Protein AF-0000000080194153 (afdb_homodimer)

Secondary structure (DSSP, 8-state):
-----------THHHHHHHHHHTS-HHHHHHHHHHHHHHHHHHHHGGGTT--HHHHHHHHHHS---GGG----SSTT----TT-TT-----GGGGTS-HHHHHHHHHHHHHHHHSS---GGGTHHHHHHHHHH-HHHHHHHTT-HHHHHHHHTTGGGT-TT--HHHHHHHHHHHHHHHTPPPTTS-S----HHHHHHHHHHHHHHHHHHHHHHHHHTT-SSHHHHHHHTSPTT-GGGS-HHHHHHHHTT--S-----------------TTTGGGTTT------------STT---------SSSS-HHHHHHHHHHHHHHHHH-SSHHHHHHHHHHT-SSHHHHHHHHHHHHHHHH-GGGS-HHHHHHSTTHHHHHHHHHHHHHHSS-----/-----------THHHHHHHHHHTS-HHHHHHHHHHHHHHHHHHHHGGGTT--HHHHHHHHHHS---GGG----TTTT----TT-TT-----GGGGTS-HHHHHHHHHHHHHHHHSS---GGGTHHHHHHHHHH-HHHHHHHTT-HHHHHHHHTTGGGT-TT--HHHHHHHHHHHHHHHTPPPTTS-S----HHHHHHHHHHHHHHHHHHHHHHHHHTT-SSHHHHHHHTSPTT-GGGS-HHHHHHHHTT--S-----------------TTTGGGTTT------------STT---------SSSS-HHHHHHHHHHHHHHHHH-SSHHHHHHHHHHT-SSHHHHHHHHHHHHHHHH-GGGS-HHHHHHSTTHHHHHHHHHHHHHHSSS----

Nearest PDB structures (foldseek):
  6sgb-assembly1_FP  TM=8.726E-01  e=3.080E-27  Trypanosoma brucei brucei
  2yzw-assembly1_A  TM=6.610E-01  e=4.240E-06  Thermus thermophilus HB8
  1t5j-assembly1_A  TM=6.151E-01  e=4.254E-05  Methanocaldococcus jannaschii
  2woc-assembly3_C  TM=6.675E-01  e=2.373E-04  Rhodospirillum rubrum
  6drh-assembly4_G  TM=5.836E-01  e=1.029E-03  Serratia proteamaculans 568

InterPro domains:
  IPR036705 ADP-ribosylation/Crystallin J1 superfamily [G3DSA:1.10.4080.10] (22-380)
  IPR036705 ADP-ribosylation/Crystallin J1 superfamily [SSF101478] (26-388)
  IPR050792 ADP-ribosylglycohydrolase-like [PTHR16222] (26-393)

Sequence (786 aa):
MVATLHHNPIPRTSNFYENSFKQLSDIQQKQTGLIIGAAVADAAARALDGLTAEEISAYAADFPADIKHGEEESIVFAQLTESSPHNRRFSGPLRHHSYTCLLMLQLLGVMASSRGEFSVRYVKNDWVSAARAHPSCFAAEHASLLHVLGVLLPLPVIYPWADDTTLREYAAQFVDFLTEPPEEEEEVNLSETRITTRKGVEAYTFSSLGVALRCLQSNPNPYRNAAFMAVPGTADVFPDDIAQLSSSHAKEKIPLLSVSASANHSLPAIAADTMARMQIKNNTTPINISDHCRSHIHSTPRFPLRPLTQDVSVVRESFIVAKKARSFSDGVKAAIRLGGPVSQRSLIVGALLGAQFGVRRIPTAWLSATHNYGPLVTMAMEVAQWSWNPPHHMVATLHHNPIPRTSNFYENSFKQLSDIQQKQTGLIIGAAVADAAARALDGLTAEEISAYAADFPADIKHGEEESIVFAQLTESSPHNRRFSGPLRHHSYTCLLMLQLLGVMASSRGEFSVRYVKNDWVSAARAHPSCFAAEHASLLHVLGVLLPLPVIYPWADDTTLREYAAQFVDFLTEPPEEEEEVNLSETRITTRKGVEAYTFSSLGVALRCLQSNPNPYRNAAFMAVPGTADVFPDDIAQLSSSHAKEKIPLLSVSASANHSLPAIAADTMARMQIKNNTTPINISDHCRSHIHSTPRFPLRPLTQDVSVVRESFIVAKKARSFSDGVKAAIRLGGPVSQRSLIVGALLGAQFGVRRIPTAWLSATHNYGPLVTMAMEVAQWSWNPPHH

Foldseek 3Di:
DPPPPPPPPPDPVLVVVLVVQVPDDLLLLLLLQLLLQLQLLLQQQLQQFQPALVRLVVQCVVPDPPPPPPCPSDNTNHDDPPPPPSRPPDDDPSSRGPLLVVLLVLVLVQLLVVLAADAPVSRLVVNVVSCVVCVVSCLAQFLALLSLLLSCLSQCSLALPDDLVVSLVSSVRSLCSSNDDDVPPPVPDCPPVSVVSSVLSSQLSSLLSQLLSCLSVLNVDSLLVSLLVGRAPLLLLADPVRSVVNCVVRVVGDPPPPPPPPDPPDPPPVPPPVPPVVPPDDPDDPPCPDDPPPPPPVPRRDPPPDDRVVSSVLSSVLNVLLVPAPASVRSSVVLSSNHHRSSSSSSSSSSSRSSNVGNSRPDSVSLVSRPPSVVSSVSSSSSNVSSPPVPPD/DPPPPPPPPPDPVLVVVLVVQVPDDLLLLLLLQLLLQLQLLLQQQLQQFQPALVRLVVQCVVPDPPPPPPCPSDNTNHDDPPPDPSRPPDDDPSSRGPLLVVLLVLVLVQLLVVLAADAPVSRLVVNVVSCVVCVVSCLAQFQALLSLLLSCLSQCSLALPDDLVVSLVSSVRSLCSSNDDDVPPPVPPCPPVSVVSSVLSSQLSSLLSQLLSCLSVLNVDSLLVSLLVGRAQLLLLADPVRSVVNCVVRVVHDPPPPPPPPDPPDPPPVPPDVPPPVPDDDPPPPPCPDDPPPPPPVPRRDPPPDDRVVVSVLSSVLNVLLVPAPASVRSSVVLSSNHHRSSSSSSSSSSSRSSNVGNSRPDSVSLSSRPPSVVSSVSSSSSNVSRPPPPPD

Structure (mmCIF, N/CA/C/O backbone):
data_AF-0000000080194153-model_v1
#
loop_
_entity.id
_entity.type
_entity.pdbx_description
1 polymer ADP-ribosylglycohydrolase
#
loop_
_atom_site.group_PDB
_atom_site.id
_atom_site.type_symbol
_atom_site.label_atom_id
_atom_site.label_alt_id
_atom_site.label_comp_id
_atom_site.label_asym_id
_atom_site.label_entity_id
_atom_site.label_seq_id
_atom_site.pdbx_PDB_ins_code
_atom_site.Cartn_x
_atom_site.Cartn_y
_atom_site.Cartn_z
_atom_site.occupancy
_atom_site.B_iso_or_equiv
_atom_site.auth_seq_id
_atom_site.auth_comp_id
_atom_site.auth_asym_id
_atom_site.auth_atom_id
_atom_site.pdbx_PDB_model_num
ATOM 1 N N . MET A 1 1 ? -33.219 -55.75 -13.797 1 26.25 1 MET A N 1
ATOM 2 C CA . MET A 1 1 ? -33.156 -55 -12.555 1 26.25 1 MET A CA 1
ATOM 3 C C . MET A 1 1 ? -32.094 -53.875 -12.656 1 26.25 1 MET A C 1
ATOM 5 O O . MET A 1 1 ? -30.922 -54.156 -12.859 1 26.25 1 MET A O 1
ATOM 9 N N . VAL A 1 2 ? -32.469 -52.688 -13.102 1 28.48 2 VAL A N 1
ATOM 10 C CA . VAL A 1 2 ? -31.625 -51.562 -13.539 1 28.48 2 VAL A CA 1
ATOM 11 C C . VAL A 1 2 ? -30.922 -50.969 -12.328 1 28.48 2 VAL A C 1
ATOM 13 O O . VAL A 1 2 ? -31.562 -50.625 -11.336 1 28.48 2 VAL A O 1
ATOM 16 N N . ALA A 1 3 ? -29.609 -51.281 -12.07 1 31.48 3 ALA A N 1
ATOM 17 C CA . ALA A 1 3 ? -28.781 -50.812 -10.969 1 31.48 3 ALA A CA 1
ATOM 18 C C . ALA A 1 3 ? -28.828 -49.281 -10.836 1 31.48 3 ALA A C 1
ATOM 20 O O . ALA A 1 3 ? -28.547 -48.562 -11.789 1 31.48 3 ALA A O 1
ATOM 21 N N . THR A 1 4 ? -29.766 -48.75 -10.062 1 29.89 4 THR A N 1
ATOM 22 C CA . THR A 1 4 ? -29.922 -47.344 -9.734 1 29.89 4 THR A CA 1
ATOM 23 C C . THR A 1 4 ? -28.609 -46.75 -9.227 1 29.89 4 THR A C 1
ATOM 25 O O . THR A 1 4 ? -28.031 -47.25 -8.258 1 29.89 4 THR A O 1
ATOM 28 N N . LEU A 1 5 ? -27.797 -46.219 -10.07 1 28.8 5 LEU A N 1
ATOM 29 C CA . LEU A 1 5 ? -26.531 -45.531 -9.758 1 28.8 5 LEU A CA 1
ATOM 30 C C . LEU A 1 5 ? -26.734 -44.531 -8.633 1 28.8 5 LEU A C 1
ATOM 32 O O . LEU A 1 5 ? -27.578 -43.625 -8.734 1 28.8 5 LEU A O 1
ATOM 36 N N . HIS A 1 6 ? -26.719 -45 -7.367 1 29.77 6 HIS A N 1
ATOM 37 C CA . HIS A 1 6 ? -26.766 -44.188 -6.172 1 29.77 6 HIS A CA 1
ATOM 38 C C . HIS A 1 6 ? -25.781 -43.031 -6.262 1 29.77 6 HIS A C 1
ATOM 40 O O . HIS A 1 6 ? -24.578 -43.25 -6.453 1 29.77 6 HIS A O 1
ATOM 46 N N . HIS A 1 7 ? -26.141 -41.969 -6.855 1 30.98 7 HIS A N 1
ATOM 47 C CA . HIS A 1 7 ? -25.391 -40.719 -6.746 1 30.98 7 HIS A CA 1
ATOM 48 C C . HIS A 1 7 ? -25.062 -40.406 -5.293 1 30.98 7 HIS A C 1
ATOM 50 O O . HIS A 1 7 ? -25.969 -40.312 -4.453 1 30.98 7 HIS A O 1
ATOM 56 N N . ASN A 1 8 ? -24.016 -40.938 -4.707 1 33.44 8 ASN A N 1
ATOM 57 C CA . ASN A 1 8 ? -23.578 -40.531 -3.373 1 33.44 8 ASN A CA 1
ATOM 58 C C . ASN A 1 8 ? -23.719 -39.031 -3.154 1 33.44 8 ASN A C 1
ATOM 60 O O . ASN A 1 8 ? -23.203 -38.25 -3.939 1 33.44 8 ASN A O 1
ATOM 64 N N . PRO A 1 9 ? -24.688 -38.625 -2.355 1 35.97 9 PRO A N 1
ATOM 65 C CA . PRO A 1 9 ? -24.953 -37.219 -2.059 1 35.97 9 PRO A CA 1
ATOM 66 C C . PRO A 1 9 ? -23.688 -36.438 -1.744 1 35.97 9 PRO A C 1
ATOM 68 O O . PRO A 1 9 ? -22.703 -37 -1.262 1 35.97 9 PRO A O 1
ATOM 71 N N . ILE A 1 10 ? -23.344 -35.469 -2.436 1 39.53 10 ILE A N 1
ATOM 72 C CA . ILE A 1 10 ? -22.344 -34.469 -2.145 1 39.53 10 ILE A CA 1
ATOM 73 C C . ILE A 1 10 ? -22.344 -34.156 -0.649 1 39.53 10 ILE A C 1
ATOM 75 O O . ILE A 1 10 ? -23.359 -33.719 -0.095 1 39.53 10 ILE A O 1
ATOM 79 N N . PRO A 1 11 ? -21.516 -34.781 0.226 1 40.97 11 PRO A N 1
ATOM 80 C CA . PRO A 1 11 ? -21.5 -34.719 1.69 1 40.97 11 PRO A CA 1
ATOM 81 C C . PRO A 1 11 ? -21.688 -33.312 2.236 1 40.97 11 PRO A C 1
ATOM 83 O O . PRO A 1 11 ? -21.391 -32.344 1.55 1 40.97 11 PRO A O 1
ATOM 86 N N . ARG A 1 12 ? -22.297 -33.062 3.537 1 46.38 12 ARG A N 1
ATOM 87 C CA . ARG A 1 12 ? -22.547 -32.062 4.57 1 46.38 12 ARG A CA 1
ATOM 88 C C . ARG A 1 12 ? -21.344 -31.156 4.758 1 46.38 12 ARG A C 1
ATOM 90 O O . ARG A 1 12 ? -21.438 -30.141 5.438 1 46.38 12 ARG A O 1
ATOM 97 N N . THR A 1 13 ? -20.125 -31.516 4.473 1 47.03 13 THR A N 1
ATOM 98 C CA . THR A 1 13 ? -18.906 -30.734 4.629 1 47.03 13 THR A CA 1
ATOM 99 C C . THR A 1 13 ? -19 -29.438 3.834 1 47.03 13 THR A C 1
ATOM 101 O O . THR A 1 13 ? -18.391 -28.422 4.215 1 47.03 13 THR A O 1
ATOM 104 N N . SER A 1 14 ? -19.688 -29.484 2.705 1 55.94 14 SER A N 1
ATOM 105 C CA . SER A 1 14 ? -19.906 -28.281 1.912 1 55.94 14 SER A CA 1
ATOM 106 C C . SER A 1 14 ? -20.547 -27.172 2.746 1 55.94 14 SER A C 1
ATOM 108 O O . SER A 1 14 ? -20.109 -26.016 2.697 1 55.94 14 SER A O 1
ATOM 110 N N . ASN A 1 15 ? -21.5 -27.625 3.682 1 58.88 15 ASN A N 1
ATOM 111 C CA . ASN A 1 15 ? -22.281 -26.641 4.438 1 58.88 15 ASN A CA 1
ATOM 112 C C . ASN A 1 15 ? -21.453 -26.031 5.566 1 58.88 15 ASN A C 1
ATOM 114 O O . ASN A 1 15 ? -21.547 -24.828 5.84 1 58.88 15 ASN A O 1
ATOM 118 N N . PHE A 1 16 ? -20.5 -26.875 5.984 1 63.25 16 PHE A N 1
ATOM 119 C CA . PHE A 1 16 ? -19.766 -26.391 7.145 1 63.25 16 PHE A CA 1
ATOM 120 C C . PHE A 1 16 ? -18.797 -25.281 6.75 1 63.25 16 PHE A C 1
ATOM 122 O O . PHE A 1 16 ? -18.797 -24.219 7.352 1 63.25 16 PHE A O 1
ATOM 129 N N . TYR A 1 17 ? -18.125 -25.453 5.762 1 77.94 17 TYR A N 1
ATOM 130 C CA . TYR A 1 17 ? -17.125 -24.453 5.43 1 77.94 17 TYR A CA 1
ATOM 131 C C . TYR A 1 17 ? -17.781 -23.219 4.809 1 77.94 17 TYR A C 1
ATOM 133 O O . TYR A 1 17 ? -17.312 -22.094 4.996 1 77.94 17 TYR A O 1
ATOM 141 N N . GLU A 1 18 ? -18.953 -23.516 4.281 1 81.56 18 GLU A N 1
ATOM 142 C CA . GLU A 1 18 ? -19.656 -22.359 3.73 1 81.56 18 GLU A CA 1
ATOM 143 C C . GLU A 1 18 ? -20.078 -21.391 4.836 1 81.56 18 GLU A C 1
ATOM 145 O O . GLU A 1 18 ? -19.938 -20.172 4.684 1 81.56 18 GLU A O 1
ATOM 150 N N . ASN A 1 19 ? -20.5 -21.969 5.902 1 83.06 19 ASN A N 1
ATOM 151 C CA . ASN A 1 19 ? -20.922 -21.141 7.023 1 83.06 19 ASN A CA 1
ATOM 152 C C . ASN A 1 19 ? -19.719 -20.453 7.68 1 83.06 19 ASN A C 1
ATOM 154 O O . ASN A 1 19 ? -19.812 -19.281 8.07 1 83.06 19 ASN A O 1
ATOM 158 N N . SER A 1 20 ? -18.672 -21.219 7.766 1 86.69 20 SER A N 1
ATOM 159 C CA . SER A 1 20 ? -17.453 -20.656 8.344 1 86.69 20 SER A CA 1
ATOM 160 C C . SER A 1 20 ? -16.906 -19.516 7.496 1 86.69 20 SER A C 1
ATOM 162 O O . SER A 1 20 ? -16.484 -18.484 8.031 1 86.69 20 SER A O 1
ATOM 164 N N . PHE A 1 21 ? -17 -19.672 6.199 1 91.62 21 PHE A N 1
ATOM 165 C CA . PHE A 1 21 ? -16.469 -18.656 5.297 1 91.62 21 PHE A CA 1
ATOM 166 C C . PHE A 1 21 ? -17.312 -17.391 5.359 1 91.62 21 PHE A C 1
ATOM 168 O O . PHE A 1 21 ? -16.797 -16.281 5.234 1 91.62 21 PHE A O 1
ATOM 175 N N . LYS A 1 22 ? -18.594 -17.5 5.598 1 88.81 22 LYS A N 1
ATOM 176 C CA . LYS A 1 22 ? -19.5 -16.359 5.664 1 88.81 22 LYS A CA 1
ATOM 177 C C . LYS A 1 22 ? -19.156 -15.453 6.844 1 88.81 22 LYS A C 1
ATOM 179 O O . LYS A 1 22 ? -19.469 -14.258 6.824 1 88.81 22 LYS A O 1
ATOM 184 N N . GLN A 1 23 ? -18.516 -16.016 7.805 1 87.12 23 GLN A N 1
ATOM 185 C CA . GLN A 1 23 ? -18.219 -15.273 9.031 1 87.12 23 GLN A CA 1
ATOM 186 C C . GLN A 1 23 ? -16.906 -14.5 8.906 1 87.12 23 GLN A C 1
ATOM 188 O O . GLN A 1 23 ? -16.594 -13.672 9.758 1 87.12 23 GLN A O 1
ATOM 193 N N . LEU A 1 24 ? -16.203 -14.727 7.855 1 90 24 LEU A N 1
ATOM 194 C CA . LEU A 1 24 ? -14.898 -14.078 7.68 1 90 24 LEU A CA 1
ATOM 195 C C . LEU A 1 24 ? -15.078 -12.617 7.293 1 90 24 LEU A C 1
ATOM 197 O O . LEU A 1 24 ? -15.992 -12.273 6.543 1 90 24 LEU A O 1
ATOM 201 N N . SER A 1 25 ? -14.211 -11.742 7.879 1 88.06 25 SER A N 1
ATOM 202 C CA . SER A 1 25 ? -14.164 -10.352 7.441 1 88.06 25 SER A CA 1
ATOM 203 C C . SER A 1 25 ? -13.719 -10.242 5.988 1 88.06 25 SER A C 1
ATOM 205 O O . SER A 1 25 ? -13.281 -11.234 5.391 1 88.06 25 SER A O 1
ATOM 207 N N . ASP A 1 26 ? -13.789 -9.07 5.402 1 88.06 26 ASP A N 1
ATOM 208 C CA . ASP A 1 26 ? -13.43 -8.859 4.004 1 88.06 26 ASP A CA 1
ATOM 209 C C . ASP A 1 26 ? -11.977 -9.242 3.738 1 88.06 26 ASP A C 1
ATOM 211 O O . ASP A 1 26 ? -11.68 -9.93 2.76 1 88.06 26 ASP A O 1
ATOM 215 N N . ILE A 1 27 ? -11.078 -8.812 4.594 1 90.44 27 ILE A N 1
ATOM 216 C CA . ILE A 1 27 ? -9.672 -9.117 4.387 1 90.44 27 ILE A CA 1
ATOM 217 C C . ILE A 1 27 ? -9.422 -10.609 4.598 1 90.44 27 ILE A C 1
ATOM 219 O O . ILE A 1 27 ? -8.609 -11.219 3.9 1 90.44 27 ILE A O 1
ATOM 223 N N . GLN A 1 28 ? -10.148 -11.211 5.531 1 92.25 28 GLN A N 1
ATOM 224 C CA . GLN A 1 28 ? -9.984 -12.641 5.777 1 92.25 28 GLN A CA 1
ATOM 225 C C . GLN A 1 28 ? -10.477 -13.461 4.594 1 92.25 28 GLN A C 1
ATOM 227 O O . GLN A 1 28 ? -9.922 -14.523 4.289 1 92.25 28 GLN A O 1
ATOM 232 N N . GLN A 1 29 ? -11.547 -13 3.957 1 94.44 29 GLN A N 1
ATOM 233 C CA . GLN A 1 29 ? -12.016 -13.648 2.736 1 94.44 29 GLN A CA 1
ATOM 234 C C . GLN A 1 29 ? -10.906 -13.719 1.69 1 94.44 29 GLN A C 1
ATOM 236 O O . GLN A 1 29 ? -10.727 -14.758 1.044 1 94.44 29 GLN A O 1
ATOM 241 N N . LYS A 1 30 ? -10.148 -12.688 1.579 1 96.25 30 LYS A N 1
ATOM 242 C CA . LYS A 1 30 ? -9.102 -12.586 0.569 1 96.25 30 LYS A CA 1
ATOM 243 C C . LYS A 1 30 ? -7.871 -13.398 0.971 1 96.25 30 LYS A C 1
ATOM 245 O O . LYS A 1 30 ? -7.277 -14.086 0.141 1 96.25 30 LYS A O 1
ATOM 250 N N . GLN A 1 31 ? -7.52 -13.328 2.273 1 95.88 31 GLN A N 1
ATOM 251 C CA . GLN A 1 31 ? -6.391 -14.102 2.785 1 95.88 31 GLN A CA 1
ATOM 252 C C . GLN A 1 31 ? -6.629 -15.602 2.627 1 95.88 31 GLN A C 1
ATOM 254 O O . GLN A 1 31 ? -5.801 -16.312 2.053 1 95.88 31 GLN A O 1
ATOM 259 N N . THR A 1 32 ? -7.781 -16.016 3.076 1 97.25 32 THR A N 1
ATOM 260 C CA . THR A 1 32 ? -8.148 -17.422 2.961 1 97.25 32 THR A CA 1
ATOM 261 C C . THR A 1 32 ? -8.297 -17.828 1.497 1 97.25 32 THR A C 1
ATOM 263 O O . THR A 1 32 ? -7.891 -18.922 1.103 1 97.25 32 THR A O 1
ATOM 266 N N . GLY A 1 33 ? -8.836 -16.906 0.763 1 98.31 33 GLY A N 1
ATOM 267 C CA . GLY A 1 33 ? -9.031 -17.156 -0.659 1 98.31 33 GLY A CA 1
ATOM 268 C C . GLY A 1 33 ? -7.734 -17.375 -1.407 1 98.31 33 GLY A C 1
ATOM 269 O O . GLY A 1 33 ? -7.652 -18.266 -2.266 1 98.31 33 GLY A O 1
ATOM 270 N N . LEU A 1 34 ? -6.719 -16.578 -1.125 1 98.75 34 LEU A N 1
ATOM 271 C CA . LEU A 1 34 ? -5.43 -16.734 -1.79 1 98.75 34 LEU A CA 1
ATOM 272 C C . LEU A 1 34 ? -4.844 -18.109 -1.533 1 98.75 34 LEU A C 1
ATOM 274 O O . LEU A 1 34 ? -4.422 -18.797 -2.469 1 98.75 34 LEU A O 1
ATOM 278 N N . ILE A 1 35 ? -4.863 -18.562 -0.306 1 98.56 35 ILE A N 1
ATOM 279 C CA . ILE A 1 35 ? -4.25 -19.828 0.109 1 98.56 35 ILE A CA 1
ATOM 280 C C . ILE A 1 35 ? -5.023 -21 -0.492 1 98.56 35 ILE A C 1
ATOM 282 O O . ILE A 1 35 ? -4.445 -21.844 -1.18 1 98.56 35 ILE A O 1
ATOM 286 N N . ILE A 1 36 ? -6.305 -20.984 -0.299 1 98.62 36 ILE A N 1
ATOM 287 C CA . ILE A 1 36 ? -7.141 -22.094 -0.761 1 98.62 36 ILE A CA 1
ATOM 288 C C . ILE A 1 36 ? -7.199 -22.078 -2.287 1 98.62 36 ILE A C 1
ATOM 290 O O . ILE A 1 36 ? -7.16 -23.141 -2.918 1 98.62 36 ILE A O 1
ATOM 294 N N . GLY A 1 37 ? -7.297 -20.891 -2.826 1 98.88 37 GLY A N 1
ATOM 295 C CA . GLY A 1 37 ? -7.336 -20.797 -4.273 1 98.88 37 GLY A CA 1
ATOM 296 C C . GLY A 1 37 ? -6.109 -21.375 -4.949 1 98.88 37 GLY A C 1
ATOM 297 O O . GLY A 1 37 ? -6.219 -22.016 -5.996 1 98.88 37 GLY A O 1
ATOM 298 N N . ALA A 1 38 ? -4.941 -21.141 -4.398 1 98.94 38 ALA A N 1
ATOM 299 C CA . ALA A 1 38 ? -3.705 -21.688 -4.934 1 98.94 38 ALA A CA 1
ATOM 300 C C . ALA A 1 38 ? -3.748 -23.219 -4.945 1 98.94 38 ALA A C 1
ATOM 302 O O . ALA A 1 38 ? -3.494 -23.844 -5.973 1 98.94 38 ALA A O 1
ATOM 303 N N . ALA A 1 39 ? -4.148 -23.812 -3.832 1 98.75 39 ALA A N 1
ATOM 304 C CA . ALA A 1 39 ? -4.148 -25.266 -3.684 1 98.75 39 ALA A CA 1
ATOM 305 C C . ALA A 1 39 ? -5.23 -25.906 -4.551 1 98.75 39 ALA A C 1
ATOM 307 O O . ALA A 1 39 ? -4.988 -26.922 -5.203 1 98.75 39 ALA A O 1
ATOM 308 N N . VAL A 1 40 ? -6.383 -25.297 -4.578 1 98.5 40 VAL A N 1
ATOM 309 C CA . VAL A 1 40 ? -7.504 -25.844 -5.336 1 98.5 40 VAL A CA 1
ATOM 310 C C . VAL A 1 40 ? -7.184 -25.812 -6.828 1 98.5 40 VAL A C 1
ATOM 312 O O . VAL A 1 40 ? -7.434 -26.781 -7.543 1 98.5 40 VAL A O 1
ATOM 315 N N . ALA A 1 41 ? -6.617 -24.719 -7.285 1 98.81 41 ALA A N 1
ATOM 316 C CA . ALA A 1 41 ? -6.297 -24.578 -8.703 1 98.81 41 ALA A CA 1
ATOM 317 C C . ALA A 1 41 ? -5.184 -25.547 -9.109 1 98.81 41 ALA A C 1
ATOM 319 O O . ALA A 1 41 ? -5.215 -26.109 -10.203 1 98.81 41 ALA A O 1
ATOM 320 N N . ASP A 1 42 ? -4.176 -25.703 -8.258 1 98.5 42 ASP A N 1
ATOM 321 C CA . ASP A 1 42 ? -3.119 -26.672 -8.5 1 98.5 42 ASP A CA 1
ATOM 322 C C . ASP A 1 42 ? -3.697 -28.078 -8.633 1 98.5 42 ASP A C 1
ATOM 324 O O . ASP A 1 42 ? -3.363 -28.812 -9.57 1 98.5 42 ASP A O 1
ATOM 328 N N . ALA A 1 43 ? -4.59 -28.484 -7.711 1 97.25 43 ALA A N 1
ATOM 329 C CA . ALA A 1 43 ? -5.219 -29.797 -7.723 1 97.25 43 ALA A CA 1
ATOM 330 C C . ALA A 1 43 ? -6.07 -30 -8.977 1 97.25 43 ALA A C 1
ATOM 332 O O . ALA A 1 43 ? -6.039 -31.062 -9.602 1 97.25 43 ALA A O 1
ATOM 333 N N . ALA A 1 44 ? -6.785 -28.984 -9.297 1 96.69 44 ALA A N 1
ATOM 334 C CA . ALA A 1 44 ? -7.668 -29.031 -10.461 1 96.69 44 ALA A CA 1
ATOM 335 C C . ALA A 1 44 ? -6.875 -29.266 -11.742 1 96.69 44 ALA A C 1
ATOM 337 O O . ALA A 1 44 ? -7.371 -29.891 -12.688 1 96.69 44 ALA A O 1
ATOM 338 N N . ALA A 1 45 ? -5.66 -28.781 -11.797 1 96.69 45 ALA A N 1
ATOM 339 C CA . ALA A 1 45 ? -4.852 -28.812 -13.008 1 96.69 45 ALA A CA 1
ATOM 340 C C . ALA A 1 45 ? -3.932 -30.031 -13.031 1 96.69 45 ALA A C 1
ATOM 342 O O . ALA A 1 45 ? -3.359 -30.359 -14.07 1 96.69 45 ALA A O 1
ATOM 343 N N . ARG A 1 46 ? -3.758 -30.75 -11.945 1 94.81 46 ARG A N 1
ATOM 344 C CA . ARG A 1 46 ? -2.662 -31.672 -11.695 1 94.81 46 ARG A CA 1
ATOM 345 C C . ARG A 1 46 ? -2.629 -32.781 -12.742 1 94.81 46 ARG A C 1
ATOM 347 O O . ARG A 1 46 ? -1.563 -33.125 -13.258 1 94.81 46 ARG A O 1
ATOM 354 N N . ALA A 1 47 ? -3.762 -33.344 -13.125 1 90.31 47 ALA A N 1
ATOM 355 C CA . ALA A 1 47 ? -3.836 -34.469 -14.031 1 90.31 47 ALA A CA 1
ATOM 356 C C . ALA A 1 47 ? -3.326 -34.125 -15.422 1 90.31 47 ALA A C 1
ATOM 358 O O . ALA A 1 47 ? -2.85 -34.969 -16.172 1 90.31 47 ALA A O 1
ATOM 359 N N . LEU A 1 48 ? -3.371 -32.844 -15.75 1 91.81 48 LEU A N 1
ATOM 360 C CA . LEU A 1 48 ? -3.045 -32.438 -17.109 1 91.81 48 LEU A CA 1
ATOM 361 C C . LEU A 1 48 ? -1.683 -31.75 -17.156 1 91.81 48 LEU A C 1
ATOM 363 O O . LEU A 1 48 ? -1.315 -31.156 -18.172 1 91.81 48 LEU A O 1
ATOM 367 N N . ASP A 1 49 ? -0.932 -31.797 -16.047 1 92.62 49 ASP A N 1
ATOM 368 C CA . ASP A 1 49 ? 0.372 -31.141 -15.977 1 92.62 49 ASP A CA 1
ATOM 369 C C . ASP A 1 49 ? 1.343 -31.734 -16.984 1 92.62 49 ASP A C 1
ATOM 371 O O . ASP A 1 49 ? 1.482 -32.969 -17.078 1 92.62 49 ASP A O 1
ATOM 375 N N . GLY A 1 50 ? 2.014 -30.922 -17.797 1 88.38 50 GLY A N 1
ATOM 376 C CA . GLY A 1 50 ? 2.984 -31.359 -18.781 1 88.38 50 GLY A CA 1
ATOM 377 C C . GLY A 1 50 ? 2.395 -31.516 -20.172 1 88.38 50 GLY A C 1
ATOM 378 O O . GLY A 1 50 ? 3.131 -31.656 -21.156 1 88.38 50 GLY A O 1
ATOM 379 N N . LEU A 1 51 ? 1.059 -31.547 -20.297 1 91.25 51 LEU A N 1
ATOM 380 C CA . LEU A 1 51 ? 0.418 -31.656 -21.594 1 91.25 51 LEU A CA 1
ATOM 381 C C . LEU A 1 51 ? 0.442 -30.312 -22.312 1 91.25 51 LEU A C 1
ATOM 383 O O . LEU A 1 51 ? 0.426 -29.25 -21.672 1 91.25 51 LEU A O 1
ATOM 387 N N . THR A 1 52 ? 0.521 -30.344 -23.625 1 93 52 THR A N 1
ATOM 388 C CA . THR A 1 52 ? 0.469 -29.141 -24.438 1 93 52 THR A CA 1
ATOM 389 C C . THR A 1 52 ? -0.967 -28.641 -24.578 1 93 52 THR A C 1
ATOM 391 O O . THR A 1 52 ? -1.912 -29.344 -24.234 1 93 52 THR A O 1
ATOM 394 N N . ALA A 1 53 ? -1.106 -27.422 -25.047 1 94.38 53 ALA A N 1
ATOM 395 C CA . ALA A 1 53 ? -2.43 -26.844 -25.266 1 94.38 53 ALA A CA 1
ATOM 396 C C . ALA A 1 53 ? -3.248 -27.719 -26.234 1 94.38 53 ALA A C 1
ATOM 398 O O . ALA A 1 53 ? -4.449 -27.906 -26.031 1 94.38 53 ALA A O 1
ATOM 399 N N . GLU A 1 54 ? -2.57 -28.25 -27.219 1 92.69 54 GLU A N 1
ATOM 400 C CA . GLU A 1 54 ? -3.236 -29.094 -28.219 1 92.69 54 GLU A CA 1
ATOM 401 C C . GLU A 1 54 ? -3.727 -30.406 -27.594 1 92.69 54 GLU A C 1
ATOM 403 O O . GLU A 1 54 ? -4.836 -30.844 -27.891 1 92.69 54 GLU A O 1
ATOM 408 N N . GLU A 1 55 ? -2.879 -31 -26.781 1 89.69 55 GLU A N 1
ATOM 409 C CA . GLU A 1 55 ? -3.252 -32.25 -26.125 1 89.69 55 GLU A CA 1
ATOM 410 C C . GLU A 1 55 ? -4.434 -32.031 -25.172 1 89.69 55 GLU A C 1
ATOM 412 O O . GLU A 1 55 ? -5.32 -32.906 -25.094 1 89.69 55 GLU A O 1
ATOM 417 N N . ILE A 1 56 ? -4.453 -30.953 -24.516 1 91.5 56 ILE A N 1
ATOM 418 C CA . ILE A 1 56 ? -5.531 -30.641 -23.578 1 91.5 56 ILE A CA 1
ATOM 419 C C . ILE A 1 56 ? -6.82 -30.375 -24.359 1 91.5 56 ILE A C 1
ATOM 421 O O . ILE A 1 56 ? -7.898 -30.797 -23.953 1 91.5 56 ILE A O 1
ATOM 425 N N . SER A 1 57 ? -6.688 -29.625 -25.484 1 90.19 57 SER A N 1
ATOM 426 C CA . SER A 1 57 ? -7.852 -29.391 -26.328 1 90.19 57 SER A CA 1
ATOM 427 C C . SER A 1 57 ? -8.438 -30.688 -26.859 1 90.19 57 SER A C 1
ATOM 429 O O . SER A 1 57 ? -9.656 -30.859 -26.922 1 90.19 57 SER A O 1
ATOM 431 N N . ALA A 1 58 ? -7.527 -31.578 -27.219 1 86.94 58 ALA A N 1
ATOM 432 C CA . ALA A 1 58 ? -7.969 -32.906 -27.703 1 86.94 58 ALA A CA 1
ATOM 433 C C . ALA A 1 58 ? -8.672 -33.688 -26.594 1 86.94 58 ALA A C 1
ATOM 435 O O . ALA A 1 58 ? -9.695 -34.312 -26.828 1 86.94 58 ALA A O 1
ATOM 436 N N . TYR A 1 59 ? -8.055 -33.625 -25.453 1 84.38 59 TYR A N 1
ATOM 437 C CA . TYR A 1 59 ? -8.664 -34.281 -24.297 1 84.38 59 TYR A CA 1
ATOM 438 C C . TYR A 1 59 ? -10.047 -33.688 -24.016 1 84.38 59 TYR A C 1
ATOM 440 O O . TYR A 1 59 ? -10.992 -34.438 -23.734 1 84.38 59 TYR A O 1
ATOM 448 N N . ALA A 1 60 ? -10.188 -32.438 -24.062 1 84.56 60 ALA A N 1
ATOM 449 C CA . ALA A 1 60 ? -11.453 -31.75 -23.781 1 84.56 60 ALA A CA 1
ATOM 450 C C . ALA A 1 60 ? -12.508 -32.125 -24.828 1 84.56 60 ALA A C 1
ATOM 452 O O . ALA A 1 60 ? -13.703 -32.188 -24.5 1 84.56 60 ALA A O 1
ATOM 453 N N . ALA A 1 61 ? -12.07 -32.312 -26.078 1 82.12 61 ALA A N 1
ATOM 454 C CA . ALA A 1 61 ? -12.992 -32.656 -27.156 1 82.12 61 ALA A CA 1
ATOM 455 C C . ALA A 1 61 ? -13.547 -34.062 -27 1 82.12 61 ALA A C 1
ATOM 457 O O . ALA A 1 61 ? -14.672 -34.344 -27.406 1 82.12 61 ALA A O 1
ATOM 458 N N . ASP A 1 62 ? -12.688 -35.031 -26.531 1 75.25 62 ASP A N 1
ATOM 459 C CA . ASP A 1 62 ? -13.086 -36.438 -26.359 1 75.25 62 ASP A CA 1
ATOM 460 C C . ASP A 1 62 ? -14.102 -36.562 -25.219 1 75.25 62 ASP A C 1
ATOM 462 O O . ASP A 1 62 ? -14.852 -37.562 -25.172 1 75.25 62 ASP A O 1
ATOM 466 N N . PHE A 1 63 ? -14.016 -35.844 -24.344 1 64 63 PHE A N 1
ATOM 467 C CA . PHE A 1 63 ? -14.969 -35.906 -23.234 1 64 63 PHE A CA 1
ATOM 468 C C . PHE A 1 63 ? -15.93 -34.719 -23.297 1 64 63 PHE A C 1
ATOM 470 O O . PHE A 1 63 ? -15.828 -33.781 -22.5 1 64 63 PHE A O 1
ATOM 477 N N . PRO A 1 64 ? -16.656 -34.75 -24.484 1 52.19 64 PRO A N 1
ATOM 478 C CA . PRO A 1 64 ? -17.562 -33.625 -24.609 1 52.19 64 PRO A CA 1
ATOM 479 C C . PRO A 1 64 ? -18.484 -33.438 -23.406 1 52.19 64 PRO A C 1
ATOM 481 O O . PRO A 1 64 ? -18.781 -34.438 -22.703 1 52.19 64 PRO A O 1
ATOM 484 N N . ALA A 1 65 ? -18.578 -32.219 -22.922 1 50.31 65 ALA A N 1
ATOM 485 C CA . ALA A 1 65 ? -19.516 -31.906 -21.859 1 50.31 65 ALA A CA 1
ATOM 486 C C . ALA A 1 65 ? -20.812 -32.688 -22 1 50.31 65 ALA A C 1
ATOM 488 O O . ALA A 1 65 ? -21.391 -32.75 -23.078 1 50.31 65 ALA A O 1
ATOM 489 N N . ASP A 1 66 ? -20.984 -33.812 -21.641 1 44.44 66 ASP A N 1
ATOM 490 C CA . ASP A 1 66 ? -22.375 -34.25 -21.703 1 44.44 66 ASP A CA 1
ATOM 491 C C . ASP A 1 66 ? -23.344 -33.094 -21.547 1 44.44 66 ASP A C 1
ATOM 493 O O . ASP A 1 66 ? -23.266 -32.312 -20.578 1 44.44 66 ASP A O 1
ATOM 497 N N . ILE A 1 67 ? -24.016 -32.625 -22.625 1 45.62 67 ILE A N 1
ATOM 498 C CA . ILE A 1 67 ? -24.984 -31.531 -22.812 1 45.62 67 ILE A CA 1
ATOM 499 C C . ILE A 1 67 ? -25.875 -31.422 -21.578 1 45.62 67 ILE A C 1
ATOM 501 O O . ILE A 1 67 ? -26.438 -30.359 -21.312 1 45.62 67 ILE A O 1
ATOM 505 N N . LYS A 1 68 ? -26.484 -32.5 -21.172 1 44 68 LYS A N 1
ATOM 506 C CA . LYS A 1 68 ? -27.703 -32.469 -20.375 1 44 68 LYS A CA 1
ATOM 507 C C . LYS A 1 68 ? -27.438 -31.859 -19 1 44 68 LYS A C 1
ATOM 509 O O . LYS A 1 68 ? -28.375 -31.5 -18.281 1 44 68 LYS A O 1
ATOM 514 N N . HIS A 1 69 ? -26.375 -32.188 -18.297 1 41.91 69 HIS A N 1
ATOM 515 C CA . HIS A 1 69 ? -26.406 -31.656 -16.938 1 41.91 69 HIS A CA 1
ATOM 516 C C . HIS A 1 69 ? -25.484 -30.469 -16.797 1 41.91 69 HIS A C 1
ATOM 518 O O . HIS A 1 69 ? -25.188 -30.047 -15.672 1 41.91 69 HIS A O 1
ATOM 524 N N . GLY A 1 70 ? -25.25 -29.453 -17.75 1 40.66 70 GLY A N 1
ATOM 525 C CA . GLY A 1 70 ? -24.703 -28.109 -17.609 1 40.66 70 GLY A CA 1
ATOM 526 C C . GLY A 1 70 ? -23.219 -28.109 -17.297 1 40.66 70 GLY A C 1
ATOM 527 O O . GLY A 1 70 ? -22.672 -27.078 -16.875 1 40.66 70 GLY A O 1
ATOM 528 N N . GLU A 1 71 ? -22.516 -29.172 -16.875 1 44.03 71 GLU A N 1
ATOM 529 C CA . GLU A 1 71 ? -21.219 -29.188 -16.219 1 44.03 71 GLU A CA 1
ATOM 530 C C . GLU A 1 71 ? -20.094 -28.984 -17.203 1 44.03 71 GLU A C 1
ATOM 532 O O . GLU A 1 71 ? -19.828 -29.844 -18.047 1 44.03 71 GLU A O 1
ATOM 537 N N . GLU A 1 72 ? -19.719 -27.938 -17.75 1 49.53 72 GLU A N 1
ATOM 538 C CA . GLU A 1 72 ? -18.578 -27.297 -18.391 1 49.53 72 GLU A CA 1
ATOM 539 C C . GLU A 1 72 ? -17.266 -27.828 -17.828 1 49.53 72 GLU A C 1
ATOM 541 O O . GLU A 1 72 ? -16.188 -27.344 -18.172 1 49.53 72 GLU A O 1
ATOM 546 N N . GLU A 1 73 ? -17.125 -28.828 -16.844 1 55.81 73 GLU A N 1
ATOM 547 C CA . GLU A 1 73 ? -16.172 -29.188 -15.797 1 55.81 73 GLU A CA 1
ATOM 548 C C . GLU A 1 73 ? -15.109 -30.141 -16.328 1 55.81 73 GLU A C 1
ATOM 550 O O . GLU A 1 73 ? -14.367 -30.75 -15.547 1 55.81 73 GLU A O 1
ATOM 555 N N . SER A 1 74 ? -14.773 -30.219 -17.625 1 74.62 74 SER A N 1
ATOM 556 C CA . SER A 1 74 ? -14.102 -31.422 -18.094 1 74.62 74 SER A CA 1
ATOM 557 C C . SER A 1 74 ? -12.586 -31.312 -17.953 1 74.62 74 SER A C 1
ATOM 559 O O . SER A 1 74 ? -11.898 -32.312 -17.719 1 74.62 74 SER A O 1
ATOM 561 N N . ILE A 1 75 ? -12.07 -30.141 -17.844 1 89.25 75 ILE A N 1
ATOM 562 C CA . ILE A 1 75 ? -10.609 -30.109 -17.859 1 89.25 75 ILE A CA 1
ATOM 563 C C . ILE A 1 75 ? -10.078 -29.922 -16.438 1 89.25 75 ILE A C 1
ATOM 565 O O . ILE A 1 75 ? -8.883 -30.109 -16.188 1 89.25 75 ILE A O 1
ATOM 569 N N . VAL A 1 76 ? -10.984 -29.656 -15.516 1 93.31 76 VAL A N 1
ATOM 570 C CA . VAL A 1 76 ? -10.555 -29.562 -14.125 1 93.31 76 VAL A CA 1
ATOM 571 C C . VAL A 1 76 ? -10.719 -30.922 -13.438 1 93.31 76 VAL A C 1
ATOM 573 O O . VAL A 1 76 ? -11.695 -31.625 -13.688 1 93.31 76 VAL A O 1
ATOM 576 N N . PHE A 1 77 ? -9.773 -31.281 -12.609 1 91.69 77 PHE A N 1
ATOM 577 C CA . PHE A 1 77 ? -9.75 -32.562 -11.922 1 91.69 77 PHE A CA 1
ATOM 578 C C . PHE A 1 77 ? -9.953 -33.719 -12.914 1 91.69 77 PHE A C 1
ATOM 580 O O . PHE A 1 77 ? -10.766 -34.594 -12.672 1 91.69 77 PHE A O 1
ATOM 587 N N . ALA A 1 78 ? -9.266 -33.625 -14.031 1 87.62 78 ALA A N 1
ATOM 588 C CA . ALA A 1 78 ? -9.367 -34.594 -15.102 1 87.62 78 ALA A CA 1
ATOM 589 C C . ALA A 1 78 ? -8.922 -35.969 -14.625 1 87.62 78 ALA A C 1
ATOM 591 O O . ALA A 1 78 ? -8.023 -36.094 -13.781 1 87.62 78 ALA A O 1
ATOM 592 N N . GLN A 1 79 ? -9.641 -36.969 -15.094 1 79.31 79 GLN A N 1
ATOM 593 C CA . GLN A 1 79 ? -9.266 -38.344 -14.828 1 79.31 79 GLN A CA 1
ATOM 594 C C . GLN A 1 79 ? -8.664 -39 -16.078 1 79.31 79 GLN A C 1
ATOM 596 O O . GLN A 1 79 ? -9.375 -39.281 -17.031 1 79.31 79 GLN A O 1
ATOM 601 N N . LEU A 1 80 ? -7.414 -39.031 -16.125 1 73.69 80 LEU A N 1
ATOM 602 C CA . LEU A 1 80 ? -6.746 -39.625 -17.281 1 73.69 80 LEU A CA 1
ATOM 603 C C . LEU A 1 80 ? -6.68 -41.125 -17.156 1 73.69 80 LEU A C 1
ATOM 605 O O . LEU A 1 80 ? -6.465 -41.656 -16.062 1 73.69 80 LEU A O 1
ATOM 609 N N . THR A 1 81 ? -7.398 -41.812 -18.047 1 60.5 81 THR A N 1
ATOM 610 C CA . THR A 1 81 ? -7.438 -43.281 -18.078 1 60.5 81 THR A CA 1
ATOM 611 C C . THR A 1 81 ? -6.031 -43.844 -18.219 1 60.5 81 THR A C 1
ATOM 613 O O . THR A 1 81 ? -5.121 -43.156 -18.688 1 60.5 81 THR A O 1
ATOM 616 N N . GLU A 1 82 ? -5.691 -45 -17.484 1 55.81 82 GLU A N 1
ATOM 617 C CA . GLU A 1 82 ? -4.426 -45.719 -17.453 1 55.81 82 GLU A CA 1
ATOM 618 C C . GLU A 1 82 ? -3.793 -45.781 -18.844 1 55.81 82 GLU A C 1
ATOM 620 O O . GLU A 1 82 ? -2.568 -45.844 -18.969 1 55.81 82 GLU A O 1
ATOM 625 N N . SER A 1 83 ? -4.543 -45.781 -19.891 1 52.47 83 SER A N 1
ATOM 626 C CA . SER A 1 83 ? -3.996 -45.969 -21.219 1 52.47 83 SER A CA 1
ATOM 627 C C . SER A 1 83 ? -3.438 -44.656 -21.781 1 52.47 83 SER A C 1
ATOM 629 O O . SER A 1 83 ? -2.836 -44.656 -22.859 1 52.47 83 SER A O 1
ATOM 631 N N . SER A 1 84 ? -3.623 -43.656 -20.984 1 56.12 84 SER A N 1
ATOM 632 C CA . SER A 1 84 ? -3.143 -42.406 -21.562 1 56.12 84 SER A CA 1
ATOM 633 C C . SER A 1 84 ? -1.633 -42.25 -21.391 1 56.12 84 SER A C 1
ATOM 635 O O . SER A 1 84 ? -1.097 -42.5 -20.312 1 56.12 84 SER A O 1
ATOM 637 N N . PRO A 1 85 ? -0.948 -42.25 -22.469 1 52.31 85 PRO A N 1
ATOM 638 C CA . PRO A 1 85 ? 0.514 -42.156 -22.422 1 52.31 85 PRO A CA 1
ATOM 639 C C . PRO A 1 85 ? 1.021 -41.125 -21.406 1 52.31 85 PRO A C 1
ATOM 641 O O . PRO A 1 85 ? 2.178 -41.219 -20.984 1 52.31 85 PRO A O 1
ATOM 644 N N . HIS A 1 86 ? 0.123 -40.25 -21.109 1 53.22 86 HIS A N 1
ATOM 645 C CA . HIS A 1 86 ? 0.604 -39.188 -20.266 1 53.22 86 HIS A CA 1
ATOM 646 C C . HIS A 1 86 ? 0.32 -39.469 -18.797 1 53.22 86 HIS A C 1
ATOM 648 O O . HIS A 1 86 ? 0.569 -38.625 -17.922 1 53.22 86 HIS A O 1
ATOM 654 N N . ASN A 1 87 ? -0.407 -40.625 -18.656 1 52.12 87 ASN A N 1
ATOM 655 C CA . ASN A 1 87 ? -0.716 -40.938 -17.266 1 52.12 87 ASN A CA 1
ATOM 656 C C . ASN A 1 87 ? 0.545 -41 -16.406 1 52.12 87 ASN A C 1
ATOM 658 O O . ASN A 1 87 ? 1.259 -42.031 -16.422 1 52.12 87 ASN A O 1
ATOM 662 N N . ARG A 1 88 ? 1.304 -39.938 -16.422 1 54.59 88 ARG A N 1
ATOM 663 C CA . ARG A 1 88 ? 2.465 -39.844 -15.539 1 54.59 88 ARG A CA 1
ATOM 664 C C . ARG A 1 88 ? 2.109 -40.219 -14.117 1 54.59 88 ARG A C 1
ATOM 666 O O . ARG A 1 88 ? 1.237 -39.625 -13.492 1 54.59 88 ARG A O 1
ATOM 673 N N . ARG A 1 89 ? 2.266 -41.531 -13.805 1 58.69 89 ARG A N 1
ATOM 674 C CA . ARG A 1 89 ? 2.047 -42.281 -12.562 1 58.69 89 ARG A CA 1
ATOM 675 C C . ARG A 1 89 ? 2.73 -41.594 -11.391 1 58.69 89 ARG A C 1
ATOM 677 O O . ARG A 1 89 ? 3.945 -41.688 -11.219 1 58.69 89 ARG A O 1
ATOM 684 N N . PHE A 1 90 ? 2.275 -40.344 -11.117 1 70.06 90 PHE A N 1
ATOM 685 C CA . PHE A 1 90 ? 2.824 -39.812 -9.867 1 70.06 90 PHE A CA 1
ATOM 686 C C . PHE A 1 90 ? 2.316 -40.625 -8.68 1 70.06 90 PHE A C 1
ATOM 688 O O . PHE A 1 90 ? 1.215 -41.188 -8.719 1 70.06 90 PHE A O 1
ATOM 695 N N . SER A 1 91 ? 3.227 -41.094 -7.898 1 73.88 91 SER A N 1
ATOM 696 C CA . SER A 1 91 ? 2.85 -41.812 -6.695 1 73.88 91 SER A CA 1
ATOM 697 C C . SER A 1 91 ? 2.877 -40.938 -5.465 1 73.88 91 SER A C 1
ATOM 699 O O . SER A 1 91 ? 3.473 -39.844 -5.492 1 73.88 91 SER A O 1
ATOM 701 N N . GLY A 1 92 ? 2.016 -41.25 -4.523 1 81.88 92 GLY A N 1
ATOM 702 C CA . GLY A 1 92 ? 2.039 -40.562 -3.25 1 81.88 92 GLY A CA 1
ATOM 703 C C . GLY A 1 92 ? 1.396 -39.188 -3.311 1 81.88 92 GLY A C 1
ATOM 704 O O . GLY A 1 92 ? 0.356 -39 -3.951 1 81.88 92 GLY A O 1
ATOM 705 N N . PRO A 1 93 ? 1.956 -38.219 -2.588 1 85.5 93 PRO A N 1
ATOM 706 C CA . PRO A 1 93 ? 1.369 -36.875 -2.527 1 85.5 93 PRO A CA 1
ATOM 707 C C . PRO A 1 93 ? 1.401 -36.156 -3.873 1 85.5 93 PRO A C 1
ATOM 709 O O . PRO A 1 93 ? 0.594 -35.25 -4.113 1 85.5 93 PRO A O 1
ATOM 712 N N . LEU A 1 94 ? 2.246 -36.562 -4.762 1 91.62 94 LEU A N 1
ATOM 713 C CA . LEU A 1 94 ? 2.428 -35.906 -6.043 1 91.62 94 LEU A CA 1
ATOM 714 C C . LEU A 1 94 ? 1.341 -36.312 -7.031 1 91.62 94 LEU A C 1
ATOM 716 O O . LEU A 1 94 ? 1.248 -35.75 -8.125 1 91.62 94 LEU A O 1
ATOM 720 N N . ARG A 1 95 ? 0.475 -37.25 -6.613 1 89.06 95 ARG A N 1
ATOM 721 C CA . ARG A 1 95 ? -0.692 -37.625 -7.41 1 89.06 95 ARG A CA 1
ATOM 722 C C . ARG A 1 95 ? -1.733 -36.5 -7.395 1 89.06 95 ARG A C 1
ATOM 724 O O . ARG A 1 95 ? -2.455 -36.312 -8.375 1 89.06 95 ARG A O 1
ATOM 731 N N . HIS A 1 96 ? -1.713 -35.781 -6.281 1 92.12 96 HIS A N 1
ATOM 732 C CA . HIS A 1 96 ? -2.809 -34.844 -6.055 1 92.12 96 HIS A CA 1
ATOM 733 C C . HIS A 1 96 ? -2.348 -33.406 -6.23 1 92.12 96 HIS A C 1
ATOM 735 O O . HIS A 1 96 ? -3.148 -32.531 -6.559 1 92.12 96 HIS A O 1
ATOM 741 N N . HIS A 1 97 ? -1.108 -33.188 -5.922 1 95.94 97 HIS A N 1
ATOM 742 C CA . HIS A 1 97 ? -0.563 -31.844 -5.977 1 95.94 97 HIS A CA 1
ATOM 743 C C . HIS A 1 97 ? 0.816 -31.828 -6.629 1 95.94 97 HIS A C 1
ATOM 745 O O . HIS A 1 97 ? 1.541 -32.844 -6.574 1 95.94 97 HIS A O 1
ATOM 751 N N . SER A 1 98 ? 1.145 -30.719 -7.297 1 96.44 98 SER A N 1
ATOM 752 C CA . SER A 1 98 ? 2.486 -30.547 -7.844 1 96.44 98 SER A CA 1
ATOM 753 C C . SER A 1 98 ? 3.525 -30.453 -6.734 1 96.44 98 SER A C 1
ATOM 755 O O . SER A 1 98 ? 3.182 -30.234 -5.566 1 96.44 98 SER A O 1
ATOM 757 N N . TYR A 1 99 ? 4.734 -30.672 -7.105 1 96.75 99 TYR A N 1
ATOM 758 C CA . TYR A 1 99 ? 5.848 -30.531 -6.172 1 96.75 99 TYR A CA 1
ATOM 759 C C . TYR A 1 99 ? 5.887 -29.141 -5.574 1 96.75 99 TYR A C 1
ATOM 761 O O . TYR A 1 99 ? 6.129 -28.969 -4.379 1 96.75 99 TYR A O 1
ATOM 769 N N . THR A 1 100 ? 5.66 -28.109 -6.363 1 98.31 100 THR A N 1
ATOM 770 C CA . THR A 1 100 ? 5.602 -26.719 -5.918 1 98.31 100 THR A CA 1
ATOM 771 C C . THR A 1 100 ? 4.516 -26.531 -4.863 1 98.31 100 THR A C 1
ATOM 773 O O . THR A 1 100 ? 4.754 -25.922 -3.824 1 98.31 100 THR A O 1
ATOM 776 N N . CYS A 1 101 ? 3.355 -27.062 -5.102 1 98.44 101 CYS A N 1
ATOM 777 C CA . CYS A 1 101 ? 2.258 -26.938 -4.148 1 98.44 101 CYS A CA 1
ATOM 778 C C . CYS A 1 101 ? 2.58 -27.672 -2.85 1 98.44 101 CYS A C 1
ATOM 780 O O . CYS A 1 101 ? 2.195 -27.219 -1.77 1 98.44 101 CYS A O 1
ATOM 782 N N . LEU A 1 102 ? 3.234 -28.844 -2.979 1 97.62 102 LEU A N 1
ATOM 783 C CA . LEU A 1 102 ? 3.633 -29.562 -1.78 1 97.62 102 LEU A CA 1
ATOM 784 C C . LEU A 1 102 ? 4.477 -28.688 -0.863 1 97.62 102 LEU A C 1
ATOM 786 O O . LEU A 1 102 ? 4.23 -28.625 0.344 1 97.62 102 LEU A O 1
ATOM 790 N N . LEU A 1 103 ? 5.477 -28.031 -1.436 1 98.62 103 LEU A N 1
ATOM 791 C CA . LEU A 1 103 ? 6.32 -27.141 -0.629 1 98.62 103 LEU A CA 1
ATOM 792 C C . LEU A 1 103 ? 5.52 -25.953 -0.104 1 98.62 103 LEU A C 1
ATOM 794 O O . LEU A 1 103 ? 5.754 -25.5 1.015 1 98.62 103 LEU A O 1
ATOM 798 N N . MET A 1 104 ? 4.637 -25.422 -0.883 1 98.69 104 MET A N 1
ATOM 799 C CA . MET A 1 104 ? 3.779 -24.328 -0.44 1 98.69 104 MET A CA 1
ATOM 800 C C . MET A 1 104 ? 2.957 -24.734 0.777 1 98.69 104 MET A C 1
ATOM 802 O O . MET A 1 104 ? 2.811 -23.969 1.722 1 98.69 104 MET A O 1
ATOM 806 N N . LEU A 1 105 ? 2.443 -25.938 0.728 1 98.19 105 LEU A N 1
ATOM 807 C CA . LEU A 1 105 ? 1.628 -26.438 1.832 1 98.19 105 LEU A CA 1
ATOM 808 C C . LEU A 1 105 ? 2.471 -26.609 3.092 1 98.19 105 LEU A C 1
ATOM 810 O O . LEU A 1 105 ? 1.979 -26.422 4.203 1 98.19 105 LEU A O 1
ATOM 814 N N . GLN A 1 106 ? 3.674 -27.031 2.904 1 98 106 GLN A N 1
ATOM 815 C CA . GLN A 1 106 ? 4.57 -27.109 4.051 1 98 106 GLN A CA 1
ATOM 816 C C . GLN A 1 106 ? 4.812 -25.719 4.648 1 98 106 GLN A C 1
ATOM 818 O O . GLN A 1 106 ? 4.832 -25.562 5.871 1 98 106 GLN A O 1
ATOM 823 N N . LEU A 1 107 ? 5.008 -24.75 3.785 1 98.12 107 LEU A N 1
ATOM 824 C CA . LEU A 1 107 ? 5.129 -23.375 4.254 1 98.12 107 LEU A CA 1
ATOM 825 C C . LEU A 1 107 ? 3.871 -22.953 5 1 98.12 107 LEU A C 1
ATOM 827 O O . LEU A 1 107 ? 3.957 -22.328 6.062 1 98.12 107 LEU A O 1
ATOM 831 N N . LEU A 1 108 ? 2.736 -23.297 4.449 1 97.5 108 LEU A N 1
ATOM 832 C CA . LEU A 1 108 ? 1.463 -22.969 5.078 1 97.5 108 LEU A CA 1
ATOM 833 C C . LEU A 1 108 ? 1.375 -23.578 6.477 1 97.5 108 LEU A C 1
ATOM 835 O O . LEU A 1 108 ? 0.861 -22.938 7.402 1 97.5 108 LEU A O 1
ATOM 839 N N . GLY A 1 109 ? 1.812 -24.797 6.559 1 96.62 109 GLY A N 1
ATOM 840 C CA . GLY A 1 109 ? 1.826 -25.422 7.875 1 96.62 109 GLY A CA 1
ATOM 841 C C . GLY A 1 109 ? 2.594 -24.625 8.906 1 96.62 109 GLY A C 1
ATOM 842 O O . GLY A 1 109 ? 2.115 -24.422 10.023 1 96.62 109 GLY A O 1
ATOM 843 N N . VAL A 1 110 ? 3.74 -24.125 8.539 1 96 110 VAL A N 1
ATOM 844 C CA . VAL A 1 110 ? 4.574 -23.328 9.438 1 96 110 VAL A CA 1
ATOM 845 C C . VAL A 1 110 ? 3.904 -21.984 9.719 1 96 110 VAL A C 1
ATOM 847 O O . VAL A 1 110 ? 3.928 -21.5 10.852 1 96 110 VAL A O 1
ATOM 850 N N . MET A 1 111 ? 3.312 -21.391 8.719 1 94.38 111 MET A N 1
ATOM 851 C CA . MET A 1 111 ? 2.584 -20.141 8.898 1 94.38 111 MET A CA 1
ATOM 852 C C . MET A 1 111 ? 1.475 -20.297 9.93 1 94.38 111 MET A C 1
ATOM 854 O O . MET A 1 111 ? 1.305 -19.438 10.797 1 94.38 111 MET A O 1
ATOM 858 N N . ALA A 1 112 ? 0.754 -21.359 9.805 1 92.75 112 ALA A N 1
ATOM 859 C CA . ALA A 1 112 ? -0.379 -21.609 10.688 1 92.75 112 ALA A CA 1
ATOM 860 C C . ALA A 1 112 ? 0.087 -21.812 12.133 1 92.75 112 ALA A C 1
ATOM 862 O O . ALA A 1 112 ? -0.568 -21.359 13.07 1 92.75 112 ALA A O 1
ATOM 863 N N . SER A 1 113 ? 1.238 -22.391 12.32 1 89.81 113 SER A N 1
ATOM 864 C CA . SER A 1 113 ? 1.71 -22.734 13.656 1 89.81 113 SER A CA 1
ATOM 865 C C . SER A 1 113 ? 2.48 -21.562 14.281 1 89.81 113 SER A C 1
ATOM 867 O O . SER A 1 113 ? 2.504 -21.422 15.508 1 89.81 113 SER A O 1
ATOM 869 N N . SER A 1 114 ? 3.148 -20.719 13.539 1 86.19 114 SER A N 1
ATOM 870 C CA . SER A 1 114 ? 4.016 -19.672 14.055 1 86.19 114 SER A CA 1
ATOM 871 C C . SER A 1 114 ? 3.209 -18.438 14.461 1 86.19 114 SER A C 1
ATOM 873 O O . SER A 1 114 ? 3.613 -17.703 15.359 1 86.19 114 SER A O 1
ATOM 875 N N . ARG A 1 115 ? 2.088 -18.172 13.953 1 77.62 115 ARG A N 1
ATOM 876 C CA . ARG A 1 115 ? 1.223 -17.031 14.242 1 77.62 115 ARG A CA 1
ATOM 877 C C . ARG A 1 115 ? 1.987 -15.719 14.117 1 77.62 115 ARG A C 1
ATOM 879 O O . ARG A 1 115 ? 1.931 -14.875 15.008 1 77.62 115 ARG A O 1
ATOM 886 N N . GLY A 1 116 ? 2.736 -15.461 13.125 1 76.5 116 GLY A N 1
ATOM 887 C CA . GLY A 1 116 ? 3.523 -14.273 12.82 1 76.5 116 GLY A CA 1
ATOM 888 C C . GLY A 1 116 ? 4.703 -14.562 11.906 1 76.5 116 GLY A C 1
ATOM 889 O O . GLY A 1 116 ? 4.715 -15.578 11.203 1 76.5 116 GLY A O 1
ATOM 890 N N . GLU A 1 117 ? 5.633 -13.633 11.969 1 80.31 117 GLU A N 1
ATOM 891 C CA . GLU A 1 117 ? 6.824 -13.828 11.141 1 80.31 117 GLU A CA 1
ATOM 892 C C . GLU A 1 117 ? 7.703 -14.945 11.688 1 80.31 117 GLU A C 1
ATOM 894 O O . GLU A 1 117 ? 7.758 -15.164 12.906 1 80.31 117 GLU A O 1
ATOM 899 N N . PHE A 1 118 ? 8.227 -15.633 10.797 1 89.69 118 PHE A N 1
ATOM 900 C CA . PHE A 1 118 ? 9.164 -16.703 11.109 1 89.69 118 PHE A CA 1
ATOM 901 C C . PHE A 1 118 ? 10.312 -16.734 10.102 1 89.69 118 PHE A C 1
ATOM 903 O O . PHE A 1 118 ? 10.195 -16.188 9 1 89.69 118 PHE A O 1
ATOM 910 N N . SER A 1 119 ? 11.375 -17.297 10.555 1 92.81 119 SER A N 1
ATOM 911 C CA . SER A 1 119 ? 12.523 -17.438 9.656 1 92.81 119 SER A CA 1
ATOM 912 C C . SER A 1 119 ? 12.414 -18.688 8.805 1 92.81 119 SER A C 1
ATOM 914 O O . SER A 1 119 ? 11.641 -19.594 9.125 1 92.81 119 SER A O 1
ATOM 916 N N . VAL A 1 120 ? 13.195 -18.719 7.758 1 95.94 120 VAL A N 1
ATOM 917 C CA . VAL A 1 120 ? 13.203 -19.844 6.836 1 95.94 120 VAL A CA 1
ATOM 918 C C . VAL A 1 120 ? 13.625 -21.109 7.57 1 95.94 120 VAL A C 1
ATOM 920 O O . VAL A 1 120 ? 13.312 -22.219 7.137 1 95.94 120 VAL A O 1
ATOM 923 N N . ARG A 1 121 ? 14.25 -21 8.727 1 95.31 121 ARG A N 1
ATOM 924 C CA . ARG A 1 121 ? 14.719 -22.125 9.516 1 95.31 121 ARG A CA 1
ATOM 925 C C . ARG A 1 121 ? 13.547 -23 9.977 1 95.31 121 ARG A C 1
ATOM 927 O O . ARG A 1 121 ? 13.719 -24.188 10.242 1 95.31 121 ARG A O 1
ATOM 934 N N . TYR A 1 122 ? 12.383 -22.422 10.047 1 95.44 122 TYR A N 1
ATOM 935 C CA . TYR A 1 122 ? 11.219 -23.141 10.539 1 95.44 122 TYR A CA 1
ATOM 936 C C . TYR A 1 122 ? 10.68 -24.109 9.484 1 95.44 122 TYR A C 1
ATOM 938 O O . TYR A 1 122 ? 9.969 -25.062 9.812 1 95.44 122 TYR A O 1
ATOM 946 N N . VAL A 1 123 ? 11.016 -23.859 8.195 1 97.5 123 VAL A N 1
ATOM 947 C CA . VAL A 1 123 ? 10.406 -24.672 7.145 1 97.5 123 VAL A CA 1
ATOM 948 C C . VAL A 1 123 ? 11.492 -25.359 6.324 1 97.5 123 VAL A C 1
ATOM 950 O O . VAL A 1 123 ? 11.211 -26.312 5.578 1 97.5 123 VAL A O 1
ATOM 953 N N . LYS A 1 124 ? 12.727 -24.984 6.457 1 96.5 124 LYS A N 1
ATOM 954 C CA . LYS A 1 124 ? 13.805 -25.438 5.586 1 96.5 124 LYS A CA 1
ATOM 955 C C . LYS A 1 124 ? 13.977 -26.953 5.672 1 96.5 124 LYS A C 1
ATOM 957 O O . LYS A 1 124 ? 14.219 -27.625 4.664 1 96.5 124 LYS A O 1
ATOM 962 N N . ASN A 1 125 ? 13.828 -27.531 6.863 1 96.19 125 ASN A N 1
ATOM 963 C CA . ASN A 1 125 ? 14 -28.984 7.008 1 96.19 125 ASN A CA 1
ATOM 964 C C . ASN A 1 125 ? 12.914 -29.75 6.258 1 96.19 125 ASN A C 1
ATOM 966 O O . ASN A 1 125 ? 13.172 -30.812 5.691 1 96.19 125 ASN A O 1
ATOM 970 N N . ASP A 1 126 ? 11.711 -29.281 6.32 1 97.25 126 ASP A N 1
ATOM 971 C CA . ASP A 1 126 ? 10.633 -29.906 5.555 1 97.25 126 ASP A CA 1
ATOM 972 C C . ASP A 1 126 ? 10.922 -29.859 4.055 1 97.25 126 ASP A C 1
ATOM 974 O O . ASP A 1 126 ? 10.719 -30.844 3.348 1 97.25 126 ASP A O 1
ATOM 978 N N . TRP A 1 127 ? 11.43 -28.75 3.559 1 97.69 127 TRP A N 1
ATOM 979 C CA . TRP A 1 127 ? 11.734 -28.594 2.143 1 97.69 127 TRP A CA 1
ATOM 980 C C . TRP A 1 127 ? 12.891 -29.5 1.724 1 97.69 127 TRP A C 1
ATOM 982 O O . TRP A 1 127 ? 12.852 -30.094 0.646 1 97.69 127 TRP A O 1
ATOM 992 N N . VAL A 1 128 ? 13.883 -29.625 2.605 1 96.44 128 VAL A N 1
ATOM 993 C CA . VAL A 1 128 ? 15.008 -30.516 2.32 1 96.44 128 VAL A CA 1
ATOM 994 C C . VAL A 1 128 ? 14.523 -31.969 2.293 1 96.44 128 VAL A C 1
ATOM 996 O O . VAL A 1 128 ? 14.914 -32.75 1.417 1 96.44 128 VAL A O 1
ATOM 999 N N . SER A 1 129 ? 13.695 -32.312 3.238 1 96.62 129 SER A N 1
ATOM 1000 C CA . SER A 1 129 ? 13.133 -33.656 3.271 1 96.62 129 SER A CA 1
ATOM 1001 C C . SER A 1 129 ? 12.336 -33.969 2.008 1 96.62 129 SER A C 1
ATOM 1003 O O . SER A 1 129 ? 12.43 -35.062 1.454 1 96.62 129 SER A O 1
ATOM 1005 N N . ALA A 1 130 ? 11.562 -33 1.526 1 95.88 130 ALA A N 1
ATOM 1006 C CA . ALA A 1 130 ? 10.797 -33.188 0.293 1 95.88 130 ALA A CA 1
ATOM 1007 C C . ALA A 1 130 ? 11.727 -33.375 -0.907 1 95.88 130 ALA A C 1
ATOM 1009 O O . ALA A 1 130 ? 11.461 -34.188 -1.789 1 95.88 130 ALA A O 1
ATOM 1010 N N . ALA A 1 131 ? 12.797 -32.594 -0.917 1 94.56 131 ALA A N 1
ATOM 1011 C CA . ALA A 1 131 ? 13.773 -32.688 -1.999 1 94.56 131 ALA A CA 1
ATOM 1012 C C . ALA A 1 131 ? 14.398 -34.094 -2.045 1 94.56 131 ALA A C 1
ATOM 1014 O O . ALA A 1 131 ? 14.586 -34.656 -3.123 1 94.56 131 ALA A O 1
ATOM 1015 N N . ARG A 1 132 ? 14.672 -34.656 -0.883 1 94.25 132 ARG A N 1
ATOM 1016 C CA . ARG A 1 132 ? 15.266 -35.969 -0.791 1 94.25 132 ARG A CA 1
ATOM 1017 C C . ARG A 1 132 ? 14.266 -37.062 -1.199 1 94.25 132 ARG A C 1
ATOM 1019 O O . ARG A 1 132 ? 14.641 -38.062 -1.826 1 94.25 132 ARG A O 1
ATOM 1026 N N . ALA A 1 133 ? 13.078 -36.844 -0.821 1 93.94 133 ALA A N 1
ATOM 1027 C CA . ALA A 1 133 ? 12.031 -37.812 -1.109 1 93.94 133 ALA A CA 1
ATOM 1028 C C . ALA A 1 133 ? 11.672 -37.812 -2.594 1 93.94 133 ALA A C 1
ATOM 1030 O O . ALA A 1 133 ? 11.242 -38.844 -3.135 1 93.94 133 AL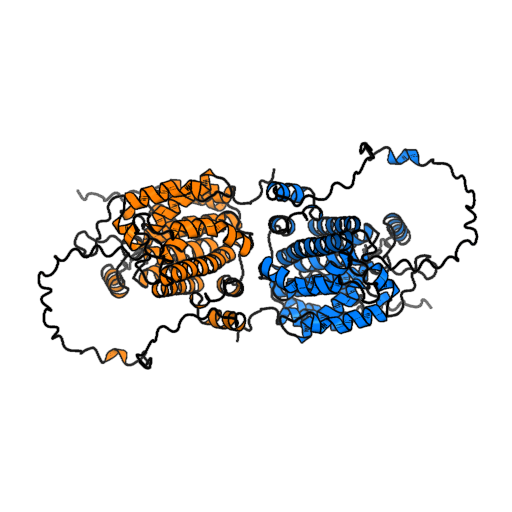A A O 1
ATOM 1031 N N . HIS A 1 134 ? 11.82 -36.688 -3.236 1 93.06 134 HIS A N 1
ATOM 1032 C CA . HIS A 1 134 ? 11.469 -36.562 -4.645 1 93.06 134 HIS A CA 1
ATOM 1033 C C . HIS A 1 134 ? 12.594 -35.906 -5.438 1 93.06 134 HIS A C 1
ATOM 1035 O O . HIS A 1 134 ? 12.422 -34.812 -5.996 1 93.06 134 HIS A O 1
ATOM 1041 N N . PRO A 1 135 ? 13.664 -36.625 -5.648 1 91.56 135 PRO A N 1
ATOM 1042 C CA . PRO A 1 135 ? 14.859 -36.031 -6.258 1 91.56 135 PRO A CA 1
ATOM 1043 C C . PRO A 1 135 ? 14.633 -35.594 -7.707 1 91.56 135 PRO A C 1
ATOM 1045 O O . PRO A 1 135 ? 15.227 -34.625 -8.164 1 91.56 135 PRO A O 1
ATOM 1048 N N . SER A 1 136 ? 13.844 -36.344 -8.445 1 90.19 136 SER A N 1
ATOM 1049 C CA . SER A 1 136 ? 13.586 -35.969 -9.836 1 90.19 136 SER A CA 1
ATOM 1050 C C . SER A 1 136 ? 12.828 -34.625 -9.922 1 90.19 136 SER A C 1
ATOM 1052 O O . SER A 1 136 ? 13.117 -33.812 -10.781 1 90.19 136 SER A O 1
ATOM 1054 N N . CYS A 1 137 ? 11.836 -34.469 -9.008 1 93 137 CYS A N 1
ATOM 1055 C CA . CYS A 1 137 ? 11.094 -33.219 -8.969 1 93 137 CYS A CA 1
ATOM 1056 C C . CYS A 1 137 ? 11.984 -32.062 -8.531 1 93 137 CYS A C 1
ATOM 1058 O O . CYS A 1 137 ? 11.891 -30.953 -9.062 1 93 137 CYS A O 1
ATOM 1060 N N . PHE A 1 138 ? 12.797 -32.375 -7.566 1 94.12 138 PHE A N 1
ATOM 1061 C CA . PHE A 1 138 ? 13.75 -31.359 -7.109 1 94.12 138 PHE A CA 1
ATOM 1062 C C . PHE A 1 138 ? 14.648 -30.906 -8.25 1 94.12 138 PHE A C 1
ATOM 1064 O O . PHE A 1 138 ? 14.836 -29.703 -8.453 1 94.12 138 PHE A O 1
ATOM 1071 N N . ALA A 1 139 ? 15.164 -31.812 -8.969 1 91.56 139 ALA A N 1
ATOM 1072 C CA . ALA A 1 139 ? 16.062 -31.5 -10.086 1 91.56 139 ALA A CA 1
ATOM 1073 C C . ALA A 1 139 ? 15.344 -30.688 -11.148 1 91.56 139 ALA A C 1
ATOM 1075 O O . ALA A 1 139 ? 15.938 -29.797 -11.773 1 91.56 139 ALA A O 1
ATOM 1076 N N . ALA A 1 140 ? 14.094 -30.906 -11.328 1 92.25 140 ALA A N 1
ATOM 1077 C CA . ALA A 1 140 ? 13.32 -30.281 -12.391 1 92.25 140 ALA A CA 1
ATOM 1078 C C . ALA A 1 140 ? 12.898 -28.859 -12 1 92.25 140 ALA A C 1
ATOM 1080 O O . ALA A 1 140 ? 12.805 -27.969 -12.844 1 92.25 140 ALA A O 1
ATOM 1081 N N . GLU A 1 141 ? 12.695 -28.641 -10.656 1 95.62 141 GLU A N 1
ATOM 1082 C CA . GLU A 1 141 ? 11.961 -27.438 -10.273 1 95.62 141 GLU A CA 1
ATOM 1083 C C . GLU A 1 141 ? 12.844 -26.5 -9.469 1 95.62 141 GLU A C 1
ATOM 1085 O O . GLU A 1 141 ? 12.609 -25.281 -9.453 1 95.62 141 GLU A O 1
ATOM 1090 N N . HIS A 1 142 ? 13.852 -26.953 -8.836 1 95.25 142 HIS A N 1
ATOM 1091 C CA . HIS A 1 142 ? 14.602 -26.156 -7.863 1 95.25 142 HIS A CA 1
ATOM 1092 C C . HIS A 1 142 ? 15.195 -24.922 -8.508 1 95.25 142 HIS A C 1
ATOM 1094 O O . HIS A 1 142 ? 15.719 -24.984 -9.625 1 95.25 142 HIS A O 1
ATOM 1100 N N . ALA A 1 143 ? 15.047 -23.781 -7.895 1 96.06 143 ALA A N 1
ATOM 1101 C CA . ALA A 1 143 ? 15.648 -22.5 -8.234 1 96.06 143 ALA A CA 1
ATOM 1102 C C . ALA A 1 143 ? 14.969 -21.875 -9.445 1 96.06 143 ALA A C 1
ATOM 1104 O O . ALA A 1 143 ? 15.383 -20.812 -9.93 1 96.06 143 ALA A O 1
ATOM 1105 N N . SER A 1 144 ? 13.922 -22.547 -9.992 1 96.81 144 SER A N 1
ATOM 1106 C CA . SER A 1 144 ? 13.172 -21.953 -11.094 1 96.81 144 SER A CA 1
ATOM 1107 C C . SER A 1 144 ? 12.188 -20.891 -10.578 1 96.81 144 SER A C 1
ATOM 1109 O O . SER A 1 144 ? 11.719 -20.984 -9.445 1 96.81 144 SER A O 1
ATOM 1111 N N . LEU A 1 145 ? 11.867 -19.891 -11.375 1 98.19 145 LEU A N 1
ATOM 1112 C CA . LEU A 1 145 ? 11.016 -18.781 -10.969 1 98.19 145 LEU A CA 1
ATOM 1113 C C . LEU A 1 145 ? 9.617 -19.281 -10.594 1 98.19 145 LEU A C 1
ATOM 1115 O O . LEU A 1 145 ? 9.078 -18.891 -9.555 1 98.19 145 LEU A O 1
ATOM 1119 N N . LEU A 1 146 ? 9.047 -20.141 -11.398 1 98.5 146 LEU A N 1
ATOM 1120 C CA . LEU A 1 146 ? 7.691 -20.625 -11.141 1 98.5 146 LEU A CA 1
ATOM 1121 C C . LEU A 1 146 ? 7.617 -21.359 -9.812 1 98.5 146 LEU A C 1
ATOM 1123 O O . LEU A 1 146 ? 6.641 -21.234 -9.078 1 98.5 146 LEU A O 1
ATOM 1127 N N . HIS A 1 147 ? 8.656 -22.141 -9.586 1 98.56 147 HIS A N 1
ATOM 1128 C CA . HIS A 1 147 ? 8.688 -22.906 -8.344 1 98.56 147 HIS A CA 1
ATOM 1129 C C . HIS A 1 147 ? 8.836 -21.984 -7.137 1 98.56 147 HIS A C 1
ATOM 1131 O O . HIS A 1 147 ? 8.055 -22.078 -6.188 1 98.56 147 HIS A O 1
ATOM 1137 N N . VAL A 1 148 ? 9.766 -21.078 -7.168 1 98.75 148 VAL A N 1
ATOM 1138 C CA . VAL A 1 148 ? 10.039 -20.172 -6.059 1 98.75 148 VAL A CA 1
ATOM 1139 C C . VAL A 1 148 ? 8.812 -19.297 -5.797 1 98.75 148 VAL A C 1
ATOM 1141 O O . VAL A 1 148 ? 8.352 -19.188 -4.656 1 98.75 148 VAL A O 1
ATOM 1144 N N . LEU A 1 149 ? 8.273 -18.734 -6.836 1 98.81 149 LEU A N 1
ATOM 1145 C CA . LEU A 1 149 ? 7.094 -17.891 -6.703 1 98.81 149 LEU A CA 1
ATOM 1146 C C . LEU A 1 149 ? 5.906 -18.688 -6.18 1 98.81 149 LEU A C 1
ATOM 1148 O O . LEU A 1 149 ? 5.219 -18.25 -5.25 1 98.81 149 LEU A O 1
ATOM 1152 N N . GLY A 1 150 ? 5.703 -19.828 -6.746 1 98.81 150 GLY A N 1
ATOM 1153 C CA . GLY A 1 150 ? 4.59 -20.672 -6.324 1 98.81 150 GLY A CA 1
ATOM 1154 C C . GLY A 1 150 ? 4.641 -21.031 -4.852 1 98.81 150 GLY A C 1
ATOM 1155 O O . GLY A 1 150 ? 3.623 -20.984 -4.16 1 98.81 150 GLY A O 1
ATOM 1156 N N . VAL A 1 151 ? 5.809 -21.344 -4.395 1 98.81 151 VAL A N 1
ATOM 1157 C CA . VAL A 1 151 ? 5.988 -21.75 -3.006 1 98.81 151 VAL A CA 1
ATOM 1158 C C . VAL A 1 151 ? 5.723 -20.562 -2.082 1 98.81 151 VAL A C 1
ATOM 1160 O O . VAL A 1 151 ? 5.145 -20.734 -1.006 1 98.81 151 VAL A O 1
ATOM 1163 N N . LEU A 1 152 ? 6.059 -19.406 -2.502 1 98.69 152 LEU A N 1
ATOM 1164 C CA . LEU A 1 152 ? 6.094 -18.266 -1.591 1 98.69 152 LEU A CA 1
ATOM 1165 C C . LEU A 1 152 ? 4.844 -17.391 -1.752 1 98.69 152 LEU A C 1
ATOM 1167 O O . LEU A 1 152 ? 4.695 -16.375 -1.07 1 98.69 152 LEU A O 1
ATOM 1171 N N . LEU A 1 153 ? 3.936 -17.766 -2.568 1 98.25 153 LEU A N 1
ATOM 1172 C CA . LEU A 1 153 ? 2.752 -16.969 -2.887 1 98.25 153 LEU A CA 1
ATOM 1173 C C . LEU A 1 153 ? 1.937 -16.688 -1.631 1 98.25 153 LEU A C 1
ATOM 1175 O O . LEU A 1 153 ? 1.28 -15.641 -1.538 1 98.25 153 LEU A O 1
ATOM 1179 N N . PRO A 1 154 ? 1.977 -17.531 -0.561 1 97.19 154 PRO A N 1
ATOM 1180 C CA . PRO A 1 154 ? 1.175 -17.25 0.633 1 97.19 154 PRO A CA 1
ATOM 1181 C C . PRO A 1 154 ? 1.822 -16.219 1.551 1 97.19 154 PRO A C 1
ATOM 1183 O O . PRO A 1 154 ? 1.186 -15.742 2.494 1 97.19 154 PRO A O 1
ATOM 1186 N N . LEU A 1 155 ? 3.014 -15.789 1.352 1 95.5 155 LEU A N 1
ATOM 1187 C CA . LEU A 1 155 ? 3.754 -14.961 2.299 1 95.5 155 LEU A CA 1
ATOM 1188 C C . LEU A 1 155 ? 3.043 -13.633 2.531 1 95.5 155 LEU A C 1
ATOM 1190 O O . LEU A 1 155 ? 2.916 -13.18 3.672 1 95.5 155 LEU A O 1
ATOM 1194 N N . PRO A 1 156 ? 2.527 -12.992 1.459 1 94.81 156 PRO A N 1
ATOM 1195 C CA . PRO A 1 156 ? 1.88 -11.695 1.684 1 94.81 156 PRO A CA 1
ATOM 1196 C C . PRO A 1 156 ? 0.669 -11.797 2.609 1 94.81 156 PRO A C 1
ATOM 1198 O O . PRO A 1 156 ? 0.18 -10.773 3.102 1 94.81 156 PRO A O 1
ATOM 1201 N N . VAL A 1 157 ? 0.187 -13.023 2.797 1 95 157 VAL A N 1
ATOM 1202 C CA . VAL A 1 157 ? -0.997 -13.227 3.627 1 95 157 VAL A CA 1
ATOM 1203 C C . VAL A 1 157 ? -0.66 -12.93 5.086 1 95 157 VAL A C 1
ATOM 1205 O O . VAL A 1 157 ? -1.538 -12.562 5.871 1 95 157 VAL A O 1
ATOM 1208 N N . ILE A 1 158 ? 0.567 -13.016 5.484 1 88.88 158 ILE A N 1
ATOM 1209 C CA . ILE A 1 158 ? 0.989 -12.82 6.867 1 88.88 158 ILE A CA 1
ATOM 1210 C C . ILE A 1 158 ? 0.773 -11.359 7.27 1 88.88 158 ILE A C 1
ATOM 1212 O O . ILE A 1 158 ? 0.31 -11.078 8.375 1 88.88 158 ILE A O 1
ATOM 1216 N N . TYR A 1 159 ? 1.113 -10.375 6.336 1 84.62 159 TYR A N 1
ATOM 1217 C CA . TYR A 1 159 ? 0.876 -8.961 6.566 1 84.62 159 TYR A CA 1
ATOM 1218 C C . TYR A 1 159 ? 0.344 -8.281 5.309 1 84.62 159 TYR A C 1
ATOM 1220 O O . TYR A 1 159 ? 1.084 -7.582 4.613 1 84.62 159 TYR A O 1
ATOM 1228 N N . PRO A 1 160 ? -0.913 -8.406 5.195 1 90.62 160 PRO A N 1
ATOM 1229 C CA . PRO A 1 160 ? -1.48 -7.953 3.92 1 90.62 160 PRO A CA 1
ATOM 1230 C C . PRO A 1 160 ? -1.391 -6.441 3.734 1 90.62 160 PRO A C 1
ATOM 1232 O O . PRO A 1 160 ? -1.614 -5.938 2.631 1 90.62 160 PRO A O 1
ATOM 1235 N N . TRP A 1 161 ? -1.049 -5.672 4.758 1 89.25 161 TRP A N 1
ATOM 1236 C CA . TRP A 1 161 ? -0.988 -4.219 4.629 1 89.25 161 TRP A CA 1
ATOM 1237 C C . TRP A 1 161 ? 0.454 -3.727 4.699 1 89.25 161 TRP A C 1
ATOM 1239 O O . TRP A 1 161 ? 0.701 -2.547 4.969 1 89.25 161 TRP A O 1
ATOM 1249 N N . ALA A 1 162 ? 1.39 -4.605 4.531 1 89.75 162 ALA A N 1
ATOM 1250 C CA . ALA A 1 162 ? 2.801 -4.238 4.457 1 89.75 162 ALA A CA 1
ATOM 1251 C C . ALA A 1 162 ? 3.098 -3.451 3.182 1 89.75 162 ALA A C 1
ATOM 1253 O O . ALA A 1 162 ? 2.326 -3.504 2.221 1 89.75 162 ALA A O 1
ATOM 1254 N N . ASP A 1 163 ? 4.156 -2.699 3.203 1 91.12 163 ASP A N 1
ATOM 1255 C CA . ASP A 1 163 ? 4.656 -2.111 1.963 1 91.12 163 ASP A CA 1
ATOM 1256 C C . ASP A 1 163 ? 5.555 -3.092 1.213 1 91.12 163 ASP A C 1
ATOM 1258 O O . ASP A 1 163 ? 5.926 -4.137 1.748 1 91.12 163 ASP A O 1
ATOM 1262 N N . ASP A 1 164 ? 5.887 -2.773 0.001 1 94 164 ASP A N 1
ATOM 1263 C CA . ASP A 1 164 ? 6.652 -3.67 -0.86 1 94 164 ASP A CA 1
ATOM 1264 C C . ASP A 1 164 ? 8.023 -3.977 -0.258 1 94 164 ASP A C 1
ATOM 1266 O O . ASP A 1 164 ? 8.453 -5.133 -0.243 1 94 164 ASP A O 1
ATOM 1270 N N . THR A 1 165 ? 8.664 -2.984 0.247 1 92.06 165 THR A N 1
ATOM 1271 C CA . THR A 1 165 ? 10.023 -3.146 0.762 1 92.06 165 THR A CA 1
ATOM 1272 C C . THR A 1 165 ? 10.039 -4.117 1.941 1 92.06 165 THR A C 1
ATOM 1274 O O . THR A 1 165 ? 10.898 -4.992 2.018 1 92.06 165 THR A O 1
ATOM 1277 N N . THR A 1 166 ? 9.094 -3.951 2.814 1 91.44 166 THR A N 1
ATOM 1278 C CA . THR A 1 166 ? 9 -4.828 3.977 1 91.44 166 THR A CA 1
ATOM 1279 C C . THR A 1 166 ? 8.742 -6.27 3.547 1 91.44 166 THR A C 1
ATOM 1281 O O . THR A 1 166 ? 9.375 -7.195 4.055 1 91.44 166 THR A O 1
ATOM 1284 N N . LEU A 1 167 ? 7.84 -6.477 2.625 1 94.56 167 LEU A N 1
ATOM 1285 C CA . LEU A 1 167 ? 7.535 -7.809 2.117 1 94.56 167 LEU A CA 1
ATOM 1286 C C . LEU A 1 167 ? 8.766 -8.438 1.463 1 94.56 167 LEU A C 1
ATOM 1288 O O . LEU A 1 167 ? 9.055 -9.609 1.687 1 94.56 167 LEU A O 1
ATOM 1292 N N . ARG A 1 168 ? 9.469 -7.645 0.668 1 96.38 168 ARG A N 1
ATOM 1293 C CA . ARG A 1 168 ? 10.656 -8.133 -0.034 1 96.38 168 ARG A CA 1
ATOM 1294 C C . ARG A 1 168 ? 11.75 -8.523 0.95 1 96.38 168 ARG A C 1
ATOM 1296 O O . ARG A 1 168 ? 12.398 -9.562 0.788 1 96.38 168 ARG A O 1
ATOM 1303 N N . GLU A 1 169 ? 11.906 -7.727 1.951 1 93.56 169 GLU A N 1
ATOM 1304 C CA . GLU A 1 169 ? 12.914 -8.023 2.963 1 93.56 169 GLU A CA 1
ATOM 1305 C C . GLU A 1 169 ? 12.602 -9.328 3.686 1 93.56 169 GLU A C 1
ATOM 1307 O O . GLU A 1 169 ? 13.5 -10.133 3.93 1 93.56 169 GLU A O 1
ATOM 1312 N N . TYR A 1 170 ? 11.383 -9.5 3.984 1 94 170 TYR A N 1
ATOM 1313 C CA . TYR A 1 170 ? 10.977 -10.734 4.66 1 94 170 TYR A CA 1
ATOM 1314 C C . TYR A 1 170 ? 11.125 -11.938 3.738 1 94 170 TYR A C 1
ATOM 1316 O O . TYR A 1 170 ? 11.641 -12.977 4.148 1 94 170 TYR A O 1
ATOM 1324 N N . ALA A 1 171 ? 10.75 -11.812 2.488 1 97.06 171 ALA A N 1
ATOM 1325 C CA . ALA A 1 171 ? 10.742 -12.922 1.533 1 97.06 171 ALA A CA 1
ATOM 1326 C C . ALA A 1 171 ? 12.156 -13.297 1.104 1 97.06 171 ALA A C 1
ATOM 1328 O O . ALA A 1 171 ? 12.391 -14.398 0.609 1 97.06 171 ALA A O 1
ATOM 1329 N N . ALA A 1 172 ? 13.078 -12.383 1.267 1 97.62 172 ALA A N 1
ATOM 1330 C CA . ALA A 1 172 ? 14.438 -12.539 0.753 1 97.62 172 ALA A CA 1
ATOM 1331 C C . ALA A 1 172 ? 15.078 -13.828 1.272 1 97.62 172 ALA A C 1
ATOM 1333 O O . ALA A 1 172 ? 15.695 -14.57 0.507 1 97.62 172 ALA A O 1
ATOM 1334 N N . GLN A 1 173 ? 14.891 -14.102 2.502 1 97.31 173 GLN A N 1
ATOM 1335 C CA . GLN A 1 173 ? 15.531 -15.273 3.094 1 97.31 173 GLN A CA 1
ATOM 1336 C C . GLN A 1 173 ? 14.953 -16.562 2.506 1 97.31 173 GLN A C 1
ATOM 1338 O O . GLN A 1 173 ? 15.68 -17.547 2.334 1 97.31 173 GLN A O 1
ATOM 1343 N N . PHE A 1 174 ? 13.727 -16.578 2.195 1 98.25 174 PHE A N 1
ATOM 1344 C CA . PHE A 1 174 ? 13.094 -17.766 1.62 1 98.25 174 PHE A CA 1
ATOM 1345 C C . PHE A 1 174 ? 13.539 -17.969 0.177 1 98.25 174 PHE A C 1
ATOM 1347 O O . PHE A 1 174 ? 13.82 -19.094 -0.237 1 98.25 174 PHE A O 1
ATOM 1354 N N . VAL A 1 175 ? 13.602 -16.859 -0.584 1 98.5 175 VAL A N 1
ATOM 1355 C CA . VAL A 1 175 ? 14.07 -16.922 -1.963 1 98.5 175 VAL A CA 1
ATOM 1356 C C . VAL A 1 175 ? 15.508 -17.438 -1.988 1 98.5 175 VAL A C 1
ATOM 1358 O O . VAL A 1 175 ? 15.852 -18.297 -2.811 1 98.5 175 VAL A O 1
ATOM 1361 N N . ASP A 1 176 ? 16.281 -16.938 -1.09 1 97.12 176 ASP A N 1
ATOM 1362 C CA . ASP A 1 176 ? 17.672 -17.344 -1.011 1 97.12 176 ASP A CA 1
ATOM 1363 C C . ASP A 1 176 ? 17.797 -18.844 -0.81 1 97.12 176 ASP A C 1
ATOM 1365 O O . ASP A 1 176 ? 18.594 -19.5 -1.493 1 97.12 176 ASP A O 1
ATOM 1369 N N . PHE A 1 177 ? 17.047 -19.406 0.016 1 97.69 177 PHE A N 1
ATOM 1370 C CA . PHE A 1 177 ? 17.125 -20.828 0.305 1 97.69 177 PHE A CA 1
ATOM 1371 C C . PHE A 1 177 ? 16.625 -21.656 -0.88 1 97.69 177 PHE A C 1
ATOM 1373 O O . PHE A 1 177 ? 17.234 -22.656 -1.246 1 97.69 177 PHE A O 1
ATOM 1380 N N . LEU A 1 178 ? 15.523 -21.234 -1.454 1 97.81 178 LEU A N 1
ATOM 1381 C CA . LEU A 1 178 ? 14.891 -21.984 -2.525 1 97.81 178 LEU A CA 1
ATOM 1382 C C . LEU A 1 178 ? 15.711 -21.922 -3.807 1 97.81 178 LEU A C 1
ATOM 1384 O O . LEU A 1 178 ? 15.43 -22.625 -4.773 1 97.81 178 LEU A O 1
ATOM 1388 N N . THR A 1 179 ? 16.75 -21.016 -3.82 1 95.94 179 THR A N 1
ATOM 1389 C CA . THR A 1 179 ? 17.578 -20.906 -5.016 1 95.94 179 THR A CA 1
ATOM 1390 C C . THR A 1 179 ? 19.016 -21.312 -4.719 1 95.94 179 THR A C 1
ATOM 1392 O O . THR A 1 179 ? 19.875 -21.234 -5.586 1 95.94 179 THR A O 1
ATOM 1395 N N . GLU A 1 180 ? 19.234 -21.734 -3.514 1 92 180 GLU A N 1
ATOM 1396 C CA . GLU A 1 180 ? 20.562 -22.156 -3.119 1 92 180 GLU A CA 1
ATOM 1397 C C . GLU A 1 180 ? 20.984 -23.438 -3.846 1 92 180 GLU A C 1
ATOM 1399 O O . GLU A 1 180 ? 20.219 -24.406 -3.887 1 92 180 GLU A O 1
ATOM 1404 N N . PRO A 1 181 ? 22.156 -23.391 -4.402 1 86.06 181 PRO A N 1
ATOM 1405 C CA . PRO A 1 181 ? 22.609 -24.609 -5.055 1 86.06 181 PRO A CA 1
ATOM 1406 C C . PRO A 1 181 ? 22.891 -25.75 -4.066 1 86.06 181 PRO A C 1
ATOM 1408 O O . PRO A 1 181 ? 23.359 -25.484 -2.951 1 86.06 181 PRO A O 1
ATOM 1411 N N . PRO A 1 182 ? 22.547 -27 -4.449 1 80.12 182 PRO A N 1
ATOM 1412 C CA . PRO A 1 182 ? 22.859 -28.125 -3.564 1 80.12 182 PRO A CA 1
ATOM 1413 C C . PRO A 1 182 ? 24.359 -28.312 -3.352 1 80.12 182 PRO A C 1
ATOM 1415 O O . PRO A 1 182 ? 25.156 -27.875 -4.18 1 80.12 182 PRO A O 1
ATOM 1418 N N . GLU A 1 183 ? 24.906 -28.562 -2.016 1 66.88 183 GLU A N 1
ATOM 1419 C CA . GLU A 1 183 ? 26.297 -28.672 -1.581 1 66.88 183 GLU A CA 1
ATOM 1420 C C . GLU A 1 183 ? 27.141 -29.422 -2.604 1 66.88 183 GLU A C 1
ATOM 1422 O O . GLU A 1 183 ? 28.312 -29.109 -2.801 1 66.88 183 GLU A O 1
ATOM 1427 N N . GLU A 1 184 ? 26.703 -30.594 -3.039 1 58.06 184 GLU A N 1
ATOM 1428 C CA . GLU A 1 184 ? 27.625 -31.406 -3.842 1 58.06 184 GLU A CA 1
ATOM 1429 C C . GLU A 1 184 ? 28.109 -30.625 -5.062 1 58.06 184 GLU A C 1
ATOM 1431 O O . GLU A 1 184 ? 28.969 -31.094 -5.805 1 58.06 184 GLU A O 1
ATOM 1436 N N . GLU A 1 185 ? 27.406 -29.656 -5.332 1 51.56 185 GLU A N 1
ATOM 1437 C CA . GLU A 1 185 ? 27.906 -29.031 -6.555 1 51.56 185 GLU A CA 1
ATOM 1438 C C . GLU A 1 185 ? 29.266 -28.359 -6.324 1 51.56 185 GLU A C 1
ATOM 1440 O O . GLU A 1 185 ? 29.406 -27.547 -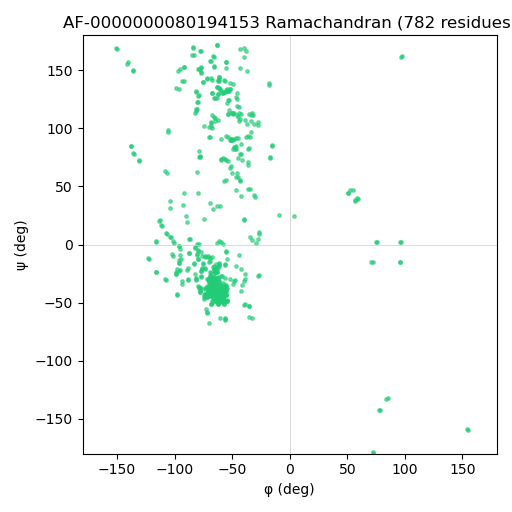5.406 1 51.56 185 GLU A O 1
ATOM 1445 N N . GLU A 1 186 ? 30.312 -29.109 -6.574 1 45.53 186 GLU A N 1
ATOM 1446 C CA . GLU A 1 186 ? 31.703 -28.703 -6.562 1 45.53 186 GLU A CA 1
ATOM 1447 C C . GLU A 1 186 ? 31.844 -27.188 -6.648 1 45.53 186 GLU A C 1
ATOM 1449 O O . GLU A 1 186 ? 30.969 -26.516 -7.195 1 45.53 186 GLU A O 1
ATOM 1454 N N . GLU A 1 187 ? 32.875 -26.688 -5.785 1 46.59 187 GLU A N 1
ATOM 1455 C CA . GLU A 1 187 ? 33.406 -25.328 -5.785 1 46.59 187 GLU A CA 1
ATOM 1456 C C . GLU A 1 187 ? 33.25 -24.672 -7.152 1 46.59 187 GLU A C 1
ATOM 1458 O O . GLU A 1 187 ? 34.25 -24.344 -7.809 1 46.59 187 GLU A O 1
ATOM 1463 N N . VAL A 1 188 ? 32.562 -25.312 -7.973 1 44.44 188 VAL A N 1
ATOM 1464 C CA . VAL A 1 188 ? 32.594 -24.594 -9.234 1 44.44 188 VAL A CA 1
ATOM 1465 C C . VAL A 1 188 ? 32.156 -23.141 -9.008 1 44.44 188 VAL A C 1
ATOM 1467 O O . VAL A 1 188 ? 31.25 -22.859 -8.227 1 44.44 188 VAL A O 1
ATOM 1470 N N . ASN A 1 189 ? 32.938 -22.281 -9.133 1 48.53 189 ASN A N 1
ATOM 1471 C CA . ASN A 1 189 ? 32.844 -20.828 -9.273 1 48.53 189 ASN A CA 1
ATOM 1472 C C . ASN A 1 189 ? 31.438 -20.406 -9.672 1 48.53 189 ASN A C 1
ATOM 1474 O O . ASN A 1 189 ? 30.953 -20.75 -10.75 1 48.53 189 ASN A O 1
ATOM 1478 N N . LEU A 1 190 ? 30.5 -20.453 -8.664 1 56.44 190 LEU A N 1
ATOM 1479 C CA . LEU A 1 190 ? 29.234 -19.828 -9.039 1 56.44 190 LEU A CA 1
ATOM 1480 C C . LEU A 1 190 ? 29.391 -18.969 -10.281 1 56.44 190 LEU A C 1
ATOM 1482 O O . LEU A 1 190 ? 30.047 -17.922 -10.242 1 56.44 190 LEU A O 1
ATOM 1486 N N . SER A 1 191 ? 29.266 -19.625 -11.508 1 66.25 191 SER A N 1
ATOM 1487 C CA . SER A 1 191 ? 29.391 -18.891 -12.773 1 66.25 191 SER A CA 1
ATOM 1488 C C . SER A 1 191 ? 28.578 -17.609 -12.75 1 66.25 191 SER A C 1
ATOM 1490 O O . SER A 1 191 ? 27.641 -17.469 -11.953 1 66.25 191 SER A O 1
ATOM 1492 N N . GLU A 1 192 ? 29.156 -16.562 -13.031 1 75.75 192 GLU A N 1
ATOM 1493 C CA . GLU A 1 192 ? 28.516 -15.266 -13.234 1 75.75 192 GLU A CA 1
ATOM 1494 C C . GLU A 1 192 ? 27.078 -15.438 -13.727 1 75.75 192 GLU A C 1
ATOM 1496 O O . GLU A 1 192 ? 26.203 -14.672 -13.352 1 75.75 192 GLU A O 1
ATOM 1501 N N . THR A 1 193 ? 26.891 -16.578 -14.398 1 76.56 193 THR A N 1
ATOM 1502 C CA . THR A 1 193 ? 25.562 -16.828 -14.969 1 76.56 193 THR A CA 1
ATOM 1503 C C . THR A 1 193 ? 24.594 -17.266 -13.891 1 76.56 193 THR A C 1
ATOM 1505 O O . THR A 1 193 ? 23.422 -16.844 -13.883 1 76.56 193 THR A O 1
ATOM 1508 N N . ARG A 1 194 ? 25.094 -18.031 -12.977 1 80.44 194 ARG A N 1
ATOM 1509 C CA . ARG A 1 194 ? 24.234 -18.516 -11.906 1 80.44 194 ARG A CA 1
ATOM 1510 C C . ARG A 1 194 ? 23.828 -17.375 -10.969 1 80.44 194 ARG A C 1
ATOM 1512 O O . ARG A 1 194 ? 22.688 -17.312 -10.523 1 80.44 194 ARG A O 1
ATOM 1519 N N . ILE A 1 195 ? 24.781 -16.562 -10.742 1 84.5 195 ILE A N 1
ATOM 1520 C CA . ILE A 1 195 ? 24.516 -15.422 -9.875 1 84.5 195 ILE A CA 1
ATOM 1521 C C . ILE A 1 195 ? 23.469 -14.516 -10.523 1 84.5 195 ILE A C 1
ATOM 1523 O O . ILE A 1 195 ? 22.547 -14.055 -9.859 1 84.5 195 ILE A O 1
ATOM 1527 N N . THR A 1 196 ? 23.594 -14.312 -11.742 1 86.69 196 THR A N 1
ATOM 1528 C CA . THR A 1 196 ? 22.672 -13.445 -12.477 1 86.69 196 THR A CA 1
ATOM 1529 C C . THR A 1 196 ? 21.281 -14.055 -12.516 1 86.69 196 THR A C 1
ATOM 1531 O O . THR A 1 196 ? 20.281 -13.336 -12.359 1 86.69 196 THR A O 1
ATOM 1534 N N . THR A 1 197 ? 21.234 -15.352 -12.711 1 89.31 197 THR A N 1
ATOM 1535 C CA . THR A 1 197 ? 19.938 -16.016 -12.766 1 89.31 197 THR A CA 1
ATOM 1536 C C . THR A 1 197 ? 19.25 -15.977 -11.406 1 89.31 197 THR A C 1
ATOM 1538 O O . THR A 1 197 ? 18.047 -15.742 -11.32 1 89.31 197 THR A O 1
ATOM 1541 N N . ARG A 1 198 ? 20.016 -16.203 -10.391 1 93.31 198 ARG A N 1
ATOM 1542 C CA . ARG A 1 198 ? 19.484 -16.156 -9.031 1 93.31 198 ARG A CA 1
ATOM 1543 C C . ARG A 1 198 ? 18.922 -14.773 -8.711 1 93.31 198 ARG A C 1
ATOM 1545 O O . ARG A 1 198 ? 17.844 -14.648 -8.133 1 93.31 198 ARG A O 1
ATOM 1552 N N . LYS A 1 199 ? 19.656 -13.766 -9.133 1 94.62 199 LYS A N 1
ATOM 1553 C CA . LYS A 1 199 ? 19.188 -12.398 -8.93 1 94.62 199 LYS A CA 1
ATOM 1554 C C . LYS A 1 199 ? 17.922 -12.125 -9.734 1 94.62 199 LYS A C 1
ATOM 1556 O O . LYS A 1 199 ? 17.031 -11.398 -9.273 1 94.62 199 LYS A O 1
ATOM 1561 N N . GLY A 1 200 ? 17.891 -12.625 -10.883 1 96 200 GLY A N 1
ATOM 1562 C CA . GLY A 1 200 ? 16.688 -12.492 -11.703 1 96 200 GLY A CA 1
ATOM 1563 C C . GLY A 1 200 ? 15.477 -13.148 -11.086 1 96 200 GLY A C 1
ATOM 1564 O O . GLY A 1 200 ? 14.406 -12.539 -11.023 1 96 200 GLY A O 1
ATOM 1565 N N . VAL A 1 201 ? 15.656 -14.391 -10.578 1 97.62 201 VAL A N 1
ATOM 1566 C CA . VAL A 1 201 ? 14.555 -15.109 -9.945 1 97.62 201 VAL A CA 1
ATOM 1567 C C . VAL A 1 201 ? 14.062 -14.328 -8.727 1 97.62 201 VAL A C 1
ATOM 1569 O O . VAL A 1 201 ? 12.852 -14.188 -8.523 1 97.62 201 VAL A O 1
ATOM 1572 N N . GLU A 1 202 ? 14.961 -13.797 -8.008 1 98.19 202 GLU A N 1
ATOM 1573 C CA . GLU A 1 202 ? 14.617 -12.992 -6.84 1 98.19 202 GLU A CA 1
ATOM 1574 C C . GLU A 1 202 ? 13.812 -11.758 -7.238 1 98.19 202 GLU A C 1
ATOM 1576 O O . GLU A 1 202 ? 12.75 -11.492 -6.68 1 98.19 202 GLU A O 1
ATOM 1581 N N . ALA A 1 203 ? 14.312 -11.047 -8.227 1 97.5 203 ALA A N 1
ATOM 1582 C CA . ALA A 1 203 ? 13.688 -9.797 -8.656 1 97.5 203 ALA A CA 1
ATOM 1583 C C . ALA A 1 203 ? 12.273 -10.047 -9.18 1 97.5 203 ALA A C 1
ATOM 1585 O O . ALA A 1 203 ? 11.336 -9.344 -8.797 1 97.5 203 ALA A O 1
ATOM 1586 N N . TYR A 1 204 ? 12.141 -11.039 -10 1 98 204 TYR A N 1
ATOM 1587 C CA . TYR A 1 204 ? 10.836 -11.344 -10.57 1 98 204 TYR A CA 1
ATOM 1588 C C . TYR A 1 204 ? 9.875 -11.852 -9.5 1 98 204 TYR A C 1
ATOM 1590 O O . TYR A 1 204 ? 8.672 -11.57 -9.555 1 98 204 TYR A O 1
ATOM 1598 N N . THR A 1 205 ? 10.391 -12.633 -8.555 1 98.69 205 THR A N 1
ATOM 1599 C CA . THR A 1 205 ? 9.562 -13.094 -7.449 1 98.69 205 THR A CA 1
ATOM 1600 C C . THR A 1 205 ? 9.031 -11.914 -6.641 1 98.69 205 THR A C 1
ATOM 1602 O O . THR A 1 205 ? 7.832 -11.844 -6.355 1 98.69 205 THR A O 1
ATOM 1605 N N . PHE A 1 206 ? 9.898 -10.992 -6.383 1 98.19 206 PHE A N 1
ATOM 1606 C CA . PHE A 1 206 ? 9.523 -9.812 -5.609 1 98.19 206 PHE A CA 1
ATOM 1607 C C . PHE A 1 206 ? 8.438 -9.023 -6.324 1 98.19 206 PHE A C 1
ATOM 1609 O O . PHE A 1 206 ? 7.426 -8.656 -5.719 1 98.19 206 PHE A O 1
ATOM 1616 N N . SER A 1 207 ? 8.617 -8.781 -7.574 1 97.19 207 SER A N 1
ATOM 1617 C CA . SER A 1 207 ? 7.641 -8.016 -8.344 1 97.19 207 SER A CA 1
ATOM 1618 C C . SER A 1 207 ? 6.305 -8.742 -8.422 1 97.19 207 SER A C 1
ATOM 1620 O O . SER A 1 207 ? 5.246 -8.117 -8.336 1 97.19 207 SER A O 1
ATOM 1622 N N . SER A 1 208 ? 6.352 -10.039 -8.523 1 98.44 208 SER A N 1
ATOM 1623 C CA . SER A 1 208 ? 5.129 -10.828 -8.648 1 98.44 208 SER A CA 1
ATOM 1624 C C . SER A 1 208 ? 4.383 -10.898 -7.32 1 98.44 208 SER A C 1
ATOM 1626 O O . SER A 1 208 ? 3.148 -10.875 -7.293 1 98.44 208 SER A O 1
ATOM 1628 N N . LEU A 1 209 ? 5.137 -11 -6.223 1 98.38 209 LEU A N 1
ATOM 1629 C CA . LEU A 1 209 ? 4.5 -10.969 -4.91 1 98.38 209 LEU A CA 1
ATOM 1630 C C . LEU A 1 209 ? 3.805 -9.633 -4.676 1 98.38 209 LEU A C 1
ATOM 1632 O O . LEU A 1 209 ? 2.805 -9.562 -3.957 1 98.38 209 LEU A O 1
ATOM 1636 N N . GLY A 1 210 ? 4.332 -8.609 -5.316 1 97.38 210 GLY A N 1
ATOM 1637 C CA . GLY A 1 210 ? 3.686 -7.312 -5.254 1 97.38 210 GLY A CA 1
ATOM 1638 C C . GLY A 1 210 ? 2.277 -7.316 -5.82 1 97.38 210 GLY A C 1
ATOM 1639 O O . GLY A 1 210 ? 1.402 -6.605 -5.328 1 97.38 210 GLY A O 1
ATOM 1640 N N . VAL A 1 211 ? 2.043 -8.086 -6.855 1 98.12 211 VAL A N 1
ATOM 1641 C CA . VAL A 1 211 ? 0.711 -8.211 -7.438 1 98.12 211 VAL A CA 1
ATOM 1642 C C . VAL A 1 211 ? -0.228 -8.883 -6.438 1 98.12 211 VAL A C 1
ATOM 1644 O O . VAL A 1 211 ? -1.347 -8.414 -6.219 1 98.12 211 VAL A O 1
ATOM 1647 N N . ALA A 1 212 ? 0.27 -9.961 -5.824 1 98.5 212 ALA A N 1
ATOM 1648 C CA . ALA A 1 212 ? -0.526 -10.664 -4.816 1 98.5 212 ALA A CA 1
ATOM 1649 C C . ALA A 1 212 ? -0.889 -9.734 -3.662 1 98.5 212 ALA A C 1
ATOM 1651 O O . ALA A 1 212 ? -2.027 -9.742 -3.186 1 98.5 212 ALA A O 1
ATOM 1652 N N . LEU A 1 213 ? 0.045 -8.992 -3.26 1 97.12 213 LEU A N 1
ATOM 1653 C CA . LEU A 1 213 ? -0.173 -8.047 -2.17 1 97.12 213 LEU A CA 1
ATOM 1654 C C . LEU A 1 213 ? -1.275 -7.059 -2.521 1 97.12 213 LEU A C 1
ATOM 1656 O O . LEU A 1 213 ? -2.162 -6.793 -1.707 1 97.12 213 LEU A O 1
ATOM 1660 N N . ARG A 1 214 ? -1.226 -6.512 -3.752 1 96.81 214 ARG A N 1
ATOM 1661 C CA . ARG A 1 214 ? -2.236 -5.555 -4.184 1 96.81 214 ARG A CA 1
ATOM 1662 C C . ARG A 1 214 ? -3.609 -6.211 -4.277 1 96.81 214 ARG A C 1
ATOM 1664 O O . ARG A 1 214 ? -4.629 -5.574 -3.99 1 96.81 214 ARG A O 1
ATOM 1671 N N . CYS A 1 215 ? -3.65 -7.449 -4.695 1 97.56 215 CYS A N 1
ATOM 1672 C CA . CYS A 1 215 ? -4.918 -8.172 -4.719 1 97.56 215 CYS A CA 1
ATOM 1673 C C . CYS A 1 215 ? -5.5 -8.297 -3.316 1 97.56 215 CYS A C 1
ATOM 1675 O O . CYS A 1 215 ? -6.699 -8.078 -3.117 1 97.56 215 CYS A O 1
ATOM 1677 N N . LEU A 1 216 ? -4.695 -8.57 -2.328 1 96.06 216 LEU A N 1
ATOM 1678 C CA . LEU A 1 216 ? -5.137 -8.68 -0.943 1 96.06 216 LEU A CA 1
ATOM 1679 C C . LEU A 1 216 ? -5.629 -7.332 -0.421 1 96.06 216 LEU A C 1
ATOM 1681 O O . LEU A 1 216 ? -6.555 -7.281 0.393 1 96.06 216 LEU A O 1
ATOM 1685 N N . GLN A 1 217 ? -5.055 -6.246 -0.916 1 93.69 217 GLN A N 1
ATOM 1686 C CA . GLN A 1 217 ? -5.336 -4.906 -0.413 1 93.69 217 GLN A CA 1
ATOM 1687 C C . GLN A 1 217 ? -6.547 -4.297 -1.119 1 93.69 217 GLN A C 1
ATOM 1689 O O . GLN A 1 217 ? -6.855 -3.121 -0.926 1 93.69 217 GLN A O 1
ATOM 1694 N N . SER A 1 218 ? -7.195 -4.969 -1.93 1 92.12 218 SER A N 1
ATOM 1695 C CA . SER A 1 218 ? -8.328 -4.484 -2.707 1 92.12 218 SER A CA 1
ATOM 1696 C C . SER A 1 218 ? -7.953 -3.256 -3.529 1 92.12 218 SER A C 1
ATOM 1698 O O . SER A 1 218 ? -8.719 -2.295 -3.611 1 92.12 218 SER A O 1
ATOM 1700 N N . ASN A 1 219 ? -6.723 -3.334 -4.023 1 92.25 219 ASN A N 1
ATOM 1701 C CA . ASN A 1 219 ? -6.266 -2.287 -4.934 1 92.25 219 ASN A CA 1
ATOM 1702 C C . ASN A 1 219 ? -7.125 -2.227 -6.191 1 92.25 219 ASN A C 1
ATOM 1704 O O . ASN A 1 219 ? -7.473 -3.262 -6.762 1 92.25 219 ASN A O 1
ATOM 1708 N N . PRO A 1 220 ? -7.531 -1.049 -6.637 1 88.94 220 PRO A N 1
ATOM 1709 C CA . PRO A 1 220 ? -8.445 -0.963 -7.781 1 88.94 220 PRO A CA 1
ATOM 1710 C C . PRO A 1 220 ? -7.82 -1.479 -9.078 1 88.94 220 PRO A C 1
ATOM 1712 O O . PRO A 1 220 ? -8.539 -1.901 -9.984 1 88.94 220 PRO A O 1
ATOM 1715 N N . ASN A 1 221 ? -6.566 -1.402 -9.25 1 91 221 ASN A N 1
ATOM 1716 C CA . ASN A 1 221 ? -5.805 -1.926 -10.383 1 91 221 ASN A CA 1
ATOM 1717 C C . ASN A 1 221 ? -4.527 -2.619 -9.922 1 91 221 ASN A C 1
ATOM 1719 O O . ASN A 1 221 ? -3.43 -2.09 -10.109 1 91 221 ASN A O 1
ATOM 1723 N N . PRO A 1 222 ? -4.66 -3.842 -9.453 1 94.88 222 PRO A N 1
ATOM 1724 C CA . PRO A 1 222 ? -3.547 -4.512 -8.773 1 94.88 222 PRO A CA 1
ATOM 1725 C C . PRO A 1 222 ? -2.334 -4.707 -9.672 1 94.88 222 PRO A C 1
ATOM 1727 O O . PRO A 1 222 ? -1.196 -4.512 -9.242 1 94.88 222 PRO A O 1
ATOM 1730 N N . TYR A 1 223 ? -2.482 -5.062 -10.891 1 94.88 223 TYR A N 1
ATOM 1731 C CA . TYR A 1 223 ? -1.377 -5.355 -11.797 1 94.88 223 TYR A CA 1
ATOM 1732 C C . TYR A 1 223 ? -0.643 -4.078 -12.188 1 94.88 223 TYR A C 1
ATOM 1734 O O . TYR A 1 223 ? 0.589 -4.027 -12.164 1 94.88 223 TYR A O 1
ATOM 1742 N N . ARG A 1 224 ? -1.374 -3.039 -12.516 1 90.81 224 ARG A N 1
ATOM 1743 C CA . ARG A 1 224 ? -0.781 -1.756 -12.883 1 90.81 224 ARG A CA 1
ATOM 1744 C C . ARG A 1 224 ? 0.005 -1.164 -11.719 1 90.81 224 ARG A C 1
ATOM 1746 O O . ARG A 1 224 ? 1.152 -0.745 -11.883 1 90.81 224 ARG A O 1
ATOM 1753 N N . ASN A 1 225 ? -0.635 -1.108 -10.578 1 91.5 225 ASN A N 1
ATOM 1754 C CA . ASN A 1 225 ? 0 -0.463 -9.43 1 91.5 225 ASN A CA 1
ATOM 1755 C C . ASN A 1 225 ? 1.171 -1.286 -8.906 1 91.5 225 ASN A C 1
ATOM 1757 O O . ASN A 1 225 ? 2.133 -0.733 -8.367 1 91.5 225 ASN A O 1
ATOM 1761 N N . ALA A 1 226 ? 1.097 -2.59 -9.062 1 94.38 226 ALA A N 1
ATOM 1762 C CA . ALA A 1 226 ? 2.254 -3.42 -8.742 1 94.38 226 ALA A CA 1
ATOM 1763 C C . ALA A 1 226 ? 3.404 -3.16 -9.711 1 94.38 226 ALA A C 1
ATOM 1765 O O . ALA A 1 226 ? 4.57 -3.176 -9.312 1 94.38 226 ALA A O 1
ATOM 1766 N N . ALA A 1 227 ? 3.082 -2.961 -10.938 1 92.94 227 ALA A N 1
ATOM 1767 C CA . ALA A 1 227 ? 4.102 -2.703 -11.945 1 92.94 227 ALA A CA 1
ATOM 1768 C C . ALA A 1 227 ? 4.871 -1.422 -11.641 1 92.94 227 ALA A C 1
ATOM 1770 O O . ALA A 1 227 ? 6.09 -1.361 -11.82 1 92.94 227 ALA A O 1
ATOM 1771 N N . PHE A 1 228 ? 4.211 -0.43 -11.102 1 87.75 228 PHE A N 1
ATOM 1772 C CA . PHE A 1 228 ? 4.844 0.845 -10.781 1 87.75 228 PHE A CA 1
ATOM 1773 C C . PHE A 1 228 ? 5.832 0.688 -9.633 1 87.75 228 PHE A C 1
ATOM 1775 O O . PHE A 1 228 ? 6.781 1.466 -9.508 1 87.75 228 PHE A O 1
ATOM 1782 N N . MET A 1 229 ? 5.57 -0.306 -8.805 1 91.19 229 MET A N 1
ATOM 1783 C CA . MET A 1 229 ? 6.438 -0.536 -7.656 1 91.19 229 MET A CA 1
ATOM 1784 C C . MET A 1 229 ? 7.363 -1.723 -7.902 1 91.19 229 MET A C 1
ATOM 1786 O O . MET A 1 229 ? 8.047 -2.186 -6.984 1 91.19 229 MET A O 1
ATOM 1790 N N . ALA A 1 230 ? 7.332 -2.252 -9.133 1 93.81 230 ALA A N 1
ATOM 1791 C CA . ALA A 1 230 ? 8.078 -3.469 -9.445 1 93.81 230 ALA A CA 1
ATOM 1792 C C . ALA A 1 230 ? 9.578 -3.23 -9.344 1 93.81 230 ALA A C 1
ATOM 1794 O O . ALA A 1 230 ? 10.047 -2.094 -9.453 1 93.81 230 ALA A O 1
ATOM 1795 N N . VAL A 1 231 ? 10.305 -4.293 -9.062 1 94.5 231 VAL A N 1
ATOM 1796 C CA . VAL A 1 231 ? 11.766 -4.223 -9.109 1 94.5 231 VAL A CA 1
ATOM 1797 C C . VAL A 1 231 ? 12.211 -3.809 -10.508 1 94.5 231 VAL A C 1
ATOM 1799 O O . VAL A 1 231 ? 11.727 -4.344 -11.508 1 94.5 231 VAL A O 1
ATOM 1802 N N . PRO A 1 232 ? 13.078 -2.82 -10.602 1 90.19 232 PRO A N 1
ATOM 1803 C CA . PRO A 1 232 ? 13.547 -2.398 -11.93 1 90.19 232 PRO A CA 1
ATOM 1804 C C . PRO A 1 232 ? 14.062 -3.561 -12.773 1 90.19 232 PRO A C 1
ATOM 1806 O O . PRO A 1 232 ? 14.758 -4.441 -12.258 1 90.19 232 PRO A O 1
ATOM 1809 N N . GLY A 1 233 ? 13.68 -3.666 -14.016 1 90.56 233 GLY A N 1
ATOM 1810 C CA . GLY A 1 233 ? 14.148 -4.695 -14.93 1 90.56 233 GLY A CA 1
ATOM 1811 C C . GLY A 1 233 ? 13.211 -5.879 -15.031 1 90.56 233 GLY A C 1
ATOM 1812 O O . GLY A 1 233 ? 13.492 -6.848 -15.742 1 90.56 233 GLY A O 1
ATOM 1813 N N . THR A 1 234 ? 12.062 -5.836 -14.328 1 95.69 234 THR A N 1
ATOM 1814 C CA . THR A 1 234 ? 11.18 -7 -14.312 1 95.69 234 THR A CA 1
ATOM 1815 C C . THR A 1 234 ? 9.859 -6.688 -15.016 1 95.69 234 THR A C 1
ATOM 1817 O O . THR A 1 234 ? 8.852 -7.344 -14.766 1 95.69 234 THR A O 1
ATOM 1820 N N . ALA A 1 235 ? 9.781 -5.711 -15.844 1 90.62 235 ALA A N 1
ATOM 1821 C CA . ALA A 1 235 ? 8.555 -5.25 -16.5 1 90.62 235 ALA A CA 1
ATOM 1822 C C . ALA A 1 235 ? 7.973 -6.336 -17.391 1 90.62 235 ALA A C 1
ATOM 1824 O O . ALA A 1 235 ? 6.773 -6.34 -17.672 1 90.62 235 ALA A O 1
ATOM 1825 N N . ASP A 1 236 ? 8.805 -7.27 -17.75 1 92.12 236 ASP A N 1
ATOM 1826 C CA . ASP A 1 236 ? 8.398 -8.25 -18.75 1 92.12 236 ASP A CA 1
ATOM 1827 C C . ASP A 1 236 ? 7.406 -9.25 -18.172 1 92.12 236 ASP A C 1
ATOM 1829 O O . ASP A 1 236 ? 6.777 -10.016 -18.906 1 92.12 236 ASP A O 1
ATOM 1833 N N . VAL A 1 237 ? 7.211 -9.266 -16.875 1 95 237 VAL A N 1
ATOM 1834 C CA . VAL A 1 237 ? 6.23 -10.188 -16.312 1 95 237 VAL A CA 1
ATOM 1835 C C . VAL A 1 237 ? 4.832 -9.578 -16.406 1 95 237 VAL A C 1
ATOM 1837 O O . VAL A 1 237 ? 3.83 -10.281 -16.25 1 95 237 VAL A O 1
ATOM 1840 N N . PHE A 1 238 ? 4.746 -8.344 -16.625 1 95.5 238 PHE A N 1
ATOM 1841 C CA . PHE A 1 238 ? 3.449 -7.68 -16.656 1 95.5 238 PHE A CA 1
ATOM 1842 C C . PHE A 1 238 ? 2.893 -7.645 -18.078 1 95.5 238 PHE A C 1
ATOM 1844 O O . PHE A 1 238 ? 3.652 -7.695 -19.047 1 95.5 238 PHE A O 1
ATOM 1851 N N . PRO A 1 239 ? 1.546 -7.609 -18.188 1 92.12 239 PRO A N 1
ATOM 1852 C CA . PRO A 1 239 ? 0.936 -7.492 -19.516 1 92.12 239 PRO A CA 1
ATOM 1853 C C . PRO A 1 239 ? 1.449 -6.285 -20.281 1 92.12 239 PRO A C 1
ATOM 1855 O O . PRO A 1 239 ? 1.836 -5.277 -19.688 1 92.12 239 PRO A O 1
ATOM 1858 N N . ASP A 1 240 ? 1.363 -6.289 -21.578 1 87.5 240 ASP A N 1
ATOM 1859 C CA . ASP A 1 240 ? 1.951 -5.293 -22.469 1 87.5 240 ASP A CA 1
ATOM 1860 C C . ASP A 1 240 ? 1.385 -3.904 -22.188 1 87.5 240 ASP A C 1
ATOM 1862 O O . ASP A 1 240 ? 2.119 -2.914 -22.203 1 87.5 240 ASP A O 1
ATOM 1866 N N . ASP A 1 241 ? 0.158 -3.855 -21.953 1 84.94 241 ASP A N 1
ATOM 1867 C CA . ASP A 1 241 ? -0.483 -2.566 -21.719 1 84.94 241 ASP A CA 1
ATOM 1868 C C . ASP A 1 241 ? 0.043 -1.914 -20.438 1 84.94 241 ASP A C 1
ATOM 1870 O O . ASP A 1 241 ? 0.004 -0.689 -20.297 1 84.94 241 ASP A O 1
ATOM 1874 N N . ILE A 1 242 ? 0.559 -2.723 -19.562 1 87 242 ILE A N 1
ATOM 1875 C CA . ILE A 1 242 ? 1.064 -2.238 -18.281 1 87 242 ILE A CA 1
ATOM 1876 C C . ILE A 1 242 ? 2.578 -2.059 -18.359 1 87 242 ILE A C 1
ATOM 1878 O O . ILE A 1 242 ? 3.121 -1.076 -17.844 1 87 242 ILE A O 1
ATOM 1882 N N . ALA A 1 243 ? 3.266 -3 -18.969 1 82.38 243 ALA A N 1
ATOM 1883 C CA . ALA A 1 243 ? 4.723 -2.973 -19.078 1 82.38 243 ALA A CA 1
ATOM 1884 C C . ALA A 1 243 ? 5.195 -1.688 -19.75 1 82.38 243 ALA A C 1
ATOM 1886 O O . ALA A 1 243 ? 6.23 -1.13 -19.375 1 82.38 243 ALA A O 1
ATOM 1887 N N . GLN A 1 244 ? 4.484 -1.149 -20.688 1 76.31 244 GLN A N 1
ATOM 1888 C CA . GLN A 1 244 ? 4.832 0.07 -21.406 1 76.31 244 GLN A CA 1
ATOM 1889 C C . GLN A 1 244 ? 4.734 1.294 -20.5 1 76.31 244 GLN A C 1
ATOM 1891 O O . GLN A 1 244 ? 5.504 2.244 -20.656 1 76.31 244 GLN A O 1
ATOM 1896 N N . LEU A 1 245 ? 3.887 1.197 -19.547 1 68.5 245 LEU A N 1
ATOM 1897 C CA . LEU A 1 245 ? 3.68 2.305 -18.625 1 68.5 245 LEU A CA 1
ATOM 1898 C C . LEU A 1 245 ? 4.812 2.377 -17.594 1 68.5 245 LEU A C 1
ATOM 1900 O O . LEU A 1 245 ? 5.242 3.469 -17.219 1 68.5 245 LEU A O 1
ATOM 1904 N N . SER A 1 246 ? 5.27 1.195 -17.141 1 61.59 246 SER A N 1
ATOM 1905 C CA . SER A 1 246 ? 6.289 1.119 -16.094 1 61.59 246 SER A CA 1
ATOM 1906 C C . SER A 1 246 ? 7.668 1.484 -16.641 1 61.59 246 SER A C 1
ATOM 1908 O O . SER A 1 246 ? 8.492 2.045 -15.922 1 61.59 246 SER A O 1
ATOM 1910 N N . SER A 1 247 ? 8.109 1.008 -17.844 1 53.75 247 SER A N 1
ATOM 1911 C CA . SER A 1 247 ? 9.383 1.303 -18.5 1 53.75 247 SER A CA 1
ATOM 1912 C C . SER A 1 247 ? 9.562 2.803 -18.703 1 53.75 247 SER A C 1
ATOM 1914 O O . SER A 1 247 ? 10.68 3.312 -18.656 1 53.75 247 SER A O 1
ATOM 1916 N N . SER A 1 248 ? 8.562 3.439 -18.969 1 46 248 SER A N 1
ATOM 1917 C CA . SER A 1 248 ? 8.688 4.883 -19.141 1 46 248 SER A CA 1
ATOM 1918 C C . SER A 1 248 ? 9.125 5.555 -17.844 1 46 248 SER A C 1
ATOM 1920 O O . SER A 1 248 ? 9.789 6.594 -17.875 1 46 248 SER A O 1
ATOM 1922 N N . HIS A 1 249 ? 8.906 4.863 -16.797 1 46.41 249 HIS A N 1
ATOM 1923 C CA . HIS A 1 249 ? 9.305 5.434 -15.516 1 46.41 249 HIS A CA 1
ATOM 1924 C C . HIS A 1 249 ? 10.703 4.977 -15.125 1 46.41 249 HIS A C 1
ATOM 1926 O O . HIS A 1 249 ? 11.375 5.633 -14.328 1 46.41 249 HIS A O 1
ATOM 1932 N N . ALA A 1 250 ? 11.219 3.646 -15.523 1 40.56 250 ALA A N 1
ATOM 1933 C CA . ALA A 1 250 ? 12.5 3.074 -15.094 1 40.56 250 ALA A CA 1
ATOM 1934 C C . ALA A 1 250 ? 13.602 3.396 -16.094 1 40.56 250 ALA A C 1
ATOM 1936 O O . ALA A 1 250 ? 14.273 2.494 -16.594 1 40.56 250 ALA A O 1
ATOM 1937 N N . LYS A 1 251 ? 13.789 4.445 -16.828 1 38.31 251 LYS A N 1
ATOM 1938 C CA . LYS A 1 251 ? 14.891 4.52 -17.797 1 38.31 251 LYS A CA 1
ATOM 1939 C C . LYS A 1 251 ? 16.203 4.098 -17.141 1 38.31 251 LYS A C 1
ATOM 1941 O O . LYS A 1 251 ? 17.266 4.129 -17.797 1 38.31 251 LYS A O 1
ATOM 1946 N N . GLU A 1 252 ? 16.5 4.266 -15.938 1 35.81 252 GLU A N 1
ATOM 1947 C CA . GLU A 1 252 ? 17.906 3.908 -15.812 1 35.81 252 GLU A CA 1
ATOM 1948 C C . GLU A 1 252 ? 18.094 2.396 -15.742 1 35.81 252 GLU A C 1
ATOM 1950 O O . GLU A 1 252 ? 18.125 1.818 -14.656 1 35.81 252 GLU A O 1
ATOM 1955 N N . LYS A 1 253 ? 17.531 1.546 -16.469 1 34.25 253 LYS A N 1
ATOM 1956 C CA . LYS A 1 253 ? 17.609 0.095 -16.328 1 34.25 253 LYS A CA 1
ATOM 1957 C C . LYS A 1 253 ? 19.047 -0.391 -16.344 1 34.25 253 LYS A C 1
ATOM 1959 O O . LYS A 1 253 ? 19.922 0.253 -16.938 1 34.25 253 LYS A O 1
ATOM 1964 N N . ILE A 1 254 ? 19.297 -1.551 -15.648 1 30.06 254 ILE A N 1
ATOM 1965 C CA . ILE A 1 254 ? 20.359 -2.549 -15.586 1 30.06 254 ILE A CA 1
ATOM 1966 C C . ILE A 1 254 ? 20.703 -3.018 -17 1 30.06 254 ILE A C 1
ATOM 1968 O O . ILE A 1 254 ? 19.812 -3.393 -17.766 1 30.06 254 ILE A O 1
ATOM 1972 N N . PRO A 1 255 ? 21.812 -2.758 -17.516 1 28.3 255 PRO A N 1
ATOM 1973 C CA . PRO A 1 255 ? 22.297 -3.34 -18.766 1 28.3 255 PRO A CA 1
ATOM 1974 C C . PRO A 1 255 ? 22 -4.836 -18.875 1 28.3 255 PRO A C 1
ATOM 1976 O O . PRO A 1 255 ? 22.453 -5.621 -18.047 1 28.3 255 PRO A O 1
ATOM 1979 N N . LEU A 1 256 ? 20.844 -5.285 -19.188 1 28.75 256 LEU A N 1
ATOM 1980 C CA . LEU A 1 256 ? 20.828 -6.668 -19.641 1 28.75 256 LEU A CA 1
ATOM 1981 C C . LEU A 1 256 ? 21.969 -6.938 -20.609 1 28.75 256 LEU A C 1
ATOM 1983 O O . LEU A 1 256 ? 22.219 -6.152 -21.531 1 28.75 256 LEU A O 1
ATOM 1987 N N . LEU A 1 257 ? 23 -7.586 -20.344 1 26.2 257 LEU A N 1
ATOM 1988 C CA . LEU A 1 257 ? 23.953 -8.148 -21.281 1 26.2 257 LEU A CA 1
ATOM 1989 C C . LEU A 1 257 ? 23.266 -8.57 -22.578 1 26.2 257 LEU A C 1
ATOM 1991 O O . LEU A 1 257 ? 22.234 -9.25 -22.547 1 26.2 257 LEU A O 1
ATOM 1995 N N . SER A 1 258 ? 23.531 -7.891 -23.672 1 26.34 258 SER A N 1
ATOM 1996 C CA . SER A 1 258 ? 23.328 -8.188 -25.094 1 26.34 258 SER A CA 1
ATOM 1997 C C . SER A 1 258 ? 23.719 -9.617 -25.422 1 26.34 258 SER A C 1
ATOM 1999 O O . SER A 1 258 ? 24.906 -9.945 -25.484 1 26.34 258 SER A O 1
ATOM 2001 N N . VAL A 1 259 ? 23.312 -10.711 -24.906 1 22.69 259 VAL A N 1
ATOM 2002 C CA . VAL A 1 259 ? 23.516 -11.875 -25.766 1 22.69 259 VAL A CA 1
ATOM 2003 C C . VAL A 1 259 ? 22.984 -11.578 -27.172 1 22.69 259 VAL A C 1
ATOM 2005 O O . VAL A 1 259 ? 21.859 -11.109 -27.328 1 22.69 259 VAL A O 1
ATOM 2008 N N . SER A 1 260 ? 23.828 -11.469 -28.219 1 23.39 260 SER A N 1
ATOM 2009 C CA . SER A 1 260 ? 23.734 -11.391 -29.672 1 23.39 260 SER A CA 1
ATOM 2010 C C . SER A 1 260 ? 22.594 -12.273 -30.203 1 23.39 260 SER A C 1
ATOM 2012 O O . SER A 1 260 ? 22.703 -13.5 -30.188 1 23.39 260 SER A O 1
ATOM 2014 N N . ALA A 1 261 ? 21.328 -12.062 -30.016 1 21.08 261 ALA A N 1
ATOM 2015 C CA . ALA A 1 261 ? 20.375 -12.641 -30.969 1 21.08 261 ALA A CA 1
ATOM 2016 C C . ALA A 1 261 ? 20.656 -12.156 -32.375 1 21.08 261 ALA A C 1
ATOM 2018 O O . ALA A 1 261 ? 20.453 -10.977 -32.719 1 21.08 261 ALA A O 1
ATOM 2019 N N . SER A 1 262 ? 21.656 -12.555 -33.156 1 22.72 262 SER A N 1
ATOM 2020 C CA . SER A 1 262 ? 21.812 -12.492 -34.625 1 22.72 262 SER A CA 1
ATOM 2021 C C . SER A 1 262 ? 20.469 -12.648 -35.312 1 22.72 262 SER A C 1
ATOM 2023 O O . SER A 1 262 ? 20.312 -12.203 -36.469 1 22.72 262 SER A O 1
ATOM 2025 N N . ALA A 1 263 ? 19.641 -13.781 -35.25 1 21.44 263 ALA A N 1
ATOM 2026 C CA . ALA A 1 263 ? 18.797 -14.078 -36.406 1 21.44 263 ALA A CA 1
ATOM 2027 C C . ALA A 1 263 ? 17.703 -13.031 -36.562 1 21.44 263 ALA A C 1
ATOM 2029 O O . ALA A 1 263 ? 17.016 -12.695 -35.594 1 21.44 263 ALA A O 1
ATOM 2030 N N . ASN A 1 264 ? 17.688 -12.078 -37.469 1 22.33 264 ASN A N 1
ATOM 2031 C CA . ASN A 1 264 ? 16.844 -11.102 -38.156 1 22.33 264 ASN A CA 1
ATOM 2032 C C . ASN A 1 264 ? 15.414 -11.617 -38.344 1 22.33 264 ASN A C 1
ATOM 2034 O O . ASN A 1 264 ? 14.672 -11.133 -39.188 1 22.33 264 ASN A O 1
ATOM 2038 N N . HIS A 1 265 ? 14.859 -12.789 -37.906 1 22.61 265 HIS A N 1
ATOM 2039 C CA . HIS A 1 265 ? 13.602 -13.195 -38.5 1 22.61 265 HIS A CA 1
ATOM 2040 C C . HIS A 1 265 ? 12.492 -12.188 -38.219 1 22.61 265 HIS A C 1
ATOM 2042 O O . HIS A 1 265 ? 12.336 -11.742 -37.094 1 22.61 265 HIS A O 1
ATOM 2048 N N . SER A 1 266 ? 12.023 -11.406 -39.125 1 22.95 266 SER A N 1
ATOM 2049 C CA . SER A 1 266 ? 10.836 -10.602 -39.406 1 22.95 266 SER A CA 1
ATOM 2050 C C . SER A 1 266 ? 9.578 -11.258 -38.875 1 22.95 266 SER A C 1
ATOM 2052 O O . SER A 1 266 ? 9.297 -12.422 -39.188 1 22.95 266 SER A O 1
ATOM 2054 N N . LEU A 1 267 ? 9.195 -10.961 -37.75 1 22.12 267 LEU A N 1
ATOM 2055 C CA . LEU A 1 267 ? 7.973 -11.547 -37.219 1 22.12 267 LEU A CA 1
ATOM 2056 C C . LEU A 1 267 ? 6.809 -11.367 -38.188 1 22.12 267 LEU A C 1
ATOM 2058 O O . LEU A 1 267 ? 6.332 -10.25 -38.375 1 22.12 267 LEU A O 1
ATOM 2062 N N . PRO A 1 268 ? 6.812 -11.984 -39.375 1 22.67 268 PRO A N 1
ATOM 2063 C CA . PRO A 1 268 ? 5.691 -12.016 -40.312 1 22.67 268 PRO A CA 1
ATOM 2064 C C . PRO A 1 268 ? 4.336 -12.141 -39.625 1 22.67 268 PRO A C 1
ATOM 2066 O O . PRO A 1 268 ? 4.277 -12.492 -38.438 1 22.67 268 PRO A O 1
ATOM 2069 N N . ALA A 1 269 ? 3.148 -11.859 -40.5 1 24.2 269 ALA A N 1
ATOM 2070 C CA . ALA A 1 269 ? 1.697 -12.023 -40.469 1 24.2 269 ALA A CA 1
ATOM 2071 C C . ALA A 1 269 ? 1.315 -13.398 -39.906 1 24.2 269 ALA A C 1
ATOM 2073 O O . ALA A 1 269 ? 1.259 -14.375 -40.656 1 24.2 269 ALA A O 1
ATOM 2074 N N . ILE A 1 270 ? 1.839 -13.859 -39 1 23.41 270 ILE A N 1
ATOM 2075 C CA . ILE A 1 270 ? 1.767 -15.25 -38.562 1 23.41 270 ILE A CA 1
ATOM 2076 C C . ILE A 1 270 ? 0.324 -15.602 -38.219 1 23.41 270 ILE A C 1
ATOM 2078 O O . ILE A 1 270 ? 0.077 -16.562 -37.469 1 23.41 270 ILE A O 1
ATOM 2082 N N . ALA A 1 271 ? -0.747 -14.656 -38.406 1 22.47 271 ALA A N 1
ATOM 2083 C CA . ALA A 1 271 ? -2.053 -15.305 -38.406 1 22.47 271 ALA A CA 1
ATOM 2084 C C . ALA A 1 271 ? -2.111 -16.406 -39.469 1 22.47 271 ALA A C 1
ATOM 2086 O O . ALA A 1 271 ? -2.617 -17.5 -39.219 1 22.47 271 ALA A O 1
ATOM 2087 N N . ALA A 1 272 ? -2.002 -15.922 -40.781 1 20.59 272 ALA A N 1
ATOM 2088 C CA . ALA A 1 272 ? -2.463 -16.672 -41.938 1 20.59 272 ALA A CA 1
ATOM 2089 C C . ALA A 1 272 ? -1.555 -17.859 -42.219 1 20.59 272 ALA A C 1
ATOM 2091 O O . ALA A 1 272 ? -2.033 -18.953 -42.562 1 20.59 272 ALA A O 1
ATOM 2092 N N . ASP A 1 273 ? -0.247 -17.562 -42.438 1 21.11 273 ASP A N 1
ATOM 2093 C CA . ASP A 1 273 ? 0.491 -18.594 -43.156 1 21.11 273 ASP A CA 1
ATOM 2094 C C . ASP A 1 273 ? 0.834 -19.781 -42.281 1 21.11 273 ASP A C 1
ATOM 2096 O O . ASP A 1 273 ? 1.562 -20.688 -42.688 1 21.11 273 ASP A O 1
ATOM 2100 N N . THR A 1 274 ? 0.648 -19.703 -41.062 1 22.64 274 THR A N 1
ATOM 2101 C CA . THR A 1 274 ? 0.944 -20.922 -40.312 1 22.64 274 THR A CA 1
ATOM 2102 C C . THR A 1 274 ? 0.154 -22.094 -40.875 1 22.64 274 THR A C 1
ATOM 2104 O O . THR A 1 274 ? 0.26 -23.219 -40.375 1 22.64 274 THR A O 1
ATOM 2107 N N . MET A 1 275 ? -0.782 -21.812 -41.875 1 22.34 275 MET A N 1
ATOM 2108 C CA . MET A 1 275 ? -1.353 -22.984 -42.531 1 22.34 275 MET A CA 1
ATOM 2109 C C . MET A 1 275 ? -0.282 -23.75 -43.312 1 22.34 275 MET A C 1
ATOM 2111 O O . MET A 1 275 ? -0.337 -24.984 -43.406 1 22.34 275 MET A O 1
ATOM 2115 N N . ALA A 1 276 ? 0.454 -22.969 -44.094 1 21.27 276 ALA A N 1
ATOM 2116 C CA . ALA A 1 276 ? 1.076 -23.656 -45.25 1 21.27 276 ALA A CA 1
ATOM 2117 C C . ALA A 1 276 ? 2.221 -24.547 -44.781 1 21.27 276 ALA A C 1
ATOM 2119 O O . ALA A 1 276 ? 2.418 -25.641 -45.312 1 21.27 276 ALA A O 1
ATOM 2120 N N . ARG A 1 277 ? 3.195 -23.984 -44.062 1 22.12 277 ARG A N 1
ATOM 2121 C CA . ARG A 1 277 ? 4.402 -24.812 -44.062 1 22.12 277 ARG A CA 1
ATOM 2122 C C . ARG A 1 277 ? 4.172 -26.125 -43.312 1 22.12 277 ARG A C 1
ATOM 2124 O O . ARG A 1 277 ? 4.504 -26.234 -42.125 1 22.12 277 ARG A O 1
ATOM 2131 N N . MET A 1 278 ? 2.867 -26.625 -43.344 1 22.02 278 MET A N 1
ATOM 2132 C CA . MET A 1 278 ? 2.547 -27.984 -42.906 1 22.02 278 MET A CA 1
ATOM 2133 C C . MET A 1 278 ? 3.447 -29 -43.594 1 22.02 278 MET A C 1
ATOM 2135 O O . MET A 1 278 ? 3.648 -30.109 -43.062 1 22.02 278 MET A O 1
ATOM 2139 N N . GLN A 1 279 ? 3.867 -28.641 -44.812 1 20.58 279 GLN A N 1
ATOM 2140 C CA . GLN A 1 279 ? 4.188 -29.844 -45.594 1 20.58 279 GLN A CA 1
ATOM 2141 C C . GLN A 1 279 ? 5.566 -30.375 -45.219 1 20.58 279 GLN A C 1
ATOM 2143 O O . GLN A 1 279 ? 6.34 -30.781 -46.094 1 20.58 279 GLN A O 1
ATOM 2148 N N . ILE A 1 280 ? 6.262 -29.719 -44.281 1 21.61 280 ILE A N 1
ATOM 2149 C CA . ILE A 1 280 ? 7.625 -30.234 -44.375 1 21.61 280 ILE A CA 1
ATOM 2150 C C . ILE A 1 280 ? 7.605 -31.766 -44.281 1 21.61 280 ILE A C 1
ATOM 2152 O O . ILE A 1 280 ? 6.914 -32.312 -43.438 1 21.61 280 ILE A O 1
ATOM 2156 N N . LYS A 1 281 ? 8.188 -32.438 -45.312 1 22.61 281 LYS A N 1
ATOM 2157 C CA . LYS A 1 281 ? 8.344 -33.812 -45.719 1 22.61 281 LYS A CA 1
ATOM 2158 C C . LYS A 1 281 ? 8.844 -34.688 -44.562 1 22.61 281 LYS A C 1
ATOM 2160 O O . LYS A 1 281 ? 9.688 -34.25 -43.781 1 22.61 281 LYS A O 1
ATOM 2165 N N . ASN A 1 282 ? 8.297 -35.906 -44.406 1 21.77 282 ASN A N 1
ATOM 2166 C CA . ASN A 1 282 ? 8.25 -37.125 -43.625 1 21.77 282 ASN A CA 1
ATOM 2167 C C . ASN A 1 282 ? 9.633 -37.75 -43.5 1 21.77 282 ASN A C 1
ATOM 2169 O O . ASN A 1 282 ? 9.758 -38.938 -43.125 1 21.77 282 ASN A O 1
ATOM 2173 N N . ASN A 1 283 ? 10.711 -37.25 -44.156 1 21.83 283 ASN A N 1
ATOM 2174 C CA . ASN A 1 283 ? 11.703 -38.281 -44.344 1 21.83 283 ASN A CA 1
ATOM 2175 C C . ASN A 1 283 ? 12.258 -38.75 -43 1 21.83 283 ASN A C 1
ATOM 2177 O O . ASN A 1 283 ? 12.781 -37.969 -42.219 1 21.83 283 ASN A O 1
ATOM 2181 N N . THR A 1 284 ? 11.828 -40 -42.562 1 22.09 284 THR A N 1
ATOM 2182 C CA . THR A 1 284 ? 11.844 -40.938 -41.438 1 22.09 284 THR A CA 1
ATOM 2183 C C . THR A 1 284 ? 13.273 -41.344 -41.062 1 22.09 284 THR A C 1
ATOM 2185 O O . THR A 1 284 ? 13.492 -42.094 -40.125 1 22.09 284 THR A O 1
ATOM 2188 N N . THR A 1 285 ? 14.391 -40.844 -41.688 1 24.38 285 THR A N 1
ATOM 2189 C CA . THR A 1 285 ? 15.344 -41.938 -41.438 1 24.38 285 THR A CA 1
ATOM 2190 C C . THR A 1 285 ? 15.594 -42.094 -39.938 1 24.38 285 THR A C 1
ATOM 2192 O O . THR A 1 285 ? 15.648 -41.125 -39.219 1 24.38 285 THR A O 1
ATOM 2195 N N . PRO A 1 286 ? 15.398 -43.312 -39.406 1 24.42 286 PRO A N 1
ATOM 2196 C CA . PRO A 1 286 ? 15.539 -43.781 -38.031 1 24.42 286 PRO A CA 1
ATOM 2197 C C . PRO A 1 286 ? 16.891 -43.406 -37.406 1 24.42 286 PRO A C 1
ATOM 2199 O O . PRO A 1 286 ? 17.938 -43.688 -38 1 24.42 286 PRO A O 1
ATOM 2202 N N . ILE A 1 287 ? 17.094 -42.062 -37.188 1 25.14 287 ILE A N 1
ATOM 2203 C CA . ILE A 1 287 ? 18.422 -41.812 -36.625 1 25.14 287 ILE A CA 1
ATOM 2204 C C . ILE A 1 287 ? 18.75 -42.844 -35.562 1 25.14 287 ILE A C 1
ATOM 2206 O O . ILE A 1 287 ? 18 -43 -34.594 1 25.14 287 ILE A O 1
ATOM 2210 N N . ASN A 1 288 ? 19.281 -43.938 -35.969 1 23.11 288 ASN A N 1
ATOM 2211 C CA . ASN A 1 288 ? 19.844 -45 -35.156 1 23.11 288 ASN A CA 1
ATOM 2212 C C . ASN A 1 288 ? 20.672 -44.438 -34 1 23.11 288 ASN A C 1
ATOM 2214 O O . ASN A 1 288 ? 21.688 -43.781 -34.219 1 23.11 288 ASN A O 1
ATOM 2218 N N . ILE A 1 289 ? 19.969 -43.906 -33.062 1 23.38 289 ILE A N 1
ATOM 2219 C CA . ILE A 1 289 ? 20.547 -43.469 -31.812 1 23.38 289 ILE A CA 1
ATOM 2220 C C . ILE A 1 289 ? 21.516 -44.562 -31.312 1 23.38 289 ILE A C 1
ATOM 2222 O O . ILE A 1 289 ? 21.094 -45.625 -30.859 1 23.38 289 ILE A O 1
ATOM 2226 N N . SER A 1 290 ? 22.516 -44.906 -32.094 1 24.62 290 SER A N 1
ATOM 2227 C CA . SER A 1 290 ? 23.547 -45.844 -31.625 1 24.62 290 SER A CA 1
ATOM 2228 C C . SER A 1 290 ? 23.922 -45.594 -30.172 1 24.62 290 SER A C 1
ATOM 2230 O O . SER A 1 290 ? 23.656 -44.5 -29.641 1 24.62 290 SER A O 1
ATOM 2232 N N . ASP A 1 291 ? 24.734 -46.562 -29.469 1 23.66 291 ASP A N 1
ATOM 2233 C CA . ASP A 1 291 ? 25.188 -47.031 -28.156 1 23.66 291 ASP A CA 1
ATOM 2234 C C . ASP A 1 291 ? 26.016 -45.969 -27.453 1 23.66 291 ASP A C 1
ATOM 2236 O O . ASP A 1 291 ? 26.688 -46.25 -26.453 1 23.66 291 ASP A O 1
ATOM 2240 N N . HIS A 1 292 ? 26.531 -44.906 -28.219 1 27.14 292 HIS A N 1
ATOM 2241 C CA . HIS A 1 292 ? 27.594 -44.188 -27.531 1 27.14 292 HIS A CA 1
ATOM 2242 C C . HIS A 1 292 ? 27.062 -43.531 -26.25 1 27.14 292 HIS A C 1
ATOM 2244 O O . HIS A 1 292 ? 26.969 -42.312 -26.172 1 27.14 292 HIS A O 1
ATOM 2250 N N . CYS A 1 293 ? 26.062 -44.094 -25.484 1 27.44 293 CYS A N 1
ATOM 2251 C CA . CYS A 1 293 ? 25.562 -43.812 -24.141 1 27.44 293 CYS A CA 1
ATOM 2252 C C . CYS A 1 293 ? 26.719 -43.562 -23.172 1 27.44 293 CYS A C 1
ATOM 2254 O O . CYS A 1 293 ? 26.5 -43.156 -22.016 1 27.44 293 CYS A O 1
ATOM 2256 N N . ARG A 1 294 ? 27.891 -44.25 -23.156 1 27.89 294 ARG A N 1
ATOM 2257 C CA . ARG A 1 294 ? 28.688 -44.688 -22.016 1 27.89 294 ARG A CA 1
ATOM 2258 C C . ARG A 1 294 ? 29.5 -43.531 -21.453 1 27.89 294 ARG A C 1
ATOM 2260 O O . ARG A 1 294 ? 30.25 -43.688 -20.484 1 27.89 294 ARG A O 1
ATOM 2267 N N . SER A 1 295 ? 30.016 -42.656 -22.266 1 32.66 295 SER A N 1
ATOM 2268 C CA . SER A 1 295 ? 30.984 -41.844 -21.531 1 32.66 295 SER A CA 1
ATOM 2269 C C . SER A 1 295 ? 30.297 -40.969 -20.484 1 32.66 295 SER A C 1
ATOM 2271 O O . SER A 1 295 ? 29.328 -40.281 -20.781 1 32.66 295 SER A O 1
ATOM 2273 N N . HIS A 1 296 ? 30.234 -41.281 -19.094 1 31.77 296 HIS A N 1
ATOM 2274 C CA . HIS A 1 296 ? 29.781 -40.812 -17.781 1 31.77 296 HIS A CA 1
ATOM 2275 C C . HIS A 1 296 ? 30.031 -39.312 -17.641 1 31.77 296 HIS A C 1
ATOM 2277 O O . HIS A 1 296 ? 31.047 -38.906 -17.094 1 31.77 296 HIS A O 1
ATOM 2283 N N . ILE A 1 297 ? 30.172 -38.469 -18.562 1 35.78 297 ILE A N 1
ATOM 2284 C CA . ILE A 1 297 ? 30.469 -37.094 -18.141 1 35.78 297 ILE A CA 1
ATOM 2285 C C . ILE A 1 297 ? 29.453 -36.656 -17.094 1 35.78 297 ILE A C 1
ATOM 2287 O O . ILE A 1 297 ? 28.25 -36.656 -17.328 1 35.78 297 ILE A O 1
ATOM 2291 N N . HIS A 1 298 ? 29.578 -36.812 -15.703 1 36.56 298 HIS A N 1
ATOM 2292 C CA . HIS A 1 298 ? 28.953 -36.281 -14.5 1 36.56 298 HIS A CA 1
ATOM 2293 C C . HIS A 1 298 ? 28.469 -34.844 -14.727 1 36.56 298 HIS A C 1
ATOM 2295 O O . HIS A 1 298 ? 29.219 -33.906 -14.484 1 36.56 298 HIS A O 1
ATOM 2301 N N . SER A 1 299 ? 27.891 -34.344 -15.695 1 42.53 299 SER A N 1
ATOM 2302 C CA . SER A 1 299 ? 27.469 -32.938 -15.867 1 42.53 299 SER A CA 1
ATOM 2303 C C . SER A 1 299 ? 26.578 -32.5 -14.711 1 42.53 299 SER A C 1
ATOM 2305 O O . SER A 1 299 ? 25.578 -33.156 -14.398 1 42.53 299 SER A O 1
ATOM 2307 N N . THR A 1 300 ? 27.094 -31.891 -13.625 1 51.16 300 THR A N 1
ATOM 2308 C CA . THR A 1 300 ? 26.453 -31.266 -12.477 1 51.16 300 THR A CA 1
ATOM 2309 C C . THR A 1 300 ? 25.156 -30.562 -12.891 1 51.16 300 THR A C 1
ATOM 2311 O O . THR A 1 300 ? 25.141 -29.828 -13.883 1 51.16 300 THR A O 1
ATOM 2314 N N . PRO A 1 301 ? 24.016 -31.047 -12.453 1 57.56 301 PRO A N 1
ATOM 2315 C CA . PRO A 1 301 ? 22.719 -30.453 -12.789 1 57.56 301 PRO A CA 1
ATOM 2316 C C . PRO A 1 301 ? 22.719 -28.938 -12.648 1 57.56 301 PRO A C 1
ATOM 2318 O O . PRO A 1 301 ? 23.359 -28.391 -11.75 1 57.56 301 PRO A O 1
ATOM 2321 N N . ARG A 1 302 ? 22.625 -28.203 -13.719 1 74 302 ARG A N 1
ATOM 2322 C CA . ARG A 1 302 ? 22.484 -26.75 -13.758 1 74 302 ARG A CA 1
ATOM 2323 C C . ARG A 1 302 ? 21.141 -26.312 -13.195 1 74 302 ARG A C 1
ATOM 2325 O O . ARG A 1 302 ? 20.094 -26.875 -13.531 1 74 302 ARG A O 1
ATOM 2332 N N . PHE A 1 303 ? 21.25 -25.656 -12.047 1 81.69 303 PHE A N 1
ATOM 2333 C CA . PHE A 1 303 ? 20.031 -25.094 -11.477 1 81.69 303 PHE A CA 1
ATOM 2334 C C . PHE A 1 303 ? 19.938 -23.609 -11.805 1 81.69 303 PHE A C 1
ATOM 2336 O O . PHE A 1 303 ? 20.906 -22.875 -11.68 1 81.69 303 PHE A O 1
ATOM 2343 N N . PRO A 1 304 ? 18.656 -23.203 -12.258 1 86.75 304 PRO A N 1
ATOM 2344 C CA . PRO A 1 304 ? 17.469 -23.984 -12.578 1 86.75 304 PRO A CA 1
ATOM 2345 C C . PRO A 1 304 ? 17.562 -24.688 -13.93 1 86.75 304 PRO A C 1
ATOM 2347 O O . PRO A 1 304 ? 18.297 -24.234 -14.812 1 86.75 304 PRO A O 1
ATOM 2350 N N . LEU A 1 305 ? 16.891 -25.734 -14 1 84.81 305 LEU A N 1
ATOM 2351 C CA . LEU A 1 305 ? 16.844 -26.453 -15.266 1 84.81 305 LEU A CA 1
ATOM 2352 C C . LEU A 1 305 ? 16.078 -25.656 -16.312 1 84.81 305 LEU A C 1
ATOM 2354 O O . LEU A 1 305 ? 16.516 -25.562 -17.469 1 84.81 305 LEU A O 1
ATOM 2358 N N . ARG A 1 306 ? 15.008 -25.109 -15.922 1 88.38 306 ARG A N 1
ATOM 2359 C CA . ARG A 1 306 ? 14.195 -24.297 -16.828 1 88.38 306 ARG A CA 1
ATOM 2360 C C . ARG A 1 306 ? 14.766 -22.875 -16.938 1 88.38 306 ARG A C 1
ATOM 2362 O O . ARG A 1 306 ? 15.062 -22.234 -15.938 1 88.38 306 ARG A O 1
ATOM 2369 N N . PRO A 1 307 ? 14.898 -22.422 -18.188 1 90.69 307 PRO A N 1
ATOM 2370 C CA . PRO A 1 307 ? 15.391 -21.047 -18.359 1 90.69 307 PRO A CA 1
ATOM 2371 C C . PRO A 1 307 ? 14.469 -20 -17.734 1 90.69 307 PRO A C 1
ATOM 2373 O O . PRO A 1 307 ? 13.242 -20.141 -17.781 1 90.69 307 PRO A O 1
ATOM 2376 N N . LEU A 1 308 ? 15.07 -19.016 -17.219 1 94.44 308 LEU A N 1
ATOM 2377 C CA . LEU A 1 308 ? 14.352 -17.938 -16.547 1 94.44 308 LEU A CA 1
ATOM 2378 C C . LEU A 1 308 ? 13.344 -17.297 -17.5 1 94.44 308 LEU A C 1
ATOM 2380 O O . LEU A 1 308 ? 12.219 -16.984 -17.109 1 94.44 308 LEU A O 1
ATOM 2384 N N . THR A 1 309 ? 13.734 -17.094 -18.781 1 93.81 309 THR A N 1
ATOM 2385 C CA . THR A 1 309 ? 12.891 -16.422 -19.766 1 93.81 309 THR A CA 1
ATOM 2386 C C . THR A 1 309 ? 11.586 -17.188 -19.984 1 93.81 309 THR A C 1
ATOM 2388 O O . THR A 1 309 ? 10.531 -16.578 -20.172 1 93.81 309 THR A O 1
ATOM 2391 N N . GLN A 1 310 ? 11.688 -18.484 -19.953 1 94.81 310 GLN A N 1
ATOM 2392 C CA . GLN A 1 310 ? 10.492 -19.312 -20.125 1 94.81 310 GLN A CA 1
ATOM 2393 C C . GLN A 1 310 ? 9.539 -19.125 -18.938 1 94.81 310 GLN A C 1
ATOM 2395 O O . GLN A 1 310 ? 8.328 -18.969 -19.125 1 94.81 310 GLN A O 1
ATOM 2400 N N . ASP A 1 311 ? 10.094 -19.188 -17.766 1 97.44 311 ASP A N 1
ATOM 2401 C CA . ASP A 1 311 ? 9.273 -19.016 -16.562 1 97.44 311 ASP A CA 1
ATOM 2402 C C . ASP A 1 311 ? 8.648 -17.625 -16.516 1 97.44 311 ASP A C 1
ATOM 2404 O O . ASP A 1 311 ? 7.5 -17.469 -16.109 1 97.44 311 ASP A O 1
ATOM 2408 N N . VAL A 1 312 ? 9.383 -16.594 -16.922 1 97.31 312 VAL A N 1
ATOM 2409 C CA . VAL A 1 312 ? 8.875 -15.227 -16.953 1 97.31 312 VAL A CA 1
ATOM 2410 C C . VAL A 1 312 ? 7.66 -15.156 -17.891 1 97.31 312 VAL A C 1
ATOM 2412 O O . VAL A 1 312 ? 6.66 -14.523 -17.547 1 97.31 312 VAL A O 1
ATOM 2415 N N . SER A 1 313 ? 7.719 -15.789 -18.984 1 96.5 313 SER A N 1
ATOM 2416 C CA . SER A 1 313 ? 6.605 -15.82 -19.922 1 96.5 313 SER A CA 1
ATOM 2417 C C . SER A 1 313 ? 5.367 -16.453 -19.297 1 96.5 313 SER A C 1
ATOM 2419 O O . SER A 1 313 ? 4.25 -15.984 -19.516 1 96.5 313 SER A O 1
ATOM 2421 N N . VAL A 1 314 ? 5.602 -17.5 -18.531 1 97.62 314 VAL A N 1
ATOM 2422 C CA . VAL A 1 314 ? 4.48 -18.203 -17.906 1 97.62 314 VAL A CA 1
ATOM 2423 C C . VAL A 1 314 ? 3.859 -17.312 -16.828 1 97.62 314 VAL A C 1
ATOM 2425 O O . VAL A 1 314 ? 2.635 -17.25 -16.703 1 97.62 314 VAL A O 1
ATOM 2428 N N . VAL A 1 315 ? 4.66 -16.625 -16.078 1 98.44 315 VAL A N 1
ATOM 2429 C CA . VAL A 1 315 ? 4.145 -15.695 -15.078 1 98.44 315 VAL A CA 1
ATOM 2430 C C . VAL A 1 315 ? 3.326 -14.594 -15.758 1 98.44 315 VAL A C 1
ATOM 2432 O O . VAL A 1 315 ? 2.238 -14.25 -15.297 1 98.44 315 VAL A O 1
ATOM 2435 N N . ARG A 1 316 ? 3.869 -14.078 -16.844 1 97.69 316 ARG A N 1
ATOM 2436 C CA . ARG A 1 316 ? 3.145 -13.07 -17.594 1 97.69 316 ARG A CA 1
ATOM 2437 C C . ARG A 1 316 ? 1.79 -13.594 -18.062 1 97.69 316 ARG A C 1
ATOM 2439 O O . ARG A 1 316 ? 0.775 -12.906 -17.938 1 97.69 316 ARG A O 1
ATOM 2446 N N . GLU A 1 317 ? 1.764 -14.781 -18.547 1 97.5 317 GLU A N 1
ATOM 2447 C CA . GLU A 1 317 ? 0.514 -15.422 -18.953 1 97.5 317 GLU A CA 1
ATOM 2448 C C . GLU A 1 317 ? -0.449 -15.539 -17.781 1 97.5 317 GLU A C 1
ATOM 2450 O O . GLU A 1 317 ? -1.652 -15.32 -17.922 1 97.5 317 GLU A O 1
ATOM 2455 N N . SER A 1 318 ? 0.077 -15.922 -16.641 1 98.62 318 SER A N 1
ATOM 2456 C CA . SER A 1 318 ? -0.744 -16.031 -15.445 1 98.62 318 SER A CA 1
ATOM 2457 C C . SER A 1 318 ? -1.402 -14.703 -15.102 1 98.62 318 SER A C 1
ATOM 2459 O O . SER A 1 318 ? -2.592 -14.656 -14.781 1 98.62 318 SER A O 1
ATOM 2461 N N . PHE A 1 319 ? -0.621 -13.633 -15.195 1 98.31 319 PHE A N 1
ATOM 2462 C CA . PHE A 1 319 ? -1.148 -12.305 -14.891 1 98.31 319 PHE A CA 1
ATOM 2463 C C . PHE A 1 319 ? -2.23 -11.914 -15.891 1 98.31 319 PHE A C 1
ATOM 2465 O O . PHE A 1 319 ? -3.268 -11.367 -15.508 1 98.31 319 PHE A O 1
ATOM 2472 N N . ILE A 1 320 ? -2.047 -12.18 -17.125 1 97.81 320 ILE A N 1
ATOM 2473 C CA . ILE A 1 320 ? -3 -11.844 -18.172 1 97.81 320 ILE A CA 1
ATOM 2474 C C . ILE A 1 320 ? -4.309 -12.594 -17.953 1 97.81 320 ILE A C 1
ATOM 2476 O O . ILE A 1 320 ? -5.391 -12.008 -18 1 97.81 320 ILE A O 1
ATOM 2480 N N . VAL A 1 321 ? -4.172 -13.883 -17.656 1 98.31 321 VAL A N 1
ATOM 2481 C CA . VAL A 1 321 ? -5.344 -14.719 -17.438 1 98.31 321 VAL A CA 1
ATOM 2482 C C . VAL A 1 321 ? -6.109 -14.227 -16.219 1 98.31 321 VAL A C 1
ATOM 2484 O O . VAL A 1 321 ? -7.328 -14.047 -16.266 1 98.31 321 VAL A O 1
ATOM 2487 N N . ALA A 1 322 ? -5.426 -13.992 -15.141 1 98.44 322 ALA A N 1
ATOM 2488 C CA . ALA A 1 322 ? -6.07 -13.562 -13.898 1 98.44 322 ALA A CA 1
ATOM 2489 C C . ALA A 1 322 ? -6.734 -12.195 -14.078 1 98.44 322 ALA A C 1
ATOM 2491 O O . ALA A 1 322 ? -7.84 -11.969 -13.586 1 98.44 322 ALA A O 1
ATOM 2492 N N . LYS A 1 323 ? -6.055 -11.305 -14.758 1 96.81 323 LYS A N 1
ATOM 2493 C CA . LYS A 1 323 ? -6.57 -9.953 -14.977 1 96.81 323 LYS A CA 1
ATOM 2494 C C . LYS A 1 323 ? -7.871 -9.984 -15.773 1 96.81 323 LYS A C 1
ATOM 2496 O O . LYS A 1 323 ? -8.773 -9.18 -15.531 1 96.81 323 LYS A O 1
ATOM 2501 N N . LYS A 1 324 ? -8.055 -10.906 -16.625 1 96.31 324 LYS A N 1
ATOM 2502 C CA . LYS A 1 324 ? -9.195 -10.953 -17.547 1 96.31 324 LYS A CA 1
ATOM 2503 C C . LYS A 1 324 ? -10.305 -11.844 -17 1 96.31 324 LYS A C 1
ATOM 2505 O O . LYS A 1 324 ? -11.438 -11.805 -17.5 1 96.31 324 LYS A O 1
ATOM 2510 N N . ALA A 1 325 ? -9.992 -12.633 -16.047 1 97.56 325 ALA A N 1
ATOM 2511 C CA . ALA A 1 325 ? -10.938 -13.641 -15.555 1 97.56 325 ALA A CA 1
ATOM 2512 C C . ALA A 1 325 ? -12.188 -12.984 -14.977 1 97.56 325 ALA A C 1
ATOM 2514 O O . ALA A 1 325 ? -12.094 -11.961 -14.289 1 97.56 325 ALA A O 1
ATOM 2515 N N . ARG A 1 326 ? -13.375 -13.531 -15.195 1 96.5 326 ARG A N 1
ATOM 2516 C CA . ARG A 1 326 ? -14.648 -13.031 -14.695 1 96.5 326 ARG A CA 1
ATOM 2517 C C . ARG A 1 326 ? -15.047 -13.742 -13.398 1 96.5 326 ARG A C 1
ATOM 2519 O O . ARG A 1 326 ? -15.898 -13.258 -12.656 1 96.5 326 ARG A O 1
ATOM 2526 N N . SER A 1 327 ? -14.484 -14.883 -13.242 1 97 327 SER A N 1
ATOM 2527 C CA . SER A 1 327 ? -14.703 -15.688 -12.039 1 97 327 SER A CA 1
ATOM 2528 C C . SER A 1 327 ? -13.484 -16.562 -11.727 1 97 327 SER A C 1
ATOM 2530 O O . SER A 1 327 ? -12.578 -16.688 -12.555 1 97 327 SER A O 1
ATOM 2532 N N . PHE A 1 328 ? -13.508 -17.125 -10.562 1 98.44 328 PHE A N 1
ATOM 2533 C CA . PHE A 1 328 ? -12.438 -18.031 -10.164 1 98.44 328 PHE A CA 1
ATOM 2534 C C . PHE A 1 328 ? -12.328 -19.203 -11.133 1 98.44 328 PHE A C 1
ATOM 2536 O O . PHE A 1 328 ? -11.242 -19.484 -11.648 1 98.44 328 PHE A O 1
ATOM 2543 N N . SER A 1 329 ? -13.43 -19.828 -11.43 1 97.56 329 SER A N 1
ATOM 2544 C CA . SER A 1 329 ? -13.445 -21.016 -12.281 1 97.56 329 SER A CA 1
ATOM 2545 C C . SER A 1 329 ? -13.039 -20.688 -13.711 1 97.56 329 SER A C 1
ATOM 2547 O O . SER A 1 329 ? -12.281 -21.438 -14.336 1 97.56 329 SER A O 1
ATOM 2549 N N . ASP A 1 330 ? -13.555 -19.547 -14.117 1 96.69 330 ASP A N 1
ATOM 2550 C CA . ASP A 1 330 ? -13.219 -19.094 -15.469 1 96.69 330 ASP A CA 1
ATOM 2551 C C . ASP A 1 330 ? -11.711 -18.922 -15.633 1 96.69 330 ASP A C 1
ATOM 2553 O O . ASP A 1 330 ? -11.133 -19.391 -16.625 1 96.69 330 ASP A O 1
ATOM 2557 N N . GLY A 1 331 ? -11.07 -18.312 -14.695 1 98.38 331 GLY A N 1
ATOM 2558 C CA . GLY A 1 331 ? -9.641 -18.047 -14.758 1 98.38 331 GLY A CA 1
ATOM 2559 C C . GLY A 1 331 ? -8.805 -19.297 -14.672 1 98.38 331 GLY A C 1
ATOM 2560 O O . GLY A 1 331 ? -7.84 -19.469 -15.422 1 98.38 331 GLY A O 1
ATOM 2561 N N . VAL A 1 332 ? -9.156 -20.219 -13.82 1 98.38 332 VAL A N 1
ATOM 2562 C CA . VAL A 1 332 ? -8.398 -21.453 -13.641 1 98.38 332 VAL A CA 1
ATOM 2563 C C . VAL A 1 332 ? -8.516 -22.312 -14.891 1 98.38 332 VAL A C 1
ATOM 2565 O O . VAL A 1 332 ? -7.52 -22.859 -15.367 1 98.38 332 VAL A O 1
ATOM 2568 N N . LYS A 1 333 ? -9.703 -22.375 -15.461 1 97 333 LYS A N 1
ATOM 2569 C CA . LYS A 1 333 ? -9.883 -23.141 -16.688 1 97 333 LYS A CA 1
ATOM 2570 C C . LYS A 1 333 ? -9.055 -22.547 -17.828 1 97 333 LYS A C 1
ATOM 2572 O O . LYS A 1 333 ? -8.43 -23.297 -18.594 1 97 333 LYS A O 1
ATOM 2577 N N . ALA A 1 334 ? -9.07 -21.25 -17.891 1 97.62 334 ALA A N 1
ATOM 2578 C CA . ALA A 1 334 ? -8.273 -20.578 -18.922 1 97.62 334 ALA A CA 1
ATOM 2579 C C . ALA A 1 334 ? -6.785 -20.875 -18.734 1 97.62 334 ALA A C 1
ATOM 2581 O O . ALA A 1 334 ? -6.062 -21.094 -19.703 1 97.62 334 ALA A O 1
ATOM 2582 N N . ALA A 1 335 ? -6.316 -20.875 -17.516 1 98.19 335 ALA A N 1
ATOM 2583 C CA . ALA A 1 335 ? -4.918 -21.172 -17.219 1 98.19 335 ALA A CA 1
ATOM 2584 C C . ALA A 1 335 ? -4.555 -22.594 -17.641 1 98.19 335 ALA A C 1
ATOM 2586 O O . ALA A 1 335 ? -3.479 -22.812 -18.203 1 98.19 335 ALA A O 1
ATOM 2587 N N . ILE A 1 336 ? -5.453 -23.531 -17.422 1 97.06 336 ILE A N 1
ATOM 2588 C CA . ILE A 1 336 ? -5.219 -24.938 -17.734 1 97.06 336 ILE A CA 1
ATOM 2589 C C . ILE A 1 336 ? -5.152 -25.109 -19.25 1 97.06 336 ILE A C 1
ATOM 2591 O O . ILE A 1 336 ? -4.281 -25.812 -19.766 1 97.06 336 ILE A O 1
ATOM 2595 N N . ARG A 1 337 ? -5.938 -24.469 -19.984 1 95.81 337 ARG A N 1
ATOM 2596 C CA . ARG A 1 337 ? -6.066 -24.625 -21.438 1 95.81 337 ARG A CA 1
ATOM 2597 C C . ARG A 1 337 ? -4.793 -24.188 -22.141 1 95.81 337 ARG A C 1
ATOM 2599 O O . ARG A 1 337 ? -4.551 -24.578 -23.297 1 95.81 337 ARG A O 1
ATOM 2606 N N . LEU A 1 338 ? -3.98 -23.391 -21.5 1 96 338 LEU A N 1
ATOM 2607 C CA . LEU A 1 338 ? -2.773 -22.875 -22.141 1 96 338 LEU A CA 1
ATOM 2608 C C . LEU A 1 338 ? -1.694 -23.953 -22.219 1 96 338 LEU A C 1
ATOM 2610 O O . LEU A 1 338 ? -0.716 -23.797 -22.953 1 96 338 LEU A O 1
ATOM 2614 N N . GLY A 1 339 ? -1.771 -25.078 -21.469 1 94.12 339 GLY A N 1
ATOM 2615 C CA . GLY A 1 339 ? -0.822 -26.172 -21.516 1 94.12 339 GLY A CA 1
ATOM 2616 C C . GLY A 1 339 ? 0.515 -25.844 -20.891 1 94.12 339 GLY A C 1
ATOM 2617 O O . GLY A 1 339 ? 0.678 -24.766 -20.312 1 94.12 339 GLY A O 1
ATOM 2618 N N . GLY A 1 340 ? 1.482 -26.812 -20.891 1 92.94 340 GLY A N 1
ATOM 2619 C CA . GLY A 1 340 ? 2.799 -26.609 -20.312 1 92.94 340 GLY A CA 1
ATOM 2620 C C . GLY A 1 340 ? 2.84 -26.875 -18.828 1 92.94 340 GLY A C 1
ATOM 2621 O O . GLY A 1 340 ? 2.457 -27.953 -18.375 1 92.94 340 GLY A O 1
ATOM 2622 N N . PRO A 1 341 ? 3.463 -25.906 -18.109 1 93.75 341 PRO A N 1
ATOM 2623 C CA . PRO A 1 341 ? 3.396 -26.062 -16.656 1 93.75 341 PRO A CA 1
ATOM 2624 C C . PRO A 1 341 ? 2.053 -25.625 -16.078 1 93.75 341 PRO A C 1
ATOM 2626 O O . PRO A 1 341 ? 1.972 -24.594 -15.398 1 93.75 341 PRO A O 1
ATOM 2629 N N . VAL A 1 342 ? 1.108 -26.484 -16.297 1 95.06 342 VAL A N 1
ATOM 2630 C CA . VAL A 1 342 ? 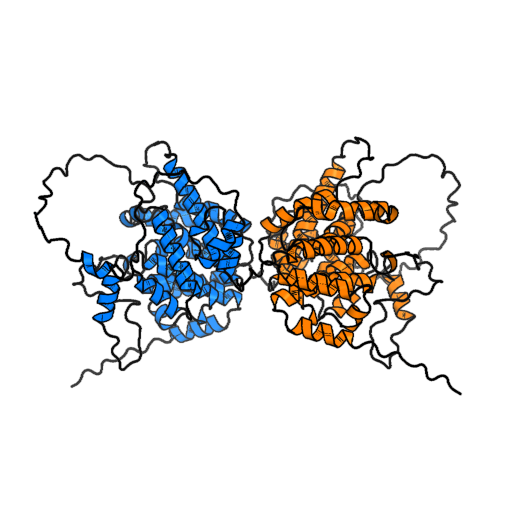-0.292 -26.172 -16.031 1 95.06 342 VAL A CA 1
ATOM 2631 C C . VAL A 1 342 ? -0.522 -26.031 -14.539 1 95.06 342 VAL A C 1
ATOM 2633 O O . VAL A 1 342 ? -1.247 -25.141 -14.094 1 95.06 342 VAL A O 1
ATOM 2636 N N . SER A 1 343 ? 0.093 -26.922 -13.75 1 97 343 SER A N 1
ATOM 2637 C CA . SER A 1 343 ? -0.109 -26.891 -12.305 1 97 343 SER A CA 1
ATOM 2638 C C . SER A 1 343 ? 0.404 -25.578 -11.711 1 97 343 SER A C 1
ATOM 2640 O O . SER A 1 343 ? -0.325 -24.891 -10.992 1 97 343 SER A O 1
ATOM 2642 N N . GLN A 1 344 ? 1.646 -25.188 -12.086 1 98.31 344 GLN A N 1
ATOM 2643 C CA . GLN A 1 344 ? 2.246 -24 -11.508 1 98.31 344 GLN A CA 1
ATOM 2644 C C . GLN A 1 344 ? 1.532 -22.734 -11.992 1 98.31 344 GLN A C 1
ATOM 2646 O O . GLN A 1 344 ? 1.28 -21.828 -11.203 1 98.31 344 GLN A O 1
ATOM 2651 N N . ARG A 1 345 ? 1.176 -22.672 -13.281 1 98.5 345 ARG A N 1
ATOM 2652 C CA . ARG A 1 345 ? 0.422 -21.531 -13.781 1 98.5 345 ARG A CA 1
ATOM 2653 C C . ARG A 1 345 ? -0.919 -21.406 -13.07 1 98.5 345 ARG A C 1
ATOM 2655 O O . ARG A 1 345 ? -1.302 -20.312 -12.641 1 98.5 345 ARG A O 1
ATOM 2662 N N . SER A 1 346 ? -1.615 -22.531 -12.953 1 98.81 346 SER A N 1
ATOM 2663 C CA . SER A 1 346 ? -2.922 -22.531 -12.305 1 98.81 346 SER A CA 1
ATOM 2664 C C . SER A 1 346 ? -2.807 -22.156 -10.828 1 98.81 346 SER A C 1
ATOM 2666 O O . SER A 1 346 ? -3.686 -21.5 -10.273 1 98.81 346 SER A O 1
ATOM 2668 N N . LEU A 1 347 ? -1.775 -22.656 -10.188 1 98.88 347 LEU A N 1
ATOM 2669 C CA . LEU A 1 347 ? -1.516 -22.297 -8.797 1 98.88 347 LEU A CA 1
ATOM 2670 C C . LEU A 1 347 ? -1.434 -20.781 -8.633 1 98.88 347 LEU A C 1
ATOM 2672 O O . LEU A 1 347 ? -2.08 -20.219 -7.754 1 98.88 347 LEU A O 1
ATOM 2676 N N . ILE A 1 348 ? -0.67 -20.094 -9.484 1 98.88 348 ILE A N 1
ATOM 2677 C CA . ILE A 1 348 ? -0.491 -18.656 -9.43 1 98.88 348 ILE A CA 1
ATOM 2678 C C . ILE A 1 348 ? -1.819 -17.953 -9.719 1 98.88 348 ILE A C 1
ATOM 2680 O O . ILE A 1 348 ? -2.24 -17.078 -8.969 1 98.88 348 ILE A O 1
ATOM 2684 N N . VAL A 1 349 ? -2.508 -18.375 -10.781 1 98.88 349 VAL A N 1
ATOM 2685 C CA . VAL A 1 349 ? -3.781 -17.781 -11.172 1 98.88 349 VAL A CA 1
ATOM 2686 C C . VAL A 1 349 ? -4.809 -17.984 -10.055 1 98.88 349 VAL A C 1
ATOM 2688 O O . VAL A 1 349 ? -5.52 -17.047 -9.688 1 98.88 349 VAL A O 1
ATOM 2691 N N . GLY A 1 350 ? -4.855 -19.203 -9.539 1 98.94 350 GLY A N 1
ATOM 2692 C CA . GLY A 1 350 ? -5.785 -19.484 -8.461 1 98.94 350 GLY A CA 1
ATOM 2693 C C . GLY A 1 350 ? -5.539 -18.656 -7.219 1 98.94 350 GLY A C 1
ATOM 2694 O O . GLY A 1 350 ? -6.484 -18.188 -6.574 1 98.94 350 GLY A O 1
ATOM 2695 N N . ALA A 1 351 ? -4.305 -18.484 -6.852 1 98.94 351 ALA A N 1
ATOM 2696 C CA . ALA A 1 351 ? -3.953 -17.641 -5.707 1 98.94 351 ALA A CA 1
ATOM 2697 C C . ALA A 1 351 ? -4.441 -16.219 -5.906 1 98.94 351 ALA A C 1
ATOM 2699 O O . ALA A 1 351 ? -5.082 -15.641 -5.023 1 98.94 351 ALA A O 1
ATOM 2700 N N . LEU A 1 352 ? -4.145 -15.641 -7.074 1 98.81 352 LEU A N 1
ATOM 2701 C CA . LEU A 1 352 ? -4.484 -14.25 -7.352 1 98.81 352 LEU A CA 1
ATOM 2702 C C . LEU A 1 352 ? -5.996 -14.062 -7.41 1 98.81 352 LEU A C 1
ATOM 2704 O O . LEU A 1 352 ? -6.535 -13.117 -6.824 1 98.81 352 LEU A O 1
ATOM 2708 N N . LEU A 1 353 ? -6.711 -14.984 -8.047 1 98.81 353 LEU A N 1
ATOM 2709 C CA . LEU A 1 353 ? -8.156 -14.875 -8.164 1 98.81 353 LEU A CA 1
ATOM 2710 C C . LEU A 1 353 ? -8.828 -15.117 -6.812 1 98.81 353 LEU A C 1
ATOM 2712 O O . LEU A 1 353 ? -9.844 -14.492 -6.496 1 98.81 353 LEU A O 1
ATOM 2716 N N . GLY A 1 354 ? -8.25 -16.094 -6.086 1 98.75 354 GLY A N 1
ATOM 2717 C CA . GLY A 1 354 ? -8.75 -16.281 -4.738 1 98.75 354 GLY A CA 1
ATOM 2718 C C . GLY A 1 354 ? -8.633 -15.039 -3.873 1 98.75 354 GLY A C 1
ATOM 2719 O O . GLY A 1 354 ? -9.531 -14.742 -3.082 1 98.75 354 GLY A O 1
ATOM 2720 N N . ALA A 1 355 ? -7.562 -14.352 -3.975 1 98.5 355 ALA A N 1
ATOM 2721 C CA . ALA A 1 355 ? -7.367 -13.102 -3.244 1 98.5 355 ALA A CA 1
ATOM 2722 C C . ALA A 1 355 ? -8.312 -12.016 -3.746 1 98.5 355 ALA A C 1
ATOM 2724 O O . ALA A 1 355 ? -8.852 -11.234 -2.957 1 98.5 355 ALA A O 1
ATOM 2725 N N . GLN A 1 356 ? -8.539 -11.945 -5.02 1 97.75 356 GLN A N 1
ATOM 2726 C CA . GLN A 1 356 ? -9.328 -10.883 -5.633 1 97.75 356 GLN A CA 1
ATOM 2727 C C . GLN A 1 356 ? -10.82 -11.07 -5.344 1 97.75 356 GLN A C 1
ATOM 2729 O O . GLN A 1 356 ? -11.516 -10.109 -5 1 97.75 356 GLN A O 1
ATOM 2734 N N . PHE A 1 357 ? -11.305 -12.336 -5.438 1 97.56 357 PHE A N 1
ATOM 2735 C CA . PHE A 1 357 ? -12.742 -12.578 -5.352 1 97.56 357 PHE A CA 1
ATOM 2736 C C . PHE A 1 357 ? -13.133 -13.031 -3.945 1 97.56 357 PHE A C 1
ATOM 2738 O O . PHE A 1 357 ? -14.281 -12.883 -3.539 1 97.56 357 PHE A O 1
ATOM 2745 N N . GLY A 1 358 ? -12.188 -13.617 -3.215 1 97.25 358 GLY A N 1
ATOM 2746 C CA . GLY A 1 358 ? -12.484 -14.156 -1.898 1 97.25 358 GLY A CA 1
ATOM 2747 C C . GLY A 1 358 ? -12.766 -15.648 -1.915 1 97.25 358 GLY A C 1
ATOM 2748 O O . GLY A 1 358 ? -13.109 -16.203 -2.959 1 97.25 358 GLY A O 1
ATOM 2749 N N . VAL A 1 359 ? -12.664 -16.219 -0.764 1 97.62 359 VAL A N 1
ATOM 2750 C CA . VAL A 1 359 ? -12.75 -17.656 -0.635 1 97.62 359 VAL A CA 1
ATOM 2751 C C . VAL A 1 359 ? -14.164 -18.125 -0.979 1 97.62 359 VAL A C 1
ATOM 2753 O O . VAL A 1 359 ? -14.344 -19.234 -1.515 1 97.62 359 VAL A O 1
ATOM 2756 N N . ARG A 1 360 ? -15.148 -17.344 -0.774 1 96.19 360 ARG A N 1
ATOM 2757 C CA . ARG A 1 360 ? -16.531 -17.75 -1.004 1 96.19 360 ARG A CA 1
ATOM 2758 C C . ARG A 1 360 ? -16.812 -17.906 -2.494 1 96.19 360 ARG A C 1
ATOM 2760 O O . ARG A 1 360 ? -17.844 -18.469 -2.881 1 96.19 360 ARG A O 1
ATOM 2767 N N . ARG A 1 361 ? -15.922 -17.375 -3.289 1 96.81 361 ARG A N 1
ATOM 2768 C CA . ARG A 1 361 ? -16.141 -17.438 -4.73 1 96.81 361 ARG A CA 1
ATOM 2769 C C . ARG A 1 361 ? -15.406 -18.625 -5.352 1 96.81 361 ARG A C 1
ATOM 2771 O O . ARG A 1 361 ? -15.477 -18.844 -6.562 1 96.81 361 ARG A O 1
ATOM 2778 N N . ILE A 1 362 ? -14.68 -19.406 -4.578 1 97.38 362 ILE A N 1
ATOM 2779 C CA . ILE A 1 362 ? -14.117 -20.688 -5.004 1 97.38 362 ILE A CA 1
ATOM 2780 C C . ILE A 1 362 ? -15.188 -21.766 -4.961 1 97.38 362 ILE A C 1
ATOM 2782 O O . ILE A 1 362 ? -15.828 -21.969 -3.928 1 97.38 362 ILE A O 1
ATOM 2786 N N . PRO A 1 363 ? -15.445 -22.422 -6.07 1 94.38 363 PRO A N 1
ATOM 2787 C CA . PRO A 1 363 ? -16.5 -23.438 -6.086 1 94.38 363 PRO A CA 1
ATOM 2788 C C . PRO A 1 363 ? -16.328 -24.5 -5 1 94.38 363 PRO A C 1
ATOM 2790 O O . PRO A 1 363 ? -15.25 -25.094 -4.891 1 94.38 363 PRO A O 1
ATOM 2793 N N . THR A 1 364 ? -17.344 -24.766 -4.309 1 92.19 364 THR A N 1
ATOM 2794 C CA . THR A 1 364 ? -17.297 -25.719 -3.205 1 92.19 364 THR A CA 1
ATOM 2795 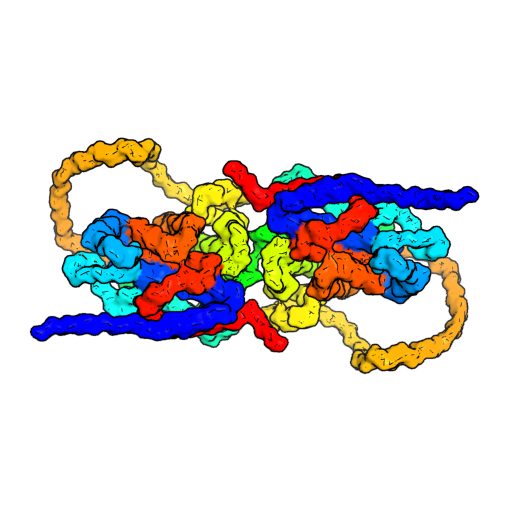C C . THR A 1 364 ? -16.984 -27.125 -3.715 1 92.19 364 THR A C 1
ATOM 2797 O O . THR A 1 364 ? -16.297 -27.891 -3.037 1 92.19 364 THR A O 1
ATOM 2800 N N . ALA A 1 365 ? -17.5 -27.469 -4.871 1 91.44 365 ALA A N 1
ATOM 2801 C CA . ALA A 1 365 ? -17.219 -28.781 -5.465 1 91.44 365 ALA A CA 1
ATOM 2802 C C . ALA A 1 365 ? -15.734 -28.969 -5.715 1 91.44 365 ALA A C 1
ATOM 2804 O O . ALA A 1 365 ? -15.203 -30.062 -5.543 1 91.44 365 ALA A O 1
ATOM 2805 N N . TRP A 1 366 ? -15.062 -27.891 -6.152 1 95.31 366 TRP A N 1
ATOM 2806 C CA . TRP A 1 366 ? -13.625 -27.953 -6.395 1 95.31 366 TRP A CA 1
ATOM 2807 C C . TRP A 1 366 ? -12.859 -28.109 -5.086 1 95.31 366 TRP A C 1
ATOM 2809 O O . TRP A 1 366 ? -11.891 -28.875 -5.008 1 95.31 366 TRP A O 1
ATOM 2819 N N . LEU A 1 367 ? -13.289 -27.375 -4.082 1 95.56 367 LEU A N 1
ATOM 2820 C CA . LEU A 1 367 ? -12.664 -27.5 -2.77 1 95.56 367 LEU A CA 1
ATOM 2821 C C . LEU A 1 367 ? -12.789 -28.922 -2.23 1 95.56 367 LEU A C 1
ATOM 2823 O O . LEU A 1 367 ? -11.812 -29.5 -1.763 1 95.56 367 LEU A O 1
ATOM 2827 N N . SER A 1 368 ? -13.953 -29.5 -2.361 1 92.38 368 SER A N 1
ATOM 2828 C CA . SER A 1 368 ? -14.211 -30.844 -1.849 1 92.38 368 SER A CA 1
ATOM 2829 C C . SER A 1 368 ? -13.422 -31.891 -2.621 1 92.38 368 SER A C 1
ATOM 2831 O O . SER A 1 368 ? -13.07 -32.938 -2.074 1 92.38 368 SER A O 1
ATOM 2833 N N . ALA A 1 369 ? -13.156 -31.594 -3.869 1 92.75 369 ALA A N 1
ATOM 2834 C CA . ALA A 1 369 ? -12.414 -32.531 -4.719 1 92.75 369 ALA A CA 1
ATOM 2835 C C . ALA A 1 369 ? -10.914 -32.438 -4.441 1 92.75 369 ALA A C 1
ATOM 2837 O O . ALA A 1 369 ? -10.148 -33.312 -4.871 1 92.75 369 ALA A O 1
ATOM 2838 N N . THR A 1 370 ? -10.5 -31.422 -3.73 1 95.12 370 THR A N 1
ATOM 2839 C CA . THR A 1 370 ? -9.086 -31.234 -3.432 1 95.12 370 THR A CA 1
ATOM 2840 C C . THR A 1 370 ? -8.641 -32.156 -2.293 1 95.12 370 THR A C 1
ATOM 2842 O O . THR A 1 370 ? -9.281 -32.188 -1.24 1 95.12 370 THR A O 1
ATOM 2845 N N . HIS A 1 371 ? -7.57 -32.875 -2.566 1 92.44 371 HIS A N 1
ATOM 2846 C CA . HIS A 1 371 ? -7.027 -33.812 -1.568 1 92.44 371 HIS A CA 1
ATOM 2847 C C . HIS A 1 371 ? -6.699 -33.062 -0.272 1 92.44 371 HIS A C 1
ATOM 2849 O O . HIS A 1 371 ? -6.082 -32 -0.298 1 92.44 371 HIS A O 1
ATOM 2855 N N . ASN A 1 372 ? -7.152 -33.594 0.879 1 92.75 372 ASN A N 1
ATOM 2856 C CA . ASN A 1 372 ? -6.863 -33.062 2.211 1 92.75 372 ASN A CA 1
ATOM 2857 C C . ASN A 1 372 ? -7.34 -31.609 2.363 1 92.75 372 ASN A C 1
ATOM 2859 O O . ASN A 1 372 ? -6.633 -30.781 2.922 1 92.75 372 ASN A O 1
ATOM 2863 N N . TYR A 1 373 ? -8.531 -31.328 1.791 1 94.31 373 TYR A N 1
ATOM 2864 C CA . TYR A 1 373 ? -9.055 -29.969 1.844 1 94.31 373 TYR A CA 1
ATOM 2865 C C . TYR A 1 373 ? -9.383 -29.578 3.275 1 94.31 373 TYR A C 1
ATOM 2867 O O . TYR A 1 373 ? -9.352 -28.391 3.619 1 94.31 373 TYR A O 1
ATOM 2875 N N . GLY A 1 374 ? -9.734 -30.469 4.258 1 92.56 374 GLY A N 1
ATOM 2876 C CA . GLY A 1 374 ? -10.023 -30.141 5.648 1 92.56 374 GLY A CA 1
ATOM 2877 C C . GLY A 1 374 ? -8.891 -29.406 6.336 1 92.56 374 GLY A C 1
ATOM 2878 O O . GLY A 1 374 ? -9.047 -28.25 6.723 1 92.56 374 GLY A O 1
ATOM 2879 N N . PRO A 1 375 ? -7.777 -30.125 6.445 1 94.81 375 PRO A N 1
ATOM 2880 C CA . PRO A 1 375 ? -6.605 -29.469 7.027 1 94.81 375 PRO A CA 1
ATOM 2881 C C . PRO A 1 375 ? -6.219 -28.188 6.293 1 94.81 375 PRO A C 1
ATOM 2883 O O . PRO A 1 375 ? -5.793 -27.203 6.922 1 94.81 375 PRO A O 1
ATOM 2886 N N . LEU A 1 376 ? -6.332 -28.172 4.988 1 96.81 376 LEU A N 1
ATOM 2887 C CA . LEU A 1 376 ? -6.031 -26.984 4.195 1 96.81 376 LEU A CA 1
ATOM 2888 C C . LEU A 1 376 ? -6.871 -25.797 4.656 1 96.81 376 LEU A C 1
ATOM 2890 O O . LEU A 1 376 ? -6.34 -24.719 4.922 1 96.81 376 LEU A O 1
ATOM 2894 N N . VAL A 1 377 ? -8.148 -26 4.746 1 96.12 377 VAL A N 1
ATOM 2895 C CA . VAL A 1 377 ? -9.078 -24.953 5.137 1 96.12 377 VAL A CA 1
ATOM 2896 C C . VAL A 1 377 ? -8.773 -24.5 6.562 1 96.12 377 VAL A C 1
ATOM 2898 O O . VAL A 1 377 ? -8.758 -23.297 6.848 1 96.12 377 VAL A O 1
ATOM 2901 N N . THR A 1 378 ? -8.539 -25.453 7.398 1 93.81 378 THR A N 1
ATOM 2902 C CA . THR A 1 378 ? -8.25 -25.141 8.797 1 93.81 378 THR A CA 1
ATOM 2903 C C . THR A 1 378 ? -7.004 -24.266 8.906 1 93.81 378 THR A C 1
ATOM 2905 O O . THR A 1 378 ? -7.016 -23.25 9.594 1 93.81 378 THR A O 1
ATOM 2908 N N . MET A 1 379 ? -5.961 -24.594 8.234 1 95.69 379 MET A N 1
ATOM 2909 C CA . MET A 1 379 ? -4.715 -23.828 8.289 1 95.69 379 MET A CA 1
ATOM 2910 C C . MET A 1 379 ? -4.902 -22.453 7.672 1 95.69 379 MET A C 1
ATOM 2912 O O . MET A 1 379 ? -4.406 -21.453 8.203 1 95.69 379 MET A O 1
ATOM 2916 N N . ALA A 1 380 ? -5.594 -22.422 6.543 1 96.38 380 ALA A N 1
ATOM 2917 C CA . ALA A 1 380 ? -5.828 -21.141 5.879 1 96.38 380 ALA A CA 1
ATOM 2918 C C . ALA A 1 380 ? -6.586 -20.172 6.789 1 96.38 380 ALA A C 1
ATOM 2920 O O . ALA A 1 380 ? -6.238 -19 6.887 1 96.38 380 ALA A O 1
ATOM 2921 N N . MET A 1 381 ? -7.578 -20.719 7.473 1 92.25 381 MET A N 1
ATOM 2922 C CA . MET A 1 381 ? -8.375 -19.891 8.375 1 92.25 381 MET A CA 1
ATOM 2923 C C . MET A 1 381 ? -7.559 -19.469 9.586 1 92.25 381 MET A C 1
ATOM 2925 O O . MET A 1 381 ? -7.707 -18.344 10.07 1 92.25 381 MET A O 1
ATOM 2929 N N . GLU A 1 382 ? -6.773 -20.328 10.055 1 90.12 382 GLU A N 1
ATOM 2930 C CA . GLU A 1 382 ? -5.906 -20 11.18 1 90.12 382 GLU A CA 1
ATOM 2931 C C . GLU A 1 382 ? -4.953 -18.859 10.82 1 90.12 382 GLU A C 1
ATOM 2933 O O . GLU A 1 382 ? -4.777 -17.922 11.602 1 90.12 382 GLU A O 1
ATOM 2938 N N . VAL A 1 383 ? -4.352 -18.922 9.688 1 93 383 VAL A N 1
ATOM 2939 C CA . VAL A 1 383 ? -3.422 -17.891 9.242 1 93 383 VAL A CA 1
ATOM 2940 C C . VAL A 1 383 ? -4.156 -16.562 9.102 1 93 383 VAL A C 1
ATOM 2942 O O . VAL A 1 383 ? -3.656 -15.516 9.531 1 93 383 VAL A O 1
ATOM 2945 N N . ALA A 1 384 ? -5.328 -16.625 8.508 1 90.19 384 ALA A N 1
ATOM 2946 C CA . ALA A 1 384 ? -6.105 -15.406 8.297 1 90.19 384 ALA A CA 1
ATOM 2947 C C . ALA A 1 384 ? -6.531 -14.797 9.625 1 90.19 384 ALA A C 1
ATOM 2949 O O . ALA A 1 384 ? -6.703 -13.578 9.727 1 90.19 384 ALA A O 1
ATOM 2950 N N . GLN A 1 385 ? -6.727 -15.648 10.594 1 83.31 385 GLN A N 1
ATOM 2951 C CA . GLN A 1 385 ? -7.207 -15.18 11.891 1 83.31 385 GLN A CA 1
ATOM 2952 C C . GLN A 1 385 ? -6.117 -14.422 12.641 1 83.31 385 GLN A C 1
ATOM 2954 O O . GLN A 1 385 ? -6.398 -13.438 13.32 1 83.31 385 GLN A O 1
ATOM 2959 N N . TRP A 1 386 ? -4.973 -14.898 12.469 1 76.81 386 TRP A N 1
ATOM 2960 C CA . TRP A 1 386 ? -3.957 -14.234 13.281 1 76.81 386 TRP A CA 1
ATOM 2961 C C . TRP A 1 386 ? -3.209 -13.188 12.461 1 76.81 386 TRP A C 1
ATOM 2963 O O . TRP A 1 386 ? -2.455 -12.383 13.016 1 76.81 386 TRP A O 1
ATOM 2973 N N . SER A 1 387 ? -3.33 -13.453 11.18 1 71.88 387 SER A N 1
ATOM 2974 C CA . SER A 1 387 ? -2.633 -12.461 10.359 1 71.88 387 SER A CA 1
ATOM 2975 C C . SER A 1 387 ? -3.064 -11.047 10.719 1 71.88 387 SER A C 1
ATOM 2977 O O . SER A 1 387 ? -4.258 -10.758 10.82 1 71.88 387 SER A O 1
ATOM 2979 N N . TRP A 1 388 ? -2.148 -10.242 11.234 1 57.53 388 TRP A N 1
ATOM 2980 C CA . TRP A 1 388 ? -2.086 -8.914 11.836 1 57.53 388 TRP A CA 1
ATOM 2981 C C . TRP A 1 388 ? -3.48 -8.312 11.977 1 57.53 388 TRP A C 1
ATOM 2983 O O . TRP A 1 388 ? -3.822 -7.355 11.289 1 57.53 388 TRP A O 1
ATOM 2993 N N . ASN A 1 389 ? -4.566 -9.227 12.039 1 49.81 389 ASN A N 1
ATOM 2994 C CA . ASN A 1 389 ? -5.664 -8.586 12.75 1 49.81 389 ASN A CA 1
ATOM 2995 C C . ASN A 1 389 ? -5.234 -8.117 14.141 1 49.81 389 ASN A C 1
ATOM 2997 O O . ASN A 1 389 ? -5.273 -8.898 15.102 1 49.81 389 ASN A O 1
ATOM 3001 N N . PRO A 1 390 ? -4.438 -7.039 14.391 1 40.34 390 PRO A N 1
ATOM 3002 C CA . PRO A 1 390 ? -3.982 -6.957 15.781 1 40.34 390 PRO A CA 1
ATOM 3003 C C . PRO A 1 390 ? -5.09 -7.273 16.781 1 40.34 390 PRO A C 1
ATOM 3005 O O . PRO A 1 390 ? -6.258 -6.965 16.531 1 40.34 390 PRO A O 1
ATOM 3008 N N . PRO A 1 391 ? -4.973 -8.406 17.516 1 32.12 391 PRO A N 1
ATOM 3009 C CA . PRO A 1 391 ? -6.02 -8.797 18.469 1 32.12 391 PRO A CA 1
ATOM 3010 C C . PRO A 1 391 ? -6.73 -7.59 19.078 1 32.12 391 PRO A C 1
ATOM 3012 O O . PRO A 1 391 ? -6.121 -6.535 19.266 1 32.12 391 PRO A O 1
ATOM 3015 N N . HIS A 1 392 ? -7.914 -7.273 18.672 1 29.31 392 HIS A N 1
ATOM 3016 C CA . HIS A 1 392 ? -8.773 -6.488 19.547 1 29.31 392 HIS A CA 1
ATOM 3017 C C . HIS A 1 392 ? -8.578 -6.867 21.016 1 29.31 392 HIS A C 1
ATOM 3019 O O . HIS A 1 392 ? -8.875 -7.992 21.406 1 29.31 392 HIS A O 1
ATOM 3025 N N . HIS A 1 393 ? -7.316 -6.996 21.609 1 25.03 393 HIS A N 1
ATOM 3026 C CA . HIS A 1 393 ? -7.566 -7.191 23.031 1 25.03 393 HIS A CA 1
ATOM 3027 C C . HIS A 1 393 ? -8.391 -6.047 23.609 1 25.03 393 HIS A C 1
ATOM 3029 O O . HIS A 1 393 ? -8.242 -4.895 23.203 1 25.03 393 HIS A O 1
ATOM 3035 N N . MET B 1 1 ? -38.406 54.594 7.566 1 26 1 MET B N 1
ATOM 3036 C CA . MET B 1 1 ? -38.125 53.781 6.391 1 26 1 MET B CA 1
ATOM 3037 C C . MET B 1 1 ? -37.031 52.75 6.695 1 26 1 MET B C 1
ATOM 3039 O O . MET B 1 1 ? -35.906 53.125 7 1 26 1 MET B O 1
ATOM 3043 N N . VAL B 1 2 ? -37.312 51.562 7.211 1 28.42 2 VAL B N 1
ATOM 3044 C CA . VAL B 1 2 ? -36.406 50.594 7.848 1 28.42 2 VAL B CA 1
ATOM 3045 C C . VAL B 1 2 ? -35.562 49.906 6.789 1 28.42 2 VAL B C 1
ATOM 3047 O O . VAL B 1 2 ? -36.062 49.438 5.785 1 28.42 2 VAL B O 1
ATOM 3050 N N . ALA B 1 3 ? -34.25 50.344 6.637 1 30.2 3 ALA B N 1
ATOM 3051 C CA . ALA B 1 3 ? -33.281 49.844 5.68 1 30.2 3 ALA B CA 1
ATOM 3052 C C . ALA B 1 3 ? -33.219 48.312 5.703 1 30.2 3 ALA B C 1
ATOM 3054 O O . ALA B 1 3 ? -33 47.688 6.758 1 30.2 3 ALA B O 1
ATOM 3055 N N . THR B 1 4 ? -34 47.625 4.918 1 29.53 4 THR B N 1
ATOM 3056 C CA . THR B 1 4 ? -34.031 46.188 4.723 1 29.53 4 THR B CA 1
ATOM 3057 C C . THR B 1 4 ? -32.656 45.625 4.422 1 29.53 4 THR B C 1
ATOM 3059 O O . THR B 1 4 ? -32 46.062 3.482 1 29.53 4 THR B O 1
ATOM 3062 N N . LEU B 1 5 ? -31.891 45.219 5.387 1 28 5 LEU B N 1
ATOM 3063 C CA . LEU B 1 5 ? -30.562 44.625 5.293 1 28 5 LEU B CA 1
ATOM 3064 C C . LEU B 1 5 ? -30.547 43.531 4.242 1 28 5 LEU B C 1
ATOM 3066 O O . LEU B 1 5 ? -31.359 42.594 4.301 1 28 5 LEU B O 1
ATOM 3070 N N . HIS B 1 6 ? -30.375 43.875 2.969 1 29.34 6 HIS B N 1
ATOM 3071 C CA . HIS B 1 6 ? -30.219 42.938 1.858 1 29.34 6 HIS B CA 1
ATOM 3072 C C . HIS B 1 6 ? -29.156 41.875 2.168 1 29.34 6 HIS B C 1
ATOM 3074 O O . HIS B 1 6 ? -28.016 42.219 2.496 1 29.34 6 HIS B O 1
ATOM 3080 N N . HIS B 1 7 ? -29.484 40.875 2.867 1 29.84 7 HIS B N 1
ATOM 3081 C CA . HIS B 1 7 ? -28.609 39.719 2.984 1 29.84 7 HIS B CA 1
ATOM 3082 C C . HIS B 1 7 ? -28.078 39.281 1.62 1 29.84 7 HIS B C 1
ATOM 3084 O O . HIS B 1 7 ? -28.859 39.031 0.704 1 29.84 7 HIS B O 1
ATOM 3090 N N . ASN B 1 8 ? -27.047 39.875 1.084 1 32.66 8 ASN B N 1
ATOM 3091 C CA . ASN B 1 8 ? -26.422 39.406 -0.146 1 32.66 8 ASN B CA 1
ATOM 3092 C C . ASN B 1 8 ? -26.406 37.875 -0.21 1 32.66 8 ASN B C 1
ATOM 3094 O O . ASN B 1 8 ? -25.891 37.219 0.702 1 32.66 8 ASN B O 1
ATOM 3098 N N . PRO B 1 9 ? -27.266 37.281 -0.989 1 35.5 9 PRO B N 1
ATOM 3099 C CA . PRO B 1 9 ? -27.328 35.812 -1.134 1 35.5 9 PRO B CA 1
ATOM 3100 C C . PRO B 1 9 ? -25.938 35.188 -1.288 1 35.5 9 PRO B C 1
ATOM 3102 O O . PRO B 1 9 ? -25.016 35.812 -1.788 1 35.5 9 PRO B O 1
ATOM 3105 N N . ILE B 1 10 ? -25.438 34.438 -0.429 1 39.75 10 ILE B N 1
ATOM 3106 C CA . ILE B 1 10 ? -24.266 33.594 -0.564 1 39.75 10 ILE B CA 1
ATOM 3107 C C . ILE B 1 10 ? -24.156 33.062 -2.002 1 39.75 10 ILE B C 1
ATOM 3109 O O . ILE B 1 10 ? -25.078 32.438 -2.514 1 39.75 10 ILE B O 1
ATOM 3113 N N . PRO B 1 11 ? -23.375 33.656 -2.91 1 42.16 11 PRO B N 1
ATOM 3114 C CA . PRO B 1 11 ? -23.266 33.375 -4.344 1 42.16 11 PRO B CA 1
ATOM 3115 C C . PRO B 1 11 ? -23.375 31.906 -4.668 1 42.16 11 PRO B C 1
ATOM 3117 O O . PRO B 1 11 ? -23.047 31.062 -3.824 1 42.16 11 PRO B O 1
ATOM 3120 N N . ARG B 1 12 ? -23.938 31.312 -5.914 1 45.16 12 ARG B N 1
ATOM 3121 C CA . ARG B 1 12 ? -24.156 30.141 -6.758 1 45.16 12 ARG B CA 1
ATOM 3122 C C . ARG B 1 12 ? -22.891 29.297 -6.875 1 45.16 12 ARG B C 1
ATOM 3124 O O . ARG B 1 12 ? -22.859 28.312 -7.613 1 45.16 12 ARG B O 1
ATOM 3131 N N . THR B 1 13 ? -21.688 29.672 -6.426 1 49.03 13 THR B N 1
ATOM 3132 C CA . THR B 1 13 ? -20.422 28.953 -6.488 1 49.03 13 THR B CA 1
ATOM 3133 C C . THR B 1 13 ? -20.547 27.578 -5.84 1 49.03 13 THR B C 1
ATOM 3135 O O . THR B 1 13 ? -19.797 26.656 -6.168 1 49.03 13 THR B O 1
ATOM 3138 N N . SER B 1 14 ? -21.453 27.5 -4.883 1 55.38 14 SER B N 1
ATOM 3139 C CA . SER B 1 14 ? -21.719 26.219 -4.227 1 55.38 14 SER B CA 1
ATOM 3140 C C . SER B 1 14 ? -22.078 25.141 -5.242 1 55.38 14 SER B C 1
ATOM 3142 O O . SER B 1 14 ? -21.547 24.031 -5.191 1 55.38 14 SER B O 1
ATOM 3144 N N . ASN B 1 15 ? -22.906 25.594 -6.297 1 58.91 15 ASN B N 1
ATOM 3145 C CA . ASN B 1 15 ? -23.469 24.594 -7.211 1 58.91 15 ASN B CA 1
ATOM 3146 C C . ASN B 1 15 ? -22.422 24.109 -8.211 1 58.91 15 ASN B C 1
ATOM 3148 O O . ASN B 1 15 ? -22.375 22.906 -8.523 1 58.91 15 ASN B O 1
ATOM 3152 N N . PHE B 1 16 ? -21.469 25.062 -8.461 1 64.44 16 PHE B N 1
ATOM 3153 C CA . PHE B 1 16 ? -20.531 24.688 -9.508 1 64.44 16 PHE B CA 1
ATOM 3154 C C . PHE B 1 16 ? -19.547 23.641 -8.992 1 64.44 16 PHE B C 1
ATOM 3156 O O . PHE B 1 16 ? -19.391 22.578 -9.602 1 64.44 16 PHE B O 1
ATOM 3163 N N . TYR B 1 17 ? -19.031 23.844 -7.922 1 78.81 17 TYR B N 1
ATOM 3164 C CA . TYR B 1 17 ? -18.016 22.891 -7.473 1 78.81 17 TYR B CA 1
ATOM 3165 C C . TYR B 1 17 ? -18.656 21.609 -6.953 1 78.81 17 TYR B C 1
ATOM 3167 O O . TYR B 1 17 ? -18.078 20.531 -7.074 1 78.81 17 TYR B O 1
ATOM 3175 N N . GLU B 1 18 ? -19.891 21.812 -6.586 1 82 18 GLU B N 1
ATOM 3176 C CA . GLU B 1 18 ? -20.578 20.594 -6.137 1 82 18 GLU B CA 1
ATOM 3177 C C . GLU B 1 18 ? -20.781 19.625 -7.293 1 82 18 GLU B C 1
ATOM 3179 O O . GLU B 1 18 ? -20.578 18.406 -7.133 1 82 18 GLU B O 1
ATOM 3184 N N . ASN B 1 19 ? -21.109 20.172 -8.398 1 83.06 19 ASN B N 1
ATOM 3185 C CA . ASN B 1 19 ? -21.312 19.312 -9.562 1 83.06 19 ASN B CA 1
ATOM 3186 C C . ASN B 1 19 ? -19.984 18.734 -10.055 1 83.06 19 ASN B C 1
ATOM 3188 O O . ASN B 1 19 ? -19.938 17.578 -10.461 1 83.06 19 ASN B O 1
ATOM 3192 N N . SER B 1 20 ? -19 19.578 -10.008 1 86.88 20 SER B N 1
ATOM 3193 C CA . SER B 1 20 ? -17.672 19.125 -10.422 1 86.88 20 SER B CA 1
ATOM 3194 C C . SER B 1 20 ? -17.172 18.016 -9.516 1 86.88 20 SER B C 1
ATOM 3196 O O . SER B 1 20 ? -16.594 17.031 -9.992 1 86.88 20 SER B O 1
ATOM 3198 N N . PHE B 1 21 ? -17.438 18.141 -8.242 1 91.62 21 PHE B N 1
ATOM 3199 C CA . PHE B 1 21 ? -16.953 17.156 -7.277 1 91.62 21 PHE B CA 1
ATOM 3200 C C . PHE B 1 21 ? -17.688 15.836 -7.445 1 91.62 21 PHE B C 1
ATOM 3202 O O . PHE B 1 21 ? -17.094 14.766 -7.254 1 91.62 21 PHE B O 1
ATOM 3209 N N . LYS B 1 22 ? -18.922 15.867 -7.836 1 89 22 LYS B N 1
ATOM 3210 C CA . LYS B 1 22 ? -19.719 14.664 -8.016 1 89 22 LYS B CA 1
ATOM 3211 C C . LYS B 1 22 ? -19.172 13.789 -9.141 1 89 22 LYS B C 1
ATOM 3213 O O . LYS B 1 22 ? -19.406 12.578 -9.164 1 89 22 LYS B O 1
ATOM 3218 N N . GLN B 1 23 ? -18.453 14.406 -10.016 1 87.06 23 GLN B N 1
ATOM 3219 C CA . GLN B 1 23 ? -17.969 13.695 -11.188 1 87.06 23 GLN B CA 1
ATOM 3220 C C . GLN B 1 23 ? -16.625 13.016 -10.898 1 87.06 23 GLN B C 1
ATOM 3222 O O . GLN B 1 23 ? -16.141 12.211 -11.703 1 87.06 23 GLN B O 1
ATOM 3227 N N . LEU B 1 24 ? -16.078 13.281 -9.773 1 90.06 24 LEU B N 1
ATOM 3228 C CA . LEU B 1 24 ? -14.766 12.727 -9.438 1 90.06 24 LEU B CA 1
ATOM 3229 C C . LEU B 1 24 ? -14.883 11.25 -9.07 1 90.06 24 LEU B C 1
ATOM 3231 O O . LEU B 1 24 ? -15.859 10.836 -8.438 1 90.06 24 LEU B O 1
ATOM 3235 N N . SER B 1 25 ? -13.898 10.453 -9.539 1 88.06 25 SER B N 1
ATOM 3236 C CA . SER B 1 25 ? -13.812 9.07 -9.094 1 88.06 25 SER B CA 1
ATOM 3237 C C . SER B 1 25 ? -13.547 8.984 -7.598 1 88.06 25 SER B C 1
ATOM 3239 O O . SER B 1 25 ? -13.258 9.992 -6.953 1 88.06 25 SER B O 1
ATOM 3241 N N . ASP B 1 26 ? -13.602 7.801 -7.016 1 88.12 26 ASP B N 1
ATOM 3242 C CA . ASP B 1 26 ? -13.406 7.605 -5.582 1 88.12 26 ASP B CA 1
ATOM 3243 C C . ASP B 1 26 ? -12.031 8.094 -5.141 1 88.12 26 ASP B C 1
ATOM 3245 O O . ASP B 1 26 ? -11.906 8.789 -4.129 1 88.12 26 ASP B O 1
ATOM 3249 N N . ILE B 1 27 ? -11.008 7.719 -5.895 1 90.69 27 ILE B N 1
ATOM 3250 C CA . ILE B 1 27 ? -9.656 8.117 -5.508 1 90.69 27 ILE B CA 1
ATOM 3251 C C . ILE B 1 27 ? -9.492 9.625 -5.691 1 90.69 27 ILE B C 1
ATOM 3253 O O . ILE B 1 27 ? -8.812 10.281 -4.898 1 90.69 27 ILE B O 1
ATOM 3257 N N . GLN B 1 28 ? -10.125 10.188 -6.707 1 92.25 28 GLN B N 1
ATOM 3258 C CA . GLN B 1 28 ? -10.031 11.625 -6.938 1 92.25 28 GLN B CA 1
ATOM 3259 C C . GLN B 1 28 ? -10.727 12.406 -5.824 1 92.25 28 GLN B C 1
ATOM 3261 O O . GLN B 1 28 ? -10.289 13.5 -5.457 1 92.25 28 GLN B O 1
ATOM 3266 N N . GLN B 1 29 ? -11.836 11.859 -5.32 1 94.44 29 GLN B N 1
ATOM 3267 C CA . GLN B 1 29 ? -12.5 12.469 -4.172 1 94.44 29 GLN B CA 1
ATOM 3268 C C . GLN B 1 29 ? -11.539 12.609 -2.994 1 94.44 29 GLN B C 1
ATOM 3270 O O . GLN B 1 29 ? -11.516 13.648 -2.332 1 94.44 29 GLN B O 1
ATOM 3275 N N . LYS B 1 30 ? -10.734 11.641 -2.787 1 96.25 30 LYS B N 1
ATOM 3276 C CA . LYS B 1 30 ? -9.812 11.609 -1.65 1 96.25 30 LYS B CA 1
ATOM 3277 C C . LYS B 1 30 ? -8.602 12.5 -1.896 1 96.25 30 LYS B C 1
ATOM 3279 O O . LYS B 1 30 ? -8.164 13.227 -0.997 1 96.25 30 LYS B O 1
ATOM 3284 N N . GLN B 1 31 ? -8.086 12.469 -3.143 1 95.88 31 GLN B N 1
ATOM 3285 C CA . GLN B 1 31 ? -6.957 13.312 -3.51 1 95.88 31 GLN B CA 1
ATOM 3286 C C . GLN B 1 31 ? -7.316 14.789 -3.385 1 95.88 31 GLN B C 1
ATOM 3288 O O . GLN B 1 31 ? -6.617 15.555 -2.711 1 95.88 31 GLN B O 1
ATOM 3293 N N . THR B 1 32 ? -8.422 15.141 -3.982 1 97.25 32 THR B N 1
ATOM 3294 C CA . THR B 1 32 ? -8.898 16.516 -3.916 1 97.25 32 THR B CA 1
ATOM 3295 C C . THR B 1 32 ? -9.258 16.906 -2.484 1 97.25 32 THR B C 1
ATOM 3297 O O . THR B 1 32 ? -8.984 18.016 -2.045 1 97.25 32 THR B O 1
ATOM 3300 N N . GLY B 1 33 ? -9.828 15.938 -1.817 1 98.38 33 GLY B N 1
ATOM 3301 C CA . GLY B 1 33 ? -10.211 16.156 -0.432 1 98.38 33 GLY B CA 1
ATOM 3302 C C . GLY B 1 33 ? -9.031 16.469 0.474 1 98.38 33 GLY B C 1
ATOM 3303 O O . GLY B 1 33 ? -9.125 17.344 1.335 1 98.38 33 GLY B O 1
ATOM 3304 N N . LEU B 1 34 ? -7.945 15.734 0.32 1 98.75 34 LEU B N 1
ATOM 3305 C CA . LEU B 1 34 ? -6.766 15.969 1.143 1 98.75 34 LEU B CA 1
ATOM 3306 C C . LEU B 1 34 ? -6.25 17.391 0.959 1 98.75 34 LEU B C 1
ATOM 3308 O O . LEU B 1 34 ? -5.992 18.094 1.939 1 98.75 34 LEU B O 1
ATOM 3312 N N . ILE B 1 35 ? -6.145 17.859 -0.263 1 98.62 35 ILE B N 1
ATOM 3313 C CA . ILE B 1 35 ? -5.574 19.156 -0.601 1 98.62 35 ILE B CA 1
ATOM 3314 C C . ILE B 1 35 ? -6.496 20.266 -0.103 1 98.62 35 ILE B C 1
ATOM 3316 O O . ILE B 1 35 ? -6.07 21.141 0.649 1 98.62 35 ILE B O 1
ATOM 3320 N N . ILE B 1 36 ? -7.738 20.156 -0.452 1 98.62 36 ILE B N 1
ATOM 3321 C CA . ILE B 1 36 ? -8.703 21.203 -0.102 1 98.62 36 ILE B CA 1
ATOM 3322 C C . ILE B 1 36 ? -8.953 21.188 1.403 1 98.62 36 ILE B C 1
ATOM 3324 O O . ILE B 1 36 ? -9.062 22.234 2.031 1 98.62 36 ILE B O 1
ATOM 3328 N N . GLY B 1 37 ? -9.039 19.984 1.927 1 98.88 37 GLY B N 1
ATOM 3329 C CA . GLY B 1 37 ? -9.25 19.875 3.359 1 98.88 37 GLY B CA 1
ATOM 3330 C C . GLY B 1 37 ? -8.164 20.531 4.184 1 98.88 37 GLY B C 1
ATOM 3331 O O . GLY B 1 37 ? -8.445 21.156 5.203 1 98.88 37 GLY B O 1
ATOM 3332 N N . ALA B 1 38 ? -6.918 20.375 3.775 1 98.94 38 ALA B N 1
ATOM 3333 C CA . ALA B 1 38 ? -5.801 21.016 4.461 1 98.94 38 ALA B CA 1
ATOM 3334 C C . ALA B 1 38 ? -5.949 22.531 4.465 1 98.94 38 ALA B C 1
ATOM 3336 O O . ALA B 1 38 ? -5.871 23.172 5.52 1 98.94 38 ALA B O 1
ATOM 3337 N N . ALA B 1 39 ? -6.238 23.109 3.316 1 98.75 39 ALA B N 1
ATOM 3338 C CA . ALA B 1 39 ? -6.316 24.562 3.166 1 98.75 39 ALA B CA 1
ATOM 3339 C C . ALA B 1 39 ? -7.539 25.125 3.887 1 98.75 39 ALA B C 1
ATOM 3341 O O . ALA B 1 39 ? -7.453 26.156 4.562 1 98.75 39 ALA B O 1
ATOM 3342 N N . VAL B 1 40 ? -8.641 24.438 3.768 1 98.44 40 VAL B N 1
ATOM 3343 C CA . VAL B 1 40 ? -9.883 24.906 4.379 1 98.44 40 VAL B CA 1
ATOM 3344 C C . VAL B 1 40 ? -9.758 24.875 5.898 1 98.44 40 VAL B C 1
ATOM 3346 O O . VAL B 1 40 ? -10.156 25.828 6.578 1 98.44 40 VAL B O 1
ATOM 3349 N N . ALA B 1 41 ? -9.172 23.828 6.426 1 98.81 41 ALA B N 1
ATOM 3350 C CA . ALA B 1 41 ? -9.031 23.703 7.875 1 98.81 41 ALA B CA 1
ATOM 3351 C C . ALA B 1 41 ? -8.047 24.734 8.414 1 98.81 41 ALA B C 1
ATOM 3353 O O . ALA B 1 41 ? -8.25 25.297 9.492 1 98.81 41 ALA B O 1
ATOM 3354 N N . ASP B 1 42 ? -6.945 24.953 7.691 1 98.5 42 ASP B N 1
ATOM 3355 C CA . ASP B 1 42 ? -6 26 8.062 1 98.5 42 ASP B CA 1
ATOM 3356 C C . ASP B 1 42 ? -6.684 27.359 8.125 1 98.5 42 ASP B C 1
ATOM 3358 O O . ASP B 1 42 ? -6.512 28.109 9.094 1 98.5 42 ASP B O 1
ATOM 3362 N N . ALA B 1 43 ? -7.477 27.703 7.094 1 97.25 43 ALA B N 1
ATOM 3363 C CA . ALA B 1 43 ? -8.188 28.984 7.027 1 97.25 43 ALA B CA 1
ATOM 3364 C C . ALA B 1 43 ? -9.203 29.109 8.164 1 97.25 43 ALA B C 1
ATOM 3366 O O . ALA B 1 43 ? -9.32 30.156 8.781 1 97.25 43 ALA B O 1
ATOM 3367 N N . ALA B 1 44 ? -9.891 28.031 8.391 1 96.62 44 ALA B N 1
ATOM 3368 C CA . ALA B 1 44 ? -10.922 28.031 9.43 1 96.62 44 ALA B CA 1
ATOM 3369 C C . ALA B 1 44 ? -10.312 28.297 10.805 1 96.62 44 ALA B C 1
ATOM 3371 O O . ALA B 1 44 ? -10.969 28.875 11.672 1 96.62 44 ALA B O 1
ATOM 3372 N N . ALA B 1 45 ? -9.086 27.922 11.008 1 96.62 45 ALA B N 1
ATOM 3373 C CA . ALA B 1 45 ? -8.438 27.984 12.32 1 96.62 45 ALA B CA 1
ATOM 3374 C C . ALA B 1 45 ? -7.617 29.266 12.461 1 96.62 45 ALA B C 1
ATOM 3376 O O . ALA B 1 45 ? -7.211 29.641 13.562 1 96.62 45 ALA B O 1
ATOM 3377 N N . ARG B 1 46 ? -7.355 30 11.406 1 94.69 46 ARG B N 1
ATOM 3378 C CA . ARG B 1 46 ? -6.305 31 11.289 1 94.69 46 ARG B CA 1
ATOM 3379 C C . ARG B 1 46 ? -6.48 32.094 12.336 1 94.69 46 ARG B C 1
ATOM 3381 O O . ARG B 1 46 ? -5.512 32.5 12.977 1 94.69 46 ARG B O 1
ATOM 3388 N N . ALA B 1 47 ? -7.68 32.562 12.57 1 90.12 47 ALA B N 1
ATOM 3389 C CA . ALA B 1 47 ? -7.945 33.688 13.461 1 90.12 47 ALA B CA 1
ATOM 3390 C C . ALA B 1 47 ? -7.59 33.344 14.898 1 90.12 47 ALA B C 1
ATOM 3392 O O . ALA B 1 47 ? -7.266 34.25 15.695 1 90.12 47 ALA B O 1
ATOM 3393 N N . LEU B 1 48 ? -7.586 32.094 15.219 1 91.75 48 LEU B N 1
ATOM 3394 C CA . LEU B 1 48 ? -7.402 31.703 16.609 1 91.75 48 LEU B CA 1
ATOM 3395 C C . LEU B 1 48 ? -6.012 31.109 16.828 1 91.75 48 LEU B C 1
ATOM 3397 O O . LEU B 1 48 ? -5.738 30.547 17.891 1 91.75 48 LEU B O 1
ATOM 3401 N N . ASP B 1 49 ? -5.145 31.203 15.828 1 92.56 49 ASP B N 1
ATOM 3402 C CA . ASP B 1 49 ? -3.799 30.641 15.922 1 92.56 49 ASP B CA 1
ATOM 3403 C C . ASP B 1 49 ? -3.008 31.312 17.047 1 92.56 49 ASP B C 1
ATOM 3405 O O . ASP B 1 49 ? -2.959 32.531 17.156 1 92.56 49 ASP B O 1
ATOM 3409 N N . GLY B 1 50 ? -2.387 30.531 17.938 1 88.25 50 GLY B N 1
ATOM 3410 C CA . GLY B 1 50 ? -1.584 31.031 19.031 1 88.25 50 GLY B CA 1
ATOM 3411 C C . GLY B 1 50 ? -2.355 31.141 20.344 1 88.25 50 GLY B C 1
ATOM 3412 O O . GLY B 1 50 ? -1.763 31.328 21.406 1 88.25 50 GLY B O 1
ATOM 3413 N N . LEU B 1 51 ? -3.689 31.078 20.281 1 91.12 51 LEU B N 1
ATOM 3414 C CA . LEU B 1 51 ? -4.496 31.125 21.484 1 91.12 51 LEU B CA 1
ATOM 3415 C C . LEU B 1 51 ? -4.473 29.781 22.219 1 91.12 51 LEU B C 1
ATOM 3417 O O . LEU B 1 51 ? -4.344 28.734 21.578 1 91.12 51 LEU B O 1
ATOM 3421 N N . THR B 1 52 ? -4.559 29.812 23.516 1 92.75 52 THR B N 1
ATOM 3422 C CA . THR B 1 52 ? -4.629 28.609 24.328 1 92.75 52 THR B CA 1
ATOM 3423 C C . THR B 1 52 ? -6.031 28 24.281 1 92.75 52 THR B C 1
ATOM 3425 O O . THR B 1 52 ? -6.973 28.656 23.812 1 92.75 52 THR B O 1
ATOM 3428 N N . ALA B 1 53 ? -6.148 26.781 24.734 1 94.06 53 ALA B N 1
ATOM 3429 C CA . ALA B 1 53 ? -7.445 26.125 24.797 1 94.06 53 ALA B CA 1
ATOM 3430 C C . ALA B 1 53 ? -8.438 26.922 25.641 1 94.06 53 ALA B C 1
ATOM 3432 O O . ALA B 1 53 ? -9.617 27.016 25.297 1 94.06 53 ALA B O 1
ATOM 3433 N N . GLU B 1 54 ? -7.926 27.5 26.703 1 92.56 54 GLU B N 1
ATOM 3434 C CA . GLU B 1 54 ? -8.766 28.281 27.609 1 92.56 54 GLU B CA 1
ATOM 3435 C C . GLU B 1 54 ? -9.266 29.547 26.938 1 92.56 54 GLU B C 1
ATOM 3437 O O . GLU B 1 54 ? -10.438 29.906 27.078 1 92.56 54 GLU B O 1
ATOM 3442 N N . GLU B 1 55 ? -8.367 30.203 26.234 1 89.5 55 GLU B N 1
ATOM 3443 C CA . GLU B 1 55 ? -8.742 31.422 25.531 1 89.5 55 GLU B CA 1
ATOM 3444 C C . GLU B 1 55 ? -9.781 31.141 24.438 1 89.5 55 GLU B C 1
ATOM 3446 O O . GLU B 1 55 ? -10.703 31.938 24.234 1 89.5 55 GLU B O 1
ATOM 3451 N N . ILE B 1 56 ? -9.633 30.062 23.781 1 91.25 56 ILE B N 1
ATOM 3452 C CA . ILE B 1 56 ? -10.562 29.688 22.719 1 91.25 56 ILE B CA 1
ATOM 3453 C C . ILE B 1 56 ? -11.914 29.312 23.328 1 91.25 56 ILE B C 1
ATOM 3455 O O . ILE B 1 56 ? -12.961 29.672 22.781 1 91.25 56 ILE B O 1
ATOM 3459 N N . SER B 1 57 ? -11.867 28.594 24.469 1 89.94 57 SER B N 1
ATOM 3460 C CA . SER B 1 57 ? -13.109 28.25 25.156 1 89.94 57 SER B CA 1
ATOM 3461 C C . SER B 1 57 ? -13.844 29.516 25.609 1 89.94 57 SER B C 1
ATOM 3463 O O . SER B 1 57 ? -15.07 29.578 25.516 1 89.94 57 SER B O 1
ATOM 3465 N N . ALA B 1 58 ? -13.055 30.469 26.078 1 86.69 58 ALA B N 1
ATOM 3466 C CA . ALA B 1 58 ? -13.641 31.734 26.484 1 86.69 58 ALA B CA 1
ATOM 3467 C C . ALA B 1 58 ? -14.258 32.469 25.297 1 86.69 58 ALA B C 1
ATOM 3469 O O . ALA B 1 58 ? -15.344 33.031 25.406 1 86.69 58 ALA B O 1
ATOM 3470 N N . TYR B 1 59 ? -13.5 32.469 24.234 1 84 59 TYR B N 1
ATOM 3471 C CA . TYR B 1 59 ? -14.008 33.094 23.016 1 84 59 TYR B CA 1
ATOM 3472 C C . TYR B 1 59 ? -15.305 32.406 22.562 1 84 59 TYR B C 1
ATOM 3474 O O . TYR B 1 59 ? -16.25 33.094 22.172 1 84 59 TYR B O 1
ATOM 3482 N N . ALA B 1 60 ? -15.352 31.141 22.609 1 84.06 60 ALA B N 1
ATOM 3483 C CA . ALA B 1 60 ? -16.516 30.375 22.172 1 84.06 60 ALA B CA 1
ATOM 3484 C C . ALA B 1 60 ? -17.719 30.656 23.078 1 84.06 60 ALA B C 1
ATOM 3486 O O . ALA B 1 60 ? -18.859 30.641 22.609 1 84.06 60 ALA B O 1
ATOM 3487 N N . ALA B 1 61 ? -17.453 30.875 24.359 1 81.69 61 ALA B N 1
ATOM 3488 C CA . ALA B 1 61 ? -18.516 31.141 25.312 1 81.69 61 ALA B CA 1
ATOM 3489 C C . ALA B 1 61 ? -19.141 32.5 25.078 1 81.69 61 ALA B C 1
ATOM 3491 O O . ALA B 1 61 ? -20.328 32.719 25.344 1 81.69 61 ALA B O 1
ATOM 3492 N N . ASP B 1 62 ? -18.297 33.531 24.719 1 75 62 ASP B N 1
ATOM 3493 C CA . ASP B 1 62 ? -18.75 34.906 24.5 1 75 62 ASP B CA 1
ATOM 3494 C C . ASP B 1 62 ? -19.625 35 23.25 1 75 62 ASP B C 1
ATOM 3496 O O . ASP B 1 62 ? -20.438 35.906 23.109 1 75 62 ASP B O 1
ATOM 3500 N N . PHE B 1 63 ? -19.375 34.281 22.391 1 63.94 63 PHE B N 1
ATOM 3501 C CA . PHE B 1 63 ? -20.172 34.281 21.172 1 63.94 63 PHE B CA 1
ATOM 3502 C C . PHE B 1 63 ? -21.031 33 21.109 1 63.94 63 PHE B C 1
ATOM 3504 O O . PHE B 1 63 ? -20.766 32.094 20.328 1 63.94 63 PHE B O 1
ATOM 3511 N N . PRO B 1 64 ? -21.922 33 22.188 1 52.16 64 PRO B N 1
ATOM 3512 C CA . PRO B 1 64 ? -22.734 31.766 22.203 1 52.16 64 PRO B CA 1
ATOM 3513 C C . PRO B 1 64 ? -23.469 31.531 20.891 1 52.16 64 PRO B C 1
ATOM 3515 O O . PRO B 1 64 ? -23.75 32.5 20.156 1 52.16 64 PRO B O 1
ATOM 3518 N N . ALA B 1 65 ? -23.406 30.328 20.406 1 50.41 65 ALA B N 1
ATOM 3519 C CA . ALA B 1 65 ? -24.172 29.922 19.234 1 50.41 65 ALA B CA 1
ATOM 3520 C C . ALA B 1 65 ? -25.531 30.609 19.203 1 50.41 65 ALA B C 1
ATOM 3522 O O . ALA B 1 65 ? -26.234 30.656 20.219 1 50.41 65 ALA B O 1
ATOM 3523 N N . ASP B 1 66 ? -25.75 31.688 18.797 1 44.44 66 ASP B N 1
ATOM 3524 C CA . ASP B 1 66 ? -27.172 32.031 18.672 1 44.44 66 ASP B CA 1
ATOM 3525 C C . ASP B 1 66 ? -28.016 30.766 18.438 1 44.44 66 ASP B C 1
ATOM 3527 O O . ASP B 1 66 ? -27.781 30.016 17.484 1 44.44 66 ASP B O 1
ATOM 3531 N N . ILE B 1 67 ? -28.734 30.234 19.453 1 45 67 ILE B N 1
ATOM 3532 C CA . ILE B 1 67 ? -29.625 29.094 19.547 1 45 67 ILE B CA 1
ATOM 3533 C C . ILE B 1 67 ? -30.406 28.938 18.234 1 45 67 ILE B C 1
ATOM 3535 O O . ILE B 1 67 ? -30.844 27.844 17.906 1 45 67 ILE B O 1
ATOM 3539 N N . LYS B 1 68 ? -31.031 29.969 17.797 1 44.44 68 LYS B N 1
ATOM 3540 C CA . LYS B 1 68 ? -32.156 29.859 16.875 1 44.44 68 LYS B CA 1
ATOM 3541 C C . LYS B 1 68 ? -31.719 29.297 15.523 1 44.44 68 LYS B C 1
ATOM 3543 O O . LYS B 1 68 ? -32.531 28.875 14.719 1 44.44 68 LYS B O 1
ATOM 3548 N N . HIS B 1 69 ? -30.578 29.672 14.961 1 42.69 69 HIS B N 1
ATOM 3549 C CA . HIS B 1 69 ? -30.406 29.141 13.617 1 42.69 69 HIS B CA 1
ATOM 3550 C C . HIS B 1 69 ? -29.406 27.984 13.602 1 42.69 69 HIS B C 1
ATOM 3552 O O . HIS B 1 69 ? -28.984 27.547 12.539 1 42.69 69 HIS B O 1
ATOM 3558 N N . GLY B 1 70 ? -29.172 27.062 14.648 1 40.72 70 GLY B N 1
ATOM 3559 C CA . GLY B 1 70 ? -28.531 25.75 14.625 1 40.72 70 GLY B CA 1
ATOM 3560 C C . GLY B 1 70 ? -27.031 25.828 14.438 1 40.72 70 GLY B C 1
ATOM 3561 O O . GLY B 1 70 ? -26.391 24.828 14.094 1 40.72 70 GLY B O 1
ATOM 3562 N N . GLU B 1 71 ? -26.359 26.906 14.031 1 44.03 71 GLU B N 1
ATOM 3563 C CA . GLU B 1 71 ? -25.016 26.984 13.453 1 44.03 71 GLU B CA 1
ATOM 3564 C C . GLU B 1 71 ? -23.938 26.891 14.531 1 44.03 71 GLU B C 1
ATOM 3566 O O . GLU B 1 71 ? -23.828 27.797 15.367 1 44.03 71 GLU B O 1
ATOM 3571 N N . GLU B 1 72 ? -23.469 25.859 15.109 1 50.03 72 GLU B N 1
ATOM 3572 C CA . GLU B 1 72 ? -22.328 25.297 15.805 1 50.03 72 GLU B CA 1
ATOM 3573 C C . GLU B 1 72 ? -21.016 25.969 15.367 1 50.03 72 GLU B C 1
ATOM 3575 O O . GLU B 1 72 ? -19.938 25.547 15.766 1 50.03 72 GLU B O 1
ATOM 3580 N N . GLU B 1 73 ? -20.938 27.078 14.477 1 55.56 73 GLU B N 1
ATOM 3581 C CA . GLU B 1 73 ? -19.969 27.656 13.547 1 55.56 73 GLU B CA 1
ATOM 3582 C C . GLU B 1 73 ? -19.062 28.656 14.25 1 55.56 73 GLU B C 1
ATOM 3584 O O . GLU B 1 73 ? -18.156 29.219 13.633 1 55.56 73 GLU B O 1
ATOM 3589 N N . SER B 1 74 ? -18.906 28.672 15.594 1 74.56 74 SER B N 1
ATOM 3590 C CA . SER B 1 74 ? -18.406 29.906 16.172 1 74.56 74 SER B CA 1
ATOM 3591 C C . SER B 1 74 ? -16.875 29.906 16.234 1 74.56 74 SER B C 1
ATOM 3593 O O . SER B 1 74 ? -16.25 30.953 16.078 1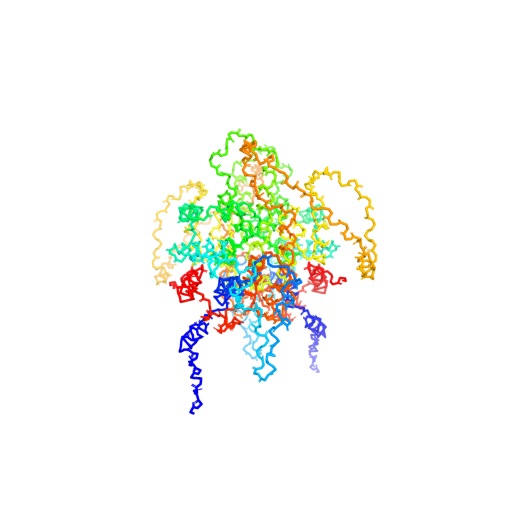 74.56 74 SER B O 1
ATOM 3595 N N . ILE B 1 75 ? -16.281 28.781 16.203 1 89.31 75 ILE B N 1
ATOM 3596 C CA . ILE B 1 75 ? -14.836 28.844 16.406 1 89.31 75 ILE B CA 1
ATOM 3597 C C . ILE B 1 75 ? -14.117 28.719 15.07 1 89.31 75 ILE B C 1
ATOM 3599 O O . ILE B 1 75 ? -12.914 28.984 14.969 1 89.31 75 ILE B O 1
ATOM 3603 N N . VAL B 1 76 ? -14.875 28.375 14.039 1 93.31 76 VAL B N 1
ATOM 3604 C CA . VAL B 1 76 ? -14.273 28.328 12.711 1 93.31 76 VAL B CA 1
ATOM 3605 C C . VAL B 1 76 ? -14.438 29.672 12.016 1 93.31 76 VAL B C 1
ATOM 3607 O O . VAL B 1 76 ? -15.484 30.312 12.133 1 93.31 76 VAL B O 1
ATOM 3610 N N . PHE B 1 77 ? -13.414 30.094 11.312 1 91.69 77 PHE B N 1
ATOM 3611 C CA . PHE B 1 77 ? -13.398 31.391 10.633 1 91.69 77 PHE B CA 1
ATOM 3612 C C . PHE B 1 77 ? -13.805 32.5 11.586 1 91.69 77 PHE B C 1
ATOM 3614 O O . PHE B 1 77 ? -14.641 33.344 11.25 1 91.69 77 PHE B O 1
ATOM 3621 N N . ALA B 1 78 ? -13.258 32.438 12.781 1 87.38 78 ALA B N 1
ATOM 3622 C CA . ALA B 1 78 ? -13.555 33.438 13.828 1 87.38 78 ALA B CA 1
ATOM 3623 C C . ALA B 1 78 ? -13.148 34.844 13.414 1 87.38 78 ALA B C 1
ATOM 3625 O O . ALA B 1 78 ? -12.172 35 12.672 1 87.38 78 ALA B O 1
ATOM 3626 N N . GLN B 1 79 ? -13.961 35.781 13.797 1 79.12 79 GLN B N 1
ATOM 3627 C CA . GLN B 1 79 ? -13.656 37.188 13.578 1 79.12 79 GLN B CA 1
ATOM 3628 C C . GLN B 1 79 ? -13.25 37.875 14.883 1 79.12 79 GLN B C 1
ATOM 3630 O O . GLN B 1 79 ? -14.094 38.094 15.75 1 79.12 79 GLN B O 1
ATOM 3635 N N . LEU B 1 80 ? -12.016 37.969 15.07 1 73.62 80 LEU B N 1
ATOM 3636 C CA . LEU B 1 80 ? -11.531 38.594 16.297 1 73.62 80 LEU B CA 1
ATOM 3637 C C . LEU B 1 80 ? -11.547 40.125 16.172 1 73.62 80 LEU B C 1
ATOM 3639 O O . LEU B 1 80 ? -11.242 40.656 15.109 1 73.62 80 LEU B O 1
ATOM 3643 N N . THR B 1 81 ? -12.359 40.75 17 1 60.84 81 THR B N 1
ATOM 3644 C CA . THR B 1 81 ? -12.492 42.188 17.016 1 60.84 81 THR B CA 1
ATOM 3645 C C . THR B 1 81 ? -11.141 42.844 17.25 1 60.84 81 THR B C 1
ATOM 3647 O O . THR B 1 81 ? -10.234 42.25 17.812 1 60.84 81 THR B O 1
ATOM 3650 N N . GLU B 1 82 ? -10.828 44.031 16.562 1 56.34 82 GLU B N 1
ATOM 3651 C CA . GLU B 1 82 ? -9.617 44.844 16.625 1 56.34 82 GLU B CA 1
ATOM 3652 C C . GLU B 1 82 ? -9.094 44.938 18.047 1 56.34 82 GLU B C 1
ATOM 3654 O O . GLU B 1 82 ? -7.887 45.094 18.266 1 56.34 82 GLU B O 1
ATOM 3659 N N . SER B 1 83 ? -9.898 44.906 19.031 1 52.88 83 SER B N 1
ATOM 3660 C CA . SER B 1 83 ? -9.469 45.125 20.406 1 52.88 83 SER B CA 1
ATOM 3661 C C . SER B 1 83 ? -8.891 43.875 21.031 1 52.88 83 SER B C 1
ATOM 3663 O O . SER B 1 83 ? -8.383 43.906 22.156 1 52.88 83 SER B O 1
ATOM 3665 N N . SER B 1 84 ? -8.93 42.844 20.234 1 57 84 SER B N 1
ATOM 3666 C CA . SER B 1 84 ? -8.438 41.625 20.859 1 57 84 SER B CA 1
ATOM 3667 C C . SER B 1 84 ? -6.918 41.562 20.844 1 57 84 SER B C 1
ATOM 3669 O O . SER B 1 84 ? -6.285 41.844 19.828 1 57 84 SER B O 1
ATOM 3671 N N . PRO B 1 85 ? -6.32 41.562 22 1 52.62 85 PRO B N 1
ATOM 3672 C CA . PRO B 1 85 ? -4.859 41.562 22.109 1 52.62 85 PRO B CA 1
ATOM 3673 C C . PRO B 1 85 ? -4.219 40.531 21.188 1 52.62 85 PRO B C 1
ATOM 3675 O O . PRO B 1 85 ? -3.025 40.625 20.891 1 52.62 85 PRO B O 1
ATOM 3678 N N . HIS B 1 86 ? -5.062 39.656 20.828 1 54.09 86 HIS B N 1
ATOM 3679 C CA . HIS B 1 86 ? -4.488 38.531 20.062 1 54.09 86 HIS B CA 1
ATOM 3680 C C . HIS B 1 86 ? -4.629 38.781 18.562 1 54.09 86 HIS B C 1
ATOM 3682 O O . HIS B 1 86 ? -4.262 37.938 17.75 1 54.09 86 HIS B O 1
ATOM 3688 N N . ASN B 1 87 ? -5.414 39.875 18.312 1 52.72 87 ASN B N 1
ATOM 3689 C CA . ASN B 1 87 ? -5.602 40.188 16.906 1 52.72 87 ASN B CA 1
ATOM 3690 C C . ASN B 1 87 ? -4.266 40.406 16.203 1 52.72 87 ASN B C 1
ATOM 3692 O O . ASN B 1 87 ? -3.719 41.531 16.266 1 52.72 87 ASN B O 1
ATOM 3696 N N . ARG B 1 88 ? -3.385 39.406 16.312 1 54.34 88 ARG B N 1
ATOM 3697 C CA . ARG B 1 88 ? -2.127 39.5 15.586 1 54.34 88 ARG B CA 1
ATOM 3698 C C . ARG B 1 88 ? -2.369 39.938 14.133 1 54.34 88 ARG B C 1
ATOM 3700 O O . ARG B 1 88 ? -3.154 39.281 13.43 1 54.34 88 ARG B O 1
ATOM 3707 N N . ARG B 1 89 ? -2.328 41.219 13.875 1 58.5 89 ARG B N 1
ATOM 3708 C CA . ARG B 1 89 ? -2.484 41.938 12.617 1 58.5 89 ARG B CA 1
ATOM 3709 C C . ARG B 1 89 ? -1.647 41.281 11.508 1 58.5 89 ARG B C 1
ATOM 3711 O O . ARG B 1 89 ? -0.453 41.594 11.391 1 58.5 89 ARG B O 1
ATOM 3718 N N . PHE B 1 90 ? -1.934 39.969 11.25 1 69.25 90 PHE B N 1
ATOM 3719 C CA . PHE B 1 90 ? -1.182 39.531 10.078 1 69.25 90 PHE B CA 1
ATOM 3720 C C . PHE B 1 90 ? -1.647 40.281 8.836 1 69.25 90 PHE B C 1
ATOM 3722 O O . PHE B 1 90 ? -2.812 40.688 8.734 1 69.25 90 PHE B O 1
ATOM 3729 N N . SER B 1 91 ? -0.705 40.875 8.18 1 73.06 91 SER B N 1
ATOM 3730 C CA . SER B 1 91 ? -1.016 41.562 6.93 1 73.06 91 SER B CA 1
ATOM 3731 C C . SER B 1 91 ? -0.754 40.656 5.723 1 73.06 91 SER B C 1
ATOM 3733 O O . SER B 1 91 ? -0.073 39.656 5.836 1 73.06 91 SER B O 1
ATOM 3735 N N . GLY B 1 92 ? -1.512 40.906 4.688 1 81.75 92 GLY B N 1
ATOM 3736 C CA . GLY B 1 92 ? -1.27 40.219 3.436 1 81.75 92 GLY B CA 1
ATOM 3737 C C . GLY B 1 92 ? -1.805 38.781 3.432 1 81.75 92 GLY B C 1
ATOM 3738 O O . GLY B 1 92 ? -2.898 38.531 3.939 1 81.75 92 GLY B O 1
ATOM 3739 N N . PRO B 1 93 ? -1.061 37.875 2.791 1 85.81 93 PRO B N 1
ATOM 3740 C CA . PRO B 1 93 ? -1.53 36.5 2.666 1 85.81 93 PRO B CA 1
ATOM 3741 C C . PRO B 1 93 ? -1.614 35.781 4.012 1 85.81 93 PRO B C 1
ATOM 3743 O O . PRO B 1 93 ? -2.377 34.844 4.156 1 85.81 93 PRO B O 1
ATOM 3746 N N . LEU B 1 94 ? -0.917 36.25 4.992 1 91.5 94 LEU B N 1
ATOM 3747 C CA . LEU B 1 94 ? -0.848 35.594 6.293 1 91.5 94 LEU B CA 1
ATOM 3748 C C . LEU B 1 94 ? -2.072 35.906 7.137 1 91.5 94 LEU B C 1
ATOM 3750 O O . LEU B 1 94 ? -2.262 35.344 8.211 1 91.5 94 LEU B O 1
ATOM 3754 N N . ARG B 1 95 ? -2.941 36.812 6.594 1 88.75 95 ARG B N 1
ATOM 3755 C CA . ARG B 1 95 ? -4.219 37.094 7.242 1 88.75 95 ARG B CA 1
ATOM 3756 C C . ARG B 1 95 ? -5.172 35.906 7.109 1 88.75 95 ARG B C 1
ATOM 3758 O O . ARG B 1 95 ? -5.984 35.656 8 1 88.75 95 ARG B O 1
ATOM 3765 N N . HIS B 1 96 ? -4.973 35.188 6.016 1 92 96 HIS B N 1
ATOM 3766 C CA . HIS B 1 96 ? -5.969 34.188 5.672 1 92 96 HIS B CA 1
ATOM 3767 C C . HIS B 1 96 ? -5.43 32.781 5.902 1 92 96 HIS B C 1
ATOM 3769 O O . HIS B 1 96 ? -6.199 31.844 6.125 1 92 96 HIS B O 1
ATOM 3775 N N . HIS B 1 97 ? -4.16 32.656 5.75 1 95.88 97 HIS B N 1
ATOM 3776 C CA . HIS B 1 97 ? -3.529 31.359 5.875 1 95.88 97 HIS B CA 1
ATOM 3777 C C . HIS B 1 97 ? -2.246 31.438 6.695 1 95.88 97 HIS B C 1
ATOM 3779 O O . HIS B 1 97 ? -1.595 32.469 6.734 1 95.88 97 HIS B O 1
ATOM 3785 N N . SER B 1 98 ? -1.919 30.344 7.395 1 96.31 98 SER B N 1
ATOM 3786 C CA . SER B 1 98 ? -0.647 30.266 8.109 1 96.31 98 SER B CA 1
ATOM 3787 C C . SER B 1 98 ? 0.529 30.25 7.137 1 96.31 98 SER B C 1
ATOM 3789 O O . SER B 1 98 ? 0.35 30.016 5.938 1 96.31 98 SER B O 1
ATOM 3791 N N . TYR B 1 99 ? 1.668 30.547 7.664 1 96.69 99 TYR B N 1
ATOM 3792 C CA . TYR B 1 99 ? 2.893 30.5 6.875 1 96.69 99 TYR B CA 1
ATOM 3793 C C . TYR B 1 99 ? 3.105 29.109 6.289 1 96.69 99 TYR B C 1
ATOM 3795 O O . TYR B 1 99 ? 3.512 28.969 5.137 1 96.69 99 TYR B O 1
ATOM 3803 N N . THR B 1 100 ? 2.85 28.062 7.047 1 98.25 100 THR B N 1
ATOM 3804 C CA . THR B 1 100 ? 2.945 26.672 6.602 1 98.25 100 THR B CA 1
ATOM 3805 C C . THR B 1 100 ? 2.016 26.422 5.418 1 98.25 100 THR B C 1
ATOM 3807 O O . THR B 1 100 ? 2.422 25.828 4.418 1 98.25 100 THR B O 1
ATOM 3810 N N . CYS B 1 101 ? 0.807 26.875 5.508 1 98.5 101 CYS B N 1
ATOM 3811 C CA . CYS B 1 101 ? -0.151 26.672 4.426 1 98.5 101 CYS B CA 1
ATOM 3812 C C . CYS B 1 101 ? 0.279 27.422 3.176 1 98.5 101 CYS B C 1
ATOM 3814 O O . CYS B 1 101 ? 0.061 26.969 2.057 1 98.5 101 CYS B O 1
ATOM 3816 N N . LEU B 1 102 ? 0.821 28.656 3.393 1 97.62 102 LEU B N 1
ATOM 3817 C CA . LEU B 1 102 ? 1.314 29.422 2.252 1 97.62 102 LEU B CA 1
ATOM 3818 C C . LEU B 1 102 ? 2.326 28.609 1.45 1 97.62 102 LEU B C 1
ATOM 3820 O O . LEU B 1 102 ? 2.242 28.531 0.222 1 97.62 102 LEU B O 1
ATOM 3824 N N . LEU B 1 103 ? 3.291 28 2.143 1 98.62 103 LEU B N 1
ATOM 3825 C CA . LEU B 1 103 ? 4.289 27.203 1.45 1 98.62 103 LEU B CA 1
ATOM 3826 C C . LEU B 1 103 ? 3.65 25.953 0.83 1 98.62 103 LEU B C 1
ATOM 3828 O O . LEU B 1 103 ? 4.055 25.531 -0.251 1 98.62 103 LEU B O 1
ATOM 3832 N N . MET B 1 104 ? 2.713 25.359 1.498 1 98.75 104 MET B N 1
ATOM 3833 C CA . MET B 1 104 ? 1.999 24.203 0.952 1 98.75 104 MET B CA 1
ATOM 3834 C C . MET B 1 104 ? 1.312 24.562 -0.361 1 98.75 104 MET B C 1
ATOM 3836 O O . MET B 1 104 ? 1.34 23.797 -1.315 1 98.75 104 MET B O 1
ATOM 3840 N N . LEU B 1 105 ? 0.708 25.734 -0.385 1 98.19 105 LEU B N 1
ATOM 3841 C CA . LEU B 1 105 ? 0.006 26.172 -1.585 1 98.19 105 LEU B CA 1
ATOM 3842 C C . LEU B 1 105 ? 0.985 26.422 -2.729 1 98.19 105 LEU B C 1
ATOM 3844 O O . LEU B 1 105 ? 0.653 26.203 -3.895 1 98.19 105 LEU B O 1
ATOM 3848 N N . GLN B 1 106 ? 2.119 26.922 -2.395 1 98 106 GLN B N 1
ATOM 3849 C CA . GLN B 1 106 ? 3.146 27.062 -3.422 1 98 106 GLN B CA 1
ATOM 3850 C C . GLN B 1 106 ? 3.557 25.703 -3.979 1 98 106 GLN B C 1
ATOM 3852 O O . GLN B 1 106 ? 3.742 25.547 -5.188 1 98 106 GLN B O 1
ATOM 3857 N N . LEU B 1 107 ? 3.715 24.75 -3.094 1 98.12 107 LEU B N 1
ATOM 3858 C CA . LEU B 1 107 ? 3.988 23.391 -3.541 1 98.12 107 LEU B CA 1
ATOM 3859 C C . LEU B 1 107 ? 2.869 22.875 -4.438 1 98.12 107 LEU B C 1
ATOM 3861 O O . LEU B 1 107 ? 3.131 22.266 -5.477 1 98.12 107 LEU B O 1
ATOM 3865 N N . LEU B 1 108 ? 1.655 23.141 -4.031 1 97.56 108 LEU B N 1
ATOM 3866 C CA . LEU B 1 108 ? 0.498 22.719 -4.816 1 97.56 108 LEU B CA 1
ATOM 3867 C C . LEU B 1 108 ? 0.543 23.328 -6.215 1 97.56 108 LEU B C 1
ATOM 3869 O O . LEU B 1 108 ? 0.194 22.672 -7.195 1 97.56 108 LEU B O 1
ATOM 3873 N N . GLY B 1 109 ? 0.896 24.594 -6.246 1 96.75 109 GLY B N 1
ATOM 3874 C CA . GLY B 1 109 ? 1.031 25.219 -7.551 1 96.75 109 GLY B CA 1
ATOM 3875 C C . GLY B 1 109 ? 1.98 24.484 -8.477 1 96.75 109 GLY B C 1
ATOM 3876 O O . GLY B 1 109 ? 1.665 24.25 -9.648 1 96.75 109 GLY B O 1
ATOM 3877 N N . VAL B 1 110 ? 3.107 24.062 -7.961 1 96.06 110 VAL B N 1
ATOM 3878 C CA . VAL B 1 110 ? 4.102 23.328 -8.742 1 96.06 110 VAL B CA 1
ATOM 3879 C C . VAL B 1 110 ? 3.572 21.953 -9.102 1 96.06 110 VAL B C 1
ATOM 3881 O O . VAL B 1 110 ? 3.773 21.469 -10.219 1 96.06 110 VAL B O 1
ATOM 3884 N N . MET B 1 111 ? 2.906 21.312 -8.188 1 94.44 111 MET B N 1
ATOM 3885 C CA . MET B 1 111 ? 2.295 20.016 -8.453 1 94.44 111 MET B CA 1
ATOM 3886 C C . MET B 1 111 ? 1.317 20.094 -9.617 1 94.44 111 MET B C 1
ATOM 3888 O O . MET B 1 111 ? 1.322 19.234 -10.5 1 94.44 111 MET B O 1
ATOM 3892 N N . ALA B 1 112 ? 0.51 21.094 -9.586 1 93 112 ALA B N 1
ATOM 3893 C CA . ALA B 1 112 ? -0.515 21.266 -10.609 1 93 112 ALA B CA 1
ATOM 3894 C C . ALA B 1 112 ? 0.115 21.516 -11.977 1 93 112 ALA B C 1
ATOM 3896 O O . ALA B 1 112 ? -0.384 21.031 -13 1 93 112 ALA B O 1
ATOM 3897 N N . SER B 1 113 ? 1.242 22.172 -12.023 1 90.12 113 SER B N 1
ATOM 3898 C CA . SER B 1 113 ? 1.856 22.547 -13.297 1 90.12 113 SER B CA 1
ATOM 3899 C C . SER B 1 113 ? 2.779 21.438 -13.812 1 90.12 113 SER B C 1
ATOM 3901 O O . SER B 1 113 ? 2.959 21.297 -15.023 1 90.12 113 SER B O 1
ATOM 3903 N N . SER B 1 114 ? 3.404 20.641 -12.977 1 86.56 114 SER B N 1
ATOM 3904 C CA . SER B 1 114 ? 4.402 19.656 -13.375 1 86.56 114 SER B CA 1
ATOM 3905 C C . SER B 1 114 ? 3.748 18.391 -13.883 1 86.56 114 SER B C 1
ATOM 3907 O O . SER B 1 114 ? 4.316 17.672 -14.719 1 86.56 114 SER B O 1
ATOM 3909 N N . ARG B 1 115 ? 2.59 18.016 -13.469 1 78.19 115 ARG B N 1
ATOM 3910 C CA . ARG B 1 115 ? 1.849 16.828 -13.867 1 78.19 115 ARG B CA 1
ATOM 3911 C C . ARG B 1 115 ? 2.682 15.57 -13.648 1 78.19 115 ARG B C 1
ATOM 3913 O O . ARG B 1 115 ? 2.799 14.734 -14.547 1 78.19 115 ARG B O 1
ATOM 3920 N N . GLY B 1 116 ? 3.305 15.383 -12.547 1 76.75 116 GLY B N 1
ATOM 3921 C CA . GLY B 1 116 ? 4.133 14.258 -12.148 1 76.75 116 GLY B CA 1
ATOM 3922 C C . GLY B 1 116 ? 5.18 14.625 -11.109 1 76.75 116 GLY B C 1
ATOM 3923 O O . GLY B 1 116 ? 5.035 15.633 -10.406 1 76.75 116 GLY B O 1
ATOM 3924 N N . GLU B 1 117 ? 6.18 13.773 -11.07 1 80.38 117 GLU B N 1
ATOM 3925 C CA . GLU B 1 117 ? 7.246 14.039 -10.109 1 80.38 117 GLU B CA 1
ATOM 3926 C C . GLU B 1 117 ? 8.094 15.227 -10.547 1 80.38 117 GLU B C 1
ATOM 3928 O O . GLU B 1 117 ? 8.273 15.461 -11.742 1 80.38 117 GLU B O 1
ATOM 3933 N N . PHE B 1 118 ? 8.461 15.93 -9.594 1 89.5 118 PHE B N 1
ATOM 3934 C CA . PHE B 1 118 ? 9.344 17.078 -9.789 1 89.5 118 PHE B CA 1
ATOM 3935 C C . PHE B 1 118 ? 10.352 17.188 -8.648 1 89.5 118 PHE B C 1
ATOM 3937 O O . PHE B 1 118 ? 10.133 16.641 -7.566 1 89.5 118 PHE B O 1
ATOM 3944 N N . SER B 1 119 ? 11.438 17.812 -8.977 1 92.56 119 SER B N 1
ATOM 3945 C CA . SER B 1 119 ? 12.445 18.031 -7.949 1 92.56 119 SER B CA 1
ATOM 3946 C C . SER B 1 119 ? 12.133 19.266 -7.113 1 92.56 119 SER B C 1
ATOM 3948 O O . SER B 1 119 ? 11.336 20.109 -7.527 1 92.56 119 SER B O 1
ATOM 3950 N N . VAL B 1 120 ? 12.766 19.328 -5.984 1 95.69 120 VAL B N 1
ATOM 3951 C CA . VAL B 1 120 ? 12.562 20.453 -5.066 1 95.69 120 VAL B CA 1
ATOM 3952 C C . VAL B 1 120 ? 12.984 21.75 -5.738 1 95.69 120 VAL B C 1
ATOM 3954 O O . VAL B 1 120 ? 12.523 22.828 -5.352 1 95.69 120 VAL B O 1
ATOM 3957 N N . ARG B 1 121 ? 13.758 21.703 -6.801 1 95.12 121 ARG B N 1
ATOM 3958 C CA . ARG B 1 121 ? 14.242 22.875 -7.52 1 95.12 121 ARG B CA 1
ATOM 3959 C C . ARG B 1 121 ? 13.078 23.656 -8.125 1 95.12 121 ARG B C 1
ATOM 3961 O O . ARG B 1 121 ? 13.188 24.859 -8.367 1 95.12 121 ARG B O 1
ATOM 3968 N N . TYR B 1 122 ? 11.984 23 -8.352 1 95.25 122 TYR B N 1
ATOM 3969 C CA . TYR B 1 122 ? 10.836 23.641 -8.992 1 95.25 122 TYR B CA 1
ATOM 3970 C C . TYR B 1 122 ? 10.094 24.547 -8.016 1 95.25 122 TYR B C 1
ATOM 3972 O O . TYR B 1 122 ? 9.359 25.453 -8.43 1 95.25 122 TYR B O 1
ATOM 3980 N N . VAL B 1 123 ? 10.297 24.312 -6.684 1 97.44 123 VAL B N 1
ATOM 3981 C CA . VAL B 1 123 ? 9.5 25.078 -5.723 1 97.44 123 VAL B CA 1
ATOM 3982 C C . VAL B 1 123 ? 10.422 25.828 -4.77 1 97.44 123 VAL B C 1
ATOM 3984 O O . VAL B 1 123 ? 9.992 26.75 -4.078 1 97.44 123 VAL B O 1
ATOM 3987 N N . LYS B 1 124 ? 11.688 25.547 -4.746 1 96.44 124 LYS B N 1
ATOM 3988 C CA . LYS B 1 124 ? 12.617 26.078 -3.746 1 96.44 124 LYS B CA 1
ATOM 3989 C C . LYS B 1 124 ? 12.688 27.594 -3.814 1 96.44 124 LYS B C 1
ATOM 3991 O O . LYS B 1 124 ? 12.75 28.266 -2.781 1 96.44 124 LYS B O 1
ATOM 3996 N N . ASN B 1 125 ? 12.656 28.172 -5.008 1 96 125 ASN B N 1
ATOM 3997 C CA . ASN B 1 125 ? 12.742 29.625 -5.133 1 96 125 ASN B CA 1
ATOM 3998 C C . ASN B 1 125 ? 11.516 30.312 -4.531 1 96 125 ASN B C 1
ATOM 4000 O O . ASN B 1 125 ? 11.633 31.375 -3.938 1 96 125 ASN B O 1
ATOM 4004 N N . ASP B 1 126 ? 10.375 29.75 -4.746 1 97.19 126 ASP B N 1
ATOM 4005 C CA . ASP B 1 126 ? 9.164 30.281 -4.125 1 97.19 126 ASP B CA 1
ATOM 4006 C C . ASP B 1 126 ? 9.266 30.25 -2.602 1 97.19 126 ASP B C 1
ATOM 4008 O O . ASP B 1 126 ? 8.898 31.219 -1.927 1 97.19 126 ASP B O 1
ATOM 4012 N N . TRP B 1 127 ? 9.781 29.188 -2.049 1 97.62 127 TRP B N 1
ATOM 4013 C CA . TRP B 1 127 ? 9.914 29.031 -0.605 1 97.62 127 TRP B CA 1
ATOM 4014 C C . TRP B 1 127 ? 10.938 30.016 -0.044 1 97.62 127 TRP B C 1
ATOM 4016 O O . TRP B 1 127 ? 10.727 30.594 1.021 1 97.62 127 TRP B O 1
ATOM 4026 N N . VAL B 1 128 ? 12.016 30.219 -0.791 1 96.44 128 VAL B N 1
ATOM 4027 C CA . VAL B 1 128 ? 13.031 31.188 -0.367 1 96.44 128 VAL B CA 1
ATOM 4028 C C . VAL B 1 128 ? 12.445 32.594 -0.403 1 96.44 128 VAL B C 1
ATOM 4030 O O . VAL B 1 128 ? 12.672 33.375 0.514 1 96.44 128 VAL B O 1
ATOM 4033 N N . SER B 1 129 ? 11.727 32.906 -1.446 1 96.62 129 SER B N 1
ATOM 4034 C CA . SER B 1 129 ? 11.086 34.188 -1.553 1 96.62 129 SER B CA 1
ATOM 4035 C C . SER B 1 129 ? 10.117 34.438 -0.398 1 96.62 129 SER B C 1
ATOM 4037 O O . SER B 1 129 ? 10.055 35.531 0.157 1 96.62 129 SER B O 1
ATOM 4039 N N . ALA B 1 130 ? 9.352 33.438 -0.027 1 95.88 130 ALA B N 1
ATOM 4040 C CA . ALA B 1 130 ? 8.422 33.531 1.099 1 95.88 130 ALA B CA 1
ATOM 4041 C C . ALA B 1 130 ? 9.18 33.75 2.406 1 95.88 130 ALA B C 1
ATOM 4043 O O . ALA B 1 130 ? 8.742 34.562 3.25 1 95.88 130 ALA B O 1
ATOM 4044 N N . ALA B 1 131 ? 10.297 33.062 2.555 1 94.56 131 ALA B N 1
ATOM 4045 C CA . ALA B 1 131 ? 11.117 33.219 3.752 1 94.56 131 ALA B CA 1
ATOM 4046 C C . ALA B 1 131 ? 11.633 34.656 3.873 1 94.56 131 ALA B C 1
ATOM 4048 O O . ALA B 1 131 ? 11.656 35.219 4.969 1 94.56 131 ALA B O 1
ATOM 4049 N N . ARG B 1 132 ? 12.008 35.25 2.762 1 94.19 132 ARG B N 1
ATOM 4050 C CA . ARG B 1 132 ? 12.516 36.625 2.744 1 94.19 132 ARG B CA 1
ATOM 4051 C C . ARG B 1 132 ? 11.398 37.625 3.018 1 94.19 132 ARG B C 1
ATOM 4053 O O . ARG B 1 132 ? 11.617 38.625 3.682 1 94.19 132 ARG B O 1
ATOM 4060 N N . ALA B 1 133 ? 10.289 37.344 2.484 1 93.94 133 ALA B N 1
ATOM 4061 C CA . ALA B 1 133 ? 9.148 38.219 2.635 1 93.94 133 ALA B CA 1
ATOM 4062 C C . ALA B 1 133 ? 8.609 38.188 4.062 1 93.94 133 ALA B C 1
ATOM 4064 O O . ALA B 1 133 ? 8.031 39.188 4.539 1 93.94 133 ALA B O 1
ATOM 4065 N N . HIS B 1 134 ? 8.742 37.062 4.715 1 93 134 HIS B N 1
ATOM 4066 C CA . HIS B 1 134 ? 8.219 36.906 6.066 1 93 134 HIS B CA 1
ATOM 4067 C C . HIS B 1 134 ? 9.281 36.312 7 1 93 134 HIS B C 1
ATOM 4069 O O . HIS B 1 134 ? 9.117 35.219 7.535 1 93 134 HIS B O 1
ATOM 4075 N N . PRO B 1 135 ? 10.266 37.125 7.348 1 91.44 135 PRO B N 1
ATOM 4076 C CA . PRO B 1 135 ? 11.414 36.594 8.102 1 91.44 135 PRO B CA 1
ATOM 4077 C C . PRO B 1 135 ? 11.039 36.156 9.508 1 91.44 135 PRO B C 1
ATOM 4079 O O . PRO B 1 135 ? 11.633 35.219 10.039 1 91.44 135 PRO B O 1
ATOM 4082 N N . SER B 1 136 ? 10.109 36.812 10.141 1 90 136 SER B N 1
ATOM 4083 C CA . SER B 1 136 ? 9.703 36.406 11.484 1 90 136 SER B CA 1
ATOM 4084 C C . SER B 1 136 ? 9.039 35.031 11.477 1 90 136 SER B C 1
ATOM 4086 O O . SER B 1 136 ? 9.273 34.219 12.367 1 90 136 SER B O 1
ATOM 4088 N N . CYS B 1 137 ? 8.195 34.812 10.453 1 92.88 137 CYS B N 1
ATOM 4089 C CA . CYS B 1 137 ? 7.547 33.5 10.32 1 92.88 137 CYS B CA 1
ATOM 4090 C C . CYS B 1 137 ? 8.57 32.438 9.992 1 92.88 137 CYS B C 1
ATOM 4092 O O . CYS B 1 137 ? 8.484 31.312 10.516 1 92.88 137 CYS B O 1
ATOM 4094 N N . PHE B 1 138 ? 9.453 32.812 9.148 1 94.06 138 PHE B N 1
ATOM 4095 C CA . PHE B 1 138 ? 10.531 31.875 8.812 1 94.06 138 PHE B CA 1
ATOM 4096 C C . PHE B 1 138 ? 11.305 31.469 10.062 1 94.06 138 PHE B C 1
ATOM 4098 O O . PHE B 1 138 ? 11.547 30.281 10.297 1 94.06 138 PHE B O 1
ATOM 4105 N N . ALA B 1 139 ? 11.68 32.406 10.836 1 91.38 139 ALA B N 1
ATOM 4106 C CA . ALA B 1 139 ? 12.445 32.156 12.047 1 91.38 139 ALA B CA 1
ATOM 4107 C C . ALA B 1 139 ? 11.656 31.266 13.016 1 91.38 139 ALA B C 1
ATOM 4109 O O . ALA B 1 139 ? 12.234 30.438 13.711 1 91.38 139 ALA B O 1
ATOM 4110 N N . ALA B 1 140 ? 10.383 31.406 13.031 1 92.06 140 ALA B N 1
ATOM 4111 C CA . ALA B 1 140 ? 9.531 30.703 13.992 1 92.06 140 ALA B CA 1
ATOM 4112 C C . ALA B 1 140 ? 9.258 29.281 13.547 1 92.06 140 ALA B C 1
ATOM 4114 O O . ALA B 1 140 ? 9.117 28.375 14.383 1 92.06 140 ALA B O 1
ATOM 4115 N N . GLU B 1 141 ? 9.242 29.047 12.195 1 95.56 141 GLU B N 1
ATOM 4116 C CA . GLU B 1 141 ? 8.648 27.797 11.727 1 95.56 141 GLU B CA 1
ATOM 4117 C C . GLU B 1 141 ? 9.695 26.922 11.039 1 95.56 141 GLU B C 1
ATOM 4119 O O . GLU B 1 141 ? 9.547 25.703 10.992 1 95.56 141 GLU B O 1
ATOM 4124 N N . HIS B 1 142 ? 10.742 27.469 10.547 1 95.19 142 HIS B N 1
ATOM 4125 C CA . HIS B 1 142 ? 11.656 26.734 9.68 1 95.19 142 HIS B CA 1
ATOM 4126 C C . HIS B 1 142 ? 12.25 25.516 10.398 1 95.19 142 HIS B C 1
ATOM 4128 O O . HIS B 1 142 ? 12.625 25.609 11.57 1 95.19 142 HIS B O 1
ATOM 4134 N N . ALA B 1 143 ? 12.25 24.391 9.773 1 96 143 ALA B N 1
ATOM 4135 C CA . ALA B 1 143 ? 12.898 23.141 10.188 1 96 143 ALA B CA 1
ATOM 4136 C C . ALA B 1 143 ? 12.109 22.469 11.305 1 96 143 ALA B C 1
ATOM 4138 O O . ALA B 1 143 ? 12.539 21.438 11.836 1 96 143 ALA B O 1
ATOM 4139 N N . SER B 1 144 ? 10.961 23.047 11.703 1 96.75 144 SER B N 1
ATOM 4140 C CA . SER B 1 144 ? 10.125 22.391 12.703 1 96.75 144 SER B CA 1
ATOM 4141 C C . SER B 1 144 ? 9.289 21.281 12.07 1 96.75 144 SER B C 1
ATOM 4143 O O . SER B 1 144 ? 8.961 21.344 10.883 1 96.75 144 SER B O 1
ATOM 4145 N N . LEU B 1 145 ? 8.938 20.25 12.82 1 98.19 145 LEU B N 1
ATOM 4146 C CA . LEU B 1 145 ? 8.219 19.094 12.312 1 98.19 145 LEU B CA 1
ATOM 4147 C C . LEU B 1 145 ? 6.855 19.484 11.758 1 98.19 145 LEU B C 1
ATOM 4149 O O . LEU B 1 145 ? 6.48 19.078 10.664 1 98.19 145 LEU B O 1
ATOM 4153 N N . LEU B 1 146 ? 6.125 20.312 12.484 1 98.5 146 LEU B N 1
ATOM 4154 C CA . LEU B 1 146 ? 4.781 20.688 12.055 1 98.5 146 LEU B CA 1
ATOM 4155 C C . LEU B 1 146 ? 4.824 21.438 10.727 1 98.5 146 LEU B C 1
ATOM 4157 O O . LEU B 1 146 ? 3.959 21.234 9.867 1 98.5 146 LEU B O 1
ATOM 4161 N N . HIS B 1 147 ? 5.824 22.281 10.633 1 98.56 147 HIS B N 1
ATOM 4162 C CA . HIS B 1 147 ? 5.961 23.062 9.406 1 98.56 147 HIS B CA 1
ATOM 4163 C C . HIS B 1 147 ? 6.32 22.156 8.227 1 98.56 147 HIS B C 1
ATOM 4165 O O . HIS B 1 147 ? 5.66 22.203 7.18 1 98.56 147 HIS B O 1
ATOM 4171 N N . VAL B 1 148 ? 7.309 21.328 8.383 1 98.75 148 VAL B N 1
ATOM 4172 C CA . VAL B 1 148 ? 7.777 20.453 7.312 1 98.75 148 VAL B CA 1
ATOM 4173 C C . VAL B 1 148 ? 6.656 19.5 6.898 1 98.75 148 VAL B C 1
ATOM 4175 O O . VAL B 1 148 ? 6.352 19.375 5.711 1 98.75 148 VAL B O 1
ATOM 4178 N N . LEU B 1 149 ? 6.035 18.875 7.863 1 98.81 149 LEU B N 1
ATOM 4179 C CA . LEU B 1 149 ? 4.941 17.953 7.586 1 98.81 149 LEU B CA 1
ATOM 4180 C C . LEU B 1 149 ? 3.777 18.672 6.914 1 98.81 149 LEU B C 1
ATOM 4182 O O . LEU B 1 149 ? 3.244 18.203 5.91 1 98.81 149 LEU B O 1
ATOM 4186 N N . GLY B 1 150 ? 3.414 19.812 7.449 1 98.81 150 GLY B N 1
ATOM 4187 C CA . GLY B 1 150 ? 2.307 20.562 6.887 1 98.81 150 GLY B CA 1
ATOM 4188 C C . GLY B 1 150 ? 2.52 20.938 5.434 1 98.81 150 GLY B C 1
ATOM 4189 O O . GLY B 1 150 ? 1.605 20.828 4.617 1 98.81 150 GLY B O 1
ATOM 4190 N N . VAL B 1 151 ? 3.707 21.344 5.129 1 98.81 151 VAL B N 1
ATOM 4191 C CA . VAL B 1 151 ? 4.035 21.766 3.775 1 98.81 151 VAL B CA 1
ATOM 4192 C C . VAL B 1 151 ? 3.977 20.578 2.826 1 98.81 151 VAL B C 1
ATOM 4194 O O . VAL B 1 151 ? 3.527 20.703 1.685 1 98.81 151 VAL B O 1
ATOM 4197 N N . LEU B 1 152 ? 4.344 19.438 3.281 1 98.62 152 LEU B N 1
ATOM 4198 C CA . LEU B 1 152 ? 4.574 18.297 2.385 1 98.62 152 LEU B CA 1
ATOM 4199 C C . LEU B 1 152 ? 3.381 17.359 2.391 1 98.62 152 LEU B C 1
ATOM 4201 O O . LEU B 1 152 ? 3.391 16.328 1.695 1 98.62 152 LEU B O 1
ATOM 4205 N N . LEU B 1 153 ? 2.352 17.641 3.092 1 98.25 153 LEU B N 1
ATOM 4206 C CA . LEU B 1 153 ? 1.196 16.766 3.264 1 98.25 153 LEU B CA 1
ATOM 4207 C C . LEU B 1 153 ? 0.565 16.438 1.917 1 98.25 153 LEU B C 1
ATOM 4209 O O . LEU B 1 153 ? -0.003 15.352 1.746 1 98.25 153 LEU B O 1
ATOM 4213 N N . PRO B 1 154 ? 0.675 17.281 0.865 1 97.19 154 PRO B N 1
ATOM 4214 C CA . PRO B 1 154 ? 0.047 16.969 -0.419 1 97.19 154 PRO B CA 1
ATOM 4215 C C . PRO B 1 154 ? 0.873 15.984 -1.25 1 97.19 154 PRO B C 1
ATOM 4217 O O . PRO B 1 154 ? 0.392 15.469 -2.264 1 97.19 154 PRO B O 1
ATOM 4220 N N . LEU B 1 155 ? 2.059 15.633 -0.908 1 95.56 155 LEU B N 1
ATOM 4221 C CA . LEU B 1 155 ? 2.963 14.867 -1.757 1 95.56 155 LEU B CA 1
ATOM 4222 C C . LEU B 1 155 ? 2.379 13.492 -2.07 1 95.56 155 LEU B C 1
ATOM 4224 O O . LEU B 1 155 ? 2.424 13.039 -3.217 1 95.56 155 LEU B O 1
ATOM 4228 N N . PRO B 1 156 ? 1.78 12.812 -1.079 1 94.88 156 PRO B N 1
ATOM 4229 C CA . PRO B 1 156 ? 1.256 11.477 -1.379 1 94.88 156 PRO B CA 1
ATOM 4230 C C . PRO B 1 156 ? 0.167 11.5 -2.449 1 94.88 156 PRO B C 1
ATOM 4232 O O . PRO B 1 156 ? -0.179 10.453 -3.006 1 94.88 156 PRO B O 1
ATOM 4235 N N . VAL B 1 157 ? -0.378 12.688 -2.691 1 95.12 157 VAL B N 1
ATOM 4236 C CA . VAL B 1 157 ? -1.457 12.812 -3.666 1 95.12 157 VAL B CA 1
ATOM 4237 C C . VAL B 1 157 ? -0.918 12.547 -5.07 1 95.12 157 VAL B C 1
ATOM 4239 O O . VAL B 1 157 ? -1.66 12.109 -5.953 1 95.12 157 VAL B O 1
ATOM 4242 N N . ILE B 1 158 ? 0.332 12.742 -5.309 1 88.81 158 ILE B N 1
ATOM 4243 C CA . ILE B 1 158 ? 0.938 12.578 -6.621 1 88.81 158 ILE B CA 1
ATOM 4244 C C . ILE B 1 158 ? 0.892 11.109 -7.027 1 88.81 158 ILE B C 1
ATOM 4246 O O . ILE B 1 158 ? 0.614 10.781 -8.188 1 88.81 158 ILE B O 1
ATOM 4250 N N . TYR B 1 159 ? 1.17 10.172 -6.051 1 84.44 159 TYR B N 1
ATOM 4251 C CA . TYR B 1 159 ? 1.098 8.734 -6.305 1 84.44 159 TYR B CA 1
ATOM 4252 C C . TYR B 1 159 ? 0.441 8.008 -5.137 1 84.44 159 TYR B C 1
ATOM 4254 O O . TYR B 1 159 ? 1.121 7.348 -4.348 1 84.44 159 TYR B O 1
ATOM 4262 N N . PRO B 1 160 ? -0.823 8.016 -5.207 1 90.62 160 PRO B N 1
ATOM 4263 C CA . PRO B 1 160 ? -1.526 7.516 -4.027 1 90.62 160 PRO B CA 1
ATOM 4264 C C . PRO B 1 160 ? -1.348 6.012 -3.83 1 90.62 160 PRO B C 1
ATOM 4266 O O . PRO B 1 160 ? -1.668 5.484 -2.762 1 90.62 160 PRO B O 1
ATOM 4269 N N . TRP B 1 161 ? -0.824 5.285 -4.785 1 89.25 161 TRP B N 1
ATOM 4270 C CA . TRP B 1 161 ? -0.678 3.84 -4.652 1 89.25 161 TRP B CA 1
ATOM 4271 C C . TRP B 1 161 ? 0.792 3.447 -4.547 1 89.25 161 TRP B C 1
ATOM 4273 O O . TRP B 1 161 ? 1.149 2.289 -4.777 1 89.25 161 TRP B O 1
ATOM 4283 N N . ALA B 1 162 ? 1.639 4.383 -4.262 1 89.75 162 ALA B N 1
ATOM 4284 C CA . ALA B 1 162 ? 3.051 4.109 -4.012 1 89.75 162 ALA B CA 1
ATOM 4285 C C . ALA B 1 162 ? 3.238 3.35 -2.703 1 89.75 162 ALA B C 1
ATOM 4287 O O . ALA B 1 162 ? 2.352 3.348 -1.846 1 89.75 162 ALA B O 1
ATOM 4288 N N . ASP B 1 163 ? 4.344 2.67 -2.584 1 91 163 ASP B N 1
ATOM 4289 C CA . ASP B 1 163 ? 4.719 2.117 -1.285 1 91 163 ASP B CA 1
ATOM 4290 C C . ASP B 1 163 ? 5.441 3.156 -0.432 1 91 163 ASP B C 1
ATOM 4292 O O . ASP B 1 163 ? 5.793 4.23 -0.921 1 91 163 ASP B O 1
ATOM 4296 N N . ASP B 1 164 ? 5.645 2.855 0.81 1 94 164 ASP B N 1
ATOM 4297 C CA . ASP B 1 164 ? 6.227 3.801 1.758 1 94 164 ASP B CA 1
ATOM 4298 C C . ASP B 1 164 ? 7.637 4.203 1.334 1 94 164 ASP B C 1
ATOM 4300 O O . ASP B 1 164 ? 7.988 5.387 1.372 1 94 164 ASP B O 1
ATOM 4304 N N . THR B 1 165 ? 8.406 3.268 0.917 1 92.06 165 THR B N 1
ATOM 4305 C CA . THR B 1 165 ? 9.805 3.525 0.578 1 92.06 165 THR B CA 1
ATOM 4306 C C . THR B 1 165 ? 9.898 4.5 -0.591 1 92.06 165 THR B C 1
ATOM 4308 O O . THR B 1 165 ? 10.703 5.438 -0.559 1 92.06 165 THR B O 1
ATOM 4311 N N . THR B 1 166 ? 9.102 4.273 -1.572 1 91.25 166 THR B N 1
ATOM 4312 C CA . THR B 1 166 ? 9.094 5.148 -2.738 1 91.25 166 THR B CA 1
ATOM 4313 C C . THR B 1 166 ? 8.68 6.566 -2.35 1 91.25 166 THR B C 1
ATOM 4315 O O . THR B 1 166 ? 9.305 7.539 -2.775 1 91.25 166 THR B O 1
ATOM 4318 N N . LEU B 1 167 ? 7.648 6.688 -1.547 1 94.5 167 LEU B N 1
ATOM 4319 C CA . LEU B 1 167 ? 7.188 7.996 -1.085 1 94.5 167 LEU B CA 1
ATOM 4320 C C . LEU B 1 167 ? 8.273 8.703 -0.281 1 94.5 167 LEU B C 1
ATOM 4322 O O . LEU B 1 167 ? 8.516 9.898 -0.468 1 94.5 167 LEU B O 1
ATOM 4326 N N . ARG B 1 168 ? 8.93 7.977 0.59 1 96.12 168 ARG B N 1
ATOM 4327 C CA . ARG B 1 168 ? 9.977 8.539 1.437 1 96.12 168 ARG B CA 1
ATOM 4328 C C . ARG B 1 168 ? 11.164 9.008 0.601 1 96.12 168 ARG B C 1
ATOM 4330 O O . ARG B 1 168 ? 11.711 10.086 0.842 1 96.12 168 ARG B O 1
ATOM 4337 N N . GLU B 1 169 ? 11.5 8.234 -0.371 1 93.5 169 GLU B N 1
ATOM 4338 C CA . GLU B 1 169 ? 12.609 8.609 -1.245 1 93.5 169 GLU B CA 1
ATOM 4339 C C . GLU B 1 169 ? 12.305 9.898 -2.004 1 93.5 169 GLU B C 1
ATOM 4341 O O . GLU B 1 169 ? 13.172 10.766 -2.135 1 93.5 169 GLU B O 1
ATOM 4346 N N . TYR B 1 170 ? 11.125 9.984 -2.461 1 93.88 170 TYR B N 1
ATOM 4347 C CA . TYR B 1 170 ? 10.727 11.188 -3.186 1 93.88 170 TYR B CA 1
ATOM 4348 C C . TYR B 1 170 ? 10.664 12.391 -2.254 1 93.88 170 TYR B C 1
ATOM 4350 O O . TYR B 1 170 ? 11.148 13.477 -2.6 1 93.88 170 TYR B O 1
ATOM 4358 N N . ALA B 1 171 ? 10.148 12.227 -1.048 1 96.88 171 ALA B N 1
ATOM 4359 C CA . ALA B 1 171 ? 9.938 13.32 -0.104 1 96.88 171 ALA B CA 1
ATOM 4360 C C . ALA B 1 171 ? 11.258 13.789 0.501 1 96.88 171 ALA B C 1
ATOM 4362 O O . ALA B 1 171 ? 11.344 14.898 1.026 1 96.88 171 ALA B O 1
ATOM 4363 N N . ALA B 1 172 ? 12.25 12.961 0.45 1 97.62 172 ALA B N 1
ATOM 4364 C CA . ALA B 1 172 ? 13.516 13.203 1.136 1 97.62 172 ALA B CA 1
ATOM 4365 C C . ALA B 1 172 ? 14.133 14.531 0.704 1 97.62 172 ALA B C 1
ATOM 4367 O O . ALA B 1 172 ? 14.586 15.312 1.542 1 97.62 172 ALA B O 1
ATOM 4368 N N . GLN B 1 173 ? 14.086 14.797 -0.545 1 97.19 173 GLN B N 1
ATOM 4369 C CA . GLN B 1 173 ? 14.711 16.016 -1.048 1 97.19 173 GLN B CA 1
ATOM 4370 C C . GLN B 1 173 ? 13.977 17.266 -0.544 1 97.19 173 GLN B C 1
ATOM 4372 O O . GLN B 1 173 ? 14.602 18.297 -0.286 1 97.19 173 GLN B O 1
ATOM 4377 N N . PHE B 1 174 ? 12.719 17.203 -0.393 1 98.19 174 PHE B N 1
ATOM 4378 C CA . PHE B 1 174 ? 11.938 18.328 0.095 1 98.19 174 PHE B CA 1
ATOM 4379 C C . PHE B 1 174 ? 12.18 18.547 1.582 1 98.19 174 PHE B C 1
ATOM 4381 O O . PHE B 1 174 ? 12.32 19.688 2.027 1 98.19 174 PHE B O 1
ATOM 4388 N N . VAL B 1 175 ? 12.227 17.438 2.346 1 98.44 175 VAL B N 1
ATOM 4389 C CA . VAL B 1 175 ? 12.516 17.531 3.773 1 98.44 175 VAL B CA 1
ATOM 4390 C C . VAL B 1 175 ? 13.898 18.141 3.98 1 98.44 175 VAL B C 1
ATOM 4392 O O . VAL B 1 175 ? 14.078 19.016 4.84 1 98.44 175 VAL B O 1
ATOM 4395 N N . ASP B 1 176 ? 14.805 17.688 3.195 1 97.06 176 ASP B N 1
ATOM 4396 C CA . ASP B 1 176 ? 16.172 18.188 3.293 1 97.06 176 ASP B CA 1
ATOM 4397 C C . ASP B 1 176 ? 16.219 19.703 3.107 1 97.06 176 ASP B C 1
ATOM 4399 O O . ASP B 1 176 ? 16.859 20.422 3.881 1 97.06 176 ASP B O 1
ATOM 4403 N N . PHE B 1 177 ? 15.547 20.234 2.186 1 97.75 177 PHE B N 1
ATOM 4404 C CA . PHE B 1 177 ? 15.555 21.672 1.907 1 97.75 177 PHE B CA 1
ATOM 4405 C C . PHE B 1 177 ? 14.859 22.438 3.02 1 97.75 177 PHE B C 1
ATOM 4407 O O . PHE B 1 177 ? 15.336 23.484 3.451 1 97.75 177 PHE B O 1
ATOM 4414 N N . LEU B 1 178 ? 13.719 21.922 3.443 1 97.81 178 LEU B N 1
ATOM 4415 C CA . LEU B 1 178 ? 12.898 22.625 4.426 1 97.81 178 LEU B CA 1
ATOM 4416 C C . LEU B 1 178 ? 13.562 22.609 5.801 1 97.81 178 LEU B C 1
ATOM 4418 O O . LEU B 1 178 ? 13.109 23.297 6.723 1 97.81 178 LEU B O 1
ATOM 4422 N N . THR B 1 179 ? 14.648 21.797 5.945 1 95.88 179 THR B N 1
ATOM 4423 C CA . THR B 1 179 ? 15.328 21.719 7.23 1 95.88 179 THR B CA 1
ATOM 4424 C C . THR B 1 179 ? 16.766 22.234 7.117 1 95.88 179 THR B C 1
ATOM 4426 O O . THR B 1 179 ? 17.516 22.203 8.086 1 95.88 179 THR B O 1
ATOM 4429 N N . GLU B 1 180 ? 17.094 22.672 5.957 1 91.88 180 GLU B N 1
ATOM 4430 C CA . GLU B 1 180 ? 18.438 23.203 5.73 1 91.88 180 GLU B CA 1
ATOM 4431 C C . GLU B 1 180 ? 18.656 24.5 6.504 1 91.88 180 GLU B C 1
ATOM 4433 O O . GLU B 1 180 ? 17.828 25.406 6.453 1 91.88 180 GLU B O 1
ATOM 4438 N N . PRO B 1 181 ? 19.75 24.516 7.199 1 86.12 181 PRO B N 1
ATOM 4439 C CA . PRO B 1 181 ? 20.031 25.781 7.906 1 86.12 181 PRO B CA 1
ATOM 4440 C C . PRO B 1 181 ? 20.359 26.922 6.961 1 86.12 181 PRO B C 1
ATOM 4442 O O . PRO B 1 181 ? 20.969 26.719 5.914 1 86.12 181 PRO B O 1
ATOM 4445 N N . PRO B 1 182 ? 19.891 28.156 7.305 1 80 182 PRO B N 1
ATOM 4446 C CA . PRO B 1 182 ? 20.219 29.312 6.469 1 80 182 PRO B CA 1
ATOM 4447 C C . PRO B 1 182 ? 21.719 29.594 6.438 1 80 182 PRO B C 1
ATOM 4449 O O . PRO B 1 182 ? 22.453 29.203 7.355 1 80 182 PRO B O 1
ATOM 4452 N N . GLU B 1 183 ? 22.406 29.891 5.191 1 66.88 183 GLU B N 1
ATOM 4453 C CA . GLU B 1 183 ? 23.828 30.094 4.93 1 66.88 183 GLU B CA 1
ATOM 4454 C C . GLU B 1 183 ? 24.484 30.891 6.051 1 66.88 183 GLU B C 1
ATOM 4456 O O . GLU B 1 183 ? 25.641 30.656 6.391 1 66.88 183 GLU B O 1
ATOM 4461 N N . GLU B 1 184 ? 23.953 32.031 6.422 1 57.97 184 GLU B N 1
ATOM 4462 C CA . GLU B 1 184 ? 24.703 32.875 7.336 1 57.97 184 GLU B CA 1
ATOM 4463 C C . GLU B 1 184 ? 25.062 32.125 8.609 1 57.97 184 GLU B C 1
ATOM 4465 O O . GLU B 1 184 ? 25.797 32.656 9.461 1 57.97 184 GLU B O 1
ATOM 4470 N N . GLU B 1 185 ? 24.406 31.109 8.781 1 51.41 185 GLU B N 1
ATOM 4471 C CA . GLU B 1 185 ? 24.781 30.516 10.062 1 51.41 185 GLU B CA 1
ATOM 4472 C C . GLU B 1 185 ? 26.188 29.938 10.008 1 51.41 185 GLU B C 1
ATOM 4474 O O . GLU B 1 185 ? 26.5 29.141 9.125 1 51.41 185 GLU B O 1
ATOM 4479 N N . GLU B 1 186 ? 27.125 30.75 10.383 1 45.47 186 GLU B N 1
ATOM 4480 C CA . GLU B 1 186 ? 28.547 30.438 10.555 1 45.47 186 GLU B CA 1
ATOM 4481 C C . GLU B 1 186 ? 28.766 28.938 10.672 1 45.47 186 GLU B C 1
ATOM 4483 O O . GLU B 1 186 ? 27.891 28.203 11.133 1 45.47 186 GLU B O 1
ATOM 4488 N N . GLU B 1 187 ? 29.891 28.516 9.914 1 46.66 187 GLU B N 1
ATOM 4489 C CA . GLU B 1 187 ? 30.484 27.188 9.984 1 46.66 187 GLU B CA 1
ATOM 4490 C C . GLU B 1 187 ? 30.234 26.531 11.336 1 46.66 187 GLU B C 1
ATOM 4492 O O . GLU B 1 187 ? 31.172 26.297 12.109 1 46.66 187 GLU B O 1
ATOM 4497 N N . VAL B 1 188 ? 29.391 27.141 12.062 1 44.47 188 VAL B N 1
ATOM 4498 C CA . VAL B 1 188 ? 29.344 26.406 13.328 1 44.47 188 VAL B CA 1
ATOM 4499 C C . VAL B 1 188 ? 29.062 24.922 13.055 1 44.47 188 VAL B C 1
ATOM 4501 O O . VAL B 1 188 ? 28.25 24.594 12.18 1 44.47 188 VAL B O 1
ATOM 4504 N N . ASN B 1 189 ? 29.906 24.141 13.281 1 48.38 189 ASN B N 1
ATOM 4505 C CA . ASN B 1 189 ? 29.891 22.688 13.398 1 48.38 189 ASN B CA 1
ATOM 4506 C C . ASN B 1 189 ? 28.484 22.141 13.602 1 48.38 189 ASN B C 1
ATOM 4508 O O . ASN B 1 189 ? 27.844 22.438 14.617 1 48.38 189 ASN B O 1
ATOM 4512 N N . LEU B 1 190 ? 27.688 22.141 12.484 1 56.25 190 LEU B N 1
ATOM 4513 C CA . LEU B 1 190 ? 26.438 21.422 12.672 1 56.25 190 LEU B CA 1
ATOM 4514 C C . LEU B 1 190 ? 26.5 20.547 13.93 1 56.25 190 LEU B C 1
ATOM 4516 O O . LEU B 1 190 ? 27.219 19.547 13.961 1 56.25 190 LEU B O 1
ATOM 4520 N N . SER B 1 191 ? 26.188 21.188 15.141 1 66.19 191 SER B N 1
ATOM 4521 C CA . SER B 1 191 ? 26.188 20.469 16.406 1 66.19 191 SER B CA 1
ATOM 4522 C C . SER B 1 191 ? 25.469 19.125 16.297 1 66.19 191 SER B C 1
ATOM 4524 O O . SER B 1 191 ? 24.656 18.938 15.383 1 66.19 191 SER B O 1
ATOM 4526 N N . GLU B 1 192 ? 26.094 18.125 16.641 1 75.81 192 GLU B N 1
ATOM 4527 C CA . GLU B 1 192 ? 25.516 16.797 16.766 1 75.81 192 GLU B CA 1
ATOM 4528 C C . GLU B 1 192 ? 24.016 16.859 17.078 1 75.81 192 GLU B C 1
ATOM 4530 O O . GLU B 1 192 ? 23.234 16.047 16.594 1 75.81 192 GLU B O 1
ATOM 4535 N N . THR B 1 193 ? 23.656 17.984 17.703 1 76.62 193 THR B N 1
ATOM 4536 C CA . THR B 1 193 ? 22.266 18.125 18.109 1 76.62 193 THR B CA 1
ATOM 4537 C C . THR B 1 193 ? 21.391 18.516 16.906 1 76.62 193 THR B C 1
ATOM 4539 O O . THR B 1 193 ? 20.281 18.016 16.766 1 76.62 193 THR B O 1
ATOM 4542 N N . ARG B 1 194 ? 21.969 19.312 16.078 1 80.12 194 ARG B N 1
ATOM 4543 C CA . ARG B 1 194 ? 21.203 19.734 14.906 1 80.12 194 ARG B CA 1
ATOM 4544 C C . ARG B 1 194 ? 21 18.578 13.93 1 80.12 194 ARG B C 1
ATOM 4546 O O . ARG B 1 194 ? 19.938 18.438 13.344 1 80.12 194 ARG B O 1
ATOM 4553 N N . ILE B 1 195 ? 22.031 17.844 13.828 1 84.38 195 ILE B N 1
ATOM 4554 C CA . ILE B 1 195 ? 21.953 16.688 12.945 1 84.38 195 ILE B CA 1
ATOM 4555 C C . ILE B 1 195 ? 20.906 15.703 13.453 1 84.38 195 ILE B C 1
ATOM 4557 O O . ILE B 1 195 ? 20.109 15.188 12.68 1 84.38 195 ILE B O 1
ATOM 4561 N N . THR B 1 196 ? 20.891 15.5 14.68 1 87 196 THR B N 1
ATOM 4562 C CA . THR B 1 196 ? 19.938 14.57 15.289 1 87 196 THR B CA 1
ATOM 4563 C C . THR B 1 196 ? 18.516 15.078 15.148 1 87 196 THR B C 1
ATOM 4565 O O . THR B 1 196 ? 17.594 14.305 14.867 1 87 196 THR B O 1
ATOM 4568 N N . THR B 1 197 ? 18.359 16.375 15.328 1 89.38 197 THR B N 1
ATOM 4569 C CA . THR B 1 197 ? 17.016 16.953 15.211 1 89.38 197 THR B CA 1
ATOM 4570 C C . THR B 1 197 ? 16.516 16.859 13.773 1 89.38 197 THR B C 1
ATOM 4572 O O . THR B 1 197 ? 15.344 16.547 13.539 1 89.38 197 THR B O 1
ATOM 4575 N N . ARG B 1 198 ? 17.391 17.141 12.875 1 93.31 198 ARG B N 1
ATOM 4576 C CA . ARG B 1 198 ? 17.031 17.062 11.461 1 93.31 198 ARG B CA 1
ATOM 4577 C C . ARG B 1 198 ? 16.609 15.656 11.078 1 93.31 198 ARG B C 1
ATOM 4579 O O . ARG B 1 198 ? 15.625 15.461 10.367 1 93.31 198 ARG B O 1
ATOM 4586 N N . LYS B 1 199 ? 17.344 14.711 11.578 1 94.56 199 LYS B N 1
ATOM 4587 C CA . LYS B 1 199 ? 17.016 13.312 11.328 1 94.56 199 LYS B CA 1
ATOM 4588 C C . LYS B 1 199 ? 15.68 12.945 11.961 1 94.56 199 LYS B C 1
ATOM 4590 O O . LYS B 1 199 ? 14.906 12.164 11.398 1 94.56 199 LYS B O 1
ATOM 4595 N N . GLY B 1 200 ? 15.461 13.438 13.102 1 96 200 GLY B N 1
ATOM 4596 C CA . GLY B 1 200 ? 14.18 13.219 13.766 1 96 200 GLY B CA 1
ATOM 4597 C C . GLY B 1 200 ? 13.008 13.789 12.992 1 96 200 GLY B C 1
ATOM 4598 O O . GLY B 1 200 ? 12 13.109 12.797 1 96 200 GLY B O 1
ATOM 4599 N N . VAL B 1 201 ? 13.156 15.031 12.516 1 97.62 201 VAL B N 1
ATOM 4600 C CA . VAL B 1 201 ? 12.109 15.68 11.742 1 97.62 201 VAL B CA 1
ATOM 4601 C C . VAL B 1 201 ? 11.82 14.875 10.477 1 97.62 201 VAL B C 1
ATOM 4603 O O . VAL B 1 201 ? 10.664 14.656 10.117 1 97.62 201 VAL B O 1
ATOM 4606 N N . GLU B 1 202 ? 12.836 14.414 9.883 1 98.19 202 GLU B N 1
ATOM 4607 C CA . GLU B 1 202 ? 12.703 13.594 8.68 1 98.19 202 GLU B CA 1
ATOM 4608 C C . GLU B 1 202 ? 11.945 12.305 8.977 1 98.19 202 GLU B C 1
ATOM 4610 O O . GLU B 1 202 ? 10.977 11.969 8.289 1 98.19 202 GLU B O 1
ATOM 4615 N N . ALA B 1 203 ? 12.375 11.625 10.016 1 97.56 203 ALA B N 1
ATOM 4616 C CA . ALA B 1 203 ? 11.789 10.336 10.367 1 97.56 203 ALA B CA 1
ATOM 4617 C C . ALA B 1 203 ? 10.305 10.484 10.711 1 97.56 203 ALA B C 1
ATOM 4619 O O . ALA B 1 203 ? 9.469 9.719 10.211 1 97.56 203 ALA B O 1
ATOM 4620 N N . TYR B 1 204 ? 9.992 11.461 11.5 1 98 204 TYR B N 1
ATOM 4621 C CA . TYR B 1 204 ? 8.609 11.672 11.906 1 98 204 TYR B CA 1
ATOM 4622 C C . TYR B 1 204 ? 7.758 12.117 10.727 1 98 204 TYR B C 1
ATOM 4624 O O . TYR B 1 204 ? 6.582 11.75 10.625 1 98 204 TYR B O 1
ATOM 4632 N N . THR B 1 205 ? 8.336 12.93 9.844 1 98.69 205 THR B N 1
ATOM 4633 C CA . THR B 1 205 ? 7.617 13.344 8.648 1 98.69 205 THR B CA 1
ATOM 4634 C C . THR B 1 205 ? 7.273 12.133 7.777 1 98.69 205 THR B C 1
ATOM 4636 O O . THR B 1 205 ? 6.133 11.984 7.344 1 98.69 205 THR B O 1
ATOM 4639 N N . PHE B 1 206 ? 8.227 11.273 7.637 1 98.12 206 PHE B N 1
ATOM 4640 C CA . PHE B 1 206 ? 8.039 10.086 6.82 1 98.12 206 PHE B CA 1
ATOM 4641 C C . PHE B 1 206 ? 6.93 9.211 7.395 1 98.12 206 PHE B C 1
ATOM 4643 O O . PHE B 1 206 ? 6.031 8.773 6.664 1 98.12 206 PHE B O 1
ATOM 4650 N N . SER B 1 207 ? 6.969 8.977 8.656 1 97.31 207 SER B N 1
ATOM 4651 C CA . SER B 1 207 ? 5.965 8.141 9.297 1 97.31 207 SER B CA 1
ATOM 4652 C C . SER B 1 207 ? 4.578 8.773 9.211 1 97.31 207 SER B C 1
ATOM 4654 O O . SER B 1 207 ? 3.586 8.078 8.984 1 97.31 207 SER B O 1
ATOM 4656 N N . SER B 1 208 ? 4.516 10.062 9.312 1 98.44 208 SER B N 1
ATOM 4657 C CA . SER B 1 208 ? 3.234 10.766 9.273 1 98.44 208 SER B CA 1
ATOM 4658 C C . SER B 1 208 ? 2.658 10.789 7.863 1 98.44 208 SER B C 1
ATOM 4660 O O . SER B 1 208 ? 1.442 10.688 7.684 1 98.44 208 SER B O 1
ATOM 4662 N N . LEU B 1 209 ? 3.533 10.961 6.875 1 98.38 209 LEU B N 1
ATOM 4663 C CA . LEU B 1 209 ? 3.07 10.891 5.492 1 98.38 209 LEU B CA 1
ATOM 4664 C C . LEU B 1 209 ? 2.504 9.508 5.176 1 98.38 209 LEU B C 1
ATOM 4666 O O . LEU B 1 209 ? 1.611 9.383 4.336 1 98.38 209 LEU B O 1
ATOM 4670 N N . GLY B 1 210 ? 3.033 8.523 5.875 1 97.38 210 GLY B N 1
ATOM 4671 C CA . GLY B 1 210 ? 2.49 7.184 5.727 1 97.38 210 GLY B CA 1
ATOM 4672 C C . GLY B 1 210 ? 1.026 7.086 6.113 1 97.38 210 GLY B C 1
ATOM 4673 O O . GLY B 1 210 ? 0.272 6.316 5.52 1 97.38 210 GLY B O 1
ATOM 4674 N N . VAL B 1 211 ? 0.603 7.824 7.113 1 98.12 211 VAL B N 1
ATOM 4675 C CA . VAL B 1 211 ? -0.797 7.855 7.523 1 98.12 211 VAL B CA 1
ATOM 4676 C C . VAL B 1 211 ? -1.649 8.461 6.414 1 98.12 211 VAL B C 1
ATOM 4678 O O . VAL B 1 211 ? -2.695 7.922 6.055 1 98.12 211 VAL B O 1
ATOM 4681 N N . ALA B 1 212 ? -1.16 9.594 5.867 1 98.5 212 ALA B N 1
ATOM 4682 C CA . ALA B 1 212 ? -1.871 10.242 4.77 1 98.5 212 ALA B CA 1
ATOM 4683 C C . ALA B 1 212 ? -2.018 9.297 3.576 1 98.5 212 ALA B C 1
ATOM 4685 O O . ALA B 1 212 ? -3.084 9.227 2.959 1 98.5 212 ALA B O 1
ATOM 4686 N N . LEU B 1 213 ? -0.991 8.617 3.299 1 97.06 213 LEU B N 1
ATOM 4687 C CA . LEU B 1 213 ? -1 7.668 2.191 1 97.06 213 LEU B CA 1
ATOM 4688 C C . LEU B 1 213 ? -2.066 6.598 2.404 1 97.06 213 LEU B C 1
ATOM 4690 O O . LEU B 1 213 ? -2.818 6.273 1.482 1 97.06 213 LEU B O 1
ATOM 4694 N N . ARG B 1 214 ? -2.125 6.059 3.629 1 96.81 214 ARG B N 1
ATOM 4695 C CA . ARG B 1 214 ? -3.111 5.027 3.934 1 96.81 214 ARG B CA 1
ATOM 4696 C C . ARG B 1 214 ? -4.527 5.582 3.854 1 96.81 214 ARG B C 1
ATOM 4698 O O . ARG B 1 214 ? -5.457 4.875 3.451 1 96.81 214 ARG B O 1
ATOM 4705 N N . CYS B 1 215 ? -4.715 6.809 4.262 1 97.5 215 CYS B N 1
ATOM 4706 C CA . CYS B 1 215 ? -6.02 7.441 4.121 1 97.5 215 CYS B CA 1
ATOM 4707 C C . CYS B 1 215 ? -6.43 7.527 2.656 1 97.5 215 CYS B C 1
ATOM 4709 O O . CYS B 1 215 ? -7.574 7.23 2.309 1 97.5 215 CYS B O 1
ATOM 4711 N N . LEU B 1 216 ? -5.535 7.871 1.779 1 96.12 216 LEU B N 1
ATOM 4712 C CA . LEU B 1 216 ? -5.809 7.961 0.349 1 96.12 216 LEU B CA 1
ATOM 4713 C C . LEU B 1 216 ? -6.133 6.59 -0.229 1 96.12 216 LEU B C 1
ATOM 4715 O O . LEU B 1 216 ? -6.941 6.477 -1.155 1 96.12 216 LEU B O 1
ATOM 4719 N N . GLN B 1 217 ? -5.547 5.547 0.336 1 93.75 217 GLN B N 1
ATOM 4720 C CA . GLN B 1 217 ? -5.672 4.191 -0.194 1 93.75 217 GLN B CA 1
ATOM 4721 C C . GLN B 1 217 ? -6.914 3.498 0.361 1 93.75 217 GLN B C 1
ATOM 4723 O O . GLN B 1 217 ? -7.113 2.301 0.138 1 93.75 217 GLN B O 1
ATOM 4728 N N . SER B 1 218 ? -7.695 4.121 1.086 1 92.31 218 SER B N 1
ATOM 4729 C CA . SER B 1 218 ? -8.883 3.553 1.717 1 92.31 218 SER B CA 1
ATOM 4730 C C . SER B 1 218 ? -8.523 2.352 2.586 1 92.31 218 SER B C 1
ATOM 4732 O O . SER B 1 218 ? -9.227 1.338 2.574 1 92.31 218 SER B O 1
ATOM 4734 N N . ASN B 1 219 ? -7.375 2.516 3.234 1 92.25 219 ASN B N 1
ATOM 4735 C CA . ASN B 1 219 ? -6.961 1.499 4.199 1 92.25 219 ASN B CA 1
ATOM 4736 C C . ASN B 1 219 ? -7.965 1.368 5.34 1 92.25 219 ASN B C 1
ATOM 4738 O O . ASN B 1 219 ? -8.461 2.373 5.855 1 92.25 219 ASN B O 1
ATOM 4742 N N . PRO B 1 220 ? -8.344 0.165 5.734 1 89 220 PRO B N 1
ATOM 4743 C CA . PRO B 1 220 ? -9.383 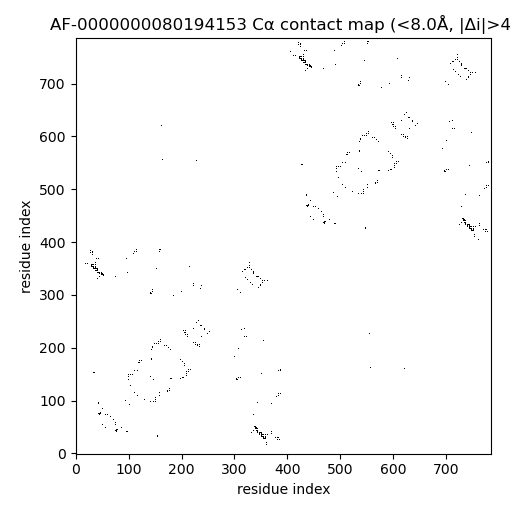0.009 6.754 1 89 220 PRO B CA 1
ATOM 4744 C C . PRO B 1 220 ? -8.969 0.561 8.109 1 89 220 PRO B C 1
ATOM 4746 O O . PRO B 1 220 ? -9.82 0.93 8.922 1 89 220 PRO B O 1
ATOM 4749 N N . ASN B 1 221 ? -7.746 0.557 8.453 1 91 221 ASN B N 1
ATOM 4750 C CA . ASN B 1 221 ? -7.172 1.124 9.664 1 91 221 ASN B CA 1
ATOM 4751 C C . ASN B 1 221 ? -5.898 1.909 9.367 1 91 221 ASN B C 1
ATOM 4753 O O . ASN B 1 221 ? -4.797 1.461 9.695 1 91 221 ASN B O 1
ATOM 4757 N N . PRO B 1 222 ? -6.051 3.117 8.867 1 94.94 222 PRO B N 1
ATOM 4758 C CA . PRO B 1 222 ? -4.914 3.867 8.336 1 94.94 222 PRO B CA 1
ATOM 4759 C C . PRO B 1 222 ? -3.84 4.145 9.383 1 94.94 222 PRO B C 1
ATOM 4761 O O . PRO B 1 222 ? -2.646 4.031 9.094 1 94.94 222 PRO B O 1
ATOM 4764 N N . TYR B 1 223 ? -4.164 4.484 10.578 1 94.94 223 TYR B N 1
ATOM 4765 C CA . TYR B 1 223 ? -3.205 4.844 11.617 1 94.94 223 TYR B CA 1
ATOM 4766 C C . TYR B 1 223 ? -2.439 3.617 12.102 1 94.94 223 TYR B C 1
ATOM 4768 O O . TYR B 1 223 ? -1.214 3.652 12.219 1 94.94 223 TYR B O 1
ATOM 4776 N N . ARG B 1 224 ? -3.137 2.541 12.336 1 90.81 224 ARG B N 1
ATOM 4777 C CA . ARG B 1 224 ? -2.508 1.3 12.773 1 90.81 224 ARG B CA 1
ATOM 4778 C C . ARG B 1 224 ? -1.544 0.77 11.719 1 90.81 224 ARG B C 1
ATOM 4780 O O . ARG B 1 224 ? -0.4 0.431 12.023 1 90.81 224 ARG B O 1
ATOM 4787 N N . ASN B 1 225 ? -2.033 0.67 10.508 1 91.56 225 ASN B N 1
ATOM 4788 C CA . ASN B 1 225 ? -1.218 0.075 9.453 1 91.56 225 ASN B CA 1
ATOM 4789 C C . ASN B 1 225 ? -0.05 0.98 9.07 1 91.56 225 ASN B C 1
ATOM 4791 O O . ASN B 1 225 ? 1.007 0.497 8.664 1 91.56 225 ASN B O 1
ATOM 4795 N N . ALA B 1 226 ? -0.232 2.27 9.211 1 94.38 226 ALA B N 1
ATOM 4796 C CA . ALA B 1 226 ? 0.895 3.182 9.031 1 94.38 226 ALA B CA 1
ATOM 4797 C C . ALA B 1 226 ? 1.932 2.996 10.133 1 94.38 226 ALA B C 1
ATOM 4799 O O . ALA B 1 226 ? 3.137 3.088 9.883 1 94.38 226 ALA B O 1
ATOM 4800 N N . ALA B 1 227 ? 1.485 2.768 11.312 1 93 227 ALA B N 1
ATOM 4801 C CA . ALA B 1 227 ? 2.389 2.578 12.445 1 93 227 ALA B CA 1
ATOM 4802 C C . ALA B 1 227 ? 3.279 1.357 12.234 1 93 227 ALA B C 1
ATOM 4804 O O . ALA B 1 227 ? 4.465 1.381 12.578 1 93 227 ALA B O 1
ATOM 4805 N N . PHE B 1 228 ? 2.766 0.324 11.625 1 87.94 228 PHE B N 1
ATOM 4806 C CA . PHE B 1 228 ? 3.52 -0.903 11.398 1 87.94 228 PHE B CA 1
ATOM 4807 C C . PHE B 1 228 ? 4.629 -0.676 10.375 1 87.94 228 PHE B C 1
ATOM 4809 O O . PHE B 1 228 ? 5.633 -1.392 10.375 1 87.94 228 PHE B O 1
ATOM 4816 N N . MET B 1 229 ? 4.406 0.297 9.523 1 91.31 229 MET B N 1
ATOM 4817 C CA . MET B 1 229 ? 5.395 0.591 8.492 1 91.31 229 MET B CA 1
ATOM 4818 C C . MET B 1 229 ? 6.191 1.843 8.844 1 91.31 229 MET B C 1
ATOM 4820 O O . MET B 1 229 ? 6.945 2.357 8.008 1 91.31 229 MET B O 1
ATOM 4824 N N . ALA B 1 230 ? 5.965 2.363 10.062 1 93.94 230 ALA B N 1
ATOM 4825 C CA . ALA B 1 230 ? 6.574 3.629 10.461 1 93.94 230 ALA B CA 1
ATOM 4826 C C . ALA B 1 230 ? 8.094 3.498 10.555 1 93.94 230 ALA B C 1
ATOM 4828 O O . ALA B 1 230 ? 8.617 2.395 10.734 1 93.94 230 ALA B O 1
ATOM 4829 N N . VAL B 1 231 ? 8.773 4.609 10.352 1 94.62 231 VAL B N 1
ATOM 4830 C CA . VAL B 1 231 ? 10.219 4.641 10.586 1 94.62 231 VAL B CA 1
ATOM 4831 C C . VAL B 1 231 ? 10.516 4.246 12.031 1 94.62 231 VAL B C 1
ATOM 4833 O O . VAL B 1 231 ? 9.867 4.738 12.961 1 94.62 231 VAL B O 1
ATOM 4836 N N . PRO B 1 232 ? 11.422 3.324 12.234 1 90.31 232 PRO B N 1
ATOM 4837 C CA . PRO B 1 232 ? 11.742 2.924 13.609 1 90.31 232 PRO B CA 1
ATOM 4838 C C . PRO B 1 232 ? 12.07 4.113 14.508 1 90.31 232 PRO B C 1
ATOM 4840 O O . PRO B 1 232 ? 12.766 5.039 14.086 1 90.31 232 PRO B O 1
ATOM 4843 N N . GLY B 1 233 ? 11.531 4.184 15.703 1 90.62 233 GLY B N 1
ATOM 4844 C CA . GLY B 1 233 ? 11.805 5.234 16.672 1 90.62 233 GLY B CA 1
ATOM 4845 C C . GLY B 1 233 ? 10.773 6.352 16.641 1 90.62 233 GLY B C 1
ATOM 4846 O O . GLY B 1 233 ? 10.891 7.328 17.391 1 90.62 233 GLY B O 1
ATOM 4847 N N . THR B 1 234 ? 9.742 6.23 15.789 1 95.69 234 THR B N 1
ATOM 4848 C CA . THR B 1 234 ? 8.789 7.332 15.672 1 95.69 234 THR B CA 1
ATOM 4849 C C . THR B 1 234 ? 7.418 6.922 16.203 1 95.69 234 THR B C 1
ATOM 4851 O O . THR B 1 234 ? 6.398 7.508 15.82 1 95.69 234 THR B O 1
ATOM 4854 N N . ALA B 1 235 ? 7.301 5.945 17.016 1 90.62 235 ALA B N 1
ATOM 4855 C CA . ALA B 1 235 ? 6.039 5.395 17.5 1 90.62 235 ALA B CA 1
ATOM 4856 C C . ALA B 1 235 ? 5.277 6.43 18.328 1 90.62 235 ALA B C 1
ATOM 4858 O O . ALA B 1 235 ? 4.051 6.352 18.453 1 90.62 235 ALA B O 1
ATOM 4859 N N . ASP B 1 236 ? 5.988 7.41 18.797 1 92.06 236 ASP B N 1
ATOM 4860 C CA . ASP B 1 236 ? 5.395 8.352 19.734 1 92.06 236 ASP B CA 1
ATOM 4861 C C . ASP B 1 236 ? 4.422 9.297 19.016 1 92.06 236 ASP B C 1
ATOM 4863 O O . ASP B 1 236 ? 3.656 10.008 19.672 1 92.06 236 ASP B O 1
ATOM 4867 N N . VAL B 1 237 ? 4.379 9.305 17.719 1 94.94 237 VAL B N 1
ATOM 4868 C CA . VAL B 1 237 ? 3.418 10.156 17.031 1 94.94 237 VAL B CA 1
ATOM 4869 C C . VAL B 1 237 ? 2.066 9.453 16.953 1 94.94 237 VAL B C 1
ATOM 4871 O O . VAL B 1 237 ? 1.047 10.086 16.656 1 94.94 237 VAL B O 1
ATOM 4874 N N . PHE B 1 238 ? 2.027 8.219 17.156 1 95.5 238 PHE B N 1
ATOM 4875 C CA . PHE B 1 238 ? 0.787 7.465 17.016 1 95.5 238 PHE B CA 1
ATOM 4876 C C . PHE B 1 238 ? 0.062 7.383 18.359 1 95.5 238 PHE B C 1
ATOM 4878 O O . PHE B 1 238 ? 0.687 7.48 19.422 1 95.5 238 PHE B O 1
ATOM 4885 N N . PRO B 1 239 ? -1.27 7.25 18.297 1 92.12 239 PRO B N 1
ATOM 4886 C CA . PRO B 1 239 ? -2.031 7.082 19.531 1 92.12 239 PRO B CA 1
ATOM 4887 C C . PRO B 1 239 ? -1.538 5.906 20.375 1 92.12 239 PRO B C 1
ATOM 4889 O O . PRO B 1 239 ? -1.008 4.934 19.828 1 92.12 239 PRO B O 1
ATOM 4892 N N . ASP B 1 240 ? -1.788 5.906 21.656 1 87.31 240 ASP B N 1
ATOM 4893 C CA . ASP B 1 240 ? -1.25 4.953 22.625 1 87.31 240 ASP B CA 1
ATOM 4894 C C . ASP B 1 240 ? -1.676 3.525 22.281 1 87.31 240 ASP B C 1
ATOM 4896 O O . ASP B 1 240 ? -0.878 2.592 22.375 1 87.31 240 ASP B O 1
ATOM 4900 N N . ASP B 1 241 ? -2.859 3.387 21.891 1 84.81 241 ASP B N 1
ATOM 4901 C CA . ASP B 1 241 ? -3.371 2.055 21.578 1 84.81 241 ASP B CA 1
ATOM 4902 C C . ASP B 1 241 ? -2.643 1.45 20.375 1 84.81 241 ASP B C 1
ATOM 4904 O O . ASP B 1 241 ? -2.572 0.227 20.234 1 84.81 241 ASP B O 1
ATOM 4908 N N . ILE B 1 242 ? -2.078 2.293 19.562 1 87 242 ILE B N 1
ATOM 4909 C CA . ILE B 1 242 ? -1.383 1.853 18.359 1 87 242 ILE B CA 1
ATOM 4910 C C . ILE B 1 242 ? 0.119 1.78 18.641 1 87 242 ILE B C 1
ATOM 4912 O O . ILE B 1 242 ? 0.79 0.841 18.203 1 87 242 ILE B O 1
ATOM 4916 N N . ALA B 1 243 ? 0.659 2.77 19.312 1 82.38 243 ALA B N 1
ATOM 4917 C CA . ALA B 1 243 ? 2.088 2.842 19.609 1 82.38 243 ALA B CA 1
ATOM 4918 C C . ALA B 1 243 ? 2.564 1.59 20.344 1 82.38 243 ALA B C 1
ATOM 4920 O O . ALA B 1 243 ? 3.676 1.109 20.109 1 82.38 243 ALA B O 1
ATOM 4921 N N . GLN B 1 244 ? 1.782 1.01 21.172 1 76.56 244 GLN B N 1
ATOM 4922 C CA . GLN B 1 244 ? 2.121 -0.188 21.938 1 76.56 244 GLN B CA 1
ATOM 4923 C C . GLN B 1 244 ? 2.219 -1.409 21.031 1 76.56 244 GLN B C 1
ATOM 4925 O O . GLN B 1 244 ? 3.033 -2.303 21.266 1 76.56 244 GLN B O 1
ATOM 4930 N N . LEU B 1 245 ? 1.494 -1.363 19.969 1 68.75 245 LEU B N 1
ATOM 4931 C CA . LEU B 1 245 ? 1.482 -2.477 19.016 1 68.75 245 LEU B CA 1
ATOM 4932 C C . LEU B 1 245 ? 2.73 -2.461 18.141 1 68.75 245 LEU B C 1
ATOM 4934 O O . LEU B 1 245 ? 3.283 -3.516 17.828 1 68.75 245 LEU B O 1
ATOM 4938 N N . SER B 1 246 ? 3.148 -1.245 17.734 1 61.75 246 SER B N 1
ATOM 4939 C CA . SER B 1 246 ? 4.277 -1.089 16.828 1 61.75 246 SER B CA 1
ATOM 4940 C C . SER B 1 246 ? 5.602 -1.357 17.531 1 61.75 246 SER B C 1
ATOM 4942 O O . SER B 1 246 ? 6.547 -1.855 16.922 1 61.75 246 SER B O 1
ATOM 4944 N N . SER B 1 247 ? 5.871 -0.836 18.781 1 53.84 247 SER B N 1
ATOM 4945 C CA . SER B 1 247 ? 7.07 -1.049 19.594 1 53.84 247 SER B CA 1
ATOM 4946 C C . SER B 1 247 ? 7.332 -2.535 19.812 1 53.84 247 SER B C 1
ATOM 4948 O O . SER B 1 247 ? 8.484 -2.963 19.906 1 53.84 247 SER B O 1
ATOM 4950 N N . SER B 1 248 ? 6.359 -3.242 19.938 1 46.19 248 SER B N 1
ATOM 4951 C CA . SER B 1 248 ? 6.578 -4.676 20.109 1 46.19 248 SER B CA 1
ATOM 4952 C C . SER B 1 248 ? 7.227 -5.289 18.875 1 46.19 248 SER B C 1
ATOM 4954 O O . SER B 1 248 ? 7.965 -6.27 18.984 1 46.19 248 SER B O 1
ATOM 4956 N N . HIS B 1 249 ? 7.094 -4.598 17.812 1 46.22 249 HIS B N 1
ATOM 4957 C CA . HIS B 1 249 ? 7.699 -5.109 16.578 1 46.22 249 HIS B CA 1
ATOM 4958 C C . HIS B 1 249 ? 9.102 -4.539 16.375 1 46.22 249 HIS B C 1
ATOM 4960 O O . HIS B 1 249 ? 9.914 -5.117 15.656 1 46.22 249 HIS B O 1
ATOM 4966 N N . ALA B 1 250 ? 9.43 -3.176 16.797 1 41.16 250 ALA B N 1
ATOM 4967 C CA . ALA B 1 250 ? 10.688 -2.49 16.531 1 41.16 250 ALA B CA 1
ATOM 4968 C C . ALA B 1 250 ? 11.68 -2.699 17.672 1 41.16 250 ALA B C 1
ATOM 4970 O O . ALA B 1 250 ? 11.766 -1.873 18.594 1 41.16 250 ALA B O 1
ATOM 4971 N N . LYS B 1 251 ? 11.992 -3.777 18.328 1 38 251 LYS B N 1
ATOM 4972 C CA . LYS B 1 251 ? 12.984 -3.777 19.406 1 38 251 LYS B CA 1
ATOM 4973 C C . LYS B 1 251 ? 14.266 -3.074 18.969 1 38 251 LYS B C 1
ATOM 4975 O O . LYS B 1 251 ? 15.219 -2.984 19.734 1 38 251 LYS B O 1
ATOM 4980 N N . GLU B 1 252 ? 14.758 -3.08 17.812 1 36.22 252 GLU B N 1
ATOM 4981 C CA . GLU B 1 252 ? 16.109 -2.514 17.891 1 36.22 252 GLU B CA 1
ATOM 4982 C C . GLU B 1 252 ? 16.062 -0.988 17.922 1 36.22 252 GLU B C 1
ATOM 4984 O O . GLU B 1 252 ? 15.945 -0.336 16.891 1 36.22 252 GLU B O 1
ATOM 4989 N N . LYS B 1 253 ? 15.508 -0.3 18.844 1 34.84 253 LYS B N 1
ATOM 4990 C CA . LYS B 1 253 ? 15.352 1.145 18.984 1 34.84 253 LYS B CA 1
ATOM 4991 C C . LYS B 1 253 ? 16.703 1.854 18.906 1 34.84 253 LYS B C 1
ATOM 4993 O O . LYS B 1 253 ? 17.688 1.371 19.453 1 34.84 253 LYS B O 1
ATOM 4998 N N . ILE B 1 254 ? 16.781 2.904 18.125 1 30.53 254 ILE B N 1
ATOM 4999 C CA . ILE B 1 254 ? 17.766 3.973 18.172 1 30.53 254 ILE B CA 1
ATOM 5000 C C . ILE B 1 254 ? 17.922 4.477 19.609 1 30.53 254 ILE B C 1
ATOM 5002 O O . ILE B 1 254 ? 16.922 4.777 20.266 1 30.53 254 ILE B O 1
ATOM 5006 N N . PRO B 1 255 ? 19 4.316 20.266 1 28.59 255 PRO B N 1
ATOM 5007 C CA . PRO B 1 255 ? 19.266 4.934 21.562 1 28.59 255 PRO B CA 1
ATOM 5008 C C . PRO B 1 255 ? 18.844 6.402 21.625 1 28.59 255 PRO B C 1
ATOM 5010 O O . PRO B 1 255 ? 19.359 7.223 20.859 1 28.59 255 PRO B O 1
ATOM 5013 N N . LEU B 1 256 ? 17.625 6.77 21.766 1 28.94 256 LEU B N 1
ATOM 5014 C CA . LEU B 1 256 ? 17.438 8.148 22.203 1 28.94 256 LEU B CA 1
ATOM 5015 C C . LEU B 1 256 ? 18.422 8.508 23.312 1 28.94 256 LEU B C 1
ATOM 5017 O O . LEU B 1 256 ? 18.609 7.746 24.266 1 28.94 256 LEU B O 1
ATOM 5021 N N . LEU B 1 257 ? 19.406 9.258 23.188 1 26.28 257 LEU B N 1
ATOM 5022 C CA . LEU B 1 257 ? 20.188 9.898 24.234 1 26.28 257 LEU B CA 1
ATOM 5023 C C . LEU B 1 257 ? 19.312 10.25 25.438 1 26.28 257 LEU B C 1
ATOM 5025 O O . LEU B 1 257 ? 18.219 10.805 25.266 1 26.28 257 LEU B O 1
ATOM 5029 N N . SER B 1 258 ? 19.516 9.625 26.594 1 26.66 258 SER B N 1
ATOM 5030 C CA . SER B 1 258 ? 19.109 9.906 27.969 1 26.66 258 SER B CA 1
ATOM 5031 C C . SER B 1 258 ? 19.266 11.383 28.312 1 26.66 258 SER B C 1
ATOM 5033 O O . SER B 1 258 ? 20.375 11.859 28.516 1 26.66 258 SER B O 1
ATOM 5035 N N . VAL B 1 259 ? 18.797 12.406 27.734 1 22.78 259 VAL B N 1
ATOM 5036 C CA . VAL B 1 259 ? 18.75 13.594 28.562 1 22.78 259 VAL B CA 1
ATOM 5037 C C . VAL B 1 259 ? 18.078 13.258 29.906 1 22.78 259 VAL B C 1
ATOM 5039 O O . VAL B 1 259 ? 17.016 12.641 29.938 1 22.78 259 VAL B O 1
ATOM 5042 N N . SER B 1 260 ? 18.766 13.289 31.078 1 23.53 260 SER B N 1
ATOM 5043 C CA . SER B 1 260 ? 18.484 13.234 32.5 1 23.53 260 SER B CA 1
ATOM 5044 C C . SER B 1 260 ? 17.188 13.969 32.844 1 23.53 260 SER B C 1
ATOM 5046 O O . SER B 1 260 ? 17.125 15.195 32.781 1 23.53 260 SER B O 1
ATOM 5048 N N . ALA B 1 261 ? 15.992 13.578 32.562 1 21.66 261 ALA B N 1
ATOM 5049 C CA . ALA B 1 261 ? 14.844 14.039 33.312 1 21.66 261 ALA B CA 1
ATOM 5050 C C . ALA B 1 261 ? 14.984 13.664 34.781 1 21.66 261 ALA B C 1
ATOM 5052 O O . ALA B 1 261 ? 14.852 12.492 35.156 1 21.66 261 ALA B O 1
ATOM 5053 N N . SER B 1 262 ? 15.789 14.203 35.656 1 22.86 262 SER B N 1
ATOM 5054 C CA . SER B 1 262 ? 15.734 14.18 37.125 1 22.86 262 SER B CA 1
ATOM 5055 C C . SER B 1 262 ? 14.289 14.227 37.625 1 22.86 262 SER B C 1
ATOM 5057 O O . SER B 1 262 ? 13.992 13.75 38.719 1 22.86 262 SER B O 1
ATOM 5059 N N . ALA B 1 263 ? 13.406 15.281 37.406 1 22.03 263 ALA B N 1
ATOM 5060 C CA . ALA B 1 263 ? 12.383 15.516 38.406 1 22.03 263 ALA B CA 1
ATOM 5061 C C . ALA B 1 263 ? 11.352 14.391 38.438 1 22.03 263 ALA B C 1
ATOM 5063 O O . ALA B 1 263 ? 10.812 14.016 37.406 1 22.03 263 ALA B O 1
ATOM 5064 N N . ASN B 1 264 ? 11.258 13.445 39.344 1 22.41 264 ASN B N 1
ATOM 5065 C CA . ASN B 1 264 ? 10.43 12.391 39.938 1 22.41 264 ASN B CA 1
ATOM 5066 C C . ASN B 1 264 ? 8.953 12.773 39.938 1 22.41 264 ASN B C 1
ATOM 5068 O O . ASN B 1 264 ? 8.164 12.219 40.688 1 22.41 264 ASN B O 1
ATOM 5072 N N . HIS B 1 265 ? 8.328 13.844 39.375 1 22.95 265 HIS B N 1
ATOM 5073 C CA . HIS B 1 265 ? 6.965 14.117 39.812 1 22.95 265 HIS B CA 1
ATOM 5074 C C . HIS B 1 265 ? 6.023 12.984 39.406 1 22.95 265 HIS B C 1
ATOM 5076 O O . HIS B 1 265 ? 6.062 12.516 38.281 1 22.95 265 HIS B O 1
ATOM 5082 N N . SER B 1 266 ? 5.523 12.164 40.281 1 23.03 266 SER B N 1
ATOM 5083 C CA . SER B 1 266 ? 4.434 11.203 40.406 1 23.03 266 SER B CA 1
ATOM 5084 C C . SER B 1 266 ? 3.174 11.695 39.688 1 23.03 266 SER B C 1
ATOM 5086 O O . SER B 1 266 ? 2.691 12.789 39.969 1 23.03 266 SER B O 1
ATOM 5088 N N . LEU B 1 267 ? 2.971 11.383 38.562 1 22.27 267 LEU B N 1
ATOM 5089 C CA . LEU B 1 267 ? 1.771 11.836 37.875 1 22.27 267 LEU B CA 1
ATOM 5090 C C . LEU B 1 267 ? 0.516 11.445 38.656 1 22.27 267 LEU B C 1
ATOM 5092 O O . LEU B 1 267 ? 0.203 10.266 38.781 1 22.27 267 LEU B O 1
ATOM 5096 N N . PRO B 1 268 ? 0.185 12.07 39.781 1 23.08 268 PRO B N 1
ATOM 5097 C CA . PRO B 1 268 ? -1.049 11.891 40.562 1 23.08 268 PRO B CA 1
ATOM 5098 C C . PRO B 1 268 ? -2.279 11.734 39.656 1 23.08 268 PRO B C 1
ATOM 5100 O O . PRO B 1 268 ? -2.238 12.078 38.5 1 23.08 268 PRO B O 1
ATOM 5103 N N . ALA B 1 269 ? -3.445 11.125 40.312 1 24.75 269 ALA B N 1
ATOM 5104 C CA . ALA B 1 269 ? -4.867 10.938 40.031 1 24.75 269 ALA B CA 1
ATOM 5105 C C . ALA B 1 269 ? -5.504 12.219 39.531 1 24.75 269 ALA B C 1
ATOM 5107 O O . ALA B 1 269 ? -5.906 13.086 40.312 1 24.75 269 ALA B O 1
ATOM 5108 N N . ILE B 1 270 ? -5.027 12.852 38.719 1 23.81 270 ILE B N 1
ATOM 5109 C CA . ILE B 1 270 ? -5.32 14.234 38.344 1 23.81 270 ILE B CA 1
ATOM 5110 C C . ILE B 1 270 ? -6.758 14.336 37.844 1 23.81 270 ILE B C 1
ATOM 5112 O O . ILE B 1 270 ? -7.133 15.336 37.219 1 23.81 270 ILE B O 1
ATOM 5116 N N . ALA B 1 271 ? -7.625 13.211 37.812 1 22.7 271 ALA B N 1
ATOM 5117 C CA . ALA B 1 271 ? -9.016 13.602 37.594 1 22.7 271 ALA B CA 1
ATOM 5118 C C . ALA B 1 271 ? -9.5 14.523 38.719 1 22.7 271 ALA B C 1
ATOM 5120 O O . ALA B 1 271 ? -10.18 15.516 38.438 1 22.7 271 ALA B O 1
ATOM 5121 N N . ALA B 1 272 ? -9.531 13.969 39.969 1 21.66 272 ALA B N 1
ATOM 5122 C CA . ALA B 1 272 ? -10.383 14.531 41 1 21.66 272 ALA B CA 1
ATOM 5123 C C . ALA B 1 272 ? -9.859 15.883 41.469 1 21.66 272 ALA B C 1
ATOM 5125 O O . ALA B 1 272 ? -10.633 16.828 41.656 1 21.66 272 ALA B O 1
ATOM 5126 N N . ASP B 1 273 ? -8.703 15.852 42.125 1 20.95 273 ASP B N 1
ATOM 5127 C CA . ASP B 1 273 ? -8.367 16.922 43.062 1 20.95 273 ASP B CA 1
ATOM 5128 C C . ASP B 1 273 ? -7.922 18.188 42.312 1 20.95 273 ASP B C 1
ATOM 5130 O O . ASP B 1 273 ? -7.418 19.125 42.938 1 20.95 273 ASP B O 1
ATOM 5134 N N . THR B 1 274 ? -7.781 18.188 41.156 1 22.48 274 THR B N 1
ATOM 5135 C CA . THR B 1 274 ? -7.316 19.422 40.562 1 22.48 274 THR B CA 1
ATOM 5136 C C . THR B 1 274 ? -8.266 20.578 40.875 1 22.48 274 THR B C 1
ATOM 5138 O O . THR B 1 274 ? -8.086 21.703 40.375 1 22.48 274 THR B O 1
ATOM 5141 N N . MET B 1 275 ? -9.398 20.297 41.656 1 22.67 275 MET B N 1
ATOM 5142 C CA . MET B 1 275 ? -10.141 21.469 42.125 1 22.67 275 MET B CA 1
ATOM 5143 C C . MET B 1 275 ? -9.273 22.328 43.031 1 22.67 275 MET B C 1
ATOM 5145 O O . MET B 1 275 ? -9.406 23.562 43.031 1 22.67 275 MET B O 1
ATOM 5149 N N . ALA B 1 276 ? -8.695 21.656 44 1 20.92 276 ALA B N 1
ATOM 5150 C CA . ALA B 1 276 ? -8.406 22.422 45.219 1 20.92 276 ALA B CA 1
ATOM 5151 C C . ALA B 1 276 ? -7.262 23.406 45 1 20.92 276 ALA B C 1
ATOM 5153 O O . ALA B 1 276 ? -7.289 24.531 45.5 1 20.92 276 ALA B O 1
ATOM 5154 N N . ARG B 1 277 ? -6.066 22.938 44.625 1 22.03 277 ARG B N 1
ATOM 5155 C CA . ARG B 1 277 ? -4.949 23.812 44.938 1 22.03 277 ARG B CA 1
ATOM 5156 C C . ARG B 1 277 ? -4.953 25.062 44.094 1 22.03 277 ARG B C 1
ATOM 5158 O O . ARG B 1 277 ? -4.418 25.062 42.969 1 22.03 277 ARG B O 1
ATOM 5165 N N . MET B 1 278 ? -6.18 25.641 43.75 1 22.45 278 MET B N 1
ATOM 5166 C CA . MET B 1 278 ? -6.406 26.953 43.156 1 22.45 278 MET B CA 1
ATOM 5167 C C . MET B 1 278 ? -5.613 28.031 43.875 1 22.45 278 MET B C 1
ATOM 5169 O O . MET B 1 278 ? -5.352 29.109 43.344 1 22.45 278 MET B O 1
ATOM 5173 N N . GLN B 1 279 ? -5.398 27.812 45.188 1 20.77 279 GLN B N 1
ATOM 5174 C CA . GLN B 1 279 ? -5.223 29.047 45.938 1 20.77 279 GLN B CA 1
ATOM 5175 C C . GLN B 1 279 ? -3.814 29.609 45.75 1 20.77 279 GLN B C 1
ATOM 5177 O O . GLN B 1 279 ? -3.18 30.047 46.719 1 20.77 279 GLN B O 1
ATOM 5182 N N . ILE B 1 280 ? -2.98 28.953 44.969 1 21.92 280 ILE B N 1
ATOM 5183 C CA . ILE B 1 280 ? -1.631 29.438 45.25 1 21.92 280 ILE B CA 1
ATOM 5184 C C . ILE B 1 280 ? -1.575 30.953 45.094 1 21.92 280 ILE B C 1
ATOM 5186 O O . ILE B 1 280 ? -2.066 31.484 44.094 1 21.92 280 ILE B O 1
ATOM 5190 N N . LYS B 1 281 ? -1.195 31.688 46.125 1 23.27 281 LYS B N 1
ATOM 5191 C CA . LYS B 1 281 ? -1.104 33.094 46.5 1 23.27 281 LYS B CA 1
ATOM 5192 C C . LYS B 1 281 ? -0.355 33.906 45.438 1 23.27 281 LYS B C 1
ATOM 5194 O O . LYS B 1 281 ? 0.626 33.406 44.844 1 23.27 281 LYS B O 1
ATOM 5199 N N . ASN B 1 282 ? -0.785 35.094 45.094 1 22.75 282 ASN B N 1
ATOM 5200 C CA . ASN B 1 282 ? -0.703 36.281 44.25 1 22.75 282 ASN B CA 1
ATOM 5201 C C . ASN B 1 282 ? 0.696 36.875 44.281 1 22.75 282 ASN B C 1
ATOM 5203 O O . ASN B 1 282 ? 0.902 38 43.781 1 22.75 282 ASN B O 1
ATOM 5207 N N . ASN B 1 283 ? 1.545 36.469 45.188 1 22.33 283 ASN B N 1
ATOM 5208 C CA . ASN B 1 283 ? 2.434 37.562 45.531 1 22.33 283 ASN B CA 1
ATOM 5209 C C . ASN B 1 283 ? 3.467 37.812 44.438 1 22.33 283 ASN B C 1
ATOM 5211 O O . ASN B 1 283 ? 4.582 37.281 44.5 1 22.33 283 ASN B O 1
ATOM 5215 N N . THR B 1 284 ? 3.211 37.406 43.25 1 22.67 284 THR B N 1
ATOM 5216 C CA . THR B 1 284 ? 4.355 37.438 42.344 1 22.67 284 THR B CA 1
ATOM 5217 C C . THR B 1 284 ? 4.879 38.875 42.219 1 22.67 284 THR B C 1
ATOM 5219 O O . THR B 1 284 ? 4.137 39.75 41.812 1 22.67 284 THR B O 1
ATOM 5222 N N . THR B 1 285 ? 5.801 39.281 43.031 1 24.48 285 THR B N 1
ATOM 5223 C CA . THR B 1 285 ? 6.473 40.562 42.938 1 24.48 285 THR B CA 1
ATOM 5224 C C . THR B 1 285 ? 6.898 40.844 41.5 1 24.48 285 THR B C 1
ATOM 5226 O O . THR B 1 285 ? 7.238 39.906 40.75 1 24.48 285 THR B O 1
ATOM 5229 N N . PRO B 1 286 ? 6.609 41.969 40.969 1 25.02 286 PRO B N 1
ATOM 5230 C CA . PRO B 1 286 ? 6.84 42.5 39.625 1 25.02 286 PRO B CA 1
ATOM 5231 C C . PRO B 1 286 ? 8.305 42.406 39.219 1 25.02 286 PRO B C 1
ATOM 5233 O O . PRO B 1 286 ? 9.195 42.875 39.906 1 25.02 286 PRO B O 1
ATOM 5236 N N . ILE B 1 287 ? 8.773 41.156 38.938 1 25.77 287 ILE B N 1
ATOM 5237 C CA . ILE B 1 287 ? 10.18 41.125 38.562 1 25.77 287 ILE B CA 1
ATOM 5238 C C . ILE B 1 287 ? 10.453 42.25 37.562 1 25.77 287 ILE B C 1
ATOM 5240 O O . ILE B 1 287 ? 9.805 42.312 36.5 1 25.77 287 ILE B O 1
ATOM 5244 N N . ASN B 1 288 ? 10.82 43.344 38 1 23.16 288 ASN B N 1
ATOM 5245 C CA . ASN B 1 288 ? 11.305 44.531 37.281 1 23.16 288 ASN B CA 1
ATOM 5246 C C . ASN B 1 288 ? 12.328 44.125 36.188 1 23.16 288 ASN B C 1
ATOM 5248 O O . ASN B 1 288 ? 13.398 43.625 36.531 1 23.16 288 ASN B O 1
ATOM 5252 N N . ILE B 1 289 ? 11.852 43.594 35.188 1 23.77 289 ILE B N 1
ATOM 5253 C CA . ILE B 1 289 ? 12.641 43.312 33.969 1 23.77 289 ILE B CA 1
ATOM 5254 C C . ILE B 1 289 ? 13.492 44.562 33.625 1 23.77 289 ILE B C 1
ATOM 5256 O O . ILE B 1 289 ? 12.969 45.562 33.188 1 23.77 289 ILE B O 1
ATOM 5260 N N . SER B 1 290 ? 14.383 44.969 34.5 1 24.58 290 SER B N 1
ATOM 5261 C CA . SER B 1 290 ? 15.328 46.031 34.188 1 24.58 290 SER B CA 1
ATOM 5262 C C . SER B 1 290 ? 15.922 45.906 32.812 1 24.58 290 SER B C 1
ATOM 5264 O O . SER B 1 290 ? 15.867 44.812 32.219 1 24.58 290 SER B O 1
ATOM 5266 N N . ASP B 1 291 ? 16.688 47 32.219 1 23.73 291 ASP B N 1
ATOM 5267 C CA . ASP B 1 291 ? 17.234 47.594 31 1 23.73 291 ASP B CA 1
ATOM 5268 C C . ASP B 1 291 ? 18.312 46.688 30.391 1 23.73 291 ASP B C 1
ATOM 5270 O O . ASP B 1 291 ? 19.047 47.125 29.5 1 23.73 291 ASP B O 1
ATOM 5274 N N . HIS B 1 292 ? 18.891 45.719 31.188 1 27.28 292 HIS B N 1
ATOM 5275 C CA . HIS B 1 292 ? 20.125 45.188 30.641 1 27.28 292 HIS B CA 1
ATOM 5276 C C . HIS B 1 292 ? 19.875 44.531 29.281 1 27.28 292 HIS B C 1
ATOM 5278 O O . HIS B 1 292 ? 19.922 43.281 29.188 1 27.28 292 HIS B O 1
ATOM 5284 N N . CYS B 1 293 ? 18.953 44.938 28.391 1 27.67 293 CYS B N 1
ATOM 5285 C CA . CYS B 1 293 ? 18.703 44.656 26.984 1 27.67 293 CYS B CA 1
ATOM 5286 C C . CYS B 1 293 ? 20 44.625 26.188 1 27.67 293 CYS B C 1
ATOM 5288 O O . CYS B 1 293 ? 20 44.312 24.984 1 27.67 293 CYS B O 1
ATOM 5290 N N . ARG B 1 294 ? 21.078 45.406 26.422 1 27.67 294 ARG B N 1
ATOM 5291 C CA . ARG B 1 294 ? 22.016 45.938 25.438 1 27.67 294 ARG B CA 1
ATOM 5292 C C . ARG B 1 294 ? 23.047 44.906 25.016 1 27.67 294 ARG B C 1
ATOM 5294 O O . ARG B 1 294 ? 23.906 45.156 24.188 1 27.67 294 ARG B O 1
ATOM 5301 N N . SER B 1 295 ? 23.484 44.062 25.891 1 32.75 295 SER B N 1
ATOM 5302 C CA . SER B 1 295 ? 24.641 43.375 25.312 1 32.75 295 SER B CA 1
ATOM 5303 C C . SER B 1 295 ? 24.219 42.469 24.172 1 32.75 295 SER B C 1
ATOM 5305 O O . SER B 1 295 ? 23.281 41.688 24.297 1 32.75 295 SER B O 1
ATOM 5307 N N . HIS B 1 296 ? 24.375 42.812 22.797 1 31.72 296 HIS B N 1
ATOM 5308 C CA . HIS B 1 296 ? 24.203 42.312 21.422 1 31.72 296 HIS B CA 1
ATOM 5309 C C . HIS B 1 296 ? 24.609 40.875 21.297 1 31.72 296 HIS B C 1
ATOM 5311 O O . HIS B 1 296 ? 25.719 40.562 20.891 1 31.72 296 HIS B O 1
ATOM 5317 N N . ILE B 1 297 ? 24.703 40 22.203 1 35.88 297 ILE B N 1
ATOM 5318 C CA . ILE B 1 297 ? 25.188 38.688 21.828 1 35.88 297 ILE B CA 1
ATOM 5319 C C . ILE B 1 297 ? 24.375 38.156 20.641 1 35.88 297 ILE B C 1
ATOM 5321 O O . ILE B 1 297 ? 23.156 38.062 20.734 1 35.88 297 ILE B O 1
ATOM 5325 N N . HIS B 1 298 ? 24.656 38.344 19.297 1 36.31 298 HIS B N 1
ATOM 5326 C CA . HIS B 1 298 ? 24.234 37.75 18.016 1 36.31 298 HIS B CA 1
ATOM 5327 C C . HIS B 1 298 ? 23.859 36.281 18.188 1 36.31 298 HIS B C 1
ATOM 5329 O O . HIS B 1 298 ? 24.703 35.406 18.016 1 36.31 298 HIS B O 1
ATOM 5335 N N . SER B 1 299 ? 23.234 35.719 19.078 1 42.34 299 SER B N 1
ATOM 5336 C CA . SER B 1 299 ? 22.906 34.312 19.203 1 42.34 299 SER B CA 1
ATOM 5337 C C . SER B 1 299 ? 22.203 33.812 17.953 1 42.34 299 SER B C 1
ATOM 5339 O O . SER B 1 299 ? 21.203 34.375 17.516 1 42.34 299 SER B O 1
ATOM 5341 N N . THR B 1 300 ? 22.891 33.25 16.938 1 50.59 300 THR B N 1
ATOM 5342 C CA . THR B 1 300 ? 22.438 32.562 15.719 1 50.59 300 THR B CA 1
ATOM 5343 C C . THR B 1 300 ? 21.156 31.781 15.977 1 50.59 300 THR B C 1
ATOM 5345 O O . THR B 1 300 ? 21.078 31.047 16.969 1 50.59 300 THR B O 1
ATOM 5348 N N . PRO B 1 301 ? 20.047 32.188 15.406 1 56.97 301 PRO B N 1
ATOM 5349 C CA . PRO B 1 301 ? 18.766 31.5 15.578 1 56.97 301 PRO B CA 1
ATOM 5350 C C . PRO B 1 301 ? 18.875 29.984 15.453 1 56.97 301 PRO B C 1
ATOM 5352 O O . PRO B 1 301 ? 19.656 29.484 14.633 1 56.97 301 PRO B O 1
ATOM 5355 N N . ARG B 1 302 ? 18.719 29.25 16.516 1 73.44 302 ARG B N 1
ATOM 5356 C CA . ARG B 1 302 ? 18.688 27.797 16.547 1 73.44 302 ARG B CA 1
ATOM 5357 C C . ARG B 1 302 ? 17.453 27.266 15.812 1 73.44 302 ARG B C 1
ATOM 5359 O O . ARG B 1 302 ? 16.344 27.75 16.031 1 73.44 302 ARG B O 1
ATOM 5366 N N . PHE B 1 303 ? 17.75 26.672 14.664 1 81.19 303 PHE B N 1
ATOM 5367 C CA . PHE B 1 303 ? 16.656 26.016 13.945 1 81.19 303 PHE B CA 1
ATOM 5368 C C . PHE B 1 303 ? 16.609 24.531 14.258 1 81.19 303 PHE B C 1
ATOM 5370 O O . PHE B 1 303 ? 17.656 23.859 14.258 1 81.19 303 PHE B O 1
ATOM 5377 N N . PRO B 1 304 ? 15.328 24.047 14.547 1 85.69 304 PRO B N 1
ATOM 5378 C CA . PRO B 1 304 ? 14.055 24.734 14.711 1 85.69 304 PRO B CA 1
ATOM 5379 C C . PRO B 1 304 ? 13.93 25.438 16.062 1 85.69 304 PRO B C 1
ATOM 5381 O O . PRO B 1 304 ? 14.57 25.016 17.031 1 85.69 304 PRO B O 1
ATOM 5384 N N . LEU B 1 305 ? 13.188 26.406 16.047 1 84.06 305 LEU B N 1
ATOM 5385 C CA . LEU B 1 305 ? 12.922 27.125 17.297 1 84.06 305 LEU B CA 1
ATOM 5386 C C . LEU B 1 305 ? 12.086 26.266 18.25 1 84.06 305 LEU B C 1
ATOM 5388 O O . LEU B 1 305 ? 12.383 26.188 19.438 1 84.06 305 LEU B O 1
ATOM 5392 N N . ARG B 1 306 ? 11.117 25.641 17.719 1 88.19 306 ARG B N 1
ATOM 5393 C CA . ARG B 1 306 ? 10.258 24.766 18.5 1 88.19 306 ARG B CA 1
ATOM 5394 C C . ARG B 1 306 ? 10.898 23.391 18.703 1 88.19 306 ARG B C 1
ATOM 5396 O O . ARG B 1 306 ? 11.367 22.781 17.734 1 88.19 306 ARG B O 1
ATOM 5403 N N . PRO B 1 307 ? 10.906 22.938 19.953 1 90.62 307 PRO B N 1
ATOM 5404 C CA . PRO B 1 307 ? 11.461 21.609 20.188 1 90.62 307 PRO B CA 1
ATOM 5405 C C . PRO B 1 307 ? 10.703 20.5 19.453 1 90.62 307 PRO B C 1
ATOM 5407 O O . PRO B 1 307 ? 9.477 20.562 19.359 1 90.62 307 PRO B O 1
ATOM 5410 N N . LEU B 1 308 ? 11.438 19.562 19.016 1 94.44 308 LEU B N 1
ATOM 5411 C CA . LEU B 1 308 ? 10.883 18.438 18.266 1 94.44 308 LEU B CA 1
ATOM 5412 C C . LEU B 1 308 ? 9.812 17.719 19.094 1 94.44 308 LEU B C 1
ATOM 5414 O O . LEU B 1 308 ? 8.766 17.344 18.547 1 94.44 308 LEU B O 1
ATOM 5418 N N . THR B 1 309 ? 10.055 17.547 20.406 1 93.75 309 THR B N 1
ATOM 5419 C CA . THR B 1 309 ? 9.141 16.797 21.266 1 93.75 309 THR B CA 1
ATOM 5420 C C . THR B 1 309 ? 7.773 17.469 21.312 1 93.75 309 THR B C 1
ATOM 5422 O O . THR B 1 309 ? 6.746 16.797 21.375 1 93.75 309 THR B O 1
ATOM 5425 N N . GLN B 1 310 ? 7.773 18.781 21.312 1 94.75 310 GLN B N 1
ATOM 5426 C CA . GLN B 1 310 ? 6.512 19.5 21.328 1 94.75 310 GLN B CA 1
ATOM 5427 C C . GLN B 1 310 ? 5.73 19.281 20.031 1 94.75 310 GLN B C 1
ATOM 5429 O O . GLN B 1 310 ? 4.523 19.031 20.062 1 94.75 310 GLN B O 1
ATOM 5434 N N . ASP B 1 311 ? 6.43 19.375 18.922 1 97.44 311 ASP B N 1
ATOM 5435 C CA . ASP B 1 311 ? 5.777 19.156 17.641 1 97.44 311 ASP B CA 1
ATOM 5436 C C . ASP B 1 311 ? 5.258 17.719 17.516 1 97.44 311 ASP B C 1
ATOM 5438 O O . ASP B 1 311 ? 4.184 17.5 16.969 1 97.44 311 ASP B O 1
ATOM 5442 N N . VAL B 1 312 ? 6.016 16.75 18.016 1 97.25 312 VAL B N 1
ATOM 5443 C CA . VAL B 1 312 ? 5.602 15.359 17.984 1 97.25 312 VAL B CA 1
ATOM 5444 C C . VAL B 1 312 ? 4.289 15.195 18.75 1 97.25 312 VAL B C 1
ATOM 5446 O O . VAL B 1 312 ? 3.385 14.492 18.297 1 97.25 312 VAL B O 1
ATOM 5449 N N . SER B 1 313 ? 4.168 15.812 19.844 1 96.5 313 SER B N 1
ATOM 5450 C CA . SER B 1 313 ? 2.945 15.758 20.641 1 96.5 313 SER B CA 1
ATOM 5451 C C . SER B 1 313 ? 1.755 16.312 19.859 1 96.5 313 SER B C 1
ATOM 5453 O O . SER B 1 313 ? 0.652 15.766 19.938 1 96.5 313 SER B O 1
ATOM 5455 N N . VAL B 1 314 ? 2.006 17.391 19.141 1 97.62 314 VAL B N 1
ATOM 5456 C CA . VAL B 1 314 ? 0.928 18 18.359 1 97.62 314 VAL B CA 1
ATOM 5457 C C . VAL B 1 314 ? 0.509 17.078 17.219 1 97.62 314 VAL B C 1
ATOM 5459 O O . VAL B 1 314 ? -0.682 16.938 16.938 1 97.62 314 VAL B O 1
ATOM 5462 N N . VAL B 1 315 ? 1.441 16.453 16.578 1 98.44 315 VAL B N 1
ATOM 5463 C CA . VAL B 1 315 ? 1.12 15.5 15.523 1 98.44 315 VAL B CA 1
ATOM 5464 C C . VAL B 1 315 ? 0.301 14.344 16.094 1 98.44 315 VAL B C 1
ATOM 5466 O O . VAL B 1 315 ? -0.697 13.93 15.508 1 98.44 315 VAL B O 1
ATOM 5469 N N . ARG B 1 316 ? 0.743 13.867 17.234 1 97.69 316 ARG B N 1
ATOM 5470 C CA . ARG B 1 316 ? 0.001 12.797 17.906 1 97.69 316 ARG B CA 1
ATOM 5471 C C . ARG B 1 316 ? -1.435 13.227 18.188 1 97.69 316 ARG B C 1
ATOM 5473 O O . ARG B 1 316 ? -2.375 12.469 17.938 1 97.69 316 ARG B O 1
ATOM 5480 N N . GLU B 1 317 ? -1.61 14.398 18.688 1 97.5 317 GLU B N 1
ATOM 5481 C CA . GLU B 1 317 ? -2.941 14.945 18.922 1 97.5 317 GLU B CA 1
ATOM 5482 C C . GLU B 1 317 ? -3.754 15.008 17.625 1 97.5 317 GLU B C 1
ATOM 5484 O O . GLU B 1 317 ? -4.949 14.703 17.625 1 97.5 317 GLU B O 1
ATOM 5489 N N . SER B 1 318 ? -3.115 15.438 16.578 1 98.62 318 SER B N 1
ATOM 5490 C CA . SER B 1 318 ? -3.785 15.5 15.281 1 98.62 318 SER B CA 1
ATOM 5491 C C . SER B 1 318 ? -4.301 14.133 14.852 1 98.62 318 SER B C 1
ATOM 5493 O O . SER B 1 318 ? -5.434 14.008 14.383 1 98.62 318 SER B O 1
ATOM 5495 N N . PHE B 1 319 ? -3.465 13.125 15.055 1 98.31 319 PHE B N 1
ATOM 5496 C CA . PHE B 1 319 ? -3.857 11.766 14.688 1 98.31 319 PHE B CA 1
ATOM 5497 C C . PHE B 1 319 ? -5.027 11.297 15.539 1 98.31 319 PHE B C 1
ATOM 5499 O O . PHE B 1 319 ? -5.965 10.672 15.031 1 98.31 319 PHE B O 1
ATOM 5506 N N . ILE B 1 320 ? -5.012 11.562 16.797 1 97.81 320 ILE B N 1
ATOM 5507 C CA . ILE B 1 320 ? -6.062 11.148 17.719 1 97.81 320 ILE B CA 1
ATOM 5508 C C . ILE B 1 320 ? -7.383 11.812 17.328 1 97.81 320 ILE B C 1
ATOM 5510 O O . ILE B 1 320 ? -8.414 11.148 17.234 1 97.81 320 ILE B O 1
ATOM 5514 N N . VAL B 1 321 ? -7.305 13.109 17.047 1 98.31 321 VAL B N 1
ATOM 5515 C CA . VAL B 1 321 ? -8.492 13.867 16.688 1 98.31 321 VAL B CA 1
ATOM 5516 C C . VAL B 1 321 ? -9.07 13.328 15.375 1 98.31 321 VAL B C 1
ATOM 5518 O O . VAL B 1 321 ? -10.266 13.07 15.273 1 98.31 321 VAL B O 1
ATOM 5521 N N . ALA B 1 322 ? -8.242 13.148 14.391 1 98.44 322 ALA B N 1
ATOM 5522 C CA . ALA B 1 322 ? -8.695 12.68 13.086 1 98.44 322 ALA B CA 1
ATOM 5523 C C . ALA B 1 322 ? -9.281 11.273 13.18 1 98.44 322 ALA B C 1
ATOM 5525 O O . ALA B 1 322 ? -10.297 10.977 12.547 1 98.44 322 ALA B O 1
ATOM 5526 N N . LYS B 1 323 ? -8.617 10.43 13.938 1 96.75 323 LYS B N 1
ATOM 5527 C CA . LYS B 1 323 ? -9.062 9.047 14.094 1 96.75 323 LYS B CA 1
ATOM 5528 C C . LYS B 1 323 ? -10.453 8.984 14.719 1 96.75 323 LYS B C 1
ATOM 5530 O O . LYS B 1 323 ? -11.258 8.117 14.367 1 96.75 323 LYS B O 1
ATOM 5535 N N . LYS B 1 324 ? -10.812 9.875 15.547 1 96.31 324 LYS B N 1
ATOM 5536 C CA . LYS B 1 324 ? -12.055 9.836 16.312 1 96.31 324 LYS B CA 1
ATOM 5537 C C . LYS B 1 324 ? -13.148 10.648 15.625 1 96.31 324 LYS B C 1
ATOM 5539 O O . LYS B 1 324 ? -14.32 10.531 15.977 1 96.31 324 LYS B O 1
ATOM 5544 N N . ALA B 1 325 ? -12.773 11.461 14.711 1 97.56 325 ALA B N 1
ATOM 5545 C CA . ALA B 1 325 ? -13.719 12.398 14.102 1 97.56 325 ALA B CA 1
ATOM 5546 C C . ALA B 1 325 ? -14.836 11.656 13.375 1 97.56 325 ALA B C 1
ATOM 5548 O O . ALA B 1 325 ? -14.594 10.648 12.711 1 97.56 325 ALA B O 1
ATOM 5549 N N . ARG B 1 326 ? -16.062 12.133 13.445 1 96.44 326 ARG B N 1
ATOM 5550 C CA . ARG B 1 326 ? -17.234 11.547 12.789 1 96.44 326 ARG B CA 1
ATOM 5551 C C . ARG B 1 326 ? -17.516 12.234 11.461 1 96.44 326 ARG B C 1
ATOM 5553 O O . ARG B 1 326 ? -18.234 11.695 10.609 1 96.44 326 ARG B O 1
ATOM 5560 N N . SER B 1 327 ? -17.031 13.414 11.367 1 97 327 SER B N 1
ATOM 5561 C CA . SER B 1 327 ? -17.156 14.211 10.148 1 97 327 SER B CA 1
ATOM 5562 C C . SER B 1 327 ? -15.977 15.164 9.992 1 97 327 SER B C 1
ATOM 5564 O O . SER B 1 327 ? -15.195 15.352 10.93 1 97 327 SER B O 1
ATOM 5566 N N . PHE B 1 328 ? -15.891 15.734 8.828 1 98.38 328 PHE B N 1
ATOM 5567 C CA . PHE B 1 328 ? -14.844 16.719 8.57 1 98.38 328 PHE B CA 1
ATOM 5568 C C . PHE B 1 328 ? -14.938 17.891 9.539 1 98.38 328 PHE B C 1
ATOM 5570 O O . PHE B 1 328 ? -13.945 18.25 10.188 1 98.38 328 PHE B O 1
ATOM 5577 N N . SER B 1 329 ? -16.109 18.438 9.688 1 97.5 329 SER B N 1
ATOM 5578 C CA . SER B 1 329 ? -16.312 19.609 10.523 1 97.5 329 SER B CA 1
ATOM 5579 C C . SER B 1 329 ? -16.062 19.312 11.992 1 97.5 329 SER B C 1
ATOM 5581 O O . SER B 1 329 ? -15.445 20.094 12.711 1 97.5 329 SER B O 1
ATOM 5583 N N . ASP B 1 330 ? -16.547 18.125 12.344 1 96.56 330 ASP B N 1
ATOM 5584 C CA . ASP B 1 330 ? -16.344 17.703 13.727 1 96.56 330 ASP B CA 1
ATOM 5585 C C . ASP B 1 330 ? -14.867 17.625 14.078 1 96.56 330 ASP B C 1
ATOM 5587 O O . ASP B 1 330 ? -14.453 18.109 15.133 1 96.56 330 ASP B O 1
ATOM 5591 N N . GLY B 1 331 ? -14.078 17.047 13.234 1 98.31 331 GLY B N 1
ATOM 5592 C CA . GLY B 1 331 ? -12.656 16.891 13.477 1 98.31 331 GLY B CA 1
ATOM 5593 C C . GLY B 1 331 ? -11.891 18.203 13.492 1 98.31 331 GLY B C 1
ATOM 5594 O O . GLY B 1 331 ? -11.047 18.422 14.359 1 98.31 331 GLY B O 1
ATOM 5595 N N . VAL B 1 332 ? -12.211 19.094 12.594 1 98.31 332 VAL B N 1
ATOM 5596 C CA . VAL B 1 332 ? -11.516 20.375 12.508 1 98.31 332 VAL B CA 1
ATOM 5597 C C . VAL B 1 332 ? -11.852 21.219 13.734 1 98.31 332 VAL B C 1
ATOM 5599 O O . VAL B 1 332 ? -10.961 21.844 14.328 1 98.31 332 VAL B O 1
ATOM 5602 N N . LYS B 1 333 ? -13.094 21.203 14.148 1 96.94 333 LYS B N 1
ATOM 5603 C CA . LYS B 1 333 ? -13.477 21.953 15.352 1 96.94 333 LYS B CA 1
ATOM 5604 C C . LYS B 1 333 ? -12.758 21.406 16.578 1 96.94 333 LYS B C 1
ATOM 5606 O O . LYS B 1 333 ? -12.297 22.188 17.422 1 96.94 333 LYS B O 1
ATOM 5611 N N . ALA B 1 334 ? -12.703 20.109 16.656 1 97.56 334 ALA B N 1
ATOM 5612 C CA . ALA B 1 334 ? -11.992 19.484 17.766 1 97.56 334 ALA B CA 1
ATOM 5613 C C . ALA B 1 334 ? -10.516 19.891 17.766 1 97.56 334 ALA B C 1
ATOM 5615 O O . ALA B 1 334 ? -9.938 20.141 18.828 1 97.56 334 ALA B O 1
ATOM 5616 N N . ALA B 1 335 ? -9.906 19.922 16.625 1 98.19 335 ALA B N 1
ATOM 5617 C CA . ALA B 1 335 ? -8.5 20.312 16.5 1 98.19 335 ALA B CA 1
ATOM 5618 C C . ALA B 1 335 ? -8.289 21.75 16.969 1 98.19 335 ALA B C 1
ATOM 5620 O O . ALA B 1 335 ? -7.309 22.062 17.656 1 98.19 335 ALA B O 1
ATOM 5621 N N . ILE B 1 336 ? -9.219 22.641 16.625 1 97 336 ILE B N 1
ATOM 5622 C CA . ILE B 1 336 ? -9.125 24.047 16.969 1 97 336 ILE B CA 1
ATOM 5623 C C . ILE B 1 336 ? -9.258 24.219 18.484 1 97 336 ILE B C 1
ATOM 5625 O O . ILE B 1 336 ? -8.516 24.984 19.094 1 97 336 ILE B O 1
ATOM 5629 N N . ARG B 1 337 ? -10.078 23.516 19.109 1 95.69 337 ARG B N 1
ATOM 5630 C CA . ARG B 1 337 ? -10.398 23.672 20.531 1 95.69 337 ARG B CA 1
ATOM 5631 C C . ARG B 1 337 ? -9.203 23.312 21.406 1 95.69 337 ARG B C 1
ATOM 5633 O O . ARG B 1 337 ? -9.133 23.703 22.562 1 95.69 337 ARG B O 1
ATOM 5640 N N . LEU B 1 338 ? -8.266 22.578 20.875 1 95.88 338 LEU B N 1
ATOM 5641 C CA . LEU B 1 338 ? -7.113 22.141 21.656 1 95.88 338 LEU B CA 1
ATOM 5642 C C . LEU B 1 338 ? -6.133 23.281 21.875 1 95.88 338 LEU B C 1
ATOM 5644 O O . LEU B 1 338 ? -5.246 23.203 22.719 1 95.88 338 LEU B O 1
ATOM 5648 N N . GLY B 1 339 ? -6.195 24.406 21.109 1 93.94 339 GLY B N 1
ATOM 5649 C CA . GLY B 1 339 ? -5.34 25.562 21.266 1 93.94 339 GLY B CA 1
ATOM 5650 C C . GLY B 1 339 ? -3.912 25.328 20.812 1 93.94 339 GLY B C 1
ATOM 5651 O O . GLY B 1 339 ? -3.604 24.266 20.266 1 93.94 339 GLY B O 1
ATOM 5652 N N . GLY B 1 340 ? -3.027 26.359 20.953 1 92.81 340 GLY B N 1
ATOM 5653 C CA . GLY B 1 340 ? -1.638 26.25 20.531 1 92.81 340 GLY B CA 1
ATOM 5654 C C . GLY B 1 340 ? -1.429 26.531 19.062 1 92.81 340 GLY B C 1
ATOM 5655 O O . GLY B 1 340 ? -1.829 27.594 18.562 1 92.81 340 GLY B O 1
ATOM 5656 N N . PRO B 1 341 ? -0.649 25.609 18.438 1 93.62 341 PRO B N 1
ATOM 5657 C CA . PRO B 1 341 ? -0.55 25.781 16.984 1 93.62 341 PRO B CA 1
ATOM 5658 C C . PRO B 1 341 ? -1.777 25.266 16.234 1 93.62 341 PRO B C 1
ATOM 5660 O O . PRO B 1 341 ? -1.705 24.219 15.57 1 93.62 341 PRO B O 1
ATOM 5663 N N . VAL B 1 342 ? -2.797 26.047 16.328 1 94.88 342 VAL B N 1
ATOM 5664 C CA . VAL B 1 342 ? -4.129 25.641 15.891 1 94.88 342 VAL B CA 1
ATOM 5665 C C . VAL B 1 342 ? -4.156 25.5 14.367 1 94.88 342 VAL B C 1
ATOM 5667 O O . VAL B 1 342 ? -4.758 24.562 13.836 1 94.88 342 VAL B O 1
ATOM 5670 N N . SER B 1 343 ? -3.51 26.438 13.672 1 96.88 343 SER B N 1
ATOM 5671 C CA . SER B 1 343 ? -3.527 26.391 12.219 1 96.88 343 SER B CA 1
ATOM 5672 C C . SER B 1 343 ? -2.854 25.141 11.695 1 96.88 343 SER B C 1
ATOM 5674 O O . SER B 1 343 ? -3.434 24.406 10.883 1 96.88 343 SER B O 1
ATOM 5676 N N . GLN B 1 344 ? -1.639 24.828 12.234 1 98.25 344 GLN B N 1
ATOM 5677 C CA . GLN B 1 344 ? -0.891 23.672 11.734 1 98.25 344 GLN B CA 1
ATOM 5678 C C . GLN B 1 344 ? -1.572 22.375 12.125 1 98.25 344 GLN B C 1
ATOM 5680 O O . GLN B 1 344 ? -1.661 21.438 11.312 1 98.25 344 GLN B O 1
ATOM 5685 N N . ARG B 1 345 ? -2.082 22.281 13.359 1 98.5 345 ARG B N 1
ATOM 5686 C CA . ARG B 1 345 ? -2.812 21.078 13.758 1 98.5 345 ARG B CA 1
ATOM 5687 C C . ARG B 1 345 ? -4.043 20.859 12.883 1 98.5 345 ARG B C 1
ATOM 5689 O O . ARG B 1 345 ? -4.293 19.75 12.414 1 98.5 345 ARG B O 1
ATOM 5696 N N . SER B 1 346 ? -4.797 21.938 12.68 1 98.75 346 SER B N 1
ATOM 5697 C CA . SER B 1 346 ? -6.008 21.844 11.875 1 98.75 346 SER B CA 1
ATOM 5698 C C . SER B 1 346 ? -5.684 21.5 10.422 1 98.75 346 SER B C 1
ATOM 5700 O O . SER B 1 346 ? -6.441 20.781 9.766 1 98.75 346 SER B O 1
ATOM 5702 N N . LEU B 1 347 ? -4.617 22.078 9.922 1 98.88 347 LEU B N 1
ATOM 5703 C CA . LEU B 1 347 ? -4.164 21.75 8.578 1 98.88 347 LEU B CA 1
ATOM 5704 C C . LEU B 1 347 ? -3.957 20.25 8.43 1 98.88 347 LEU B C 1
ATOM 5706 O O . LEU B 1 347 ? -4.449 19.641 7.473 1 98.88 347 LEU B O 1
ATOM 5710 N N . ILE B 1 348 ? -3.254 19.609 9.359 1 98.88 348 ILE B N 1
ATOM 5711 C CA . ILE B 1 348 ? -2.971 18.172 9.328 1 98.88 348 ILE B CA 1
ATOM 5712 C C . ILE B 1 348 ? -4.273 17.391 9.453 1 98.88 348 ILE B C 1
ATOM 5714 O O . ILE B 1 348 ? -4.535 16.484 8.656 1 98.88 348 ILE B O 1
ATOM 5718 N N . VAL B 1 349 ? -5.117 17.75 10.422 1 98.88 349 VAL B N 1
ATOM 5719 C CA . VAL B 1 349 ? -6.387 17.062 10.648 1 98.88 349 VAL B CA 1
ATOM 5720 C C . VAL B 1 349 ? -7.277 17.203 9.414 1 98.88 349 VAL B C 1
ATOM 5722 O O . VAL B 1 349 ? -7.871 16.219 8.961 1 98.88 349 VAL B O 1
ATOM 5725 N N . GLY B 1 350 ? -7.34 18.422 8.898 1 98.94 350 GLY B N 1
ATOM 5726 C CA . GLY B 1 350 ? -8.148 18.656 7.707 1 98.94 350 GLY B CA 1
ATOM 5727 C C . GLY B 1 350 ? -7.691 17.844 6.512 1 98.94 350 GLY B C 1
ATOM 5728 O O . GLY B 1 350 ? -8.516 17.328 5.75 1 98.94 350 GLY B O 1
ATOM 5729 N N . ALA B 1 351 ? -6.414 17.766 6.297 1 98.94 351 ALA B N 1
ATOM 5730 C CA . ALA B 1 351 ? -5.867 16.969 5.207 1 98.94 351 ALA B CA 1
ATOM 5731 C C . ALA B 1 351 ? -6.273 15.5 5.348 1 98.94 351 ALA B C 1
ATOM 5733 O O . ALA B 1 351 ? -6.762 14.891 4.395 1 98.94 351 ALA B O 1
ATOM 5734 N N . LEU B 1 352 ? -6.082 14.938 6.543 1 98.81 352 LEU B N 1
ATOM 5735 C CA . LEU B 1 352 ? -6.359 13.523 6.777 1 98.81 352 LEU B CA 1
ATOM 5736 C C . LEU B 1 352 ? -7.852 13.234 6.645 1 98.81 352 LEU B C 1
ATOM 5738 O O . LEU B 1 352 ? -8.242 12.258 5.996 1 98.81 352 LEU B O 1
ATOM 5742 N N . LEU B 1 353 ? -8.695 14.094 7.184 1 98.81 353 LEU B N 1
ATOM 5743 C CA . LEU B 1 353 ? -10.133 13.883 7.113 1 98.81 353 LEU B CA 1
ATOM 5744 C C . LEU B 1 353 ? -10.641 14.094 5.691 1 98.81 353 LEU B C 1
ATOM 5746 O O . LEU B 1 353 ? -11.562 13.398 5.254 1 98.81 353 LEU B O 1
ATOM 5750 N N . GLY B 1 354 ? -10.055 15.109 5.047 1 98.75 354 GLY B N 1
ATOM 5751 C CA . GLY B 1 354 ? -10.398 15.273 3.645 1 98.75 354 GLY B CA 1
ATOM 5752 C C . GLY B 1 354 ? -10.086 14.047 2.807 1 98.75 354 GLY B C 1
ATOM 5753 O O . GLY B 1 354 ? -10.852 13.695 1.908 1 98.75 354 GLY B O 1
ATOM 5754 N N . ALA B 1 355 ? -8.984 13.43 3.035 1 98.5 355 ALA B N 1
ATOM 5755 C CA . ALA B 1 355 ? -8.609 12.203 2.34 1 98.5 355 ALA B CA 1
ATOM 5756 C C . ALA B 1 355 ? -9.539 11.047 2.719 1 98.5 355 ALA B C 1
ATOM 5758 O O . ALA B 1 355 ? -9.914 10.242 1.868 1 98.5 355 ALA B O 1
ATOM 5759 N N . GLN B 1 356 ? -9.914 10.961 3.963 1 97.75 356 GLN B N 1
ATOM 5760 C CA . GLN B 1 356 ? -10.695 9.836 4.477 1 97.75 356 GLN B CA 1
ATOM 5761 C C . GLN B 1 356 ? -12.148 9.922 4.004 1 97.75 356 GLN B C 1
ATOM 5763 O O . GLN B 1 356 ? -12.727 8.914 3.58 1 97.75 356 GLN B O 1
ATOM 5768 N N . PHE B 1 357 ? -12.727 11.148 4.035 1 97.56 357 PHE B N 1
ATOM 5769 C CA . PHE B 1 357 ? -14.148 11.289 3.768 1 97.56 357 PHE B CA 1
ATOM 5770 C C . PHE B 1 357 ? -14.391 11.719 2.324 1 97.56 357 PHE B C 1
ATOM 5772 O O . PHE B 1 357 ? -15.469 11.5 1.775 1 97.56 357 PHE B O 1
ATOM 5779 N N . GLY B 1 358 ? -13.406 12.383 1.717 1 97.31 358 GLY B N 1
ATOM 5780 C CA . GLY B 1 358 ? -13.57 12.906 0.372 1 97.31 358 GLY B CA 1
ATOM 5781 C C . GLY B 1 358 ? -13.953 14.375 0.352 1 97.31 358 GLY B C 1
ATOM 5782 O O . GLY B 1 358 ? -14.461 14.906 1.345 1 97.31 358 GLY B O 1
ATOM 5783 N N . VAL B 1 359 ? -13.758 14.953 -0.771 1 97.56 359 VAL B N 1
ATOM 5784 C CA . VAL B 1 359 ? -13.93 16.406 -0.911 1 97.56 359 VAL B CA 1
ATOM 5785 C C . VAL B 1 359 ? -15.398 16.766 -0.746 1 97.56 359 VAL B C 1
ATOM 5787 O O . VAL B 1 359 ? -15.727 17.844 -0.24 1 97.56 359 VAL B O 1
ATOM 5790 N N . ARG B 1 360 ? -16.297 15.922 -1.085 1 96.06 360 ARG B N 1
ATOM 5791 C CA . ARG B 1 360 ? -17.719 16.219 -1.031 1 96.06 360 ARG B CA 1
ATOM 5792 C C . ARG B 1 360 ? -18.203 16.344 0.411 1 96.06 360 ARG B C 1
ATOM 5794 O O . ARG B 1 360 ? -19.297 16.828 0.665 1 96.06 360 ARG B O 1
ATOM 5801 N N . ARG B 1 361 ? -17.375 15.883 1.311 1 96.75 361 ARG B N 1
ATOM 5802 C CA . ARG B 1 361 ? -17.766 15.906 2.715 1 96.75 361 ARG B CA 1
ATOM 5803 C C . ARG B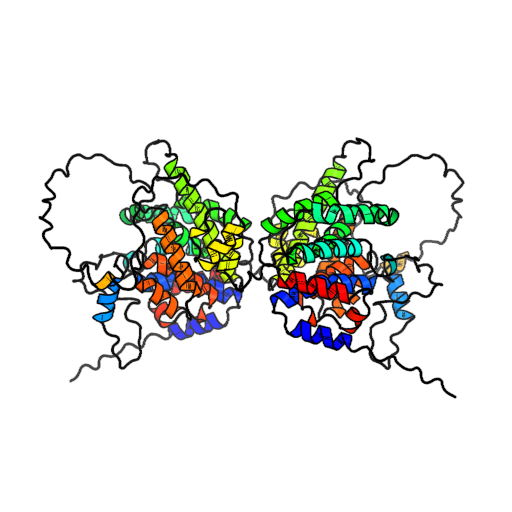 1 361 ? -17.203 17.141 3.418 1 96.75 361 ARG B C 1
ATOM 5805 O O . ARG B 1 361 ? -17.453 17.344 4.609 1 96.75 361 ARG B O 1
ATOM 5812 N N . ILE B 1 362 ? -16.453 17.984 2.742 1 97.31 362 ILE B N 1
ATOM 5813 C CA . ILE B 1 362 ? -16.031 19.281 3.232 1 97.31 362 ILE B CA 1
ATOM 5814 C C . ILE B 1 362 ? -17.172 20.297 3.051 1 97.31 362 ILE B C 1
ATOM 5816 O O . ILE B 1 362 ? -17.688 20.453 1.945 1 97.31 362 ILE B O 1
ATOM 5820 N N . PRO B 1 363 ? -17.609 20.922 4.117 1 94.31 363 PRO B N 1
ATOM 5821 C CA . PRO B 1 363 ? -18.734 21.859 3.992 1 94.31 363 PRO B CA 1
ATOM 5822 C C . PRO B 1 363 ? -18.5 22.938 2.938 1 94.31 363 PRO B C 1
ATOM 5824 O O . PRO B 1 363 ? -17.469 23.609 2.963 1 94.31 363 PRO B O 1
ATOM 5827 N N . THR B 1 364 ? -19.422 23.141 2.121 1 92.12 364 THR B N 1
ATOM 5828 C CA . THR B 1 364 ? -19.312 24.109 1.03 1 92.12 364 THR B CA 1
ATOM 5829 C C . THR B 1 364 ? -19.156 25.516 1.573 1 92.12 364 THR B C 1
ATOM 5831 O O . THR B 1 364 ? -18.453 26.344 0.982 1 92.12 364 THR B O 1
ATOM 5834 N N . ALA B 1 365 ? -19.828 25.828 2.658 1 91.31 365 ALA B N 1
ATOM 5835 C CA . ALA B 1 365 ? -19.734 27.141 3.275 1 91.31 365 ALA B CA 1
ATOM 5836 C C . ALA B 1 365 ? -18.297 27.438 3.715 1 91.31 365 ALA B C 1
ATOM 5838 O O . ALA B 1 365 ? -17.828 28.562 3.609 1 91.31 365 ALA B O 1
ATOM 5839 N N . TRP B 1 366 ? -17.609 26.406 4.234 1 95.19 366 TRP B N 1
ATOM 5840 C CA . TRP B 1 366 ? -16.219 26.578 4.656 1 95.19 366 TRP B CA 1
ATOM 5841 C C . TRP B 1 366 ? -15.312 26.797 3.451 1 95.19 366 TRP B C 1
ATOM 5843 O O . TRP B 1 366 ? -14.398 27.625 3.496 1 95.19 366 TRP B O 1
ATOM 5853 N N . LEU B 1 367 ? -15.57 26.047 2.41 1 95.44 367 LEU B N 1
ATOM 5854 C CA . LEU B 1 367 ? -14.797 26.219 1.184 1 95.44 367 LEU B CA 1
ATOM 5855 C C . LEU B 1 367 ? -14.953 27.625 0.632 1 95.44 367 LEU B C 1
ATOM 5857 O O . LEU B 1 367 ? -13.969 28.281 0.281 1 95.44 367 LEU B O 1
ATOM 5861 N N . SER B 1 368 ? -16.141 28.125 0.608 1 92.25 368 SER B N 1
ATOM 5862 C CA . SER B 1 368 ? -16.438 29.438 0.067 1 92.25 368 SER B CA 1
ATOM 5863 C C . SER B 1 368 ? -15.82 30.547 0.931 1 92.25 368 SER B C 1
ATOM 5865 O O . SER B 1 368 ? -15.484 31.609 0.431 1 92.25 368 SER B O 1
ATOM 5867 N N . ALA B 1 369 ? -15.695 30.25 2.211 1 92.62 369 ALA B N 1
ATOM 5868 C CA . ALA B 1 369 ? -15.133 31.219 3.145 1 92.62 369 ALA B CA 1
ATOM 5869 C C . ALA B 1 369 ? -13.609 31.25 3.059 1 92.62 369 ALA B C 1
ATOM 5871 O O . ALA B 1 369 ? -12.961 32.156 3.576 1 92.62 369 ALA B O 1
ATOM 5872 N N . THR B 1 370 ? -13.039 30.281 2.404 1 95 370 THR B N 1
ATOM 5873 C CA . THR B 1 370 ? -11.594 30.188 2.283 1 95 370 THR B CA 1
ATOM 5874 C C . THR B 1 370 ? -11.078 31.125 1.206 1 95 370 THR B C 1
ATOM 5876 O O . THR B 1 370 ? -11.578 31.141 0.082 1 95 370 THR B O 1
ATOM 5879 N N . HIS B 1 371 ? -10.102 31.938 1.604 1 92.38 371 HIS B N 1
ATOM 5880 C CA . HIS B 1 371 ? -9.508 32.906 0.678 1 92.38 371 HIS B CA 1
ATOM 5881 C C . HIS B 1 371 ? -8.969 32.188 -0.563 1 92.38 371 HIS B C 1
ATOM 5883 O O . HIS B 1 371 ? -8.281 31.188 -0.456 1 92.38 371 HIS B O 1
ATOM 5889 N N . ASN B 1 372 ? -9.312 32.688 -1.776 1 92.75 372 ASN B N 1
ATOM 5890 C CA . ASN B 1 372 ? -8.82 32.188 -3.059 1 92.75 372 ASN B CA 1
ATOM 5891 C C . ASN B 1 372 ? -9.164 30.719 -3.264 1 92.75 372 ASN B C 1
ATOM 5893 O O . ASN B 1 372 ? -8.328 29.938 -3.715 1 92.75 372 ASN B O 1
ATOM 5897 N N . TYR B 1 373 ? -10.391 30.344 -2.836 1 94.31 373 TYR B N 1
ATOM 5898 C CA . TYR B 1 373 ? -10.797 28.953 -2.951 1 94.31 373 TYR B CA 1
ATOM 5899 C C . TYR B 1 373 ? -10.922 28.547 -4.414 1 94.31 373 TYR B C 1
ATOM 5901 O O . TYR B 1 373 ? -10.758 27.359 -4.746 1 94.31 373 TYR B O 1
ATOM 5909 N N . GLY B 1 374 ? -11.219 29.422 -5.43 1 92.62 374 GLY B N 1
ATOM 5910 C CA . GLY B 1 374 ? -11.305 29.078 -6.84 1 92.62 374 GLY B CA 1
ATOM 5911 C C . GLY B 1 374 ? -10.047 28.438 -7.379 1 92.62 374 GLY B C 1
ATOM 5912 O O . GLY B 1 374 ? -10.07 27.266 -7.789 1 92.62 374 GLY B O 1
ATOM 5913 N N . PRO B 1 375 ? -8.977 29.219 -7.352 1 94.81 375 PRO B N 1
ATOM 5914 C CA . PRO B 1 375 ? -7.695 28.641 -7.781 1 94.81 375 PRO B CA 1
ATOM 5915 C C . PRO B 1 375 ? -7.316 27.391 -7 1 94.81 375 PRO B C 1
ATOM 5917 O O . PRO B 1 375 ? -6.742 26.453 -7.566 1 94.81 375 PRO B O 1
ATOM 5920 N N . LEU B 1 376 ? -7.59 27.359 -5.727 1 96.81 376 LEU B N 1
ATOM 5921 C CA . LEU B 1 376 ? -7.309 26.203 -4.898 1 96.81 376 LEU B CA 1
ATOM 5922 C C . LEU B 1 376 ? -8 24.953 -5.453 1 96.81 376 LEU B C 1
ATOM 5924 O O . LEU B 1 376 ? -7.363 23.922 -5.641 1 96.81 376 LEU B O 1
ATOM 5928 N N . VAL B 1 377 ? -9.266 25.078 -5.699 1 96.06 377 VAL B N 1
ATOM 5929 C CA . VAL B 1 377 ? -10.062 23.953 -6.199 1 96.06 377 VAL B CA 1
ATOM 5930 C C . VAL B 1 377 ? -9.555 23.531 -7.574 1 96.06 377 VAL B C 1
ATOM 5932 O O . VAL B 1 377 ? -9.414 22.344 -7.852 1 96.06 377 VAL B O 1
ATOM 5935 N N . THR B 1 378 ? -9.289 24.516 -8.383 1 93.88 378 THR B N 1
ATOM 5936 C CA . THR B 1 378 ? -8.805 24.234 -9.727 1 93.88 378 THR B CA 1
ATOM 5937 C C . THR B 1 378 ? -7.5 23.453 -9.68 1 93.88 378 THR B C 1
ATOM 5939 O O . THR B 1 378 ? -7.355 22.438 -10.359 1 93.88 378 THR B O 1
ATOM 5942 N N . MET B 1 379 ? -6.574 23.844 -8.891 1 95.75 379 MET B N 1
ATOM 5943 C CA . MET B 1 379 ? -5.285 23.172 -8.781 1 95.75 379 MET B CA 1
ATOM 5944 C C . MET B 1 379 ? -5.449 21.766 -8.195 1 95.75 379 MET B C 1
ATOM 5946 O O . MET B 1 379 ? -4.816 20.828 -8.656 1 95.75 379 MET B O 1
ATOM 5950 N N . ALA B 1 380 ? -6.27 21.688 -7.16 1 96.44 380 ALA B N 1
ATOM 5951 C CA . ALA B 1 380 ? -6.492 20.391 -6.527 1 96.44 380 ALA B CA 1
ATOM 5952 C C . ALA B 1 380 ? -7.062 19.375 -7.523 1 96.44 380 ALA B C 1
ATOM 5954 O O . ALA B 1 380 ? -6.621 18.234 -7.574 1 96.44 380 ALA B O 1
ATOM 5955 N N . MET B 1 381 ? -7.992 19.844 -8.32 1 92.38 381 MET B N 1
ATOM 5956 C CA . MET B 1 381 ? -8.609 18.984 -9.32 1 92.38 381 MET B CA 1
ATOM 5957 C C . MET B 1 381 ? -7.613 18.609 -10.414 1 92.38 381 MET B C 1
ATOM 5959 O O . MET B 1 381 ? -7.617 17.484 -10.898 1 92.38 381 MET B O 1
ATOM 5963 N N . GLU B 1 382 ? -6.84 19.547 -10.789 1 90.25 382 GLU B N 1
ATOM 5964 C CA . GLU B 1 382 ? -5.812 19.281 -11.789 1 90.25 382 GLU B CA 1
ATOM 5965 C C . GLU B 1 382 ? -4.836 18.203 -11.305 1 90.25 382 GLU B C 1
ATOM 5967 O O . GLU B 1 382 ? -4.496 17.297 -12.055 1 90.25 382 GLU B O 1
ATOM 5972 N N . VAL B 1 383 ? -4.391 18.297 -10.109 1 93.19 383 VAL B N 1
ATOM 5973 C CA . VAL B 1 383 ? -3.455 17.328 -9.547 1 93.19 383 VAL B CA 1
ATOM 5974 C C . VAL B 1 383 ? -4.109 15.945 -9.5 1 93.19 383 VAL B C 1
ATOM 5976 O O . VAL B 1 383 ? -3.484 14.945 -9.867 1 93.19 383 VAL B O 1
ATOM 5979 N N . ALA B 1 384 ? -5.344 15.93 -9.055 1 90.31 384 ALA B N 1
ATOM 5980 C CA . ALA B 1 384 ? -6.051 14.656 -8.945 1 90.31 384 ALA B CA 1
ATOM 5981 C C . ALA B 1 384 ? -6.258 14.023 -10.32 1 90.31 384 ALA B C 1
ATOM 5983 O O . ALA B 1 384 ? -6.32 12.797 -10.445 1 90.31 384 ALA B O 1
ATOM 5984 N N . GLN B 1 385 ? -6.387 14.875 -11.297 1 83.56 385 GLN B N 1
ATOM 5985 C CA . GLN B 1 385 ? -6.664 14.391 -12.648 1 83.56 385 GLN B CA 1
ATOM 5986 C C . GLN B 1 385 ? -5.434 13.719 -13.258 1 83.56 385 GLN B C 1
ATOM 5988 O O . GLN B 1 385 ? -5.555 12.727 -13.984 1 83.56 385 GLN B O 1
ATOM 5993 N N . TRP B 1 386 ? -4.352 14.258 -12.938 1 77.75 386 TRP B N 1
ATOM 5994 C CA . TRP B 1 386 ? -3.191 13.688 -13.617 1 77.75 386 TRP B CA 1
ATOM 5995 C C . TRP B 1 386 ? -2.482 12.68 -12.711 1 77.75 386 TRP B C 1
ATOM 5997 O O . TRP B 1 386 ? -1.623 11.922 -13.172 1 77.75 386 TRP B O 1
ATOM 6007 N N . SER B 1 387 ? -2.73 12.914 -11.477 1 73.56 387 SER B N 1
ATOM 6008 C CA . SER B 1 387 ? -2.078 11.977 -10.578 1 73.56 387 SER B CA 1
ATOM 6009 C C . SER B 1 387 ? -2.391 10.531 -10.969 1 73.56 387 SER B C 1
ATOM 6011 O O . SER B 1 387 ? -3.502 10.227 -11.406 1 73.56 387 SER B O 1
ATOM 6013 N N . TRP B 1 388 ? -1.286 9.742 -11.203 1 57.78 388 TRP B N 1
ATOM 6014 C CA . TRP B 1 388 ? -1.134 8.398 -11.758 1 57.78 388 TRP B CA 1
ATOM 6015 C C . TRP B 1 388 ? -2.488 7.719 -11.914 1 57.78 388 TRP B C 1
ATOM 6017 O O . TRP B 1 388 ? -2.842 6.84 -11.125 1 57.78 388 TRP B O 1
ATOM 6027 N N . ASN B 1 389 ? -3.631 8.508 -12.07 1 49.78 389 ASN B N 1
ATOM 6028 C CA . ASN B 1 389 ? -4.566 7.738 -12.883 1 49.78 389 ASN B CA 1
ATOM 6029 C C . ASN B 1 389 ? -3.98 7.406 -14.25 1 49.78 389 ASN B C 1
ATOM 6031 O O . ASN B 1 389 ? -4.098 8.195 -15.188 1 49.78 389 ASN B O 1
ATOM 6035 N N . PRO B 1 390 ? -2.998 6.477 -14.5 1 40.59 390 PRO B N 1
ATOM 6036 C CA . PRO B 1 390 ? -2.344 6.574 -15.812 1 40.59 390 PRO B CA 1
ATOM 6037 C C . PRO B 1 390 ? -3.334 6.793 -16.953 1 40.59 390 PRO B C 1
ATOM 6039 O O . PRO B 1 390 ? -4.469 6.312 -16.891 1 40.59 390 PRO B O 1
ATOM 6042 N N . PRO B 1 391 ? -3.225 7.941 -17.672 1 32.09 391 PRO B N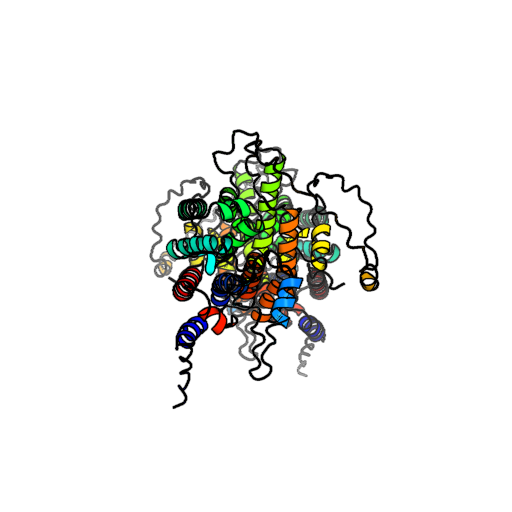 1
ATOM 6043 C CA . PRO B 1 391 ? -4.164 8.234 -18.75 1 32.09 391 PRO B CA 1
ATOM 6044 C C . PRO B 1 391 ? -4.629 6.98 -19.5 1 32.09 391 PRO B C 1
ATOM 6046 O O . PRO B 1 391 ? -3.881 6.004 -19.578 1 32.09 391 PRO B O 1
ATOM 6049 N N . HIS B 1 392 ? -5.836 6.516 -19.328 1 28.73 392 HIS B N 1
ATOM 6050 C CA . HIS B 1 392 ? -6.453 5.672 -20.359 1 28.73 392 HIS B CA 1
ATOM 6051 C C . HIS B 1 392 ? -6.027 6.102 -21.75 1 28.73 392 HIS B C 1
ATOM 6053 O O . HIS B 1 392 ? -6.375 7.195 -22.203 1 28.73 392 HIS B O 1
ATOM 6059 N N . HIS B 1 393 ? -4.684 6.363 -22.141 1 24.55 393 HIS B N 1
ATOM 6060 C CA . HIS B 1 393 ? -4.719 6.574 -23.578 1 24.55 393 HIS B CA 1
ATOM 6061 C C . HIS B 1 393 ? -5.352 5.383 -24.297 1 24.55 393 HIS B C 1
ATOM 6063 O O . HIS B 1 393 ? -5.164 4.234 -23.891 1 24.55 393 HIS B O 1
#

Organism: NCBI:txid67003

Radius of gyration: 32.47 Å; Cα contacts (8 Å, |Δi|>4): 1054; chains: 2; bounding box: 72×109×92 Å

Solvent-accessible surface area (backbone atoms only — not comparable to full-atom values): 43515 Å² total; per-residue (Å²): 134,82,82,74,78,73,72,75,71,81,66,74,65,60,58,50,53,50,55,55,52,69,70,44,51,76,62,35,25,11,37,26,3,20,48,50,23,19,53,35,26,15,28,26,21,33,65,54,46,69,34,44,34,66,56,47,52,52,52,44,62,74,48,54,56,61,77,84,76,76,52,85,59,58,70,48,59,39,80,73,54,85,82,39,89,68,53,69,80,48,66,73,73,52,55,48,28,44,71,41,54,51,48,21,49,49,46,44,52,44,42,38,71,58,64,59,90,75,61,54,78,76,41,46,63,61,51,51,50,50,36,68,75,35,50,70,57,36,59,58,38,42,43,20,44,55,36,52,37,50,34,50,62,59,56,46,47,54,48,48,73,58,40,60,68,60,51,44,61,62,46,44,58,48,50,51,58,51,50,52,75,67,80,82,57,59,90,59,67,76,46,72,63,48,55,51,49,51,52,47,35,47,40,45,36,47,28,51,49,36,28,48,31,25,27,48,56,67,43,95,52,24,64,55,48,20,48,68,68,31,45,86,82,44,49,75,37,44,48,69,87,44,27,61,60,33,51,72,70,48,72,81,58,75,80,70,80,79,74,82,78,72,83,76,79,72,84,66,76,64,81,68,55,72,63,60,82,62,65,75,77,77,84,63,76,73,75,73,78,67,79,85,74,68,82,77,74,81,73,73,83,58,73,34,57,53,56,63,71,60,38,39,52,46,49,17,50,25,48,47,39,42,72,67,37,89,43,48,65,56,22,34,53,55,37,40,53,62,24,37,65,10,22,57,35,7,19,51,26,16,20,44,34,13,14,61,68,14,39,86,54,49,58,60,70,54,44,70,68,24,80,70,38,64,64,49,51,52,37,30,48,46,32,35,60,51,26,72,47,70,74,82,118,134,81,82,74,78,74,73,73,72,80,71,74,64,58,59,52,54,49,56,57,52,70,69,44,52,76,60,34,25,11,38,26,3,22,48,49,24,19,53,35,25,15,26,26,22,32,64,53,45,69,34,44,33,65,56,48,52,51,52,44,61,73,46,53,58,62,75,85,77,75,53,88,57,57,70,48,60,38,81,72,53,86,82,39,91,67,52,69,80,48,64,73,74,52,53,48,28,43,71,40,52,52,50,21,50,49,45,44,53,45,43,39,71,59,65,59,90,75,60,53,78,76,42,45,63,60,52,50,50,50,35,68,74,35,50,70,58,36,58,57,37,40,43,20,45,55,34,51,38,50,33,51,63,58,56,45,47,54,46,48,72,57,41,61,67,60,51,43,62,63,46,43,58,48,51,51,60,53,50,51,75,66,79,82,58,60,89,59,65,75,45,71,62,48,54,51,49,52,51,47,34,48,41,46,36,46,28,50,50,35,28,49,31,24,28,46,55,66,44,93,51,24,64,54,50,20,47,69,69,32,45,84,80,43,48,73,37,44,47,69,85,42,26,62,61,33,50,74,70,50,71,82,58,72,78,71,79,80,72,84,79,72,84,76,80,72,83,66,78,65,81,71,61,73,67,63,82,66,68,75,79,80,74,71,72,79,77,74,80,69,81,85,76,68,80,77,75,82,72,72,82,61,73,33,58,52,57,62,70,59,37,39,51,46,49,17,49,27,50,48,39,43,72,68,37,89,43,47,66,56,22,32,53,54,37,40,54,61,22,39,66,10,22,58,37,8,19,50,25,17,18,46,34,13,15,61,66,14,40,84,53,49,59,60,70,52,44,71,69,25,81,69,38,65,64,50,52,51,37,30,49,47,31,36,60,50,21,71,50,69,73,84,120

pLDDT: mean 77.86, std 26.36, range [20.58, 98.94]